Protein AF-0000000087726695 (afdb_homodimer)

Structure (mmCIF, N/CA/C/O backbone):
data_AF-0000000087726695-model_v1
#
loop_
_entity.id
_entity.type
_entity.pdbx_description
1 polymer 'Serine hydroxymethyltransferase'
#
loop_
_atom_site.group_PDB
_atom_site.id
_atom_site.type_symbol
_atom_site.label_atom_id
_atom_site.label_alt_id
_atom_site.label_comp_id
_atom_site.label_asym_id
_atom_site.label_entity_id
_atom_site.label_seq_id
_atom_site.pdbx_PDB_ins_code
_atom_site.Cartn_x
_atom_site.Cartn_y
_atom_site.Cartn_z
_atom_site.occupancy
_atom_site.B_iso_or_equiv
_atom_site.auth_seq_id
_atom_site.auth_comp_id
_atom_site.auth_asym_id
_atom_site.auth_atom_id
_atom_site.pdbx_PDB_model_num
ATOM 1 N N . MET A 1 1 ? -20.578 12.328 32.875 1 30.92 1 MET A N 1
ATOM 2 C CA . MET A 1 1 ? -19.828 13.203 31.969 1 30.92 1 MET A CA 1
ATOM 3 C C . MET A 1 1 ? -19.484 12.484 30.672 1 30.92 1 MET A C 1
ATOM 5 O O . MET A 1 1 ? -19.328 13.125 29.625 1 30.92 1 MET A O 1
ATOM 9 N N . VAL A 1 2 ? -19.281 11.023 30.812 1 44.78 2 VAL A N 1
ATOM 10 C CA . VAL A 1 2 ? -19.094 10.203 29.625 1 44.78 2 VAL A CA 1
ATOM 11 C C . VAL A 1 2 ? -20.391 10.156 28.812 1 44.78 2 VAL A C 1
ATOM 13 O O . VAL A 1 2 ? -20.359 10.016 27.578 1 44.78 2 VAL A O 1
ATOM 16 N N . THR A 1 3 ? -21.484 10.398 29.438 1 47.12 3 THR A N 1
ATOM 17 C CA . THR A 1 3 ? -22.781 10.203 28.797 1 47.12 3 THR A CA 1
ATOM 18 C C . THR A 1 3 ? -23.109 11.367 27.859 1 47.12 3 THR A C 1
ATOM 20 O O . THR A 1 3 ? -23.594 11.156 26.75 1 47.12 3 THR A O 1
ATOM 23 N N . GLU A 1 4 ? -22.766 12.656 28.25 1 49.44 4 GLU A N 1
ATOM 24 C CA . GLU A 1 4 ? -23.109 13.805 27.406 1 49.44 4 GLU A CA 1
ATOM 25 C C . GLU A 1 4 ? -22.188 13.898 26.203 1 49.44 4 GLU A C 1
ATOM 27 O O . GLU A 1 4 ? -22.641 14.227 25.094 1 49.44 4 GLU A O 1
ATOM 32 N N . VAL A 1 5 ? -21 13.484 26.344 1 50 5 VAL A N 1
ATOM 33 C CA . VAL A 1 5 ? -19.984 13.547 25.297 1 50 5 VAL A CA 1
ATOM 34 C C . VAL A 1 5 ? -20.188 12.398 24.312 1 50 5 VAL A C 1
ATOM 36 O O . VAL A 1 5 ? -19.969 12.555 23.109 1 50 5 VAL A O 1
ATOM 39 N N . GLY A 1 6 ? -20.484 11.25 24.906 1 57.59 6 GLY A N 1
ATOM 40 C CA . GLY A 1 6 ? -20.875 10.141 24.047 1 57.59 6 GLY A CA 1
ATOM 41 C C . GLY A 1 6 ? -21.984 10.5 23.078 1 57.59 6 GLY A C 1
ATOM 42 O O . GLY A 1 6 ? -21.938 10.094 21.922 1 57.59 6 GLY A O 1
ATOM 43 N N . ASN A 1 7 ? -22.547 11.539 23.547 1 73.75 7 ASN A N 1
ATOM 44 C CA . ASN A 1 7 ? -23.703 11.992 22.781 1 73.75 7 ASN A CA 1
ATOM 45 C C . ASN A 1 7 ? -23.297 12.914 21.641 1 73.75 7 ASN A C 1
ATOM 47 O O . ASN A 1 7 ? -23.844 12.82 20.531 1 73.75 7 ASN A O 1
ATOM 51 N N . LYS A 1 8 ? -22.094 13.539 21.766 1 84.75 8 LYS A N 1
ATOM 52 C CA . LYS A 1 8 ? -21.688 14.469 20.719 1 84.75 8 LYS A CA 1
ATOM 53 C C . LYS A 1 8 ? -21.047 13.734 19.531 1 84.75 8 LYS A C 1
ATOM 55 O O . LYS A 1 8 ? -21.328 14.047 18.375 1 84.75 8 LYS A O 1
ATOM 60 N N . MET A 1 9 ? -20.234 12.703 19.875 1 92.31 9 MET A N 1
ATOM 61 C CA . MET A 1 9 ? -19.594 11.938 18.812 1 92.31 9 MET A CA 1
ATOM 62 C C . MET A 1 9 ? -20.641 11.211 17.969 1 92.31 9 MET A C 1
ATOM 64 O O . MET A 1 9 ? -20.578 11.242 16.75 1 92.31 9 MET A O 1
ATOM 68 N N . ASP A 1 10 ? -21.609 10.664 18.641 1 91.12 10 ASP A N 1
ATOM 69 C CA . ASP A 1 10 ? -22.625 9.867 17.953 1 91.12 10 ASP A CA 1
ATOM 70 C C . ASP A 1 10 ? -23.453 10.727 17 1 91.12 10 ASP A C 1
ATOM 72 O O . ASP A 1 10 ? -23.891 10.25 15.961 1 91.12 10 ASP A O 1
ATOM 76 N N . ARG A 1 11 ? -23.594 11.992 17.281 1 86.81 11 ARG A N 1
ATOM 77 C CA . ARG A 1 11 ? -24.391 12.906 16.469 1 86.81 11 ARG A CA 1
ATOM 78 C C . ARG A 1 11 ? -23.688 13.242 15.172 1 86.81 11 ARG A C 1
ATOM 80 O O . ARG A 1 11 ? -24.328 13.398 14.133 1 86.81 11 ARG A O 1
ATOM 87 N N . VAL A 1 12 ? -22.375 13.258 15.25 1 87.69 12 VAL A N 1
ATOM 88 C CA . VAL A 1 12 ? -21.656 13.695 14.062 1 87.69 12 VAL A CA 1
ATOM 89 C C . VAL A 1 12 ? -21 12.5 13.383 1 87.69 12 VAL A C 1
ATOM 91 O O . VAL A 1 12 ? -20.641 12.555 12.203 1 87.69 12 VAL A O 1
ATOM 94 N N . PHE A 1 13 ? -20.844 11.406 14.133 1 93.44 13 PHE A N 1
ATOM 95 C CA . PHE A 1 13 ? -20.219 10.172 13.672 1 93.44 13 PHE A CA 1
ATOM 96 C C . PHE A 1 13 ? -21 8.953 14.172 1 93.44 13 PHE A C 1
ATOM 98 O O . PHE A 1 13 ? -20.484 8.18 14.984 1 93.44 13 PHE A O 1
ATOM 105 N N . PRO A 1 14 ? -22.141 8.703 13.625 1 93.06 14 PRO A N 1
ATOM 106 C CA . PRO A 1 14 ? -23.062 7.715 14.195 1 93.06 14 PRO A CA 1
ATOM 107 C C . PRO A 1 14 ? -22.547 6.285 14.055 1 93.06 14 PRO A C 1
ATOM 109 O O . PRO A 1 14 ? -22.891 5.418 14.859 1 93.06 14 PRO A O 1
ATOM 112 N N . GLU A 1 15 ? -21.734 6.035 13.07 1 94.31 15 GLU A N 1
ATOM 113 C CA . GLU A 1 15 ? -21.297 4.652 12.875 1 94.31 15 GLU A CA 1
ATOM 114 C C . GLU A 1 15 ? -19.953 4.395 13.523 1 94.31 15 GLU A C 1
ATOM 116 O O . GLU A 1 15 ? -19.328 3.354 13.297 1 94.31 15 GLU A O 1
ATOM 121 N N . ALA A 1 16 ? -19.547 5.328 14.344 1 96.19 16 ALA A N 1
ATOM 122 C CA . ALA A 1 16 ? -18.203 5.289 14.906 1 96.19 16 ALA A CA 1
ATOM 123 C C . ALA A 1 16 ? -17.922 3.953 15.602 1 96.19 16 ALA A C 1
ATOM 125 O O . ALA A 1 16 ? -16.797 3.455 15.586 1 96.19 16 ALA A O 1
ATOM 126 N N . LYS A 1 17 ? -18.984 3.334 16.188 1 96.31 17 LYS A N 1
ATOM 127 C CA . LYS A 1 17 ? -18.812 2.098 16.938 1 96.31 17 LYS A CA 1
ATOM 128 C C . LYS A 1 17 ? -19.781 1.019 16.469 1 96.31 17 LYS A C 1
ATOM 130 O O . LYS A 1 17 ? -19.938 -0.011 17.125 1 96.31 17 LYS A O 1
ATOM 135 N N . ALA A 1 18 ? -20.438 1.275 15.359 1 97.19 18 ALA A N 1
ATOM 136 C CA . ALA A 1 18 ? -21.406 0.316 14.828 1 97.19 18 ALA A CA 1
ATOM 137 C C . ALA A 1 18 ? -20.703 -0.885 14.211 1 97.19 18 ALA A C 1
ATOM 139 O O . ALA A 1 18 ? -19.531 -0.793 13.812 1 97.19 18 ALA A O 1
ATOM 140 N N . SER A 1 19 ? -21.391 -2.033 14.195 1 97.5 19 SER A N 1
ATOM 141 C CA . SER A 1 19 ? -20.906 -3.16 13.414 1 97.5 19 SER A CA 1
ATOM 142 C C . SER A 1 19 ? -21.047 -2.898 11.922 1 97.5 19 SER A C 1
ATOM 144 O O . SER A 1 19 ? -21.844 -2.045 11.508 1 97.5 19 SER A O 1
ATOM 146 N N . LEU A 1 20 ? -20.328 -3.633 11.125 1 98.31 20 LEU A N 1
ATOM 147 C CA . LEU A 1 20 ? -20.484 -3.531 9.68 1 98.31 20 LEU A CA 1
ATOM 148 C C . LEU A 1 20 ? -21.906 -3.861 9.258 1 98.31 20 LEU A C 1
ATOM 150 O O . LEU A 1 20 ? -22.469 -3.195 8.391 1 98.31 20 LEU A O 1
ATOM 154 N N . LYS A 1 21 ? -22.453 -4.918 9.875 1 97.75 21 LYS A N 1
ATOM 155 C CA . LYS A 1 21 ? -23.828 -5.348 9.57 1 97.75 21 LYS A CA 1
ATOM 156 C C . LYS A 1 21 ? -24.812 -4.195 9.734 1 97.75 21 LYS A C 1
ATOM 158 O O . LYS A 1 21 ? -25.734 -4.039 8.93 1 97.75 21 LYS A O 1
ATOM 163 N N . GLN A 1 22 ? -24.625 -3.363 10.734 1 97.94 22 GLN A N 1
ATOM 164 C CA . GLN A 1 22 ? -25.516 -2.24 11.016 1 97.94 22 GLN A CA 1
ATOM 165 C C . GLN A 1 22 ? -25.203 -1.048 10.117 1 97.94 22 GLN A C 1
ATOM 167 O O . GLN A 1 22 ? -26.094 -0.435 9.547 1 97.94 22 GLN A O 1
ATOM 172 N N . ALA A 1 23 ? -23.938 -0.725 9.969 1 97.88 23 ALA A N 1
ATOM 173 C CA . ALA A 1 23 ? -23.5 0.505 9.305 1 97.88 23 ALA A CA 1
ATOM 174 C C . ALA A 1 23 ? -23.609 0.386 7.793 1 97.88 23 ALA A C 1
ATOM 176 O O . ALA A 1 23 ? -23.828 1.383 7.098 1 97.88 23 ALA A O 1
ATOM 177 N N . ASP A 1 24 ? -23.469 -0.849 7.246 1 98.56 24 ASP A N 1
ATOM 178 C CA . ASP A 1 24 ? -23.438 -1.083 5.805 1 98.56 24 ASP A CA 1
ATOM 179 C C . ASP A 1 24 ? -23.891 -2.504 5.473 1 98.56 24 ASP A C 1
ATOM 181 O O . ASP A 1 24 ? -23.094 -3.338 5.059 1 98.56 24 ASP A O 1
ATOM 185 N N . PRO A 1 25 ? -25.141 -2.738 5.504 1 98.38 25 PRO A N 1
ATOM 186 C CA . PRO A 1 25 ? -25.656 -4.082 5.25 1 98.38 25 PRO A CA 1
ATOM 187 C C . PRO A 1 25 ? -25.344 -4.582 3.842 1 98.38 25 PRO A C 1
ATOM 189 O O . PRO A 1 25 ? -25.172 -5.785 3.637 1 98.38 25 PRO A O 1
ATOM 192 N N . GLU A 1 26 ? -25.25 -3.693 2.867 1 98.56 26 GLU A N 1
ATOM 193 C CA . GLU A 1 26 ? -24.938 -4.094 1.496 1 98.56 26 GLU A CA 1
ATOM 194 C C . GLU A 1 26 ? -23.547 -4.703 1.399 1 98.56 26 GLU A C 1
ATOM 196 O O . GLU A 1 26 ? -23.375 -5.801 0.869 1 98.56 26 GLU A O 1
ATOM 201 N N . LEU A 1 27 ? -22.562 -3.998 1.917 1 98.62 27 LEU A N 1
ATOM 202 C CA . LEU A 1 27 ? -21.203 -4.527 1.896 1 98.62 27 LEU A CA 1
ATOM 203 C C . LEU A 1 27 ? -21.094 -5.773 2.77 1 98.62 27 LEU A C 1
ATOM 205 O O . LEU A 1 27 ? -20.375 -6.711 2.43 1 98.62 27 LEU A O 1
ATOM 209 N N . TYR A 1 28 ? -21.781 -5.781 3.895 1 98.12 28 TYR A N 1
ATOM 210 C CA . TYR A 1 28 ? -21.797 -6.953 4.762 1 98.12 28 TYR A CA 1
ATOM 211 C C . TYR A 1 28 ? -22.297 -8.188 4.008 1 98.12 28 TYR A C 1
ATOM 213 O O . TYR A 1 28 ? -21.75 -9.281 4.172 1 98.12 28 TYR A O 1
ATOM 221 N N . GLY A 1 29 ? -23.344 -7.992 3.18 1 97.81 29 GLY A N 1
ATOM 222 C CA . GLY A 1 29 ? -23.844 -9.086 2.365 1 97.81 29 GLY A CA 1
ATOM 223 C C . GLY A 1 29 ? -22.812 -9.625 1.388 1 97.81 29 GLY A C 1
ATOM 224 O O . GLY A 1 29 ? -22.688 -10.844 1.216 1 97.81 29 GLY A O 1
ATOM 225 N N . ILE A 1 30 ? -22.047 -8.797 0.754 1 98.38 30 ILE A N 1
ATOM 226 C CA . ILE A 1 30 ? -21.016 -9.219 -0.185 1 98.38 30 ILE A CA 1
ATOM 227 C C . ILE A 1 30 ? -19.938 -9.984 0.557 1 98.38 30 ILE A C 1
ATOM 229 O O . ILE A 1 30 ? -19.422 -10.984 0.052 1 98.38 30 ILE A O 1
ATOM 233 N N . LEU A 1 31 ? -19.578 -9.477 1.769 1 97.38 31 LEU A N 1
ATOM 234 C CA . LEU A 1 31 ? -18.578 -10.141 2.588 1 97.38 31 LEU A CA 1
ATOM 235 C C . LEU A 1 31 ? -19 -11.555 2.945 1 97.38 31 LEU A C 1
ATOM 237 O O . LEU A 1 31 ? -18.188 -12.484 2.91 1 97.38 31 LEU A O 1
ATOM 241 N N . LYS A 1 32 ? -20.234 -11.695 3.289 1 96.56 32 LYS A N 1
ATOM 242 C CA . LYS A 1 32 ? -20.781 -13.023 3.594 1 96.56 32 LYS A CA 1
ATOM 243 C C . LYS A 1 32 ? -20.688 -13.945 2.383 1 96.56 32 LYS A C 1
ATOM 245 O O . LYS A 1 32 ? -20.312 -15.109 2.512 1 96.56 32 LYS A O 1
ATOM 250 N N . ASP A 1 33 ? -21.016 -13.414 1.252 1 97.19 33 ASP A N 1
ATOM 251 C CA . ASP A 1 33 ? -20.938 -14.188 0.019 1 97.19 33 ASP A CA 1
ATOM 252 C C . ASP A 1 33 ? -19.5 -14.633 -0.261 1 97.19 33 ASP A C 1
ATOM 254 O O . ASP A 1 33 ? -19.266 -15.75 -0.711 1 97.19 33 ASP A O 1
ATOM 258 N N . GLU A 1 34 ? -18.578 -13.758 -0.02 1 97.38 34 GLU A N 1
ATOM 259 C CA . GLU A 1 34 ? -17.172 -14.07 -0.284 1 97.38 34 GLU A CA 1
ATOM 260 C C . GLU A 1 34 ? -16.656 -15.133 0.683 1 97.38 34 GLU A C 1
ATOM 262 O O . GLU A 1 34 ? -15.898 -16.031 0.29 1 97.38 34 GLU A O 1
ATOM 267 N N . ARG A 1 35 ? -17.047 -15.07 1.985 1 97.12 35 ARG A N 1
ATOM 268 C CA . ARG A 1 35 ? -16.688 -16.109 2.943 1 97.12 35 ARG A CA 1
ATOM 269 C C . ARG A 1 35 ? -17.203 -17.469 2.504 1 97.12 35 ARG A C 1
ATOM 271 O O . ARG A 1 35 ? -16.484 -18.469 2.574 1 97.12 35 ARG A O 1
ATOM 278 N N . ARG A 1 36 ? -18.406 -17.422 2.041 1 96.75 36 ARG A N 1
ATOM 279 C CA . ARG A 1 36 ? -19.016 -18.672 1.579 1 96.75 36 ARG A CA 1
ATOM 280 C C . ARG A 1 36 ? -18.297 -19.203 0.348 1 96.75 36 ARG A C 1
ATOM 282 O O . ARG A 1 36 ? -18.031 -20.406 0.251 1 96.75 36 ARG A O 1
ATOM 289 N N . ARG A 1 37 ? -18.031 -18.328 -0.567 1 96.88 37 ARG A N 1
ATOM 290 C CA . ARG A 1 37 ? -17.312 -18.75 -1.774 1 96.88 37 ARG A CA 1
ATOM 291 C C . ARG A 1 37 ? -15.969 -19.359 -1.433 1 96.88 37 ARG A C 1
ATOM 293 O O . ARG A 1 37 ? -15.594 -20.391 -1.984 1 96.88 37 ARG A O 1
ATOM 300 N N . GLN A 1 38 ? -15.219 -18.719 -0.523 1 97.25 38 GLN A N 1
ATOM 301 C CA . GLN A 1 38 ? -13.906 -19.219 -0.125 1 97.25 38 GLN A CA 1
ATOM 302 C C . GLN A 1 38 ? -14.023 -20.578 0.567 1 97.25 38 GLN A C 1
ATOM 304 O O . GLN A 1 38 ? -13.172 -21.453 0.38 1 97.25 38 GLN A O 1
ATOM 309 N N . TRP A 1 39 ? -15.055 -20.781 1.313 1 97.06 39 TRP A N 1
ATOM 310 C CA . TRP A 1 39 ? -15.258 -22.016 2.076 1 97.06 39 TRP A CA 1
ATOM 311 C C . TRP A 1 39 ? -15.656 -23.156 1.157 1 97.06 39 TRP A C 1
ATOM 313 O O . TRP A 1 39 ? -15.102 -24.266 1.248 1 97.06 39 TRP A O 1
ATOM 323 N N . LEU A 1 40 ? -16.484 -22.859 0.191 1 97.5 40 LEU A N 1
ATOM 324 C CA . LEU A 1 40 ? -17.109 -23.938 -0.592 1 97.5 40 LEU A CA 1
ATOM 325 C C . LEU A 1 40 ? -16.266 -24.25 -1.83 1 97.5 40 LEU A C 1
ATOM 327 O O . LEU A 1 40 ? -16.453 -25.281 -2.465 1 97.5 40 LEU A O 1
ATOM 331 N N . GLY A 1 41 ? -15.32 -23.406 -2.145 1 97.75 41 GLY A N 1
ATOM 332 C CA . GLY A 1 41 ? -14.523 -23.609 -3.344 1 97.75 41 GLY A CA 1
ATOM 333 C C . GLY A 1 41 ? -13.172 -24.234 -3.062 1 97.75 41 GLY A C 1
ATOM 334 O O . GLY A 1 41 ? -12.742 -24.297 -1.91 1 97.75 41 GLY A O 1
ATOM 335 N N . ILE A 1 42 ? -12.531 -24.766 -4.121 1 98.56 42 ILE A N 1
ATOM 336 C CA . ILE A 1 42 ? -11.141 -25.188 -4.094 1 98.56 42 ILE A CA 1
ATOM 337 C C . ILE A 1 42 ? -10.258 -24.078 -4.664 1 98.56 42 ILE A C 1
ATOM 339 O O . ILE A 1 42 ? -10.383 -23.719 -5.832 1 98.56 42 ILE A O 1
ATOM 343 N N . GLU A 1 43 ? -9.445 -23.516 -3.789 1 98 43 GLU A N 1
ATOM 344 C CA . GLU A 1 43 ? -8.562 -22.438 -4.203 1 98 43 GLU A CA 1
ATOM 345 C C . GLU A 1 43 ? -7.18 -22.953 -4.582 1 98 43 GLU A C 1
ATOM 347 O O . GLU A 1 43 ? -6.438 -23.438 -3.729 1 98 43 GLU A O 1
ATOM 352 N N . LEU A 1 44 ? -6.836 -22.766 -5.879 1 98.19 44 LEU A N 1
ATOM 353 C CA . LEU A 1 44 ? -5.586 -23.328 -6.379 1 98.19 44 LEU A CA 1
ATOM 354 C C . LEU A 1 44 ? -4.707 -22.25 -7 1 98.19 44 LEU A C 1
ATOM 356 O O . LEU A 1 44 ? -3.779 -22.562 -7.754 1 98.19 44 LEU A O 1
ATOM 360 N N . ILE A 1 45 ? -5.008 -21 -6.746 1 96.75 45 ILE A N 1
ATOM 361 C CA . ILE A 1 45 ? -4.16 -19.922 -7.227 1 96.75 45 ILE A CA 1
ATOM 362 C C . ILE A 1 45 ? -2.826 -19.938 -6.484 1 96.75 45 ILE A C 1
ATOM 364 O O . ILE A 1 45 ? -2.789 -19.812 -5.258 1 96.75 45 ILE A O 1
ATOM 368 N N . ALA A 1 46 ? -1.731 -19.938 -7.254 1 96.75 46 ALA A N 1
ATOM 369 C CA . ALA A 1 46 ? -0.402 -20.109 -6.676 1 96.75 46 ALA A CA 1
ATOM 370 C C . ALA A 1 46 ? -0.016 -18.938 -5.797 1 96.75 46 ALA A C 1
ATOM 372 O O . ALA A 1 46 ? 0.812 -19.062 -4.891 1 96.75 46 ALA A O 1
ATOM 373 N N . SER A 1 47 ? -0.633 -17.766 -6.035 1 96 47 SER A N 1
ATOM 374 C CA . SER A 1 47 ? -0.267 -16.547 -5.324 1 96 47 SER A CA 1
ATOM 375 C C . SER A 1 47 ? -1.282 -16.219 -4.234 1 96 47 SER A C 1
ATOM 377 O O . SER A 1 47 ? -1.311 -15.094 -3.727 1 96 47 SER A O 1
ATOM 379 N N . GLU A 1 48 ? -2.156 -17.141 -3.861 1 96.44 48 GLU A N 1
ATOM 380 C CA . GLU A 1 48 ? -3.143 -16.906 -2.812 1 96.44 48 GLU A CA 1
ATOM 381 C C . GLU A 1 48 ? -2.939 -17.859 -1.641 1 96.44 48 GLU A C 1
ATOM 383 O O . GLU A 1 48 ? -2.377 -18.953 -1.808 1 96.44 48 GLU A O 1
ATOM 388 N N . ASN A 1 49 ? -3.311 -17.375 -0.584 1 98 49 ASN A N 1
ATOM 389 C CA . ASN A 1 49 ? -3.344 -18.141 0.656 1 98 49 ASN A CA 1
ATOM 390 C C . ASN A 1 49 ? -4.398 -17.609 1.62 1 98 49 ASN A C 1
ATOM 392 O O . ASN A 1 49 ? -5.023 -16.578 1.354 1 98 49 ASN A O 1
ATOM 396 N N . PHE A 1 50 ? -4.723 -18.422 2.67 1 97.88 50 PHE A N 1
ATOM 397 C CA . PHE A 1 50 ? -5.59 -17.984 3.758 1 97.88 50 PHE A CA 1
ATOM 398 C C . PHE A 1 50 ? -4.77 -17.641 4.996 1 97.88 50 PHE A C 1
ATOM 400 O O . PHE A 1 50 ? -4.02 -18.469 5.504 1 97.88 50 PHE A O 1
ATOM 407 N N . THR A 1 51 ? -4.906 -16.406 5.461 1 97.75 51 THR A N 1
ATOM 408 C CA . THR A 1 51 ? -4.172 -15.992 6.652 1 97.75 51 THR A CA 1
ATOM 409 C C . THR A 1 51 ? -4.945 -16.344 7.918 1 97.75 51 THR A C 1
ATOM 411 O O . THR A 1 51 ? -6.016 -16.969 7.848 1 97.75 51 THR A O 1
ATOM 414 N N . SER A 1 52 ? -4.371 -16.031 9.117 1 98.12 52 SER A N 1
ATOM 415 C CA . SER A 1 52 ? -4.918 -16.453 10.406 1 98.12 52 SER A CA 1
ATOM 416 C C . SER A 1 52 ? -5.801 -15.359 11.008 1 98.12 52 SER A C 1
ATOM 418 O O . SER A 1 52 ? -5.73 -14.195 10.594 1 98.12 52 SER A O 1
ATOM 420 N N . ALA A 1 53 ? -6.605 -15.719 11.977 1 98.06 53 ALA A N 1
ATOM 421 C CA . ALA A 1 53 ? -7.5 -14.797 12.664 1 98.06 53 ALA A CA 1
ATOM 422 C C . ALA A 1 53 ? -6.715 -13.695 13.375 1 98.06 53 ALA A C 1
ATOM 424 O O . ALA A 1 53 ? -7.109 -12.523 13.344 1 98.06 53 ALA A O 1
ATOM 425 N N . PRO A 1 54 ? -5.59 -14.008 14.07 1 98.62 54 PRO A N 1
ATOM 426 C CA . PRO A 1 54 ? -4.855 -12.938 14.742 1 98.62 54 PRO A CA 1
ATOM 427 C C . PRO A 1 54 ? -4.266 -11.922 13.766 1 98.62 54 PRO A C 1
ATOM 429 O O . PRO A 1 54 ? -4.168 -10.734 14.086 1 98.62 54 PRO A O 1
ATOM 432 N N . VAL A 1 55 ? -3.816 -12.383 12.578 1 98.75 55 VAL A N 1
ATOM 433 C CA . VAL A 1 55 ? -3.352 -11.461 11.547 1 98.75 55 VAL A CA 1
ATOM 434 C C . VAL A 1 55 ? -4.484 -10.523 11.141 1 98.75 55 VAL A C 1
ATOM 436 O O . VAL A 1 55 ? -4.297 -9.305 11.078 1 98.75 55 VAL A O 1
ATOM 439 N N . MET A 1 56 ? -5.691 -11.062 10.93 1 98.69 56 MET A N 1
ATOM 440 C CA . MET A 1 56 ? -6.852 -10.266 10.539 1 98.69 56 MET A CA 1
ATOM 441 C C . MET A 1 56 ? -7.25 -9.297 11.648 1 98.69 56 MET A C 1
ATOM 443 O O . MET A 1 56 ? -7.668 -8.172 11.367 1 98.69 56 MET A O 1
ATOM 447 N N . GLU A 1 57 ? -7.121 -9.742 12.891 1 98.5 57 GLU A N 1
ATOM 448 C CA . GLU A 1 57 ? -7.426 -8.898 14.039 1 98.5 57 GLU A CA 1
ATOM 449 C C . GLU A 1 57 ? -6.539 -7.652 14.055 1 98.5 57 GLU A C 1
ATOM 451 O O . GLU A 1 57 ? -7.023 -6.543 14.289 1 98.5 57 GLU A O 1
ATOM 456 N N . VAL A 1 58 ? -5.27 -7.797 13.797 1 98.75 58 VAL A N 1
ATOM 457 C CA . VAL A 1 58 ? -4.34 -6.672 13.805 1 98.75 58 VAL A CA 1
ATOM 458 C C . VAL A 1 58 ? -4.613 -5.766 12.609 1 98.75 58 VAL A C 1
ATOM 460 O O . VAL A 1 58 ? -4.508 -4.543 12.711 1 98.75 58 VAL A O 1
ATOM 463 N N . LEU A 1 59 ? -4.984 -6.379 11.445 1 98.69 59 LEU A N 1
ATOM 464 C CA . LEU A 1 59 ? -5.316 -5.59 10.266 1 98.69 59 LEU A CA 1
ATOM 465 C C . LEU A 1 59 ? -6.43 -4.594 10.578 1 98.69 59 LEU A C 1
ATOM 467 O O . LEU A 1 59 ? -6.406 -3.459 10.094 1 98.69 59 LEU A O 1
ATOM 471 N N . GLY A 1 60 ? -7.418 -5.016 11.344 1 98.38 60 GLY A N 1
ATOM 472 C CA . GLY A 1 60 ? -8.539 -4.156 11.688 1 98.38 60 GLY A CA 1
ATOM 473 C C . GLY A 1 60 ? -8.367 -3.455 13.023 1 98.38 60 GLY A C 1
ATOM 474 O O . GLY A 1 60 ? -9.352 -3.207 13.734 1 98.38 60 GLY A O 1
ATOM 475 N N . SER A 1 61 ? -7.113 -3.09 13.422 1 97.94 61 SER A N 1
ATOM 476 C CA . SER A 1 61 ? -6.859 -2.506 14.734 1 97.94 61 SER A CA 1
ATOM 477 C C . SER A 1 61 ? -6.602 -1.005 14.633 1 97.94 61 SER A C 1
ATOM 479 O O . SER A 1 61 ? -6.543 -0.454 13.531 1 97.94 61 SER A O 1
ATOM 481 N N . CYS A 1 62 ? -6.344 -0.382 15.789 1 97.5 62 CYS A N 1
ATOM 482 C CA . CYS A 1 62 ? -6.141 1.058 15.906 1 97.5 62 CYS A CA 1
ATOM 483 C C . CYS A 1 62 ? -4.832 1.478 15.242 1 97.5 62 CYS A C 1
ATOM 485 O O . CYS A 1 62 ? -4.598 2.666 15.023 1 97.5 62 CYS A O 1
ATOM 487 N N . LEU A 1 63 ? -4.016 0.52 14.828 1 98 63 LEU A N 1
ATOM 488 C CA . LEU A 1 63 ? -2.758 0.845 14.156 1 98 63 LEU A CA 1
ATOM 489 C C . LEU A 1 63 ? -3.014 1.538 12.828 1 98 63 LEU A C 1
ATOM 491 O O . LEU A 1 63 ? -2.131 2.217 12.297 1 98 63 LEU A O 1
ATOM 495 N N . THR A 1 64 ? -4.246 1.347 12.266 1 97.44 64 THR A N 1
ATOM 496 C CA . THR A 1 64 ? -4.578 1.962 10.984 1 97.44 64 THR A CA 1
ATOM 497 C C . THR A 1 64 ? -4.684 3.477 11.125 1 97.44 64 THR A C 1
ATOM 499 O O . THR A 1 64 ? -4.613 4.203 10.133 1 97.44 64 THR A O 1
ATOM 502 N N . ASN A 1 65 ? -4.781 4.031 12.359 1 96.75 65 ASN A N 1
ATOM 503 C CA . ASN A 1 65 ? -5.051 5.445 12.594 1 96.75 65 ASN A CA 1
ATOM 504 C C . ASN A 1 65 ? -3.768 6.266 12.617 1 96.75 65 ASN A C 1
ATOM 506 O O . ASN A 1 65 ? -3.805 7.488 12.469 1 96.75 65 ASN A O 1
ATOM 510 N N . LYS A 1 66 ? -2.633 5.582 12.875 1 95.06 66 LYS A N 1
ATOM 511 C CA . LYS A 1 66 ? -1.425 6.344 13.18 1 95.06 66 LYS A CA 1
ATOM 512 C C . LYS A 1 66 ? -0.535 6.48 11.945 1 95.06 66 LYS A C 1
ATOM 514 O O . LYS A 1 66 ? -0.278 5.496 11.25 1 95.06 66 LYS A O 1
ATOM 519 N N . TYR A 1 67 ? -0.133 7.637 11.68 1 91.19 67 TYR A N 1
ATOM 520 C CA . TYR A 1 67 ? 0.847 7.938 10.641 1 91.19 67 TYR A CA 1
ATOM 521 C C . TYR A 1 67 ? 2.268 7.84 11.188 1 91.19 67 TYR A C 1
ATOM 523 O O . TYR A 1 67 ? 2.518 8.188 12.344 1 91.19 67 TYR A O 1
ATOM 531 N N . SER A 1 68 ? 3.199 7.305 10.406 1 93.12 68 SER A N 1
ATOM 532 C CA . SER A 1 68 ? 4.57 7.148 10.883 1 93.12 68 SER A CA 1
ATOM 533 C C . SER A 1 68 ? 5.57 7.289 9.742 1 93.12 68 SER A C 1
ATOM 535 O O . SER A 1 68 ? 6.184 6.305 9.32 1 93.12 68 SER A O 1
ATOM 537 N N . GLU A 1 69 ? 5.922 8.414 9.312 1 92.69 69 GLU A N 1
ATOM 538 C CA . GLU A 1 69 ? 6.953 8.594 8.297 1 92.69 69 GLU A CA 1
ATOM 539 C C . GLU A 1 69 ? 8.352 8.516 8.906 1 92.69 69 GLU A C 1
ATOM 541 O O . GLU A 1 69 ? 8.57 8.977 10.023 1 92.69 69 GLU A O 1
ATOM 546 N N . GLY A 1 70 ? 9.25 7.918 8.141 1 94.38 70 GLY A N 1
ATOM 547 C CA . GLY A 1 70 ? 10.602 7.699 8.633 1 94.38 70 GLY A CA 1
ATOM 548 C C . GLY A 1 70 ? 10.805 6.312 9.211 1 94.38 70 GLY A C 1
ATOM 549 O O . GLY A 1 70 ? 9.914 5.469 9.148 1 94.38 70 GLY A O 1
ATOM 550 N N . GLN A 1 71 ? 12 6.066 9.742 1 96.19 71 GLN A N 1
ATOM 551 C CA . GLN A 1 71 ? 12.344 4.789 10.352 1 96.19 71 GLN A CA 1
ATOM 552 C C . GLN A 1 71 ? 12.133 4.832 11.867 1 96.19 71 GLN A C 1
ATOM 554 O O . GLN A 1 71 ? 12.07 5.91 12.461 1 96.19 71 GLN A O 1
ATOM 559 N N . PRO A 1 72 ? 11.914 3.658 12.469 1 96.5 72 PRO A N 1
ATOM 560 C CA . PRO A 1 72 ? 11.797 3.654 13.93 1 96.5 72 PRO A CA 1
ATOM 561 C C . PRO A 1 72 ? 12.961 4.355 14.617 1 96.5 72 PRO A C 1
ATOM 563 O O . PRO A 1 72 ? 14.117 4.152 14.242 1 96.5 72 PRO A O 1
ATOM 566 N N . GLY A 1 73 ? 12.688 5.215 15.555 1 92.69 73 GLY A N 1
ATOM 567 C CA . GLY A 1 73 ? 13.695 5.996 16.25 1 92.69 73 GLY A CA 1
ATOM 568 C C . GLY A 1 73 ? 14.008 7.312 15.555 1 92.69 73 GLY A C 1
ATOM 569 O O . GLY A 1 73 ? 14.656 8.188 16.141 1 92.69 73 GLY A O 1
ATOM 570 N N . ALA A 1 74 ? 13.523 7.465 14.359 1 91.25 74 ALA A N 1
ATOM 571 C CA . ALA A 1 74 ? 13.766 8.672 13.57 1 91.25 74 ALA A CA 1
ATOM 572 C C . ALA A 1 74 ? 12.516 9.055 12.773 1 91.25 74 ALA A C 1
ATOM 574 O O . ALA A 1 74 ? 12.586 9.25 11.555 1 91.25 74 ALA A O 1
ATOM 575 N N . ARG A 1 75 ? 11.445 9.242 13.531 1 91.69 75 ARG A N 1
ATOM 576 C CA . ARG A 1 75 ? 10.172 9.57 12.906 1 91.69 75 ARG A CA 1
ATOM 577 C C . ARG A 1 75 ? 10.031 11.07 12.688 1 91.69 75 ARG A C 1
ATOM 579 O O . ARG A 1 75 ? 10.578 11.867 13.453 1 91.69 75 ARG A O 1
ATOM 586 N N . TYR A 1 76 ? 9.258 11.406 11.648 1 85.5 76 TYR A N 1
ATOM 587 C CA . TYR A 1 76 ? 8.984 12.812 11.352 1 85.5 76 TYR A CA 1
ATOM 588 C C . TYR A 1 76 ? 7.793 13.312 12.164 1 85.5 76 TYR A C 1
ATOM 590 O O . TYR A 1 76 ? 7.582 14.523 12.289 1 85.5 76 TYR A O 1
ATOM 598 N N . TYR A 1 77 ? 7.074 12.398 12.695 1 85.88 77 TYR A N 1
ATOM 599 C CA . TYR A 1 77 ? 5.891 12.734 13.477 1 85.88 77 TYR A CA 1
ATOM 600 C C . TYR A 1 77 ? 6.039 12.25 14.914 1 85.88 77 TYR A C 1
ATOM 602 O O . TYR A 1 77 ? 6.746 11.281 15.18 1 85.88 77 TYR A O 1
ATOM 610 N N . GLY A 1 78 ? 5.438 12.961 15.82 1 86.38 78 GLY A N 1
ATOM 611 C CA . GLY A 1 78 ? 5.418 12.539 17.203 1 86.38 78 GLY A CA 1
ATOM 612 C C . GLY A 1 78 ? 4.395 11.453 17.484 1 86.38 78 GLY A C 1
ATOM 613 O O . GLY A 1 78 ? 3.588 11.117 16.625 1 86.38 78 GLY A O 1
ATOM 614 N N . GLY A 1 79 ? 4.461 10.852 18.641 1 91.12 79 GLY A N 1
ATOM 615 C CA . GLY A 1 79 ? 3.477 9.883 19.094 1 91.12 79 GLY A CA 1
ATOM 616 C C . GLY A 1 79 ? 3.691 8.492 18.531 1 91.12 79 GLY A C 1
ATOM 617 O O . GLY A 1 79 ? 2.744 7.715 18.406 1 91.12 79 GLY A O 1
ATOM 618 N N . ASN A 1 80 ? 4.895 8.164 18.156 1 95.06 80 ASN A N 1
ATOM 619 C CA . ASN A 1 80 ? 5.145 6.918 17.438 1 95.06 80 ASN A CA 1
ATOM 620 C C . ASN A 1 80 ? 5.844 5.891 18.328 1 95.06 80 ASN A C 1
ATOM 622 O O . ASN A 1 80 ? 6.402 4.91 17.828 1 95.06 80 ASN A O 1
ATOM 626 N N . GLU A 1 81 ? 5.836 6.09 19.656 1 95.69 81 GLU A N 1
ATOM 627 C CA . GLU A 1 81 ? 6.582 5.195 20.547 1 95.69 81 GLU A CA 1
ATOM 628 C C . GLU A 1 81 ? 6.125 3.75 20.375 1 95.69 81 GLU A C 1
ATOM 630 O O . GLU A 1 81 ? 6.949 2.838 20.297 1 95.69 81 GLU A O 1
ATOM 635 N N . ASN A 1 82 ? 4.809 3.508 20.344 1 97.88 82 ASN A N 1
ATOM 636 C CA . ASN A 1 82 ? 4.297 2.15 20.203 1 97.88 82 ASN A CA 1
ATOM 637 C C . ASN A 1 82 ? 4.438 1.652 18.766 1 97.88 82 ASN A C 1
ATOM 639 O O . ASN A 1 82 ? 4.68 0.466 18.531 1 97.88 82 ASN A O 1
ATOM 643 N N . ILE A 1 83 ? 4.293 2.529 17.828 1 98.06 83 ILE A N 1
ATOM 644 C CA . ILE A 1 83 ? 4.48 2.193 16.406 1 98.06 83 ILE A CA 1
ATOM 645 C C . ILE A 1 83 ? 5.918 1.73 16.172 1 98.06 83 ILE A C 1
ATOM 647 O O . ILE A 1 83 ? 6.156 0.771 15.438 1 98.06 83 ILE A O 1
ATOM 651 N N . ASP A 1 84 ? 6.855 2.445 16.844 1 98.25 84 ASP A N 1
ATOM 652 C CA . ASP A 1 84 ? 8.258 2.051 16.75 1 98.25 84 ASP A CA 1
ATOM 653 C C . ASP A 1 84 ? 8.469 0.649 17.312 1 98.25 84 ASP A C 1
ATOM 655 O O . ASP A 1 84 ? 9.203 -0.157 16.734 1 98.25 84 ASP A O 1
ATOM 659 N N . ARG A 1 85 ? 7.844 0.358 18.453 1 98.69 85 ARG A N 1
ATOM 660 C CA . ARG A 1 85 ? 7.957 -0.97 19.047 1 98.69 85 ARG A CA 1
ATOM 661 C C . ARG A 1 85 ? 7.445 -2.043 18.078 1 98.69 85 ARG A C 1
ATOM 663 O O . ARG A 1 85 ? 8.062 -3.102 17.953 1 98.69 85 ARG A O 1
ATOM 670 N N . VAL A 1 86 ? 6.348 -1.773 17.422 1 98.81 86 VAL A N 1
ATOM 671 C CA . VAL A 1 86 ? 5.754 -2.715 16.484 1 98.81 86 VAL A CA 1
ATOM 672 C C . VAL A 1 86 ? 6.723 -2.965 15.328 1 98.81 86 VAL A C 1
ATOM 674 O O . VAL A 1 86 ? 6.945 -4.113 14.93 1 98.81 86 VAL A O 1
ATOM 677 N N . GLU A 1 87 ? 7.281 -1.898 14.758 1 98.75 87 GLU A N 1
ATOM 678 C CA . GLU A 1 87 ? 8.141 -2.035 13.586 1 98.75 87 GLU A CA 1
ATOM 679 C C . GLU A 1 87 ? 9.461 -2.715 13.945 1 98.75 87 GLU A C 1
ATOM 681 O O . GLU A 1 87 ? 9.969 -3.539 13.188 1 98.75 87 GLU A O 1
ATOM 686 N N . PHE A 1 88 ? 10.031 -2.371 15.125 1 98.75 88 PHE A N 1
ATOM 687 C CA . PHE A 1 88 ? 11.234 -3.068 15.578 1 98.75 88 PHE A CA 1
ATOM 688 C C . PHE A 1 88 ? 10.953 -4.555 15.766 1 98.75 88 PHE A C 1
ATOM 690 O O . PHE A 1 88 ? 11.773 -5.395 15.391 1 98.75 88 PHE A O 1
ATOM 697 N N . LEU A 1 89 ? 9.812 -4.848 16.359 1 98.88 89 LEU A N 1
ATOM 698 C CA . LEU A 1 89 ? 9.422 -6.238 16.562 1 98.88 89 LEU A CA 1
ATOM 699 C C . LEU A 1 89 ? 9.305 -6.969 15.227 1 98.88 89 LEU A C 1
ATOM 701 O 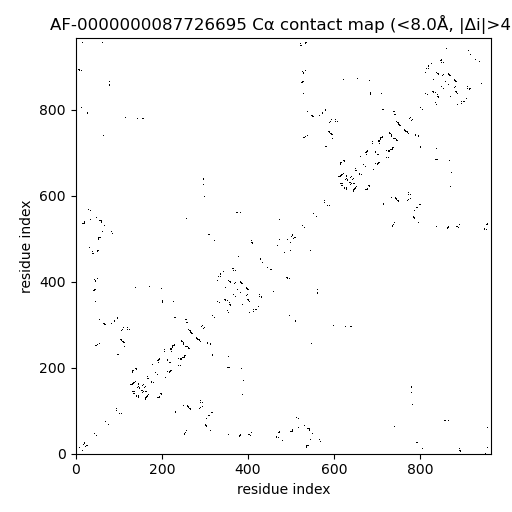O . LEU A 1 89 ? 9.773 -8.102 15.094 1 98.88 89 LEU A O 1
ATOM 705 N N . CYS A 1 90 ? 8.711 -6.344 14.281 1 98.88 90 CYS A N 1
ATOM 706 C CA . CYS A 1 90 ? 8.531 -6.934 12.953 1 98.88 90 CYS A CA 1
ATOM 707 C C . CYS A 1 90 ? 9.875 -7.195 12.289 1 98.88 90 CYS A C 1
ATOM 709 O O . CYS A 1 90 ? 10.102 -8.266 11.727 1 98.88 90 CYS A O 1
ATOM 711 N N . LYS A 1 91 ? 10.781 -6.211 12.312 1 98.88 91 LYS A N 1
ATOM 712 C CA . LYS A 1 91 ? 12.109 -6.367 11.727 1 98.88 91 LYS A CA 1
ATOM 713 C C . LYS A 1 91 ? 12.859 -7.531 12.367 1 98.88 91 LYS A C 1
ATOM 715 O O . LYS A 1 91 ? 13.461 -8.352 11.672 1 98.88 91 LYS A O 1
ATOM 720 N N . ALA A 1 92 ? 12.805 -7.598 13.664 1 98.88 92 ALA A N 1
ATOM 721 C CA . ALA A 1 92 ? 13.484 -8.672 14.383 1 98.88 92 ALA A CA 1
ATOM 722 C C . ALA A 1 92 ? 12.922 -10.031 14 1 98.88 92 ALA A C 1
ATOM 724 O O . ALA A 1 92 ? 13.68 -10.992 13.789 1 98.88 92 ALA A O 1
ATOM 725 N N . ARG A 1 93 ? 11.648 -10.117 13.906 1 98.94 93 ARG A N 1
ATOM 726 C CA . ARG A 1 93 ? 10.992 -11.383 13.609 1 98.94 93 ARG A CA 1
ATOM 727 C C . ARG A 1 93 ? 11.227 -11.789 12.156 1 98.94 93 ARG A C 1
ATOM 729 O O . ARG A 1 93 ? 11.312 -12.977 11.844 1 98.94 93 ARG A O 1
ATOM 736 N N . ALA A 1 94 ? 11.359 -10.805 11.281 1 98.94 94 ALA A N 1
ATOM 737 C CA . ALA A 1 94 ? 11.703 -11.102 9.898 1 98.94 94 ALA A CA 1
ATOM 738 C C . ALA A 1 94 ? 13.086 -11.742 9.797 1 98.94 94 ALA A C 1
ATOM 740 O O . ALA A 1 94 ? 13.258 -12.75 9.117 1 98.94 94 ALA A O 1
ATOM 741 N N . LEU A 1 95 ? 14.039 -11.109 10.422 1 98.88 95 LEU A N 1
ATOM 742 C CA . LEU A 1 95 ? 15.391 -11.648 10.406 1 98.88 95 LEU A CA 1
ATOM 743 C C . LEU A 1 95 ? 15.43 -13.031 11.047 1 98.88 95 LEU A C 1
ATOM 745 O O . LEU A 1 95 ? 16.109 -13.93 10.547 1 98.88 95 LEU A O 1
ATOM 749 N N . ALA A 1 96 ? 14.68 -13.227 12.078 1 98.75 96 ALA A N 1
ATOM 750 C CA . ALA A 1 96 ? 14.641 -14.508 12.773 1 98.75 96 ALA A CA 1
ATOM 751 C C . ALA A 1 96 ? 14.016 -15.586 11.891 1 98.75 96 ALA A C 1
ATOM 753 O O . ALA A 1 96 ? 14.492 -16.719 11.859 1 98.75 96 ALA A O 1
ATOM 754 N N . ALA A 1 97 ? 12.938 -15.266 11.227 1 98.69 97 ALA A N 1
ATOM 755 C CA . ALA A 1 97 ? 12.211 -16.219 10.406 1 98.69 97 ALA A CA 1
ATOM 756 C C . ALA A 1 97 ? 13.102 -16.797 9.297 1 98.69 97 ALA A C 1
ATOM 758 O O . ALA A 1 97 ? 12.961 -17.953 8.914 1 98.69 97 ALA A O 1
ATOM 759 N N . PHE A 1 98 ? 14.055 -16.016 8.805 1 98.75 98 PHE A N 1
ATOM 760 C CA . PHE A 1 98 ? 14.93 -16.453 7.727 1 98.75 98 PHE A CA 1
ATOM 761 C C . PHE A 1 98 ? 16.328 -16.766 8.258 1 98.75 98 PHE A C 1
ATOM 763 O O . PHE A 1 98 ? 17.266 -16.969 7.477 1 98.75 98 PHE A O 1
ATOM 770 N N . ARG A 1 99 ? 16.516 -16.703 9.586 1 98.12 99 ARG A N 1
ATOM 771 C CA . ARG A 1 99 ? 17.75 -17.062 10.273 1 98.12 99 ARG A CA 1
ATOM 772 C C . ARG A 1 99 ? 18.906 -16.203 9.805 1 98.12 99 ARG A C 1
ATOM 774 O O . ARG A 1 99 ? 19.984 -16.719 9.492 1 98.12 99 ARG A O 1
ATOM 781 N N . LEU A 1 100 ? 18.672 -14.938 9.781 1 98.62 100 LEU A N 1
ATOM 782 C CA . LEU A 1 100 ? 19.688 -14 9.32 1 98.62 100 LEU A CA 1
ATOM 783 C C . LEU A 1 100 ? 20.328 -13.273 10.5 1 98.62 100 LEU A C 1
ATOM 785 O O . LEU A 1 100 ? 19.625 -12.836 11.422 1 98.62 100 LEU A O 1
ATOM 789 N N . ASP A 1 101 ? 21.625 -13.227 10.477 1 97.88 101 ASP A N 1
ATOM 790 C CA . ASP A 1 101 ? 22.375 -12.453 11.461 1 97.88 101 ASP A CA 1
ATOM 791 C C . ASP A 1 101 ? 22.203 -10.953 11.227 1 97.88 101 ASP A C 1
ATOM 793 O O . ASP A 1 101 ? 22.531 -10.445 10.148 1 97.88 101 ASP A O 1
ATOM 797 N N . PRO A 1 102 ? 21.734 -10.227 12.234 1 97.56 102 PRO A N 1
ATOM 798 C CA . PRO A 1 102 ? 21.5 -8.789 12.086 1 97.56 102 PRO A CA 1
ATOM 799 C C . PRO A 1 102 ? 22.781 -8.016 11.773 1 97.56 102 PRO A C 1
ATOM 801 O O . PRO A 1 102 ? 22.719 -6.863 11.344 1 97.56 102 PRO A O 1
ATOM 804 N N . ALA A 1 103 ? 23.938 -8.555 11.984 1 96.56 103 ALA A N 1
ATOM 805 C CA . ALA A 1 103 ? 25.203 -7.914 11.641 1 96.56 103 ALA A CA 1
ATOM 806 C C . ALA A 1 103 ? 25.453 -7.945 10.133 1 96.56 103 ALA A C 1
ATOM 808 O O . ALA A 1 103 ? 26.141 -7.082 9.586 1 96.56 103 ALA A O 1
ATOM 809 N N . GLY A 1 104 ? 24.875 -8.93 9.461 1 97.19 104 GLY A N 1
ATOM 810 C CA . GLY A 1 104 ? 25.141 -9.109 8.047 1 97.19 104 GLY A CA 1
ATOM 811 C C . GLY A 1 104 ? 23.953 -8.758 7.164 1 97.19 104 GLY A C 1
ATOM 812 O O . GLY A 1 104 ? 24.109 -8.531 5.965 1 97.19 104 GLY A O 1
ATOM 813 N N . TRP A 1 105 ? 22.766 -8.773 7.809 1 98.56 105 TRP A N 1
ATOM 814 C CA . TRP A 1 105 ? 21.562 -8.5 7.039 1 98.56 105 TRP A CA 1
ATOM 815 C C . TRP A 1 105 ? 20.641 -7.543 7.785 1 98.56 105 TRP A C 1
ATOM 817 O O . TRP A 1 105 ? 20.516 -7.617 9.008 1 98.56 105 TRP A O 1
ATOM 827 N N . GLY A 1 106 ? 20.062 -6.555 7.051 1 98.69 106 GLY A N 1
ATOM 828 C CA . GLY A 1 106 ? 18.938 -5.754 7.504 1 98.69 106 GLY A CA 1
ATOM 829 C C . GLY A 1 106 ? 17.672 -5.992 6.699 1 98.69 106 GLY A C 1
ATOM 830 O O . GLY A 1 106 ? 17.688 -6.746 5.727 1 98.69 106 GLY A O 1
ATOM 831 N N . VAL A 1 107 ? 16.625 -5.398 7.199 1 98.94 107 VAL A N 1
ATOM 832 C CA . VAL A 1 107 ? 15.359 -5.57 6.488 1 98.94 107 VAL A CA 1
ATOM 833 C C . VAL A 1 107 ? 14.516 -4.305 6.617 1 98.94 107 VAL A C 1
ATOM 835 O O . VAL A 1 107 ? 14.492 -3.672 7.676 1 98.94 107 VAL A O 1
ATOM 838 N N . ASN A 1 108 ? 13.992 -3.816 5.559 1 98.88 108 ASN A N 1
ATOM 839 C CA . ASN A 1 108 ? 12.922 -2.824 5.52 1 98.88 108 ASN A CA 1
ATOM 840 C C . ASN A 1 108 ? 11.555 -3.484 5.406 1 98.88 108 ASN A C 1
ATOM 842 O O . ASN A 1 108 ? 11.312 -4.27 4.488 1 98.88 108 ASN A O 1
ATOM 846 N N . VAL A 1 109 ? 10.609 -3.195 6.328 1 98.88 109 VAL A N 1
ATOM 847 C CA . VAL A 1 109 ? 9.32 -3.879 6.371 1 98.88 109 VAL A CA 1
ATOM 848 C C . VAL A 1 109 ? 8.203 -2.898 6.031 1 98.88 109 VAL A C 1
ATOM 850 O O . VAL A 1 109 ? 7.035 -3.141 6.352 1 98.88 109 VAL A O 1
ATOM 853 N N . GLN A 1 110 ? 8.531 -1.784 5.367 1 98.75 110 GLN A N 1
ATOM 854 C CA . GLN A 1 110 ? 7.574 -0.696 5.195 1 98.75 110 GLN A CA 1
ATOM 855 C C . GLN A 1 110 ? 6.875 -0.788 3.84 1 98.75 110 GLN A C 1
ATOM 857 O O . GLN A 1 110 ? 5.848 -0.145 3.621 1 98.75 110 GLN A O 1
ATOM 862 N N . PRO A 1 111 ? 7.418 -1.575 2.809 1 98.69 111 PRO A N 1
ATOM 863 C CA . PRO A 1 111 ? 6.75 -1.589 1.505 1 98.69 111 PRO A CA 1
ATOM 864 C C . PRO A 1 111 ? 5.316 -2.104 1.585 1 98.69 111 PRO A C 1
ATOM 866 O O . PRO A 1 111 ? 5.031 -3.033 2.344 1 98.69 111 PRO A O 1
ATOM 869 N N . TYR A 1 112 ? 4.457 -1.591 0.694 1 98.31 112 TYR A N 1
ATOM 870 C CA . TYR A 1 112 ? 3.033 -1.9 0.72 1 98.31 112 TYR A CA 1
ATOM 871 C C . TYR A 1 112 ? 2.764 -3.281 0.133 1 98.31 112 TYR A C 1
ATOM 873 O O . TYR A 1 112 ? 1.716 -3.879 0.391 1 98.31 112 TYR A O 1
ATOM 881 N N . SER A 1 113 ? 3.623 -3.732 -0.765 1 97.88 113 SER A N 1
ATOM 882 C CA . SER A 1 113 ? 3.521 -5.039 -1.408 1 97.88 113 SER A CA 1
ATOM 883 C C . SER A 1 113 ? 4.816 -5.402 -2.127 1 97.88 113 SER A C 1
ATOM 885 O O . SER A 1 113 ? 5.801 -4.664 -2.055 1 97.88 113 SER A O 1
ATOM 887 N N . GLY A 1 114 ? 4.809 -6.539 -2.793 1 97.38 114 GLY A N 1
ATOM 888 C CA . GLY A 1 114 ? 6.008 -7.012 -3.463 1 97.38 114 GLY A CA 1
ATOM 889 C C . GLY A 1 114 ? 6.41 -6.156 -4.648 1 97.38 114 GLY A C 1
ATOM 890 O O . GLY A 1 114 ? 7.594 -5.891 -4.855 1 97.38 114 GLY A O 1
ATOM 891 N N . SER A 1 115 ? 5.461 -5.688 -5.477 1 97.19 115 SER A N 1
ATOM 892 C CA . SER A 1 115 ? 5.77 -4.883 -6.656 1 97.19 115 SER A CA 1
ATOM 893 C C . SER A 1 115 ? 6.406 -3.553 -6.266 1 97.19 115 SER A C 1
ATOM 895 O O . SER A 1 115 ? 7.461 -3.189 -6.789 1 97.19 115 SER A O 1
ATOM 897 N N . PRO A 1 116 ? 5.801 -2.863 -5.316 1 97.44 116 PRO A N 1
ATOM 898 C CA . PRO A 1 116 ? 6.465 -1.642 -4.855 1 97.44 116 PRO A CA 1
ATOM 899 C C . PRO A 1 116 ? 7.812 -1.918 -4.191 1 97.44 116 PRO A C 1
ATOM 901 O O . PRO A 1 116 ? 8.727 -1.093 -4.273 1 97.44 116 PRO A O 1
ATOM 904 N N . ALA A 1 117 ? 7.961 -3.033 -3.504 1 98.62 117 ALA A N 1
ATOM 905 C CA . ALA A 1 117 ? 9.25 -3.385 -2.904 1 98.62 117 ALA A CA 1
ATOM 906 C C . ALA A 1 117 ? 10.328 -3.537 -3.971 1 98.62 117 ALA A C 1
ATOM 908 O O . ALA A 1 117 ? 11.445 -3.051 -3.803 1 98.62 117 ALA A O 1
ATOM 909 N N . ASN A 1 118 ? 10.008 -4.246 -5.066 1 98.69 118 ASN A N 1
ATOM 910 C CA . ASN A 1 118 ? 10.945 -4.379 -6.172 1 98.69 118 ASN A CA 1
ATOM 911 C C . ASN A 1 118 ? 11.344 -3.021 -6.742 1 98.69 118 ASN A C 1
ATOM 913 O O . ASN A 1 118 ? 12.531 -2.732 -6.902 1 98.69 118 ASN A O 1
ATOM 917 N N . PHE A 1 119 ? 10.359 -2.211 -6.98 1 98.56 119 PHE A N 1
ATOM 918 C CA . PHE A 1 119 ? 10.633 -0.917 -7.5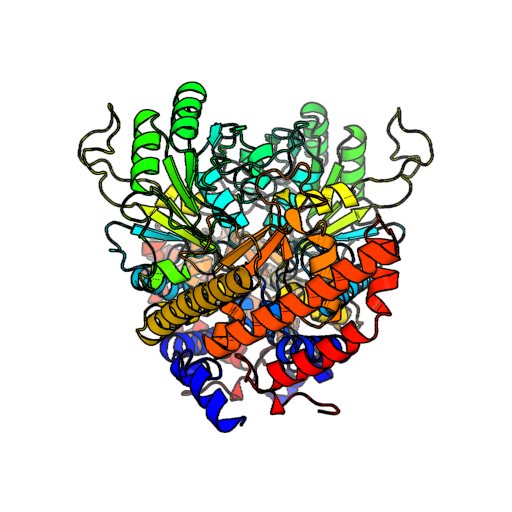9 1 98.56 119 PHE A CA 1
ATOM 919 C C . PHE A 1 119 ? 11.477 -0.049 -6.66 1 98.56 119 PHE A C 1
ATOM 921 O O . PHE A 1 119 ? 12.32 0.719 -7.117 1 98.56 119 PHE A O 1
ATOM 928 N N . ALA A 1 120 ? 11.227 -0.175 -5.352 1 98.75 120 ALA A N 1
ATOM 929 C CA . ALA A 1 120 ? 12.047 0.54 -4.379 1 98.75 120 ALA A CA 1
ATOM 930 C C . ALA A 1 120 ? 13.492 0.045 -4.406 1 98.75 120 ALA A C 1
ATOM 932 O O . ALA A 1 120 ? 14.43 0.843 -4.348 1 98.75 120 ALA A O 1
ATOM 933 N N . ALA A 1 121 ? 13.672 -1.262 -4.477 1 98.88 121 ALA A N 1
ATOM 934 C CA . ALA A 1 121 ? 15.023 -1.815 -4.559 1 98.88 121 ALA A CA 1
ATOM 935 C C . ALA A 1 121 ? 15.734 -1.326 -5.816 1 98.88 121 ALA A C 1
ATOM 937 O O . ALA A 1 121 ? 16.922 -0.975 -5.766 1 98.88 121 ALA A O 1
ATOM 938 N N . TYR A 1 122 ? 15.008 -1.293 -6.969 1 98.75 122 TYR A N 1
ATOM 939 C CA . TYR A 1 122 ? 15.594 -0.805 -8.211 1 98.75 122 TYR A CA 1
ATOM 940 C C . TYR A 1 122 ? 15.953 0.673 -8.102 1 98.75 122 TYR A C 1
ATOM 942 O O . TYR A 1 122 ? 17.031 1.089 -8.516 1 98.75 122 TYR A O 1
ATOM 950 N N . THR A 1 123 ? 15.047 1.447 -7.512 1 98.56 123 THR A N 1
ATOM 951 C CA . THR A 1 123 ? 15.273 2.877 -7.344 1 98.56 123 THR A CA 1
ATOM 952 C C . THR A 1 123 ? 16.469 3.127 -6.426 1 98.56 123 THR A C 1
ATOM 954 O O . THR A 1 123 ? 17.219 4.086 -6.621 1 98.56 123 THR A O 1
ATOM 957 N N . ALA A 1 124 ? 16.672 2.275 -5.504 1 98.69 124 ALA A N 1
ATOM 958 C CA . ALA A 1 124 ? 17.75 2.416 -4.527 1 98.69 124 ALA A CA 1
ATOM 959 C C . ALA A 1 124 ? 19.094 2.129 -5.16 1 98.69 124 ALA A C 1
ATOM 961 O O . ALA A 1 124 ? 20.094 2.801 -4.859 1 98.69 124 ALA A O 1
ATOM 962 N N . LEU A 1 125 ? 19.125 1.128 -6.078 1 98.25 125 LEU A N 1
ATOM 963 C CA . LEU A 1 125 ? 20.422 0.588 -6.508 1 98.25 125 LEU A CA 1
ATOM 964 C C . LEU A 1 125 ? 20.781 1.102 -7.895 1 98.25 125 LEU A C 1
ATOM 966 O O . LEU A 1 125 ? 21.938 1.01 -8.305 1 98.25 125 LEU A O 1
ATOM 970 N N . LEU A 1 126 ? 19.797 1.689 -8.625 1 98.31 126 LEU A N 1
ATOM 971 C CA . LEU A 1 126 ? 20.016 2.037 -10.023 1 98.31 126 LEU A CA 1
ATOM 972 C C . LEU A 1 126 ? 19.703 3.51 -10.273 1 98.31 126 LEU A C 1
ATOM 974 O O . LEU A 1 126 ? 19.047 4.16 -9.453 1 98.31 126 LEU A O 1
ATOM 978 N N . GLN A 1 127 ? 20.188 3.998 -11.359 1 97.62 127 GLN A N 1
ATOM 979 C CA . GLN A 1 127 ? 19.766 5.273 -11.938 1 97.62 127 GLN A CA 1
ATOM 980 C C . GLN A 1 127 ? 18.719 5.07 -13.031 1 97.62 127 GLN A C 1
ATOM 982 O O . GLN A 1 127 ? 18.625 3.986 -13.609 1 97.62 127 GLN A O 1
ATOM 987 N N . PRO A 1 128 ? 17.969 6.09 -13.281 1 97.38 128 PRO A N 1
ATOM 988 C CA . PRO A 1 128 ? 17.016 5.953 -14.391 1 97.38 128 PRO A CA 1
ATOM 989 C C . PRO A 1 128 ? 17.672 5.48 -15.68 1 97.38 128 PRO A C 1
ATOM 991 O O . PRO A 1 128 ? 18.75 5.969 -16.047 1 97.38 128 PRO A O 1
ATOM 994 N N . PHE A 1 129 ? 17.156 4.422 -16.312 1 97.38 129 PHE A N 1
ATOM 995 C CA . PHE A 1 129 ? 17.516 3.865 -17.609 1 97.38 129 PHE A CA 1
ATOM 996 C C . PHE A 1 129 ? 18.734 2.957 -17.5 1 97.38 129 PHE A C 1
ATOM 998 O O . PHE A 1 129 ? 19.25 2.471 -18.516 1 97.38 129 PHE A O 1
ATOM 1005 N N . ASP A 1 130 ? 19.172 2.699 -16.297 1 98.44 130 ASP A N 1
ATOM 1006 C CA . ASP A 1 130 ? 20.156 1.634 -16.125 1 98.44 130 ASP A CA 1
ATOM 1007 C C . ASP A 1 130 ? 19.625 0.307 -16.672 1 98.44 130 ASP A C 1
ATOM 1009 O O . ASP A 1 130 ? 18.406 0.134 -16.812 1 98.44 130 ASP A O 1
ATOM 1013 N N . ARG A 1 131 ? 20.5 -0.565 -16.938 1 98.56 131 ARG A N 1
ATOM 1014 C CA . ARG A 1 131 ? 20.172 -1.823 -17.609 1 98.56 131 ARG A CA 1
ATOM 1015 C C . ARG A 1 131 ? 19.891 -2.922 -16.594 1 98.56 131 ARG A C 1
ATOM 1017 O O . ARG A 1 131 ? 20.641 -3.088 -15.625 1 98.56 131 ARG A O 1
ATOM 1024 N N . ILE A 1 132 ? 18.812 -3.678 -16.797 1 98.44 132 ILE A N 1
ATOM 1025 C CA . ILE A 1 132 ? 18.438 -4.754 -15.891 1 98.44 132 ILE A CA 1
ATOM 1026 C C . ILE A 1 132 ? 18.062 -5.996 -16.688 1 98.44 132 ILE A C 1
ATOM 1028 O O . ILE A 1 132 ? 17.594 -5.895 -17.828 1 98.44 132 ILE A O 1
ATOM 1032 N N . MET A 1 133 ? 18.25 -7.156 -16.141 1 98.75 133 MET A N 1
ATOM 1033 C CA . MET A 1 133 ? 17.828 -8.422 -16.719 1 98.75 133 MET A CA 1
ATOM 1034 C C . MET A 1 133 ? 16.953 -9.203 -15.742 1 98.75 133 MET A C 1
ATOM 1036 O O . MET A 1 133 ? 17.312 -9.375 -14.578 1 98.75 133 MET A O 1
ATOM 1040 N N . GLY A 1 134 ? 15.797 -9.562 -16.125 1 98.25 134 GLY A N 1
ATOM 1041 C CA . GLY A 1 134 ? 14.891 -10.414 -15.391 1 98.25 134 GLY A CA 1
ATOM 1042 C C . GLY A 1 134 ? 14.25 -11.492 -16.25 1 98.25 134 GLY A C 1
ATOM 1043 O O . GLY A 1 134 ? 14.352 -11.453 -17.469 1 98.25 134 GLY A O 1
ATOM 1044 N N . LEU A 1 135 ? 13.664 -12.445 -15.641 1 97 135 LEU A N 1
ATOM 1045 C CA . LEU A 1 135 ? 13.016 -13.539 -16.359 1 97 135 LEU A CA 1
ATOM 1046 C C . LEU A 1 135 ? 11.836 -13.023 -17.172 1 97 135 LEU A C 1
ATOM 1048 O O . LEU A 1 135 ? 10.992 -12.289 -16.656 1 97 135 LEU A O 1
ATOM 1052 N N . ASP A 1 136 ? 11.797 -13.469 -18.406 1 92.56 136 ASP A N 1
ATOM 1053 C CA . ASP A 1 136 ? 10.727 -13.07 -19.328 1 92.56 136 ASP A CA 1
ATOM 1054 C C . ASP A 1 136 ? 9.367 -13.547 -18.812 1 92.56 136 ASP A C 1
ATOM 1056 O O . ASP A 1 136 ? 9.25 -14.656 -18.281 1 92.56 136 ASP A O 1
ATOM 1060 N N . LEU A 1 137 ? 8.344 -12.711 -19.031 1 90.19 137 LEU A N 1
ATOM 1061 C CA . LEU A 1 137 ? 7.012 -13.016 -18.516 1 90.19 137 LEU A CA 1
ATOM 1062 C C . LEU A 1 137 ? 6.488 -14.328 -19.078 1 90.19 137 LEU A C 1
ATOM 1064 O O . LEU A 1 137 ? 6.012 -15.188 -18.344 1 90.19 137 LEU A O 1
ATOM 1068 N N . PRO A 1 138 ? 6.582 -14.617 -20.375 1 88.56 138 PRO A N 1
ATOM 1069 C CA . PRO A 1 138 ? 6.094 -15.883 -20.922 1 88.56 138 PRO A CA 1
ATOM 1070 C C . PRO A 1 138 ? 6.871 -17.094 -20.391 1 88.56 138 PRO A C 1
ATOM 1072 O O . PRO A 1 138 ? 6.391 -18.219 -20.484 1 88.56 138 PRO A O 1
ATOM 1075 N N . SER A 1 139 ? 8.07 -16.781 -19.891 1 91 139 SER A N 1
ATOM 1076 C CA . SER A 1 139 ? 8.906 -17.844 -19.328 1 91 139 SER A CA 1
ATOM 1077 C C . SER A 1 139 ? 8.617 -18.047 -17.859 1 91 139 SER A C 1
ATOM 1079 O O . SER A 1 139 ? 9.297 -18.828 -17.188 1 91 139 SER A O 1
ATOM 1081 N N . GLY A 1 140 ? 7.668 -17.297 -17.375 1 92.88 140 GLY A N 1
ATOM 1082 C CA . GLY A 1 140 ? 7.297 -17.484 -15.977 1 92.88 140 GLY A CA 1
ATOM 1083 C C . GLY A 1 140 ? 7.766 -16.359 -15.078 1 92.88 140 GLY A C 1
ATOM 1084 O O . GLY A 1 140 ? 7.652 -16.438 -13.852 1 92.88 140 GLY A O 1
ATOM 1085 N N . GLY A 1 141 ? 8.32 -15.258 -15.664 1 93.44 141 GLY A N 1
ATOM 1086 C CA . GLY A 1 141 ? 8.758 -14.102 -14.898 1 93.44 141 GLY A CA 1
ATOM 1087 C C . GLY A 1 141 ? 7.605 -13.273 -14.359 1 93.44 141 GLY A C 1
ATOM 1088 O O . GLY A 1 141 ? 6.465 -13.734 -14.336 1 93.44 141 GLY A O 1
ATOM 1089 N N . HIS A 1 142 ? 7.914 -12.172 -13.781 1 93.81 142 HIS A N 1
ATOM 1090 C CA . HIS A 1 142 ? 6.93 -11.242 -13.25 1 93.81 142 HIS A CA 1
ATOM 1091 C C . HIS A 1 142 ? 6.992 -9.898 -13.984 1 93.81 142 HIS A C 1
ATOM 1093 O O . HIS A 1 142 ? 8.031 -9.547 -14.547 1 93.81 142 HIS A O 1
ATOM 1099 N N . LEU A 1 143 ? 5.926 -9.18 -13.93 1 93.19 143 LEU A N 1
ATOM 1100 C CA . LEU A 1 143 ? 5.832 -7.887 -14.594 1 93.19 143 LEU A CA 1
ATOM 1101 C C . LEU A 1 143 ? 6.949 -6.957 -14.133 1 93.19 143 LEU A C 1
ATOM 1103 O O . LEU A 1 143 ? 7.555 -6.254 -14.945 1 93.19 143 LEU A O 1
ATOM 1107 N N . THR A 1 144 ? 7.285 -7.004 -12.852 1 96.62 144 THR A N 1
ATOM 1108 C CA . THR A 1 144 ? 8.25 -6.078 -12.273 1 96.62 144 THR A CA 1
ATOM 1109 C C . THR A 1 144 ? 9.664 -6.422 -12.719 1 96.62 144 THR A C 1
ATOM 1111 O O . THR A 1 144 ? 10.617 -5.703 -12.398 1 96.62 144 THR A O 1
ATOM 1114 N N . HIS A 1 145 ? 9.875 -7.504 -13.461 1 97 145 HIS A N 1
ATOM 1115 C CA . HIS A 1 145 ? 11.211 -7.934 -13.859 1 97 145 HIS A CA 1
ATOM 1116 C C . HIS A 1 145 ? 11.609 -7.328 -15.203 1 97 145 HIS A C 1
ATOM 1118 O O . HIS A 1 145 ? 12.5 -7.844 -15.883 1 97 145 HIS A O 1
ATOM 1124 N N . GLY A 1 146 ? 10.852 -6.309 -15.648 1 95.06 146 GLY A N 1
ATOM 1125 C CA . GLY A 1 146 ? 11.227 -5.539 -16.828 1 95.06 146 GLY A CA 1
ATOM 1126 C C . GLY A 1 146 ? 10.453 -5.934 -18.062 1 95.06 146 GLY A C 1
ATOM 1127 O O . GLY A 1 146 ? 10.961 -5.824 -19.188 1 95.06 146 GLY A O 1
ATOM 1128 N N . TYR A 1 147 ? 9.25 -6.297 -17.938 1 90.69 147 TYR A N 1
ATOM 1129 C CA . TYR A 1 147 ? 8.477 -6.852 -19.047 1 90.69 147 TYR A CA 1
ATOM 1130 C C . TYR A 1 147 ? 8.094 -5.758 -20.031 1 90.69 147 TYR A C 1
ATOM 1132 O O . TYR A 1 147 ? 7.664 -4.672 -19.625 1 90.69 147 TYR A O 1
ATOM 1140 N N . TYR A 1 148 ? 8.289 -5.992 -21.234 1 90 148 TYR A N 1
ATOM 1141 C CA . TYR A 1 148 ? 7.762 -5.285 -22.406 1 90 148 TYR A CA 1
ATOM 1142 C C . TYR A 1 148 ? 7.379 -6.266 -23.516 1 90 148 TYR A C 1
ATOM 1144 O O . TYR A 1 148 ? 7.895 -7.383 -23.562 1 90 148 TYR A O 1
ATOM 1152 N N . THR A 1 149 ? 6.473 -5.902 -24.297 1 85.69 149 THR A N 1
ATOM 1153 C CA . THR A 1 149 ? 5.977 -6.82 -25.328 1 85.69 149 THR A CA 1
ATOM 1154 C C . THR A 1 149 ? 6.969 -6.938 -26.484 1 85.69 149 THR A C 1
ATOM 1156 O O . THR A 1 149 ? 7.883 -6.121 -26.594 1 85.69 149 THR A O 1
ATOM 1159 N N . ALA A 1 150 ? 6.734 -7.879 -27.297 1 80.62 150 ALA A N 1
ATOM 1160 C CA . ALA A 1 150 ? 7.582 -8.109 -28.469 1 80.62 150 ALA A CA 1
ATOM 1161 C C . ALA A 1 150 ? 7.602 -6.883 -29.375 1 80.62 150 ALA A C 1
ATOM 1163 O O . ALA A 1 150 ? 8.617 -6.586 -30 1 80.62 150 ALA A O 1
ATOM 1164 N N . GLY A 1 151 ? 6.539 -6.125 -29.312 1 83.38 151 GLY A N 1
ATOM 1165 C CA . GLY A 1 151 ? 6.445 -4.922 -30.125 1 83.38 151 GLY A CA 1
ATOM 1166 C C . GLY A 1 151 ? 7.074 -3.707 -29.469 1 83.38 151 GLY A C 1
ATOM 1167 O O . GLY A 1 151 ? 7.059 -2.609 -30.031 1 83.38 151 GLY A O 1
ATOM 1168 N N . GLY A 1 152 ? 7.555 -3.926 -28.281 1 87.25 152 GLY A N 1
ATOM 1169 C CA . GLY A 1 152 ? 8.297 -2.863 -27.625 1 87.25 152 GLY A CA 1
ATOM 1170 C C . GLY A 1 152 ? 7.445 -2.057 -26.656 1 87.25 152 GLY A C 1
ATOM 1171 O O . GLY A 1 152 ? 7.93 -1.106 -26.047 1 87.25 152 GLY A O 1
ATOM 1172 N N . LYS A 1 153 ? 6.246 -2.453 -26.578 1 90.81 153 LYS A N 1
ATOM 1173 C CA . LYS A 1 153 ? 5.402 -1.708 -25.641 1 90.81 153 LYS A CA 1
ATOM 1174 C C . LYS A 1 153 ? 5.816 -1.965 -24.203 1 90.81 153 LYS A C 1
ATOM 1176 O O . LYS A 1 153 ? 5.879 -3.115 -23.766 1 90.81 153 LYS A O 1
ATOM 1181 N N . LYS A 1 154 ? 6.074 -0.878 -23.484 1 94.06 154 LYS A N 1
ATOM 1182 C CA . LYS A 1 154 ? 6.465 -0.955 -22.078 1 94.06 154 LYS A CA 1
ATOM 1183 C C . LYS A 1 154 ? 5.25 -1.165 -21.188 1 94.06 154 LYS A C 1
ATOM 1185 O O . LYS A 1 154 ? 4.371 -0.303 -21.109 1 94.06 154 LYS A O 1
ATOM 1190 N N . ILE A 1 155 ? 5.234 -2.266 -20.484 1 91.75 155 ILE A N 1
ATOM 1191 C CA . ILE A 1 155 ? 4.066 -2.639 -19.703 1 91.75 155 ILE A CA 1
ATOM 1192 C C . ILE A 1 155 ? 4.316 -2.332 -18.234 1 91.75 155 ILE A C 1
ATOM 1194 O O . ILE A 1 155 ? 3.465 -1.746 -17.562 1 91.75 155 ILE A O 1
ATOM 1198 N N . SER A 1 156 ? 5.477 -2.689 -17.703 1 94.5 156 SER A N 1
ATOM 1199 C CA . SER A 1 156 ? 5.809 -2.502 -16.297 1 94.5 156 SER A CA 1
ATOM 1200 C C . SER A 1 156 ? 6.562 -1.194 -16.078 1 94.5 156 SER A C 1
ATOM 1202 O O . SER A 1 156 ? 7.242 -0.705 -16.984 1 94.5 156 SER A O 1
ATOM 1204 N N . ALA A 1 157 ? 6.457 -0.657 -14.812 1 96 157 ALA A N 1
ATOM 1205 C CA . ALA A 1 157 ? 7.227 0.525 -14.445 1 96 157 ALA A CA 1
ATOM 1206 C C . ALA A 1 157 ? 8.719 0.287 -14.641 1 96 157 ALA A C 1
ATOM 1208 O O . ALA A 1 157 ? 9.461 1.208 -14.992 1 96 157 ALA A O 1
ATOM 1209 N N . THR A 1 158 ? 9.133 -0.949 -14.453 1 96.44 158 THR A N 1
ATOM 1210 C CA . THR A 1 158 ? 10.539 -1.293 -14.617 1 96.44 158 THR A CA 1
ATOM 1211 C C . THR A 1 158 ? 10.992 -1.075 -16.062 1 96.44 158 THR A C 1
ATOM 1213 O O . THR A 1 158 ? 12.086 -0.568 -16.297 1 96.44 158 THR A O 1
ATOM 1216 N N . SER A 1 159 ? 10.156 -1.412 -17.016 1 96.69 159 SER A N 1
ATOM 1217 C CA . SER A 1 159 ? 10.523 -1.23 -18.422 1 96.69 159 SER A CA 1
ATOM 1218 C C . SER A 1 159 ? 10.336 0.218 -18.859 1 96.69 159 SER A C 1
ATOM 1220 O O . SER A 1 159 ? 10.93 0.658 -19.844 1 96.69 159 SER A O 1
ATOM 1222 N N . ILE A 1 160 ? 9.531 0.954 -18.109 1 97.44 160 ILE A N 1
ATOM 1223 C CA . ILE A 1 160 ? 9.297 2.357 -18.438 1 97.44 160 ILE A CA 1
ATOM 1224 C C . ILE A 1 160 ? 10.484 3.199 -17.969 1 97.44 160 ILE A C 1
ATOM 1226 O O . ILE A 1 160 ? 10.961 4.066 -18.703 1 97.44 160 ILE A O 1
ATOM 1230 N N . TYR A 1 161 ? 11.016 2.875 -16.781 1 98.06 161 TYR A N 1
ATOM 1231 C CA . TYR A 1 161 ? 11.961 3.781 -16.141 1 98.06 161 TYR A CA 1
ATOM 1232 C C . TYR A 1 161 ? 13.375 3.217 -16.188 1 98.06 161 TYR A C 1
ATOM 1234 O O . TYR A 1 161 ? 14.344 3.922 -15.891 1 98.06 161 TYR A O 1
ATOM 1242 N N . PHE A 1 162 ? 13.531 1.893 -16.562 1 98.12 162 PHE A N 1
ATOM 1243 C CA . PHE A 1 162 ? 14.828 1.258 -16.766 1 98.12 162 PHE A CA 1
ATOM 1244 C C . PHE A 1 162 ? 14.898 0.584 -18.141 1 98.12 162 PHE A C 1
ATOM 1246 O O . PHE A 1 162 ? 13.922 0.601 -18.891 1 98.12 162 PHE A O 1
ATOM 1253 N N . THR A 1 163 ? 16.125 0.105 -18.5 1 97.81 163 THR A N 1
ATOM 1254 C CA . THR A 1 163 ? 16.328 -0.606 -19.766 1 97.81 163 THR A CA 1
ATOM 1255 C C . THR A 1 163 ? 16.406 -2.113 -19.531 1 97.81 163 THR A C 1
ATOM 1257 O O . THR A 1 163 ? 17.328 -2.602 -18.875 1 97.81 163 THR A O 1
ATOM 1260 N N . SER A 1 164 ? 15.43 -2.818 -20.094 1 97.25 164 SER A N 1
ATOM 1261 C CA . SER A 1 164 ? 15.297 -4.23 -19.75 1 97.25 164 SER A CA 1
ATOM 1262 C C . SER A 1 164 ? 15.703 -5.125 -20.922 1 97.25 164 SER A C 1
ATOM 1264 O O . SER A 1 164 ? 15.43 -4.797 -22.078 1 97.25 164 SER A O 1
ATOM 1266 N N . LEU A 1 165 ? 16.375 -6.172 -20.656 1 97.69 165 LEU A N 1
ATOM 1267 C CA . LEU A 1 165 ? 16.594 -7.312 -21.547 1 97.69 165 LEU A CA 1
ATOM 1268 C C . LEU A 1 165 ? 16.297 -8.625 -20.812 1 97.69 165 LEU A C 1
ATOM 1270 O O . LEU A 1 165 ? 17.031 -9.023 -19.906 1 97.69 165 LEU A O 1
ATOM 1274 N N . PRO A 1 166 ? 15.281 -9.32 -21.234 1 95.94 166 PRO A N 1
ATOM 1275 C CA . PRO A 1 166 ? 14.883 -10.516 -20.484 1 95.94 166 PRO A CA 1
ATOM 1276 C C . PRO A 1 166 ? 15.758 -11.727 -20.812 1 95.94 166 PRO A C 1
ATOM 1278 O O . PRO A 1 166 ? 16.281 -11.844 -21.922 1 95.94 166 PRO A O 1
ATOM 1281 N N . TYR A 1 167 ? 15.945 -12.586 -19.797 1 97.44 167 TYR A N 1
ATOM 1282 C CA . TYR A 1 167 ? 16.438 -13.938 -20.062 1 97.44 167 TYR A CA 1
ATOM 1283 C C . TYR A 1 167 ? 15.289 -14.938 -20.062 1 97.44 167 TYR A C 1
ATOM 1285 O O . TYR A 1 167 ? 14.164 -14.602 -19.672 1 97.44 167 TYR A O 1
ATOM 1293 N N . LYS A 1 168 ? 15.562 -16.172 -20.547 1 95.94 168 LYS A N 1
ATOM 1294 C CA . LYS A 1 168 ? 14.469 -17.094 -20.812 1 95.94 168 LYS A CA 1
ATOM 1295 C C . LYS A 1 168 ? 14.805 -18.5 -20.312 1 95.94 168 LYS A C 1
ATOM 1297 O O . LYS A 1 168 ? 15.898 -18.734 -19.797 1 95.94 168 LYS A O 1
ATOM 1302 N N . LEU A 1 169 ? 13.844 -19.328 -20.422 1 96.12 169 LEU A N 1
ATOM 1303 C CA . LEU A 1 169 ? 14.023 -20.75 -20.141 1 96.12 169 LEU A CA 1
ATOM 1304 C C . LEU A 1 169 ? 14.547 -21.484 -21.359 1 96.12 169 LEU A C 1
ATOM 1306 O O . LEU A 1 169 ? 14.367 -21.031 -22.484 1 96.12 169 LEU A O 1
ATOM 1310 N N . ASP A 1 170 ? 15.25 -22.594 -21.062 1 95.19 170 ASP A N 1
ATOM 1311 C CA . ASP A 1 170 ? 15.555 -23.547 -22.125 1 95.19 170 ASP A CA 1
ATOM 1312 C C . ASP A 1 170 ? 14.297 -24.281 -22.594 1 95.19 170 ASP A C 1
ATOM 1314 O O . ASP A 1 170 ? 13.609 -24.906 -21.781 1 95.19 170 ASP A O 1
ATOM 1318 N N . PRO A 1 171 ? 13.969 -24.219 -23.859 1 89.88 171 PRO A N 1
ATOM 1319 C CA . PRO A 1 171 ? 12.703 -24.781 -24.328 1 89.88 171 PRO A CA 1
ATOM 1320 C C . PRO A 1 171 ? 12.617 -26.297 -24.156 1 89.88 171 PRO A C 1
ATOM 1322 O O . PRO A 1 171 ? 11.523 -26.859 -24.125 1 89.88 171 PRO A O 1
ATOM 1325 N N . THR A 1 172 ? 13.742 -26.922 -24.031 1 91.25 172 THR A N 1
ATOM 1326 C CA . THR A 1 172 ? 13.766 -28.375 -23.906 1 91.25 172 THR A CA 1
ATOM 1327 C C . THR A 1 172 ? 13.609 -28.797 -22.438 1 91.25 172 THR A C 1
ATOM 1329 O O . THR A 1 172 ? 12.805 -29.672 -22.125 1 91.25 172 THR A O 1
ATOM 1332 N N . THR A 1 173 ? 14.297 -28.125 -21.562 1 92.81 173 THR A N 1
ATOM 1333 C CA . THR A 1 173 ? 14.344 -28.594 -20.188 1 92.81 173 THR A CA 1
ATOM 1334 C C . THR A 1 173 ? 13.297 -27.859 -19.344 1 92.81 173 THR A C 1
ATOM 1336 O O . THR A 1 173 ? 12.906 -28.344 -18.281 1 92.81 173 THR A O 1
ATOM 1339 N N . GLY A 1 174 ? 12.906 -26.688 -19.797 1 93.31 174 GLY A N 1
ATOM 1340 C CA . GLY A 1 174 ? 11.992 -25.875 -19 1 93.31 174 GLY A CA 1
ATOM 1341 C C . GLY A 1 174 ? 12.68 -25.156 -17.859 1 93.31 174 GLY A C 1
ATOM 1342 O O . GLY A 1 174 ? 12.016 -24.5 -17.047 1 93.31 174 GLY A O 1
ATOM 1343 N N . LEU A 1 175 ? 14.016 -25.297 -17.75 1 96.38 175 LEU A N 1
ATOM 1344 C CA . LEU A 1 175 ? 14.812 -24.625 -16.734 1 96.38 175 LEU A CA 1
ATOM 1345 C C . LEU A 1 175 ? 15.406 -23.328 -17.281 1 96.38 175 LEU A C 1
ATOM 1347 O O . LEU A 1 175 ? 15.453 -23.125 -18.5 1 96.38 175 LEU A O 1
ATOM 1351 N N . VAL A 1 176 ? 15.836 -22.469 -16.422 1 97.75 176 VAL A N 1
ATOM 1352 C CA . VAL A 1 176 ? 16.484 -21.25 -16.875 1 97.75 176 VAL A CA 1
ATOM 1353 C C . VAL A 1 176 ? 17.688 -21.594 -17.75 1 97.75 176 VAL A C 1
ATOM 1355 O O . VAL A 1 176 ? 18.531 -22.406 -17.391 1 97.75 176 VAL A O 1
ATOM 1358 N N . ASP A 1 177 ? 17.781 -20.969 -18.922 1 97.88 177 ASP A N 1
ATOM 1359 C CA . ASP A 1 177 ? 18.938 -21.141 -19.797 1 97.88 177 ASP A CA 1
ATOM 1360 C C . ASP A 1 177 ? 20.125 -20.328 -19.297 1 97.88 177 ASP A C 1
ATOM 1362 O O . ASP A 1 177 ? 20.422 -19.25 -19.828 1 97.88 177 ASP A O 1
ATOM 1366 N N . MET A 1 178 ? 20.875 -20.938 -18.422 1 98.44 178 MET A N 1
ATOM 1367 C CA . MET A 1 178 ? 21.938 -20.234 -17.719 1 98.44 178 MET A CA 1
ATOM 1368 C C . MET A 1 178 ? 23.047 -19.812 -18.703 1 98.44 178 MET A C 1
ATOM 1370 O O . MET A 1 178 ? 23.656 -18.766 -18.547 1 98.44 178 MET A O 1
ATOM 1374 N N . ASP A 1 179 ? 23.281 -20.625 -19.672 1 98.19 179 ASP A N 1
ATOM 1375 C CA . ASP A 1 179 ? 24.328 -20.312 -20.656 1 98.19 179 ASP A CA 1
ATOM 1376 C C . ASP A 1 179 ? 23.938 -19.125 -21.516 1 98.19 179 ASP A C 1
ATOM 1378 O O . ASP A 1 179 ? 24.75 -18.219 -21.75 1 98.19 179 ASP A O 1
ATOM 1382 N N . LYS A 1 180 ? 22.719 -19.156 -21.938 1 98.38 180 LYS A N 1
ATOM 1383 C CA . LYS A 1 180 ? 22.25 -18.031 -22.719 1 98.38 180 LYS A CA 1
ATOM 1384 C C . LYS A 1 180 ? 22.172 -16.766 -21.875 1 98.38 180 LYS A C 1
ATOM 1386 O O . LYS A 1 180 ? 22.406 -15.656 -22.375 1 98.38 180 LYS A O 1
ATOM 1391 N N . LEU A 1 181 ? 21.781 -16.906 -20.656 1 98.75 181 LEU A N 1
ATOM 1392 C CA . LEU A 1 181 ? 21.766 -15.773 -19.734 1 98.75 181 LEU A CA 1
ATOM 1393 C C . LEU A 1 181 ? 23.156 -15.164 -19.609 1 98.75 181 LEU A C 1
ATOM 1395 O O . LEU A 1 181 ? 23.328 -13.945 -19.688 1 98.75 181 LEU A O 1
ATOM 1399 N N . GLU A 1 182 ? 24.125 -16 -19.422 1 98.75 182 GLU A N 1
ATOM 1400 C CA . GLU A 1 182 ? 25.484 -15.523 -19.281 1 98.75 182 GLU A CA 1
ATOM 1401 C C . GLU A 1 182 ? 25.953 -14.812 -20.562 1 98.75 182 GLU A C 1
ATOM 1403 O O . GLU A 1 182 ? 26.547 -13.734 -20.484 1 98.75 182 GLU A O 1
ATOM 1408 N N . GLU A 1 183 ? 25.672 -15.398 -21.688 1 98.69 183 GLU A N 1
ATOM 1409 C CA . GLU A 1 183 ? 26.047 -14.812 -22.969 1 98.69 183 GLU A CA 1
ATOM 1410 C C . GLU A 1 183 ? 25.438 -13.422 -23.141 1 98.69 183 GLU A C 1
ATOM 1412 O O . GLU A 1 183 ? 26.141 -12.469 -23.469 1 98.69 183 GLU A O 1
ATOM 1417 N N . LYS A 1 184 ? 24.172 -13.352 -22.859 1 98.56 184 LYS A N 1
ATOM 1418 C CA . LYS A 1 184 ? 23.469 -12.078 -23.016 1 98.56 184 LYS A CA 1
ATOM 1419 C C . LYS A 1 184 ? 23.969 -11.047 -22 1 98.56 184 LYS A C 1
ATOM 1421 O O . LYS A 1 184 ? 24.062 -9.859 -22.312 1 98.56 184 LYS A O 1
ATOM 1426 N N . ALA A 1 185 ? 24.234 -11.484 -20.781 1 98.75 185 ALA A N 1
ATOM 1427 C CA . ALA A 1 185 ? 24.719 -10.578 -19.75 1 98.75 185 ALA A CA 1
ATOM 1428 C C . ALA A 1 185 ? 26.062 -9.977 -20.109 1 98.75 185 ALA A C 1
ATOM 1430 O O . ALA A 1 185 ? 26.312 -8.797 -19.859 1 98.75 185 ALA A O 1
ATOM 1431 N N . LEU A 1 186 ? 26.922 -10.773 -20.703 1 98.62 186 LEU A N 1
ATOM 1432 C CA . LEU A 1 186 ? 28.25 -10.32 -21.094 1 98.62 186 LEU A CA 1
ATOM 1433 C C . LEU A 1 186 ? 28.172 -9.266 -22.188 1 98.62 186 LEU A C 1
ATOM 1435 O O . LEU A 1 186 ? 29.016 -8.367 -22.25 1 98.62 186 LEU A O 1
ATOM 1439 N N . GLU A 1 187 ? 27.141 -9.32 -23 1 98.38 187 GLU A N 1
ATOM 1440 C CA . GLU A 1 187 ? 26.953 -8.359 -24.078 1 98.38 187 GLU A CA 1
ATOM 1441 C C . GLU A 1 187 ? 26.188 -7.133 -23.594 1 98.38 187 GLU A C 1
ATOM 1443 O O . GLU A 1 187 ? 26.547 -6 -23.922 1 98.38 187 GLU A O 1
ATOM 1448 N N . PHE A 1 188 ? 25.188 -7.383 -22.828 1 98.31 188 PHE A N 1
ATOM 1449 C CA . PHE A 1 188 ? 24.25 -6.34 -22.422 1 98.31 188 PHE A CA 1
ATOM 1450 C C . PHE A 1 188 ? 24.812 -5.547 -21.25 1 98.31 188 PHE A C 1
ATOM 1452 O O . PHE A 1 188 ? 24.516 -4.363 -21.094 1 98.31 188 PHE A O 1
ATOM 1459 N N . ARG A 1 189 ? 25.578 -6.168 -20.422 1 98.31 189 ARG A N 1
ATOM 1460 C CA . ARG A 1 189 ? 26.234 -5.578 -19.25 1 98.31 189 ARG A CA 1
ATOM 1461 C C . ARG A 1 189 ? 25.203 -4.926 -18.328 1 98.31 189 ARG A C 1
ATOM 1463 O O . ARG A 1 189 ? 25.281 -3.725 -18.062 1 98.31 189 ARG A O 1
ATOM 1470 N N . PRO A 1 190 ? 24.297 -5.699 -17.781 1 98.75 190 PRO A N 1
ATOM 1471 C CA . PRO A 1 190 ? 23.312 -5.137 -16.859 1 98.75 190 PRO A CA 1
ATOM 1472 C C . PRO A 1 190 ? 23.938 -4.66 -15.547 1 98.75 190 PRO A C 1
ATOM 1474 O O . PRO A 1 190 ? 24.969 -5.176 -15.133 1 98.75 190 PRO A O 1
ATOM 1477 N N . ARG A 1 191 ? 23.266 -3.654 -14.961 1 98.56 191 ARG A N 1
ATOM 1478 C CA . ARG A 1 191 ? 23.656 -3.213 -13.625 1 98.56 191 ARG A CA 1
ATOM 1479 C C . ARG A 1 191 ? 23.031 -4.09 -12.547 1 98.56 191 ARG A C 1
ATOM 1481 O O . ARG A 1 191 ? 23.531 -4.148 -11.422 1 98.56 191 ARG A O 1
ATOM 1488 N N . LEU A 1 192 ? 21.969 -4.797 -12.875 1 98.81 192 LEU A N 1
ATOM 1489 C CA . LEU A 1 192 ? 21.219 -5.629 -11.945 1 98.81 192 LEU A CA 1
ATOM 1490 C C . LEU A 1 192 ? 20.641 -6.848 -12.656 1 98.81 192 LEU A C 1
ATOM 1492 O O . LEU A 1 192 ? 20.062 -6.723 -13.742 1 98.81 192 LEU A O 1
ATOM 1496 N N . ILE A 1 193 ? 20.828 -7.996 -12.109 1 98.88 193 ILE A N 1
ATOM 1497 C CA . ILE A 1 193 ? 20.188 -9.234 -12.539 1 98.88 193 ILE A CA 1
ATOM 1498 C C . ILE A 1 193 ? 19.188 -9.703 -11.484 1 98.88 193 ILE A C 1
ATOM 1500 O O . ILE A 1 193 ? 19.531 -9.789 -10.305 1 98.88 193 ILE A O 1
ATOM 1504 N N . ILE A 1 194 ? 17.984 -9.984 -11.906 1 98.88 194 ILE A N 1
ATOM 1505 C CA . ILE A 1 194 ? 16.906 -10.414 -11.016 1 98.88 194 ILE A CA 1
ATOM 1506 C C . ILE A 1 194 ? 16.719 -11.93 -11.133 1 98.88 194 ILE A C 1
ATOM 1508 O O . ILE A 1 194 ? 16.5 -12.453 -12.227 1 98.88 194 ILE A O 1
ATOM 1512 N N . CYS A 1 195 ? 16.844 -12.617 -10.047 1 98.75 195 CYS A N 1
ATOM 1513 C CA . CYS A 1 195 ? 16.531 -14.039 -9.953 1 98.75 195 CYS A CA 1
ATOM 1514 C C . CYS A 1 195 ? 15.172 -14.242 -9.281 1 98.75 195 CYS A C 1
ATOM 1516 O O . CYS A 1 195 ? 15.023 -13.969 -8.086 1 98.75 195 CYS A O 1
ATOM 1518 N N . GLY A 1 196 ? 14.203 -14.633 -10 1 97.75 196 GLY A N 1
ATOM 1519 C CA . GLY A 1 196 ? 12.859 -14.859 -9.477 1 97.75 196 GLY A CA 1
ATOM 1520 C C . GLY A 1 196 ? 11.812 -15.016 -10.562 1 97.75 196 GLY A C 1
ATOM 1521 O O . GLY A 1 196 ? 12.047 -14.625 -11.711 1 97.75 196 GLY A O 1
ATOM 1522 N N . GLY A 1 197 ? 10.711 -15.508 -10.195 1 96.19 197 GLY A N 1
ATOM 1523 C CA . GLY A 1 197 ? 9.609 -15.703 -11.125 1 96.19 197 GLY A CA 1
ATOM 1524 C C . GLY A 1 197 ? 8.312 -16.094 -10.438 1 96.19 197 GLY A C 1
ATOM 1525 O O . GLY A 1 197 ? 8.32 -16.484 -9.266 1 96.19 197 GLY A O 1
ATOM 1526 N N . SER A 1 198 ? 7.23 -15.992 -11.219 1 95.06 198 SER A N 1
ATOM 1527 C CA . SER A 1 198 ? 5.895 -16.297 -10.711 1 95.06 198 SER A CA 1
ATOM 1528 C C . SER A 1 198 ? 5.496 -17.734 -11.047 1 95.06 198 SER A C 1
ATOM 1530 O O . SER A 1 198 ? 4.621 -18.312 -10.398 1 95.06 198 SER A O 1
ATOM 1532 N N . ALA A 1 199 ? 6.047 -18.234 -12.125 1 95.81 199 ALA A N 1
ATOM 1533 C CA . ALA A 1 199 ? 5.691 -19.562 -12.609 1 95.81 199 ALA A CA 1
ATOM 1534 C C . ALA A 1 199 ? 6.941 -20.391 -12.914 1 95.81 199 ALA A C 1
ATOM 1536 O O . ALA A 1 199 ? 7.273 -20.609 -14.086 1 95.81 199 ALA A O 1
ATOM 1537 N N . TYR A 1 200 ? 7.625 -20.797 -11.945 1 96.62 200 TYR A N 1
ATOM 1538 C CA . TYR A 1 200 ? 8.82 -21.625 -12 1 96.62 200 TYR A CA 1
ATOM 1539 C C . TYR A 1 200 ? 8.773 -22.719 -10.93 1 96.62 200 TYR A C 1
ATOM 1541 O O . TYR A 1 200 ? 8.852 -22.422 -9.734 1 96.62 200 TYR A O 1
ATOM 1549 N N . SER A 1 201 ? 8.664 -23.953 -11.297 1 97 201 SER A N 1
ATOM 1550 C CA . SER A 1 201 ? 8.312 -25.031 -10.383 1 97 201 SER A CA 1
ATOM 1551 C C . SER A 1 201 ? 9.555 -25.688 -9.789 1 97 201 SER A C 1
ATOM 1553 O O . SER A 1 201 ? 9.461 -26.672 -9.055 1 97 201 SER A O 1
ATOM 1555 N N . ARG A 1 202 ? 10.758 -25.203 -10.148 1 97.81 202 ARG A N 1
ATOM 1556 C CA . ARG A 1 202 ? 12.008 -25.797 -9.695 1 97.81 202 ARG A CA 1
ATOM 1557 C C . ARG A 1 202 ? 12.789 -24.844 -8.812 1 97.81 202 ARG A C 1
ATOM 1559 O O . ARG A 1 202 ? 12.438 -23.672 -8.695 1 97.81 202 ARG A O 1
ATOM 1566 N N . ASP A 1 203 ? 13.75 -25.375 -8.125 1 97.88 203 ASP A N 1
ATOM 1567 C CA . ASP A 1 203 ? 14.594 -24.562 -7.266 1 97.88 203 ASP A CA 1
ATOM 1568 C C . ASP A 1 203 ? 15.57 -23.734 -8.094 1 97.88 203 ASP A C 1
ATOM 1570 O O . ASP A 1 203 ? 15.914 -24.109 -9.219 1 97.88 203 ASP A O 1
ATOM 1574 N N . TRP A 1 204 ? 15.992 -22.594 -7.652 1 98.31 204 TRP A N 1
ATOM 1575 C CA . TRP A 1 204 ? 16.828 -21.656 -8.391 1 98.31 204 TRP A CA 1
ATOM 1576 C C . TRP A 1 204 ? 18.312 -21.969 -8.172 1 98.31 204 TRP A C 1
ATOM 1578 O O . TRP A 1 204 ? 18.703 -22.391 -7.082 1 98.31 204 TRP A O 1
ATOM 1588 N N . ASP A 1 205 ? 19.078 -21.781 -9.195 1 98.06 205 ASP A N 1
ATOM 1589 C CA . ASP A 1 205 ? 20.531 -21.938 -9.109 1 98.06 205 ASP A CA 1
ATOM 1590 C C . ASP A 1 205 ? 21.203 -20.625 -8.719 1 98.06 205 ASP A C 1
ATOM 1592 O O . ASP A 1 205 ? 21.953 -20.047 -9.508 1 98.06 205 ASP A O 1
ATOM 1596 N N . TYR A 1 206 ? 21.094 -20.266 -7.441 1 98.62 206 TYR A N 1
ATOM 1597 C CA . TYR A 1 206 ? 21.578 -18.969 -6.965 1 98.62 206 TYR A CA 1
ATOM 1598 C C . TYR A 1 206 ? 23.094 -18.859 -7.188 1 98.62 206 TYR A C 1
ATOM 1600 O O . TYR A 1 206 ? 23.594 -17.766 -7.469 1 98.62 206 TYR A O 1
ATOM 1608 N N . LYS A 1 207 ? 23.781 -19.953 -7.016 1 98.31 207 LYS A N 1
ATOM 1609 C CA . LYS A 1 207 ? 25.234 -19.953 -7.184 1 98.31 207 LYS A CA 1
ATOM 1610 C C . LYS A 1 207 ? 25.625 -19.547 -8.602 1 98.31 207 LYS A C 1
ATOM 1612 O O . LYS A 1 207 ? 26.516 -18.719 -8.789 1 98.31 207 LYS A O 1
ATOM 1617 N N . ARG A 1 208 ? 24.984 -20.141 -9.57 1 98.62 208 ARG A N 1
ATOM 1618 C CA . ARG A 1 208 ? 25.266 -19.797 -10.961 1 98.62 208 ARG A CA 1
ATOM 1619 C C . ARG A 1 208 ? 24.875 -18.359 -11.266 1 98.62 208 ARG A C 1
ATOM 1621 O O . ARG A 1 208 ? 25.578 -17.672 -12.008 1 98.62 208 ARG A O 1
ATOM 1628 N N . PHE A 1 209 ? 23.781 -17.875 -10.75 1 98.81 209 PHE A N 1
ATOM 1629 C CA . PHE A 1 209 ? 23.375 -16.484 -10.906 1 98.81 209 PHE A CA 1
ATOM 1630 C C . PHE A 1 209 ? 24.438 -15.539 -10.344 1 98.81 209 PHE A C 1
ATOM 1632 O O . PHE A 1 209 ? 24.781 -14.531 -10.969 1 98.81 209 PHE A O 1
ATOM 1639 N N . ARG A 1 210 ? 24.938 -15.844 -9.18 1 98.25 210 ARG A N 1
ATOM 1640 C CA . ARG A 1 210 ? 25.969 -15.031 -8.547 1 98.25 210 ARG A CA 1
ATOM 1641 C C . ARG A 1 210 ? 27.219 -14.969 -9.406 1 98.25 210 ARG A C 1
ATOM 1643 O O . ARG A 1 210 ? 27.812 -13.898 -9.586 1 98.25 210 ARG A O 1
ATOM 1650 N N . ALA A 1 211 ? 27.594 -16.109 -9.938 1 98.38 211 ALA A N 1
ATOM 1651 C CA . ALA A 1 211 ? 28.766 -16.172 -10.789 1 98.38 211 ALA A CA 1
ATOM 1652 C C . ALA A 1 211 ? 28.625 -15.258 -12.008 1 98.38 211 ALA A C 1
ATOM 1654 O O . ALA A 1 211 ? 29.562 -14.562 -12.383 1 98.38 211 ALA A O 1
ATOM 1655 N N . ILE A 1 212 ? 27.484 -15.273 -12.625 1 98.69 212 ILE A N 1
ATOM 1656 C CA . ILE A 1 212 ? 27.219 -14.453 -13.805 1 98.69 212 ILE A CA 1
ATOM 1657 C C . ILE A 1 212 ? 27.219 -12.977 -13.406 1 98.69 212 ILE A C 1
ATOM 1659 O O . ILE A 1 212 ? 27.828 -12.148 -14.094 1 98.69 212 ILE A O 1
ATOM 1663 N N . ALA A 1 213 ? 26.547 -12.641 -12.297 1 98.38 213 ALA A N 1
ATOM 1664 C CA . ALA A 1 213 ? 26.516 -11.258 -11.812 1 98.38 213 ALA A CA 1
ATOM 1665 C C . ALA A 1 213 ? 27.922 -10.734 -11.555 1 98.38 213 ALA A C 1
ATOM 1667 O O . ALA A 1 213 ? 28.234 -9.594 -11.898 1 98.38 213 ALA A O 1
ATOM 1668 N N . ASP A 1 214 ? 28.766 -11.531 -10.961 1 96.69 214 ASP A N 1
ATOM 1669 C CA . ASP A 1 214 ? 30.141 -11.133 -10.656 1 96.69 214 ASP A CA 1
ATOM 1670 C C . ASP A 1 214 ? 30.938 -10.883 -11.938 1 96.69 214 ASP A C 1
ATOM 1672 O O . ASP A 1 214 ? 31.75 -9.961 -11.992 1 96.69 214 ASP A O 1
ATOM 1676 N N . LYS A 1 215 ? 30.703 -11.703 -12.922 1 96.88 215 LYS A N 1
ATOM 1677 C CA . LYS A 1 215 ? 31.422 -11.57 -14.18 1 96.88 215 LYS A CA 1
ATOM 1678 C C . LYS A 1 215 ? 31.172 -10.211 -14.828 1 96.88 215 LYS A C 1
ATOM 1680 O O . LYS A 1 215 ? 32.062 -9.664 -15.492 1 96.88 215 LYS A O 1
ATOM 1685 N N . VAL A 1 216 ? 30.016 -9.719 -14.672 1 97.31 216 VAL A N 1
ATOM 1686 C CA . VAL A 1 216 ? 29.672 -8.5 -15.391 1 97.31 216 VAL A CA 1
ATOM 1687 C C . VAL A 1 216 ? 29.578 -7.332 -14.406 1 97.31 216 VAL A C 1
ATOM 1689 O O . VAL A 1 216 ? 29.281 -6.203 -14.797 1 97.31 216 VAL A O 1
ATOM 1692 N N . GLY A 1 217 ? 29.797 -7.531 -13.117 1 95.19 217 GLY A N 1
ATOM 1693 C CA . GLY A 1 217 ? 29.766 -6.484 -12.109 1 95.19 217 GLY A CA 1
ATOM 1694 C C . GLY A 1 217 ? 28.359 -6.039 -11.758 1 95.19 217 GLY A C 1
ATOM 1695 O O . GLY A 1 217 ? 28.141 -4.875 -11.414 1 95.19 217 GLY A O 1
ATOM 1696 N N . ALA A 1 218 ? 27.359 -6.945 -11.836 1 98.12 218 ALA A N 1
ATOM 1697 C CA . ALA A 1 218 ? 25.953 -6.613 -11.57 1 98.12 218 ALA A CA 1
ATOM 1698 C C . ALA A 1 218 ? 25.578 -6.918 -10.125 1 98.12 218 ALA A C 1
ATOM 1700 O O . ALA A 1 218 ? 26.156 -7.812 -9.5 1 98.12 218 ALA A O 1
ATOM 1701 N N . TYR A 1 219 ? 24.609 -6.141 -9.578 1 98.31 219 TYR A N 1
ATOM 1702 C CA . TYR A 1 219 ? 23.906 -6.59 -8.383 1 98.31 219 TYR A CA 1
ATOM 1703 C C . TYR A 1 219 ? 23.094 -7.852 -8.68 1 98.31 219 TYR A C 1
ATOM 1705 O O . TYR A 1 219 ? 22.609 -8.039 -9.789 1 98.31 219 TYR A O 1
ATOM 1713 N N . LEU A 1 220 ? 23.016 -8.719 -7.707 1 98.75 220 LEU A N 1
ATOM 1714 C CA . LEU A 1 220 ? 22.062 -9.828 -7.766 1 98.75 220 LEU A CA 1
ATOM 1715 C C . LEU A 1 220 ? 20.906 -9.609 -6.801 1 98.75 220 LEU A C 1
ATOM 1717 O O . LEU A 1 220 ? 21.094 -9.578 -5.586 1 98.75 220 LEU A O 1
ATOM 1721 N N . LEU A 1 221 ? 19.734 -9.406 -7.309 1 98.94 221 LEU A N 1
ATOM 1722 C CA . LEU A 1 221 ? 18.516 -9.328 -6.523 1 98.94 221 LEU A CA 1
ATOM 1723 C C . LEU A 1 221 ? 17.688 -10.602 -6.68 1 98.94 221 LEU A C 1
ATOM 1725 O O . LEU A 1 221 ? 17.453 -11.055 -7.801 1 98.94 221 LEU A O 1
ATOM 1729 N N . VAL A 1 222 ? 17.312 -11.172 -5.586 1 98.94 222 VAL A N 1
ATOM 1730 C CA . VAL A 1 222 ? 16.422 -12.328 -5.625 1 98.94 222 VAL A CA 1
ATOM 1731 C C . VAL A 1 222 ? 15.016 -11.922 -5.195 1 98.94 222 VAL A C 1
ATOM 1733 O O . VAL A 1 222 ? 14.82 -11.398 -4.098 1 98.94 222 VAL A O 1
ATOM 1736 N N . ASP A 1 223 ? 14.055 -12.07 -6.078 1 98.75 223 ASP A N 1
ATOM 1737 C CA . ASP A 1 223 ? 12.633 -11.945 -5.77 1 98.75 223 ASP A CA 1
ATOM 1738 C C . ASP A 1 223 ? 12.039 -13.289 -5.348 1 98.75 223 ASP A C 1
ATOM 1740 O O . ASP A 1 223 ? 11.734 -14.133 -6.195 1 98.75 223 ASP A O 1
ATOM 1744 N N . MET A 1 224 ? 11.836 -13.438 -4.055 1 98.69 224 MET A N 1
ATOM 1745 C CA . MET A 1 224 ? 11.375 -14.734 -3.578 1 98.69 224 MET A CA 1
ATOM 1746 C C . MET A 1 224 ? 9.891 -14.68 -3.203 1 98.69 224 MET A C 1
ATOM 1748 O O . MET A 1 224 ? 9.438 -15.445 -2.354 1 98.69 224 MET A O 1
ATOM 1752 N N . ALA A 1 225 ? 9.125 -13.797 -3.811 1 98.19 225 ALA A N 1
ATOM 1753 C CA . ALA A 1 225 ? 7.73 -13.516 -3.467 1 98.19 225 ALA A CA 1
ATOM 1754 C C . ALA A 1 225 ? 6.918 -14.805 -3.367 1 98.19 225 ALA A C 1
ATOM 1756 O O . ALA A 1 225 ? 6.148 -14.992 -2.42 1 98.19 225 ALA A O 1
ATOM 1757 N N . HIS A 1 226 ? 7.117 -15.695 -4.316 1 98 226 HIS A N 1
ATOM 1758 C CA . HIS A 1 226 ? 6.289 -16.891 -4.387 1 98 226 HIS A CA 1
ATOM 1759 C C . HIS A 1 226 ? 6.781 -17.969 -3.416 1 98 226 HIS A C 1
ATOM 1761 O O . HIS A 1 226 ? 5.996 -18.781 -2.934 1 98 226 HIS A O 1
ATOM 1767 N N . ILE A 1 227 ? 8.094 -17.938 -3.08 1 98.5 227 ILE A N 1
ATOM 1768 C CA . ILE A 1 227 ? 8.641 -19.109 -2.41 1 98.5 227 ILE A CA 1
ATOM 1769 C C . ILE A 1 227 ? 9.18 -18.719 -1.038 1 98.5 227 ILE A C 1
ATOM 1771 O O . ILE A 1 227 ? 9.852 -19.516 -0.379 1 98.5 227 ILE A O 1
ATOM 1775 N N . SER A 1 228 ? 8.914 -17.547 -0.563 1 98.56 228 SER A N 1
ATOM 1776 C CA . SER A 1 228 ? 9.5 -17.031 0.675 1 98.56 228 SER A CA 1
ATOM 1777 C C . SER A 1 228 ? 9.164 -17.938 1.855 1 98.56 228 SER A C 1
ATOM 1779 O O . SER A 1 228 ? 10.008 -18.188 2.717 1 98.56 228 SER A O 1
ATOM 1781 N N . GLY A 1 229 ? 7.918 -18.422 1.906 1 98.62 229 GLY A N 1
ATOM 1782 C CA . GLY A 1 229 ? 7.57 -19.344 2.977 1 98.62 229 GLY A CA 1
ATOM 1783 C C . GLY A 1 229 ? 8.383 -20.625 2.951 1 98.62 229 GLY A C 1
ATOM 1784 O O . GLY A 1 229 ? 8.781 -21.125 4 1 98.62 229 GLY A O 1
ATOM 1785 N N . LEU A 1 230 ? 8.617 -21.141 1.788 1 98.75 230 LEU A N 1
ATOM 1786 C CA . LEU A 1 230 ? 9.391 -22.375 1.627 1 98.75 230 LEU A CA 1
ATOM 1787 C C . LEU A 1 230 ? 10.844 -22.156 2.033 1 98.75 230 LEU A C 1
ATOM 1789 O O . LEU A 1 230 ? 11.469 -23.047 2.607 1 98.75 230 LEU A O 1
ATOM 1793 N N . ILE A 1 231 ? 11.359 -21 1.719 1 98.75 231 ILE A N 1
ATOM 1794 C CA . ILE A 1 231 ? 12.727 -20.656 2.094 1 98.75 231 ILE A CA 1
ATOM 1795 C C . ILE A 1 231 ? 12.82 -20.5 3.609 1 98.75 231 ILE A C 1
ATOM 1797 O O . ILE A 1 231 ? 13.75 -21.016 4.238 1 98.75 231 ILE A O 1
ATOM 1801 N N . ALA A 1 232 ? 11.828 -19.797 4.215 1 98.62 232 ALA A N 1
ATOM 1802 C CA . ALA A 1 232 ? 11.805 -19.609 5.664 1 98.62 232 ALA A CA 1
ATOM 1803 C C . ALA A 1 232 ? 11.766 -20.969 6.379 1 98.62 232 ALA A C 1
ATOM 1805 O O . ALA A 1 232 ? 12.336 -21.125 7.461 1 98.62 232 ALA A O 1
ATOM 1806 N N . ALA A 1 233 ? 11.18 -21.953 5.758 1 98.25 233 ALA A N 1
ATOM 1807 C CA . ALA A 1 233 ? 10.992 -23.281 6.352 1 98.25 233 ALA A CA 1
ATOM 1808 C C . ALA A 1 233 ? 12.109 -24.234 5.926 1 98.25 233 ALA A C 1
ATOM 1810 O O . ALA A 1 233 ? 12.078 -25.422 6.262 1 98.25 233 ALA A O 1
ATOM 1811 N N . LYS A 1 234 ? 13.055 -23.812 5.137 1 97.62 234 LYS A N 1
ATOM 1812 C CA . LYS A 1 234 ? 14.219 -24.562 4.676 1 97.62 234 LYS A CA 1
ATOM 1813 C C . LYS A 1 234 ? 13.805 -25.719 3.773 1 97.62 234 LYS A C 1
ATOM 1815 O O . LYS A 1 234 ? 14.422 -26.781 3.791 1 97.62 234 LYS A O 1
ATOM 1820 N N . GLN A 1 235 ? 12.695 -25.469 3.062 1 97.94 235 GLN A N 1
ATOM 1821 C CA . GLN A 1 235 ? 12.273 -26.453 2.078 1 97.94 235 GLN A CA 1
ATOM 1822 C C . GLN A 1 235 ? 12.977 -26.25 0.741 1 97.94 235 GLN A C 1
ATOM 1824 O O . GLN A 1 235 ? 13.031 -27.156 -0.089 1 97.94 235 GLN A O 1
ATOM 1829 N N . LEU A 1 236 ? 13.516 -25.047 0.496 1 98.38 236 LEU A N 1
ATOM 1830 C CA . LEU A 1 236 ? 14.258 -24.688 -0.706 1 98.38 236 LEU A CA 1
ATOM 1831 C C . LEU A 1 236 ? 15.602 -24.062 -0.347 1 98.38 236 LEU A C 1
ATOM 1833 O O . LEU A 1 236 ? 15.836 -23.703 0.81 1 98.38 236 LEU A O 1
ATOM 1837 N N . ALA A 1 237 ? 16.453 -23.953 -1.391 1 98 237 ALA A N 1
ATOM 1838 C CA . ALA A 1 237 ? 17.75 -23.328 -1.188 1 98 237 ALA A CA 1
ATOM 1839 C C . ALA A 1 237 ? 17.594 -21.875 -0.771 1 98 237 ALA A C 1
ATOM 1841 O O . ALA A 1 237 ? 16.656 -21.203 -1.188 1 98 237 ALA A O 1
ATOM 1842 N N . SER A 1 238 ? 18.5 -21.453 0.05 1 98.06 238 SER A N 1
ATOM 1843 C CA . SER A 1 238 ? 18.469 -20.062 0.535 1 98.06 238 SER A CA 1
ATOM 1844 C C . SER A 1 238 ? 19.203 -19.125 -0.41 1 98.06 238 SER A C 1
ATOM 1846 O O . SER A 1 238 ? 20.344 -19.391 -0.792 1 98.06 238 SER A O 1
ATOM 1848 N N . PRO A 1 239 ? 18.609 -18.047 -0.766 1 98.62 239 PRO A N 1
ATOM 1849 C CA . PRO A 1 239 ? 19.281 -17.062 -1.624 1 98.62 239 PRO A CA 1
ATOM 1850 C C . PRO A 1 239 ? 20.266 -16.188 -0.854 1 98.62 239 PRO A C 1
ATOM 1852 O O . PRO A 1 239 ? 21.062 -15.477 -1.462 1 98.62 239 PRO A O 1
ATOM 1855 N N . PHE A 1 240 ? 20.281 -16.188 0.449 1 98.44 240 PHE A N 1
ATOM 1856 C CA . PHE A 1 240 ? 20.906 -15.156 1.271 1 98.44 240 PHE A CA 1
ATOM 1857 C C . PHE A 1 240 ? 22.422 -15.297 1.246 1 98.44 240 PHE A C 1
ATOM 1859 O O . PHE A 1 240 ? 23.141 -14.344 1.558 1 98.44 240 PHE A O 1
ATOM 1866 N N . ASP A 1 241 ? 22.953 -16.422 0.821 1 96.06 241 ASP A N 1
ATOM 1867 C CA . ASP A 1 241 ? 24.391 -16.578 0.685 1 96.06 241 ASP A CA 1
ATOM 1868 C C . ASP A 1 241 ? 24.906 -15.945 -0.605 1 96.06 241 ASP A C 1
ATOM 1870 O O . ASP A 1 241 ? 26.094 -15.703 -0.758 1 96.06 241 ASP A O 1
ATOM 1874 N N . PHE A 1 242 ? 24 -15.609 -1.504 1 97.62 242 PHE A N 1
ATOM 1875 C CA . PHE A 1 242 ? 24.422 -15.234 -2.846 1 97.62 242 PHE A CA 1
ATOM 1876 C C . PHE A 1 242 ? 23.938 -13.828 -3.195 1 97.62 242 PHE A C 1
ATOM 1878 O O . PHE A 1 242 ? 24.656 -13.07 -3.855 1 97.62 242 PHE A O 1
ATOM 1885 N N . ALA A 1 243 ? 22.781 -13.438 -2.75 1 98.56 243 ALA A N 1
ATOM 1886 C CA . ALA A 1 243 ? 22.094 -12.242 -3.207 1 98.56 243 ALA A CA 1
ATOM 1887 C C . ALA A 1 243 ? 22.656 -10.992 -2.541 1 98.56 243 ALA A C 1
ATOM 1889 O O . ALA A 1 243 ? 23.172 -11.055 -1.421 1 98.56 243 ALA A O 1
ATOM 1890 N N . ASP A 1 244 ? 22.594 -9.844 -3.195 1 98.38 244 ASP A N 1
ATOM 1891 C CA . ASP A 1 244 ? 22.828 -8.539 -2.586 1 98.38 244 ASP A CA 1
ATOM 1892 C C . ASP A 1 244 ? 21.578 -8.039 -1.853 1 98.38 244 ASP A C 1
ATOM 1894 O O . ASP A 1 244 ? 21.672 -7.473 -0.765 1 98.38 244 ASP A O 1
ATOM 1898 N N . VAL A 1 245 ? 20.469 -8.227 -2.473 1 98.88 245 VAL A N 1
ATOM 1899 C CA . VAL A 1 245 ? 19.172 -7.82 -1.979 1 98.88 245 VAL A CA 1
ATOM 1900 C C . VAL A 1 245 ? 18.156 -8.93 -2.229 1 98.88 245 VAL A C 1
ATOM 1902 O O . VAL A 1 245 ? 18.203 -9.609 -3.258 1 98.88 245 VAL A O 1
ATOM 1905 N N . VAL A 1 246 ? 17.281 -9.18 -1.296 1 98.94 246 VAL A N 1
ATOM 1906 C CA . VAL A 1 246 ? 16.188 -10.133 -1.432 1 98.94 246 VAL A CA 1
ATOM 1907 C C . VAL A 1 246 ? 14.859 -9.445 -1.141 1 98.94 246 VAL A C 1
ATOM 1909 O O . VAL A 1 246 ? 14.703 -8.797 -0.1 1 98.94 246 VAL A O 1
ATOM 1912 N N . THR A 1 247 ? 13.938 -9.5 -2.045 1 98.88 247 THR A N 1
ATOM 1913 C CA . THR A 1 247 ? 12.609 -8.922 -1.848 1 98.88 247 THR A CA 1
ATOM 1914 C C . THR A 1 247 ? 11.555 -10.016 -1.767 1 98.88 247 THR A C 1
ATOM 1916 O O . THR A 1 247 ? 11.758 -11.125 -2.27 1 98.88 247 THR A O 1
ATOM 1919 N N . THR A 1 248 ? 10.445 -9.688 -1.117 1 98.75 248 THR A N 1
ATOM 1920 C CA . THR A 1 248 ? 9.344 -10.641 -1.075 1 98.75 248 THR A CA 1
ATOM 1921 C C . THR A 1 248 ? 8.023 -9.93 -0.778 1 98.75 248 THR A C 1
ATOM 1923 O O . THR A 1 248 ? 8.016 -8.867 -0.156 1 98.75 248 THR A O 1
ATOM 1926 N N . THR A 1 249 ? 6.938 -10.438 -1.307 1 97.94 249 THR A N 1
ATOM 1927 C CA . THR A 1 249 ? 5.625 -10.18 -0.728 1 97.94 249 THR A CA 1
ATOM 1928 C C . THR A 1 249 ? 5.387 -11.062 0.493 1 97.94 249 THR A C 1
ATOM 1930 O O . THR A 1 249 ? 6.184 -11.961 0.78 1 97.94 249 THR A O 1
ATOM 1933 N N . THR A 1 250 ? 4.266 -10.844 1.208 1 98.12 250 THR A N 1
ATOM 1934 C CA . THR A 1 250 ? 4.176 -11.539 2.486 1 98.12 250 THR A CA 1
ATOM 1935 C C . THR A 1 250 ? 2.869 -12.32 2.592 1 98.12 250 THR A C 1
ATOM 1937 O O . THR A 1 250 ? 2.602 -12.961 3.611 1 98.12 250 THR A O 1
ATOM 1940 N N . HIS A 1 251 ? 2.047 -12.359 1.507 1 97.25 251 HIS A N 1
ATOM 1941 C CA . HIS A 1 251 ? 0.723 -12.953 1.635 1 97.25 251 HIS A CA 1
ATOM 1942 C C . HIS A 1 251 ? 0.638 -14.273 0.873 1 97.25 251 HIS A C 1
ATOM 1944 O O . HIS A 1 251 ? -0.386 -14.961 0.922 1 97.25 251 HIS A O 1
ATOM 1950 N N . LYS A 1 252 ? 1.651 -14.648 0.087 1 97.62 252 LYS A N 1
ATOM 1951 C CA . LYS A 1 252 ? 1.608 -15.875 -0.708 1 97.62 252 LYS A CA 1
ATOM 1952 C C . LYS A 1 252 ? 1.993 -17.094 0.131 1 97.62 252 LYS A C 1
ATOM 1954 O O . LYS A 1 252 ? 1.314 -17.422 1.106 1 97.62 252 LYS A O 1
ATOM 1959 N N . SER A 1 253 ? 3.193 -17.609 -0.074 1 98 253 SER A N 1
ATOM 1960 C CA . SER A 1 253 ? 3.617 -18.797 0.659 1 98 253 SER A CA 1
ATOM 1961 C C . SER A 1 253 ? 3.939 -18.469 2.111 1 98 253 SER A C 1
ATOM 1963 O O . SER A 1 253 ? 3.914 -19.344 2.977 1 98 253 SER A O 1
ATOM 1965 N N . LEU A 1 254 ? 4.156 -17.172 2.447 1 97.81 254 LEU A N 1
ATOM 1966 C CA . LEU A 1 254 ? 4.441 -16.766 3.816 1 97.81 254 LEU A CA 1
ATOM 1967 C C . LEU A 1 254 ? 3.154 -16.641 4.625 1 97.81 254 LEU A C 1
ATOM 1969 O O . LEU A 1 254 ? 3.191 -16.594 5.855 1 97.81 254 LEU A O 1
ATOM 1973 N N . ARG A 1 255 ? 2.051 -16.516 3.982 1 97.31 255 ARG A N 1
ATOM 1974 C CA . ARG A 1 255 ? 0.717 -16.609 4.57 1 97.31 255 ARG A CA 1
ATOM 1975 C C . ARG A 1 255 ? 0.447 -15.453 5.52 1 97.31 255 ARG A C 1
ATOM 1977 O O . ARG A 1 255 ? -0.176 -15.633 6.566 1 97.31 255 ARG A O 1
ATOM 1984 N N . GLY A 1 256 ? 1.13 -14.367 5.352 1 97.88 256 GLY A N 1
ATOM 1985 C CA . GLY A 1 256 ? 0.889 -13.156 6.129 1 97.88 256 GLY A CA 1
ATOM 1986 C C . GLY A 1 256 ? -0.09 -12.211 5.465 1 97.88 256 GLY A C 1
ATOM 1987 O O . GLY A 1 256 ? -0.892 -12.625 4.625 1 97.88 256 GLY A O 1
ATOM 1988 N N . PRO A 1 257 ? -0.123 -10.953 5.953 1 98.06 257 PRO A N 1
ATOM 1989 C CA . PRO A 1 257 ? -0.952 -9.938 5.309 1 98.06 257 PRO A CA 1
ATOM 1990 C C . PRO A 1 257 ? -0.368 -9.453 3.98 1 98.06 257 PRO A C 1
ATOM 1992 O O . PRO A 1 257 ? 0.75 -9.836 3.621 1 98.06 257 PRO A O 1
ATOM 1995 N N . ARG A 1 258 ? -1.123 -8.727 3.203 1 97.25 258 ARG A N 1
ATOM 1996 C CA . ARG A 1 258 ? -0.606 -8.086 2 1 97.25 258 ARG A CA 1
ATOM 1997 C C . ARG A 1 258 ? 0.408 -7 2.352 1 97.25 258 ARG A C 1
ATOM 1999 O O . ARG A 1 258 ? 0.051 -5.977 2.934 1 97.25 258 ARG A O 1
ATOM 2006 N N . ALA A 1 259 ? 1.613 -7.199 2.131 1 97.88 259 ALA A N 1
ATOM 2007 C CA . ALA A 1 259 ? 2.742 -6.312 2.398 1 97.88 259 ALA A CA 1
ATOM 2008 C C . ALA A 1 259 ? 3.984 -6.762 1.636 1 97.88 259 ALA A C 1
ATOM 2010 O O . ALA A 1 259 ? 3.896 -7.586 0.723 1 97.88 259 ALA A O 1
ATOM 2011 N N . GLY A 1 260 ? 5.113 -6.109 1.864 1 98.44 260 GLY A N 1
ATOM 2012 C CA . GLY A 1 260 ? 6.391 -6.457 1.26 1 98.44 260 GLY A CA 1
ATOM 2013 C C . GLY A 1 260 ? 7.57 -6.227 2.186 1 98.44 260 GLY A C 1
ATOM 2014 O O . GLY A 1 260 ? 7.453 -5.508 3.18 1 98.44 260 GLY A O 1
ATOM 2015 N N . MET A 1 261 ? 8.641 -6.891 1.938 1 98.94 261 MET A N 1
ATOM 2016 C CA . MET A 1 261 ? 9.898 -6.719 2.662 1 98.94 261 MET A CA 1
ATOM 2017 C C . MET A 1 261 ? 11.078 -6.633 1.697 1 98.94 261 MET A C 1
ATOM 2019 O O . MET A 1 261 ? 11.031 -7.203 0.605 1 98.94 261 MET A O 1
ATOM 2023 N N . ILE A 1 262 ? 12.062 -5.914 2.066 1 98.94 262 ILE A N 1
ATOM 2024 C CA . ILE A 1 262 ? 13.336 -5.848 1.356 1 98.94 262 ILE A CA 1
ATOM 2025 C C . ILE A 1 262 ? 14.484 -6.176 2.314 1 98.94 262 ILE A C 1
ATOM 2027 O O . ILE A 1 262 ? 14.781 -5.402 3.225 1 98.94 262 ILE A O 1
ATOM 2031 N N . PHE A 1 263 ? 15.086 -7.328 2.107 1 98.94 263 PHE A N 1
ATOM 2032 C CA . PHE A 1 263 ? 16.297 -7.68 2.832 1 98.94 263 PHE A CA 1
ATOM 2033 C C . PHE A 1 263 ? 17.531 -7.168 2.102 1 98.94 263 PHE A C 1
ATOM 2035 O O . PHE A 1 263 ? 17.594 -7.223 0.872 1 98.94 263 PHE A O 1
ATOM 2042 N N . PHE A 1 264 ? 18.5 -6.672 2.828 1 98.94 264 PHE A N 1
ATOM 2043 C CA . PHE A 1 264 ? 19.719 -6.145 2.213 1 98.94 264 PHE A CA 1
ATOM 2044 C C . PHE A 1 264 ? 20.938 -6.473 3.059 1 98.94 264 PHE A C 1
ATOM 2046 O O . PHE A 1 264 ? 20.844 -6.578 4.285 1 98.94 264 PHE A O 1
ATOM 2053 N N . ARG A 1 265 ? 22.062 -6.578 2.422 1 98.19 265 ARG A N 1
ATOM 2054 C CA . ARG A 1 265 ? 23.328 -6.789 3.121 1 98.19 265 ARG A CA 1
ATOM 2055 C C . ARG A 1 265 ? 23.75 -5.539 3.889 1 98.19 265 ARG A C 1
ATOM 2057 O O . ARG A 1 265 ? 23.531 -4.418 3.428 1 98.19 265 ARG A O 1
ATOM 2064 N N . ARG A 1 266 ? 24.312 -5.758 5 1 96.75 266 ARG A N 1
ATOM 2065 C CA . ARG A 1 266 ? 24.922 -4.676 5.766 1 96.75 266 ARG A CA 1
ATOM 2066 C C . ARG A 1 266 ? 26.219 -5.129 6.414 1 96.75 266 ARG A C 1
ATOM 2068 O O . ARG A 1 266 ? 26.625 -6.289 6.281 1 96.75 266 ARG A O 1
ATOM 2075 N N . GLY A 1 267 ? 27 -4.227 6.922 1 95.88 267 GLY A N 1
ATOM 2076 C CA . GLY A 1 267 ? 28.312 -4.539 7.469 1 95.88 267 GLY A CA 1
ATOM 2077 C C . GLY A 1 267 ? 29.422 -4.418 6.449 1 95.88 267 GLY A C 1
ATOM 2078 O O . GLY A 1 267 ? 29.234 -3.842 5.375 1 95.88 267 GLY A O 1
ATOM 2079 N N . PRO A 1 268 ? 30.656 -4.871 6.82 1 95.44 268 PRO A N 1
ATOM 2080 C CA . PRO A 1 268 ? 31.797 -4.797 5.891 1 95.44 268 PRO A CA 1
ATOM 2081 C C . PRO A 1 268 ? 31.625 -5.719 4.684 1 95.44 268 PRO A C 1
ATOM 2083 O O . PRO A 1 268 ? 31.156 -6.855 4.828 1 95.44 268 PRO A O 1
ATOM 2086 N N . LYS A 1 269 ? 31.969 -5.188 3.564 1 94.06 269 LYS A N 1
ATOM 2087 C CA . LYS A 1 269 ? 31.984 -6.02 2.365 1 94.06 269 LYS A CA 1
ATOM 2088 C C . LYS A 1 269 ? 33.062 -7.09 2.443 1 94.06 269 LYS A C 1
ATOM 2090 O O . LYS A 1 269 ? 34.188 -6.805 2.842 1 94.06 269 LYS A O 1
ATOM 2095 N N . PRO A 1 270 ? 32.719 -8.297 2.027 1 90.56 270 PRO A N 1
ATOM 2096 C CA . PRO A 1 270 ? 33.781 -9.281 1.934 1 90.56 270 PRO A CA 1
ATOM 2097 C C . PRO A 1 270 ? 34.781 -8.961 0.82 1 90.56 270 PRO A C 1
ATOM 2099 O O . PRO A 1 270 ? 34.469 -8.211 -0.106 1 90.56 270 PRO A O 1
ATOM 2102 N N . ALA A 1 271 ? 35.906 -9.586 0.932 1 88.56 271 ALA A N 1
ATOM 2103 C CA . ALA A 1 271 ? 37.031 -9.297 0.043 1 88.56 271 ALA A CA 1
ATOM 2104 C C . ALA A 1 271 ? 36.656 -9.523 -1.417 1 88.56 271 ALA A C 1
ATOM 2106 O O . ALA A 1 271 ? 37.062 -8.773 -2.301 1 88.56 271 ALA A O 1
ATOM 2107 N N . ASP A 1 272 ? 35.844 -10.438 -1.621 1 85.12 272 ASP A N 1
ATOM 2108 C CA . ASP A 1 272 ? 35.531 -10.82 -2.994 1 85.12 272 ASP A CA 1
ATOM 2109 C C . ASP A 1 272 ? 34.406 -9.938 -3.564 1 85.12 272 ASP A C 1
ATOM 2111 O O . ASP A 1 272 ? 34.062 -10.039 -4.746 1 85.12 272 ASP A O 1
ATOM 2115 N N . ARG A 1 273 ? 33.938 -9.016 -2.768 1 86.75 273 ARG A N 1
ATOM 2116 C CA . ARG A 1 273 ? 32.844 -8.133 -3.213 1 86.75 273 ARG A CA 1
ATOM 2117 C C . ARG A 1 273 ? 33.312 -6.684 -3.285 1 86.75 273 ARG A C 1
ATOM 2119 O O . ARG A 1 273 ? 32.531 -5.785 -3.596 1 86.75 273 ARG A O 1
ATOM 2126 N N . LEU A 1 274 ? 34.531 -6.531 -2.955 1 88.56 274 LEU A N 1
ATOM 2127 C CA . LEU A 1 274 ? 35.094 -5.188 -3.057 1 88.56 274 LEU A CA 1
ATOM 2128 C C . LEU A 1 274 ? 35.344 -4.805 -4.516 1 88.56 274 LEU A C 1
ATOM 2130 O O . LEU A 1 274 ? 35.781 -5.629 -5.312 1 88.56 274 LEU A O 1
ATOM 2134 N N . ALA A 1 275 ? 34.969 -3.705 -4.754 1 80.81 275 ALA A N 1
ATOM 2135 C CA . ALA A 1 275 ? 35.344 -3.18 -6.062 1 80.81 275 ALA A CA 1
ATOM 2136 C C . ALA A 1 275 ? 36.844 -2.895 -6.121 1 80.81 275 ALA A C 1
ATOM 2138 O O . ALA A 1 275 ? 37.5 -2.805 -5.086 1 80.81 275 ALA A O 1
ATOM 2139 N N . LYS A 1 276 ? 37.375 -2.678 -7.285 1 78.75 276 LYS A N 1
ATOM 2140 C CA . LYS A 1 276 ? 38.812 -2.479 -7.512 1 78.75 276 LYS A CA 1
ATOM 2141 C C . LYS A 1 276 ? 39.344 -1.286 -6.715 1 78.75 276 LYS A C 1
ATOM 2143 O O . LYS A 1 276 ? 40.438 -1.333 -6.168 1 78.75 276 LYS A O 1
ATOM 2148 N N . ASP A 1 277 ? 38.469 -0.354 -6.609 1 87.19 277 ASP A N 1
ATOM 2149 C CA . ASP A 1 277 ? 38.906 0.882 -5.984 1 87.19 277 ASP A CA 1
ATOM 2150 C C . ASP A 1 277 ? 38.406 0.999 -4.551 1 87.19 277 ASP A C 1
ATOM 2152 O O . ASP A 1 277 ? 38.656 1.997 -3.873 1 87.19 277 ASP A O 1
ATOM 2156 N N . GLU A 1 278 ? 37.781 -0.036 -4.008 1 89.62 278 GLU A N 1
ATOM 2157 C CA . GLU A 1 278 ? 37.25 -0.01 -2.65 1 89.62 278 GLU A CA 1
ATOM 2158 C C . GLU A 1 278 ? 38.281 -0.541 -1.646 1 89.62 278 GLU A C 1
ATOM 2160 O O . GLU A 1 278 ? 38.812 -1.632 -1.824 1 89.62 278 GLU A O 1
ATOM 2165 N N . PRO A 1 279 ? 38.625 0.219 -0.622 1 92.69 279 PRO A N 1
ATOM 2166 C CA . PRO A 1 279 ? 39.562 -0.273 0.392 1 92.69 279 PRO A CA 1
ATOM 2167 C C . PRO A 1 279 ? 38.969 -1.361 1.274 1 92.69 279 PRO A C 1
ATOM 2169 O O . PRO A 1 279 ? 37.75 -1.449 1.4 1 92.69 279 PRO A O 1
ATOM 2172 N N . PRO A 1 280 ? 39.844 -2.139 1.861 1 90.88 280 PRO A N 1
ATOM 2173 C CA . PRO A 1 280 ? 39.312 -3.107 2.836 1 90.88 280 PRO A CA 1
ATOM 2174 C C . PRO A 1 280 ? 38.562 -2.447 3.973 1 90.88 280 PRO A C 1
ATOM 2176 O O . PRO A 1 280 ? 38.938 -1.372 4.445 1 90.88 280 PRO A O 1
ATOM 2179 N N . GLY A 1 281 ? 37.5 -3.049 4.234 1 91.38 281 GLY A N 1
ATOM 2180 C CA . GLY A 1 281 ? 36.688 -2.516 5.324 1 91.38 281 GLY A CA 1
ATOM 2181 C C . GLY A 1 281 ? 35.531 -1.68 4.844 1 91.38 281 GLY A C 1
ATOM 2182 O O . GLY A 1 281 ? 34.656 -1.291 5.641 1 91.38 281 GLY A O 1
ATOM 2183 N N . THR A 1 282 ? 35.469 -1.556 3.6 1 94.75 282 THR A N 1
ATOM 2184 C CA . THR A 1 282 ? 34.312 -0.835 3.049 1 94.75 282 THR A CA 1
ATOM 2185 C C . THR A 1 282 ? 33 -1.545 3.396 1 94.75 282 THR A C 1
ATOM 2187 O O . THR A 1 282 ? 32.906 -2.771 3.303 1 94.75 282 THR A O 1
ATOM 2190 N N . ARG A 1 283 ? 32 -0.724 3.785 1 95.88 283 ARG A N 1
ATOM 2191 C CA . ARG A 1 283 ? 30.734 -1.28 4.238 1 95.88 283 ARG A CA 1
ATOM 2192 C C . ARG A 1 283 ? 29.672 -1.176 3.15 1 95.88 283 ARG A C 1
ATOM 2194 O O . ARG A 1 283 ? 29.719 -0.281 2.305 1 95.88 283 ARG A O 1
ATOM 2201 N N . TYR A 1 284 ? 28.734 -2.148 3.191 1 96.94 284 TYR A N 1
ATOM 2202 C CA . TYR A 1 284 ? 27.547 -1.999 2.342 1 96.94 284 TYR A CA 1
ATOM 2203 C C . TYR A 1 284 ? 26.766 -0.74 2.703 1 96.94 284 TYR A C 1
ATOM 2205 O O . TYR A 1 284 ? 26.641 -0.398 3.883 1 96.94 284 TYR A O 1
ATOM 2213 N N . ASP A 1 285 ? 26.219 -0.049 1.726 1 96.88 285 ASP A N 1
ATOM 2214 C CA . ASP A 1 285 ? 25.422 1.152 1.971 1 96.88 285 ASP A CA 1
ATOM 2215 C C . ASP A 1 285 ? 23.984 0.964 1.497 1 96.88 285 ASP A C 1
ATOM 2217 O O . ASP A 1 285 ? 23.297 1.938 1.18 1 96.88 285 ASP A O 1
ATOM 2221 N N . TYR A 1 286 ? 23.594 -0.338 1.366 1 98.25 286 TYR A N 1
ATOM 2222 C CA . TYR A 1 286 ? 22.281 -0.668 0.808 1 98.25 286 TYR A CA 1
ATOM 2223 C C . TYR A 1 286 ? 21.172 -0.188 1.721 1 98.25 286 TYR A C 1
ATOM 2225 O O . TYR A 1 286 ? 20.109 0.229 1.247 1 98.25 286 TYR A O 1
ATOM 2233 N N . GLU A 1 287 ? 21.375 -0.24 3.018 1 98.12 287 GLU A N 1
ATOM 2234 C CA . GLU A 1 287 ? 20.328 0.078 3.988 1 98.12 287 GLU A CA 1
ATOM 2235 C C . GLU A 1 287 ? 19.828 1.506 3.809 1 98.12 287 GLU A C 1
ATOM 2237 O O . GLU A 1 287 ? 18.625 1.729 3.648 1 98.12 287 GLU A O 1
ATOM 2242 N N . ASP A 1 288 ? 20.734 2.438 3.764 1 97.56 288 ASP A N 1
ATOM 2243 C CA . ASP A 1 288 ? 20.359 3.84 3.617 1 97.56 288 ASP A CA 1
ATOM 2244 C C . ASP A 1 288 ? 19.672 4.086 2.277 1 97.56 288 ASP A C 1
ATOM 2246 O O . ASP A 1 288 ? 18.672 4.816 2.207 1 97.56 288 ASP A O 1
ATOM 2250 N N . LYS A 1 289 ? 20.219 3.461 1.253 1 98.31 289 LYS A N 1
ATOM 2251 C CA . LYS A 1 289 ? 19.656 3.643 -0.088 1 98.31 289 LYS A CA 1
ATOM 2252 C C . LYS A 1 289 ? 18.25 3.08 -0.183 1 98.31 289 LYS A C 1
ATOM 2254 O O . LYS A 1 289 ? 17.359 3.719 -0.748 1 98.31 289 LYS A O 1
ATOM 2259 N N . ILE A 1 290 ? 18.062 1.906 0.36 1 98.75 290 ILE A N 1
ATOM 2260 C CA . ILE A 1 290 ? 16.766 1.234 0.285 1 98.75 290 ILE A CA 1
ATOM 2261 C C . ILE A 1 290 ? 15.75 1.964 1.163 1 98.75 290 ILE A C 1
ATOM 2263 O O . ILE A 1 290 ? 14.617 2.201 0.745 1 98.75 290 ILE A O 1
ATOM 2267 N N . ASP A 1 291 ? 16.125 2.32 2.383 1 98.25 291 ASP A N 1
ATOM 2268 C CA . ASP A 1 291 ? 15.242 3.074 3.262 1 98.25 291 ASP A CA 1
ATOM 2269 C C . ASP A 1 291 ? 14.812 4.391 2.615 1 98.25 291 ASP A C 1
ATOM 2271 O O . ASP A 1 291 ? 13.656 4.789 2.711 1 98.25 291 ASP A O 1
ATOM 2275 N N . PHE A 1 292 ? 15.758 5.023 1.948 1 97.69 292 PHE A N 1
ATOM 2276 C CA . PHE A 1 292 ? 15.484 6.293 1.285 1 97.69 292 PHE A CA 1
ATOM 2277 C C . PHE A 1 292 ? 14.555 6.09 0.093 1 97.69 292 PHE A C 1
ATOM 2279 O O . PHE A 1 292 ? 13.664 6.902 -0.152 1 97.69 292 PHE A O 1
ATOM 2286 N N . ALA A 1 293 ? 14.75 4.992 -0.652 1 98.56 293 ALA A N 1
ATOM 2287 C CA . ALA A 1 293 ? 13.93 4.703 -1.822 1 98.56 293 ALA A CA 1
ATOM 2288 C C . ALA A 1 293 ? 12.484 4.422 -1.419 1 98.56 293 ALA A C 1
ATOM 2290 O O . ALA A 1 293 ? 11.547 4.84 -2.105 1 98.56 293 ALA A O 1
ATOM 2291 N N . VAL A 1 294 ? 12.344 3.66 -0.322 1 98.5 294 VAL A N 1
ATOM 2292 C CA . VAL A 1 294 ? 11 3.381 0.17 1 98.5 294 VAL A CA 1
ATOM 2293 C C . VAL A 1 294 ? 10.352 4.672 0.655 1 98.5 294 VAL A C 1
ATOM 2295 O O . VAL A 1 294 ? 9.297 5.074 0.15 1 98.5 294 VAL A O 1
ATOM 2298 N N . PHE A 1 295 ? 10.938 5.332 1.536 1 97.25 295 PHE A N 1
ATOM 2299 C CA . PHE A 1 295 ? 10.562 6.664 1.997 1 97.25 295 PHE A CA 1
ATOM 2300 C C . PHE A 1 295 ? 11.805 7.52 2.23 1 97.25 295 PHE A C 1
ATOM 2302 O O . PHE A 1 295 ? 12.742 7.094 2.906 1 97.25 295 PHE A O 1
ATOM 2309 N N . PRO A 1 296 ? 11.805 8.602 1.656 1 95.12 296 PRO A N 1
ATOM 2310 C CA . PRO A 1 296 ? 10.711 9.469 1.203 1 95.12 296 PRO A CA 1
ATOM 2311 C C . PRO A 1 296 ? 10.477 9.383 -0.303 1 95.12 296 PRO A C 1
ATOM 2313 O O . PRO A 1 296 ? 9.594 10.055 -0.834 1 95.12 296 PRO A O 1
ATOM 2316 N N . SER A 1 297 ? 11.078 8.523 -1.033 1 96.88 297 SER A N 1
ATOM 2317 C CA . SER A 1 297 ? 11.062 8.617 -2.49 1 96.88 297 SER A CA 1
ATOM 2318 C C . SER A 1 297 ? 9.734 8.125 -3.062 1 96.88 297 SER A C 1
ATOM 2320 O O . SER A 1 297 ? 9.023 8.883 -3.729 1 96.88 297 SER A O 1
ATOM 2322 N N . LEU A 1 298 ? 9.367 6.91 -2.672 1 97.81 298 LEU A N 1
ATOM 2323 C CA . LEU A 1 298 ? 8.32 6.277 -3.459 1 97.81 298 LEU A CA 1
ATOM 2324 C C . LEU A 1 298 ? 7.02 6.184 -2.662 1 97.81 298 LEU A C 1
ATOM 2326 O O . LEU A 1 298 ? 5.945 5.988 -3.234 1 97.81 298 LEU A O 1
ATOM 2330 N N . GLN A 1 299 ? 7.133 6.266 -1.346 1 96.25 299 GLN A N 1
ATOM 2331 C CA . GLN A 1 299 ? 5.965 6.129 -0.482 1 96.25 299 GLN A CA 1
ATOM 2332 C C . GLN A 1 299 ? 5.938 7.219 0.584 1 96.25 299 GLN A C 1
ATOM 2334 O O . GLN A 1 299 ? 6.922 7.938 0.77 1 96.25 299 GLN A O 1
ATOM 2339 N N . GLY A 1 300 ? 4.746 7.438 1.153 1 93.56 300 GLY A N 1
ATOM 2340 C CA . GLY A 1 300 ? 4.621 8.227 2.369 1 93.56 300 GLY A CA 1
ATOM 2341 C C . GLY A 1 300 ? 4.66 7.383 3.631 1 93.56 300 GLY A C 1
ATOM 2342 O O . GLY A 1 300 ? 5.598 6.605 3.838 1 93.56 300 GLY A O 1
ATOM 2343 N N . GLY A 1 301 ? 3.666 7.465 4.426 1 93.31 301 GLY A N 1
ATOM 2344 C CA . GLY A 1 301 ? 3.621 6.672 5.645 1 93.31 301 GLY A CA 1
ATOM 2345 C C . GLY A 1 301 ? 3.322 5.207 5.391 1 93.31 301 GLY A C 1
ATOM 2346 O O . GLY A 1 301 ? 2.473 4.875 4.559 1 93.31 301 GLY A O 1
ATOM 2347 N N . PRO A 1 302 ? 4.082 4.324 6.047 1 96.81 302 PRO A N 1
ATOM 2348 C CA . PRO A 1 302 ? 3.76 2.9 5.93 1 96.81 302 PRO A CA 1
ATOM 2349 C C . PRO A 1 302 ? 2.4 2.549 6.531 1 96.81 302 PRO A C 1
ATOM 2351 O O . PRO A 1 302 ? 1.772 3.391 7.18 1 96.81 302 PRO A O 1
ATOM 2354 N N . HIS A 1 303 ? 1.894 1.418 6.148 1 98 303 HIS A N 1
ATOM 2355 C CA . HIS A 1 303 ? 0.688 0.875 6.762 1 98 303 HIS A CA 1
ATOM 2356 C C . HIS A 1 303 ? 1.015 0.129 8.055 1 98 303 HIS A C 1
ATOM 2358 O O . HIS A 1 303 ? 1.323 -1.064 8.023 1 98 303 HIS A O 1
ATOM 2364 N N . ASN A 1 304 ? 0.859 0.856 9.188 1 98.5 304 ASN A N 1
ATOM 2365 C CA . ASN A 1 304 ? 1.284 0.324 10.484 1 98.5 304 ASN A CA 1
ATOM 2366 C C . ASN A 1 304 ? 0.504 -0.934 10.852 1 98.5 304 ASN A C 1
ATOM 2368 O O . ASN A 1 304 ? 1.049 -1.845 11.477 1 98.5 304 ASN A O 1
ATOM 2372 N N . HIS A 1 305 ? -0.785 -0.987 10.531 1 98.69 305 HIS A N 1
ATOM 2373 C CA . HIS A 1 305 ? -1.579 -2.174 10.828 1 98.69 305 HIS A CA 1
ATOM 2374 C C . HIS A 1 305 ? -1.1 -3.377 10.023 1 98.69 305 HIS A C 1
ATOM 2376 O O . HIS A 1 305 ? -1.139 -4.508 10.508 1 98.69 305 HIS A O 1
ATOM 2382 N N . GLN A 1 306 ? -0.613 -3.154 8.805 1 98.69 306 GLN A N 1
ATOM 2383 C CA . GLN A 1 306 ? -0.036 -4.234 8.008 1 98.69 306 GLN A CA 1
ATOM 2384 C C . GLN A 1 306 ? 1.289 -4.703 8.602 1 98.69 306 GLN A C 1
ATOM 2386 O O . GLN A 1 306 ? 1.571 -5.906 8.633 1 98.69 306 GLN A O 1
ATOM 2391 N N . ILE A 1 307 ? 2.109 -3.727 9.039 1 98.81 307 ILE A N 1
ATOM 2392 C CA . ILE A 1 307 ? 3.389 -4.074 9.648 1 98.81 307 ILE A CA 1
ATOM 2393 C C . ILE A 1 307 ? 3.15 -4.875 10.93 1 98.81 307 ILE A C 1
ATOM 2395 O O . ILE A 1 307 ? 3.838 -5.867 11.18 1 98.81 307 ILE A O 1
ATOM 2399 N N . GLY A 1 308 ? 2.174 -4.422 11.758 1 98.94 308 GLY A N 1
ATOM 2400 C CA . GLY A 1 308 ? 1.819 -5.191 12.945 1 98.94 308 GLY A CA 1
ATOM 2401 C C . GLY A 1 308 ? 1.341 -6.594 12.617 1 98.94 308 GLY A C 1
ATOM 2402 O O . GLY A 1 308 ? 1.76 -7.562 13.258 1 98.94 308 GLY A O 1
ATOM 2403 N N . ALA A 1 309 ? 0.47 -6.746 11.617 1 98.88 309 ALA A N 1
ATOM 2404 C CA . ALA A 1 309 ? -0.038 -8.047 11.188 1 98.88 309 ALA A CA 1
ATOM 2405 C C . ALA A 1 309 ? 1.092 -8.938 10.672 1 98.88 309 ALA A C 1
ATOM 2407 O O . ALA A 1 309 ? 1.094 -10.148 10.914 1 98.88 309 ALA A O 1
ATOM 2408 N N . LEU A 1 310 ? 2.002 -8.344 9.953 1 98.88 310 LEU A N 1
ATOM 2409 C CA . LEU A 1 310 ? 3.156 -9.078 9.445 1 98.88 310 LEU A CA 1
ATOM 2410 C C . LEU A 1 310 ? 4 -9.633 10.586 1 98.88 310 LEU A C 1
ATOM 2412 O O . LEU A 1 310 ? 4.516 -10.75 10.5 1 98.88 310 LEU A O 1
ATOM 2416 N N . ALA A 1 311 ? 4.137 -8.828 11.641 1 98.94 311 ALA A N 1
ATOM 2417 C CA . ALA A 1 311 ? 4.879 -9.289 12.812 1 98.94 311 ALA A CA 1
ATOM 2418 C C . ALA A 1 311 ? 4.27 -10.562 13.383 1 98.94 311 ALA A C 1
ATOM 2420 O O . ALA A 1 311 ? 4.988 -11.477 13.797 1 98.94 311 ALA A O 1
ATOM 2421 N N . VAL A 1 312 ? 2.965 -10.648 13.406 1 98.81 312 VAL A N 1
ATOM 2422 C CA . VAL A 1 312 ? 2.268 -11.828 13.906 1 98.81 312 VAL A CA 1
ATOM 2423 C C . VAL A 1 312 ? 2.555 -13.023 13 1 98.81 312 VAL A C 1
ATOM 2425 O O . VAL A 1 312 ? 2.871 -14.117 13.477 1 98.81 312 VAL A O 1
ATOM 2428 N N . ALA A 1 313 ? 2.465 -12.844 11.703 1 98.69 313 ALA A N 1
ATOM 2429 C CA . ALA A 1 313 ? 2.697 -13.914 10.734 1 98.69 313 ALA A CA 1
ATOM 2430 C C . ALA A 1 313 ? 4.133 -14.422 10.812 1 98.69 313 ALA A C 1
ATOM 2432 O O . ALA A 1 313 ? 4.383 -15.625 10.703 1 98.69 313 ALA A O 1
ATOM 2433 N N . LEU A 1 314 ? 5.074 -13.477 10.984 1 98.88 314 LEU A N 1
ATOM 2434 C CA . LEU A 1 314 ? 6.484 -13.836 11.008 1 98.88 314 LEU A CA 1
ATOM 2435 C C . LEU A 1 314 ? 6.828 -14.617 12.273 1 98.88 314 LEU A C 1
ATOM 2437 O O . LEU A 1 314 ? 7.723 -15.461 12.266 1 98.88 314 LEU A O 1
ATOM 2441 N N . LYS A 1 315 ? 6.109 -14.328 13.375 1 98.5 315 LYS A N 1
ATOM 2442 C CA . LYS A 1 315 ? 6.273 -15.141 14.578 1 98.5 315 LYS A CA 1
ATOM 2443 C C . LYS A 1 315 ? 5.961 -16.609 14.297 1 98.5 315 LYS A C 1
ATOM 2445 O O . LYS A 1 315 ? 6.719 -17.5 14.68 1 98.5 315 LYS A O 1
ATOM 2450 N N . TYR A 1 316 ? 4.945 -16.844 13.609 1 97.25 316 TYR A N 1
ATOM 2451 C CA . TYR A 1 316 ? 4.551 -18.203 13.242 1 97.25 316 TYR A CA 1
ATOM 2452 C C . TYR A 1 316 ? 5.539 -18.797 12.25 1 97.25 316 TYR A C 1
ATOM 2454 O O . TYR A 1 316 ? 5.871 -19.984 12.344 1 97.25 316 TYR A O 1
ATOM 2462 N N . ALA A 1 317 ? 6.062 -18.031 11.32 1 98.06 317 ALA A N 1
ATOM 2463 C CA . ALA A 1 317 ? 6.945 -18.484 10.258 1 98.06 317 ALA A CA 1
ATOM 2464 C C . ALA A 1 317 ? 8.25 -19.047 10.828 1 98.06 317 ALA A C 1
ATOM 2466 O O . ALA A 1 317 ? 8.953 -19.797 10.164 1 98.06 317 ALA A O 1
ATOM 2467 N N . ALA A 1 318 ? 8.508 -18.703 12.078 1 97.62 318 ALA A N 1
ATOM 2468 C CA . ALA A 1 318 ? 9.758 -19.141 12.703 1 97.62 318 ALA A CA 1
ATOM 2469 C C . ALA A 1 318 ? 9.555 -20.406 13.516 1 97.62 318 ALA A C 1
ATOM 2471 O O . ALA A 1 318 ? 10.5 -20.922 14.117 1 97.62 318 ALA A O 1
ATOM 2472 N N . THR A 1 319 ? 8.383 -21.047 13.469 1 97.25 319 THR A N 1
ATOM 2473 C CA . THR A 1 319 ? 8.055 -22.172 14.328 1 97.25 319 THR A CA 1
ATOM 2474 C C . THR A 1 319 ? 8.227 -23.5 13.586 1 97.25 319 THR A C 1
ATOM 2476 O O . THR A 1 319 ? 8.219 -23.531 12.359 1 97.25 319 THR A O 1
ATOM 2479 N N . PRO A 1 320 ? 8.359 -24.609 14.344 1 96.81 320 PRO A N 1
ATOM 2480 C CA . PRO A 1 320 ? 8.383 -25.922 13.719 1 96.81 320 PRO A CA 1
ATOM 2481 C C . PRO A 1 320 ? 7.062 -26.281 13.031 1 96.81 320 PRO A C 1
ATOM 2483 O O . PRO A 1 320 ? 7.059 -27 12.031 1 96.81 320 PRO A O 1
ATOM 2486 N N . GLU A 1 321 ? 5.961 -25.75 13.586 1 96.69 321 GLU A N 1
ATOM 2487 C CA . GLU A 1 321 ? 4.66 -26 12.969 1 96.69 321 GLU A CA 1
ATOM 2488 C C . GLU A 1 321 ? 4.598 -25.422 11.562 1 96.69 321 GLU A C 1
ATOM 2490 O O . GLU A 1 321 ? 4.031 -26.031 10.656 1 96.69 321 GLU A O 1
ATOM 2495 N N . PHE A 1 322 ? 5.262 -24.297 11.445 1 97.88 322 PHE A N 1
ATOM 2496 C CA . PHE A 1 322 ? 5.285 -23.672 10.125 1 97.88 322 PHE A CA 1
ATOM 2497 C C . PHE A 1 322 ? 6.141 -24.484 9.164 1 97.88 322 PHE A C 1
ATOM 2499 O O . PHE A 1 322 ? 5.797 -24.641 7.984 1 97.88 322 PHE A O 1
ATOM 2506 N N . ALA A 1 323 ? 7.215 -24.969 9.586 1 97.81 323 ALA A N 1
ATOM 2507 C CA . ALA A 1 323 ? 8.055 -25.828 8.766 1 97.81 323 ALA A CA 1
ATOM 2508 C C . ALA A 1 323 ? 7.293 -27.078 8.32 1 97.81 323 ALA A C 1
ATOM 2510 O O . ALA A 1 323 ? 7.414 -27.5 7.168 1 97.81 323 ALA A O 1
ATOM 2511 N N . ALA A 1 324 ? 6.508 -27.656 9.219 1 97.12 324 ALA A N 1
ATOM 2512 C CA . ALA A 1 324 ? 5.688 -28.812 8.891 1 97.12 324 ALA A CA 1
ATOM 2513 C C . ALA A 1 324 ? 4.641 -28.469 7.836 1 97.12 324 ALA A C 1
ATOM 2515 O O . ALA A 1 324 ? 4.383 -29.25 6.926 1 97.12 324 ALA A O 1
ATOM 2516 N N . TYR A 1 325 ? 4.031 -27.344 8.047 1 97.75 325 TYR A N 1
ATOM 2517 C CA . TYR A 1 325 ? 3.068 -26.844 7.074 1 97.75 325 TYR A CA 1
ATOM 2518 C C . TYR A 1 325 ? 3.695 -26.75 5.688 1 97.75 325 TYR A C 1
ATOM 2520 O O . TYR A 1 325 ? 3.119 -27.219 4.703 1 97.75 325 TYR A O 1
ATOM 2528 N N . GLN A 1 326 ? 4.902 -26.141 5.57 1 98.56 326 GLN A N 1
ATOM 2529 C CA . GLN A 1 326 ? 5.555 -25.938 4.281 1 98.56 326 GLN A CA 1
ATOM 2530 C C . GLN A 1 326 ? 5.977 -27.266 3.666 1 98.56 326 GLN A C 1
ATOM 2532 O O . GLN A 1 326 ? 5.918 -27.453 2.447 1 98.56 326 GLN A O 1
ATOM 2537 N N . LYS A 1 327 ? 6.418 -28.156 4.477 1 98.19 327 LYS A N 1
ATOM 2538 C CA . LYS A 1 327 ? 6.711 -29.5 3.998 1 98.19 327 LYS A CA 1
ATOM 2539 C C . LYS A 1 327 ? 5.477 -30.141 3.363 1 98.19 327 LYS A C 1
ATOM 2541 O O . LYS A 1 327 ? 5.574 -30.781 2.312 1 98.19 327 LYS A O 1
ATOM 2546 N N . GLN A 1 328 ? 4.332 -29.984 4.027 1 98.19 328 GLN A N 1
ATOM 2547 C CA . GLN A 1 328 ? 3.076 -30.5 3.508 1 98.19 328 GLN A CA 1
ATOM 2548 C C . GLN A 1 328 ? 2.689 -29.812 2.203 1 98.19 328 GLN A C 1
ATOM 2550 O O . GLN A 1 328 ? 2.117 -30.438 1.309 1 98.19 328 GLN A O 1
ATOM 2555 N N . VAL A 1 329 ? 2.943 -28.5 2.088 1 98.62 329 VAL A N 1
ATOM 2556 C CA . VAL A 1 329 ? 2.684 -27.75 0.866 1 98.62 329 VAL A CA 1
ATOM 2557 C C . VAL A 1 329 ? 3.414 -28.391 -0.307 1 98.62 329 VAL A C 1
ATOM 2559 O O . VAL A 1 329 ? 2.822 -28.625 -1.364 1 98.62 329 VAL A O 1
ATOM 2562 N N . VAL A 1 330 ? 4.668 -28.703 -0.141 1 98.75 330 VAL A N 1
ATOM 2563 C CA . VAL A 1 330 ? 5.484 -29.312 -1.192 1 98.75 330 VAL A CA 1
ATOM 2564 C C . VAL A 1 330 ? 4.992 -30.719 -1.487 1 98.75 330 VAL A C 1
ATOM 2566 O O . VAL A 1 330 ? 4.863 -31.109 -2.65 1 98.75 330 VAL A O 1
ATOM 2569 N N . ALA A 1 331 ? 4.691 -31.469 -0.434 1 98.69 331 ALA A N 1
ATOM 2570 C CA . ALA A 1 331 ? 4.199 -32.844 -0.605 1 98.69 331 ALA A CA 1
ATOM 2571 C C . ALA A 1 331 ? 2.885 -32.844 -1.38 1 98.69 331 ALA A C 1
ATOM 2573 O O . ALA A 1 331 ? 2.672 -33.719 -2.238 1 98.69 331 ALA A O 1
ATOM 2574 N N . ASN A 1 332 ? 2.02 -31.922 -1.013 1 98.75 332 ASN A N 1
ATOM 2575 C CA . ASN A 1 332 ? 0.736 -31.812 -1.698 1 98.75 332 ASN A CA 1
ATOM 2576 C C . ASN A 1 332 ? 0.917 -31.469 -3.174 1 98.75 332 ASN A C 1
ATOM 2578 O O . ASN A 1 332 ? 0.235 -32.031 -4.035 1 98.75 332 ASN A O 1
ATOM 2582 N N . ALA A 1 333 ? 1.81 -30.547 -3.469 1 98.81 333 ALA A N 1
ATOM 2583 C CA . ALA A 1 333 ? 2.08 -30.172 -4.855 1 98.81 333 ALA A CA 1
ATOM 2584 C C . ALA A 1 333 ? 2.627 -31.359 -5.645 1 98.81 333 ALA A C 1
ATOM 2586 O O . ALA A 1 333 ? 2.25 -31.562 -6.801 1 98.81 333 ALA A O 1
ATOM 2587 N N . ARG A 1 334 ? 3.463 -32.156 -5.078 1 98.75 334 ARG A N 1
ATOM 2588 C CA . ARG A 1 334 ? 4.043 -33.312 -5.723 1 98.75 334 ARG A CA 1
ATOM 2589 C C . ARG A 1 334 ? 2.984 -34.375 -5.965 1 98.75 334 ARG A C 1
ATOM 2591 O O . ARG A 1 334 ? 2.99 -35.062 -7.004 1 98.75 334 ARG A O 1
ATOM 2598 N N . ALA A 1 335 ? 2.104 -34.562 -4.992 1 98.88 335 ALA A N 1
ATOM 2599 C CA . ALA A 1 335 ? 1.021 -35.531 -5.156 1 98.88 335 ALA A CA 1
ATOM 2600 C C . ALA A 1 335 ? 0.101 -35.125 -6.309 1 98.88 335 ALA A C 1
ATOM 2602 O O . ALA A 1 335 ? -0.32 -35.969 -7.094 1 98.88 335 ALA A O 1
ATOM 2603 N N . LEU A 1 336 ? -0.232 -33.875 -6.348 1 98.81 336 LEU A N 1
ATOM 2604 C CA . LEU A 1 336 ? -1.037 -33.344 -7.445 1 98.81 336 LEU A CA 1
ATOM 2605 C C . LEU A 1 336 ? -0.352 -33.562 -8.789 1 98.81 336 LEU A C 1
ATOM 2607 O O . LEU A 1 336 ? -0.979 -34.062 -9.734 1 98.81 336 LEU A O 1
ATOM 2611 N N . ALA A 1 337 ? 0.938 -33.25 -8.867 1 98.69 337 ALA A N 1
ATOM 2612 C CA . ALA A 1 337 ? 1.72 -33.438 -10.086 1 98.69 337 ALA A CA 1
ATOM 2613 C C . ALA A 1 337 ? 1.741 -34.875 -10.523 1 98.69 337 ALA A C 1
ATOM 2615 O O . ALA A 1 337 ? 1.511 -35.188 -11.695 1 98.69 337 ALA A O 1
ATOM 2616 N N . ALA A 1 338 ? 2.014 -35.719 -9.602 1 98.69 338 ALA A N 1
ATOM 2617 C CA . ALA A 1 338 ? 2.1 -37.156 -9.891 1 98.69 338 ALA A CA 1
ATOM 2618 C C . ALA A 1 338 ? 0.771 -37.688 -10.422 1 98.69 338 ALA A C 1
ATOM 2620 O O . ALA A 1 338 ? 0.744 -38.469 -11.391 1 98.69 338 ALA A O 1
ATOM 2621 N N . ARG A 1 339 ? -0.286 -37.312 -9.797 1 98.75 339 ARG A N 1
ATOM 2622 C CA . ARG A 1 339 ? -1.599 -37.781 -10.195 1 98.75 339 ARG A CA 1
ATOM 2623 C C . ARG A 1 339 ? -1.979 -37.281 -11.578 1 98.75 339 ARG A C 1
ATOM 2625 O O . ARG A 1 339 ? -2.561 -38 -12.383 1 98.75 339 ARG A O 1
ATOM 2632 N N . LEU A 1 340 ? -1.691 -36 -11.852 1 98.62 340 LEU A N 1
ATOM 2633 C CA . LEU A 1 340 ? -1.944 -35.469 -13.18 1 98.62 340 LEU A CA 1
ATOM 2634 C C . LEU A 1 340 ? -1.148 -36.219 -14.234 1 98.62 340 LEU A C 1
ATOM 2636 O O . LEU A 1 340 ? -1.665 -36.5 -15.32 1 98.62 340 LEU A O 1
ATOM 2640 N N . MET A 1 341 ? 0.063 -36.531 -13.945 1 98.38 341 MET A N 1
ATOM 2641 C CA . MET A 1 341 ? 0.901 -37.281 -14.875 1 98.38 341 MET A CA 1
ATOM 2642 C C . MET A 1 341 ? 0.388 -38.719 -15.047 1 98.38 341 MET A C 1
ATOM 2644 O O . MET A 1 341 ? 0.467 -39.281 -16.141 1 98.38 341 MET A O 1
ATOM 2648 N N . GLU A 1 342 ? -0.077 -39.281 -14 1 98.5 342 GLU A N 1
ATOM 2649 C CA . GLU A 1 342 ? -0.696 -40.594 -14.094 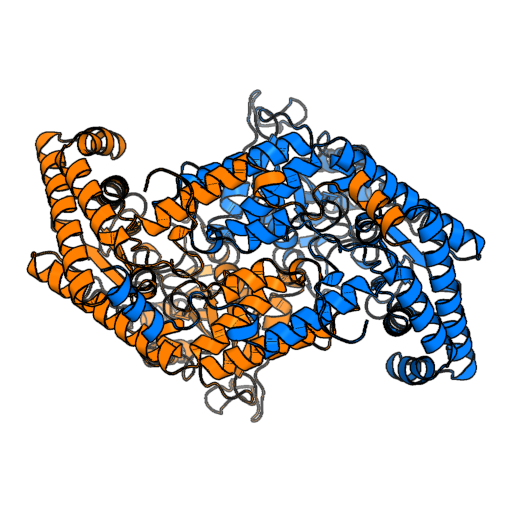1 98.5 342 GLU A CA 1
ATOM 2650 C C . GLU A 1 342 ? -1.878 -40.594 -15.055 1 98.5 342 GLU A C 1
ATOM 2652 O O . GLU A 1 342 ? -2.154 -41.594 -15.719 1 98.5 342 GLU A O 1
ATOM 2657 N N . HIS A 1 343 ? -2.557 -39.469 -15.062 1 98.25 343 HIS A N 1
ATOM 2658 C CA . HIS A 1 343 ? -3.674 -39.312 -15.992 1 98.25 343 HIS A CA 1
ATOM 2659 C C . HIS A 1 343 ? -3.182 -39.062 -17.406 1 98.25 343 HIS A C 1
ATOM 2661 O O . HIS A 1 343 ? -3.986 -38.906 -18.328 1 98.25 343 HIS A O 1
ATOM 2667 N N . GLY A 1 344 ? -1.899 -38.938 -17.625 1 97.56 344 GLY A N 1
ATOM 2668 C CA . GLY A 1 344 ? -1.313 -38.812 -18.953 1 97.56 344 GLY A CA 1
ATOM 2669 C C . GLY A 1 344 ? -1.064 -37.375 -19.344 1 97.56 344 GLY A C 1
ATOM 2670 O O . GLY A 1 344 ? -0.812 -37.062 -20.516 1 97.56 344 GLY A O 1
ATOM 2671 N N . PHE A 1 345 ? -1.105 -36.469 -18.375 1 97.75 345 PHE A N 1
ATOM 2672 C CA . PHE A 1 345 ? -0.958 -35.062 -18.703 1 97.75 345 PHE A CA 1
ATOM 2673 C C . PHE A 1 345 ? 0.507 -34.625 -18.656 1 97.75 345 PHE A C 1
ATOM 2675 O O . PHE A 1 345 ? 1.319 -35.281 -17.984 1 97.75 345 PHE A O 1
ATOM 2682 N N . HIS A 1 346 ? 0.803 -33.594 -19.375 1 95.88 346 HIS A N 1
ATOM 2683 C CA . HIS A 1 346 ? 2.162 -33.062 -19.453 1 95.88 346 HIS A CA 1
ATOM 2684 C C . HIS A 1 346 ? 2.348 -31.875 -18.531 1 95.88 346 HIS A C 1
ATOM 2686 O O . HIS A 1 346 ? 1.604 -30.891 -18.625 1 95.88 346 HIS A O 1
ATOM 2692 N N . LEU A 1 347 ? 3.297 -31.969 -17.656 1 96.31 347 LEU A N 1
ATOM 2693 C CA . LEU A 1 347 ? 3.686 -30.859 -16.781 1 96.31 347 LEU A CA 1
ATOM 2694 C C . LEU A 1 347 ? 5.039 -30.297 -17.188 1 96.31 347 LEU A C 1
ATOM 2696 O O . LEU A 1 347 ? 5.957 -31.047 -17.531 1 96.31 347 LEU A O 1
ATOM 2700 N N . VAL A 1 348 ? 5.125 -28.938 -17.219 1 94.25 348 VAL A N 1
ATOM 2701 C CA . VAL A 1 348 ? 6.414 -28.312 -17.484 1 94.25 348 VAL A CA 1
ATOM 2702 C C . VAL A 1 348 ? 7.445 -28.781 -16.469 1 94.25 348 VAL A C 1
ATOM 2704 O O . VAL A 1 348 ? 7.188 -28.781 -15.258 1 94.25 348 VAL A O 1
ATOM 2707 N N . THR A 1 349 ? 8.594 -29.297 -16.844 1 95 349 THR A N 1
ATOM 2708 C CA . THR A 1 349 ? 9.734 -29.828 -16.094 1 95 349 THR A CA 1
ATOM 2709 C C . THR A 1 349 ? 9.391 -31.172 -15.453 1 95 349 THR A C 1
ATOM 2711 O O . THR A 1 349 ? 10.164 -31.688 -14.648 1 95 349 THR A O 1
ATOM 2714 N N . GLY A 1 350 ? 8.219 -31.703 -15.625 1 94.69 350 GLY A N 1
ATOM 2715 C CA . GLY A 1 350 ? 7.836 -33.031 -15.211 1 94.69 350 GLY A CA 1
ATOM 2716 C C . GLY A 1 350 ? 7.578 -33.156 -13.719 1 94.69 350 GLY A C 1
ATOM 2717 O O . GLY A 1 350 ? 7.703 -34.25 -13.141 1 94.69 350 GLY A O 1
ATOM 2718 N N . GLY A 1 351 ? 7.301 -32.094 -13.141 1 95.94 351 GLY A N 1
ATOM 2719 C CA . GLY A 1 351 ? 7.039 -32.094 -11.703 1 95.94 351 GLY A CA 1
ATOM 2720 C C . GLY A 1 351 ? 7.297 -30.766 -11.047 1 95.94 351 GLY A C 1
ATOM 2721 O O . GLY A 1 351 ? 7.105 -29.719 -11.664 1 95.94 351 GLY A O 1
ATOM 2722 N N . THR A 1 352 ? 7.547 -30.844 -9.75 1 98.06 352 THR A N 1
ATOM 2723 C CA . THR A 1 352 ? 7.773 -29.594 -9.023 1 98.06 352 THR A CA 1
ATOM 2724 C C . THR A 1 352 ? 8.672 -29.828 -7.812 1 98.06 352 THR A C 1
ATOM 2726 O O . THR A 1 352 ? 8.688 -30.922 -7.242 1 98.06 352 THR A O 1
ATOM 2729 N N . ASP A 1 353 ? 9.508 -28.812 -7.469 1 97.88 353 ASP A N 1
ATOM 2730 C CA . ASP A 1 353 ? 10.297 -28.766 -6.242 1 97.88 353 ASP A CA 1
ATOM 2731 C C . ASP A 1 353 ? 9.641 -27.875 -5.195 1 97.88 353 ASP A C 1
ATOM 2733 O O . ASP A 1 353 ? 10.086 -27.812 -4.051 1 97.88 353 ASP A O 1
ATOM 2737 N N . ASN A 1 354 ? 8.609 -27.172 -5.59 1 97.94 354 ASN A N 1
ATOM 2738 C CA . ASN A 1 354 ? 8.102 -26.125 -4.703 1 97.94 354 ASN A CA 1
ATOM 2739 C C . ASN A 1 354 ? 6.59 -26.203 -4.555 1 97.94 354 ASN A C 1
ATOM 2741 O O . ASN A 1 354 ? 6.035 -27.281 -4.324 1 97.94 354 ASN A O 1
ATOM 2745 N N . HIS A 1 355 ? 5.844 -25.062 -4.598 1 98.69 355 HIS A N 1
ATOM 2746 C CA . HIS A 1 355 ? 4.453 -25.016 -4.164 1 98.69 355 HIS A CA 1
ATOM 2747 C C . HIS A 1 355 ? 3.504 -25 -5.359 1 98.69 355 HIS A C 1
ATOM 2749 O O . HIS A 1 355 ? 2.287 -24.875 -5.191 1 98.69 355 HIS A O 1
ATOM 2755 N N . LEU A 1 356 ? 4.031 -25.094 -6.613 1 98.44 356 LEU A N 1
ATOM 2756 C CA . LEU A 1 356 ? 3.15 -24.922 -7.766 1 98.44 356 LEU A CA 1
ATOM 2757 C C . LEU A 1 356 ? 3.514 -25.906 -8.875 1 98.44 356 LEU A C 1
ATOM 2759 O O . LEU A 1 356 ? 4.605 -26.469 -8.875 1 98.44 356 LEU A O 1
ATOM 2763 N N . VAL A 1 357 ? 2.498 -26.156 -9.727 1 97.56 357 VAL A N 1
ATOM 2764 C CA . VAL A 1 357 ? 2.664 -26.984 -10.914 1 97.56 357 VAL A CA 1
ATOM 2765 C C . VAL A 1 357 ? 2.213 -26.219 -12.156 1 97.56 357 VAL A C 1
ATOM 2767 O O . VAL A 1 357 ? 1.228 -25.469 -12.102 1 97.56 357 VAL A O 1
ATOM 2770 N N . LEU A 1 358 ? 3.029 -26.344 -13.195 1 96.94 358 LEU A N 1
ATOM 2771 C CA . LEU A 1 358 ? 2.646 -25.797 -14.484 1 96.94 358 LEU A CA 1
ATOM 2772 C C . LEU A 1 358 ? 2.145 -26.891 -15.422 1 96.94 358 LEU A C 1
ATOM 2774 O O . LEU A 1 358 ? 2.902 -27.781 -15.797 1 96.94 358 LEU A O 1
ATOM 2778 N N . TRP A 1 359 ? 0.88 -26.797 -15.75 1 97.62 359 TRP A N 1
ATOM 2779 C CA . TRP A 1 359 ? 0.225 -27.797 -16.578 1 97.62 359 TRP A CA 1
ATOM 2780 C C . TRP A 1 359 ? 0.087 -27.312 -18.016 1 97.62 359 TRP A C 1
ATOM 2782 O O . TRP A 1 359 ? -0.632 -26.359 -18.281 1 97.62 359 TRP A O 1
ATOM 2792 N N . ASP A 1 360 ? 0.806 -27.938 -18.922 1 95.81 360 ASP A N 1
ATOM 2793 C CA . ASP A 1 360 ? 0.725 -27.656 -20.344 1 95.81 360 ASP A CA 1
ATOM 2794 C C . ASP A 1 360 ? -0.489 -28.344 -20.969 1 95.81 360 ASP A C 1
ATOM 2796 O O . ASP A 1 360 ? -0.52 -29.562 -21.109 1 95.81 360 ASP A O 1
ATOM 2800 N N . LEU A 1 361 ? -1.422 -27.531 -21.391 1 96.12 361 LEU A N 1
ATOM 2801 C CA . LEU A 1 361 ? -2.684 -28.062 -21.891 1 96.12 361 LEU A CA 1
ATOM 2802 C C . LEU A 1 361 ? -2.672 -28.141 -23.422 1 96.12 361 LEU A C 1
ATOM 2804 O O . LEU A 1 361 ? -3.621 -28.641 -24.031 1 96.12 361 LEU A O 1
ATOM 2808 N N . ARG A 1 362 ? -1.677 -27.75 -24.109 1 92.06 362 ARG A N 1
ATOM 2809 C CA . ARG A 1 362 ? -1.596 -27.641 -25.562 1 92.06 362 ARG A CA 1
ATOM 2810 C C . ARG A 1 362 ? -1.771 -29.016 -26.203 1 92.06 362 ARG A C 1
ATOM 2812 O O . ARG A 1 362 ? -2.426 -29.141 -27.25 1 92.06 362 ARG A O 1
ATOM 2819 N N . PRO A 1 363 ? -1.186 -29.969 -25.547 1 92.94 363 PRO A N 1
ATOM 2820 C CA . PRO A 1 363 ? -1.363 -31.297 -26.156 1 92.94 363 PRO A CA 1
ATOM 2821 C C . PRO A 1 363 ? -2.826 -31.719 -26.203 1 92.94 363 PRO A C 1
ATOM 2823 O O . PRO A 1 363 ? -3.182 -32.625 -26.969 1 92.94 363 PRO A O 1
ATOM 2826 N N . LEU A 1 364 ? -3.637 -31.188 -25.422 1 93.69 364 LEU A N 1
ATOM 2827 C CA . LEU A 1 364 ? -5.047 -31.547 -25.359 1 93.69 364 LEU A CA 1
ATOM 2828 C C . LEU A 1 364 ? -5.887 -30.625 -26.25 1 93.69 364 LEU A C 1
ATOM 2830 O O . LEU A 1 364 ? -7.09 -30.844 -26.406 1 93.69 364 LEU A O 1
ATOM 2834 N N . GLY A 1 365 ? -5.25 -29.609 -26.812 1 90.69 365 GLY A N 1
ATOM 2835 C CA . GLY A 1 365 ? -5.953 -28.641 -27.625 1 90.69 365 GLY A CA 1
ATOM 2836 C C . GLY A 1 365 ? -6.84 -27.719 -26.828 1 90.69 365 GLY A C 1
ATOM 2837 O O . GLY A 1 365 ? -7.812 -27.172 -27.359 1 90.69 365 GLY A O 1
ATOM 2838 N N . ILE A 1 366 ? -6.605 -27.594 -25.594 1 93.19 366 ILE A N 1
ATOM 2839 C CA . ILE A 1 366 ? -7.371 -26.734 -24.688 1 93.19 366 ILE A CA 1
ATOM 2840 C C . ILE A 1 366 ? -6.512 -25.562 -24.25 1 93.19 366 ILE A C 1
ATOM 2842 O O . ILE A 1 366 ? -5.34 -25.734 -23.891 1 93.19 366 ILE A O 1
ATOM 2846 N N . THR A 1 367 ? -7.051 -24.328 -24.297 1 93.5 367 THR A N 1
ATOM 2847 C CA . THR A 1 367 ? -6.305 -23.156 -23.828 1 93.5 367 THR A CA 1
ATOM 2848 C C . THR A 1 367 ? -6.441 -23 -22.312 1 93.5 367 THR A C 1
ATOM 2850 O O . THR A 1 367 ? -7.371 -23.531 -21.703 1 93.5 367 THR A O 1
ATOM 2853 N N . GLY A 1 368 ? -5.453 -22.281 -21.766 1 95.12 368 GLY A N 1
ATOM 2854 C CA . GLY A 1 368 ? -5.531 -21.984 -20.344 1 95.12 368 GLY A CA 1
ATOM 2855 C C . GLY A 1 368 ? -6.801 -21.234 -19.953 1 95.12 368 GLY A C 1
ATOM 2856 O O . GLY A 1 368 ? -7.359 -21.484 -18.875 1 95.12 368 GLY A O 1
ATOM 2857 N N . GLY A 1 369 ? -7.23 -20.312 -20.812 1 94.25 369 GLY A N 1
ATOM 2858 C CA . GLY A 1 369 ? -8.438 -19.562 -20.547 1 94.25 369 GLY A CA 1
ATOM 2859 C C . GLY A 1 369 ? -9.68 -20.422 -20.453 1 94.25 369 GLY A C 1
ATOM 2860 O O . GLY A 1 369 ? -10.539 -20.203 -19.594 1 94.25 369 GLY A O 1
ATOM 2861 N N . LYS A 1 370 ? -9.828 -21.391 -21.344 1 95 370 LYS A N 1
ATOM 2862 C CA . LYS A 1 370 ? -10.961 -22.312 -21.328 1 95 370 LYS A CA 1
ATOM 2863 C C . LYS A 1 370 ? -10.977 -23.141 -20.047 1 95 370 LYS A C 1
ATOM 2865 O O . LYS A 1 370 ? -12.023 -23.297 -19.406 1 95 370 LYS A O 1
ATOM 2870 N N . MET A 1 371 ? -9.812 -23.625 -19.75 1 96.81 371 MET A N 1
ATOM 2871 C CA . MET A 1 371 ? -9.695 -24.438 -18.531 1 96.81 371 MET A CA 1
ATOM 2872 C C . MET A 1 371 ? -10.055 -23.609 -17.297 1 96.81 371 MET A C 1
ATOM 2874 O O . MET A 1 371 ? -10.773 -24.078 -16.422 1 96.81 371 MET A O 1
ATOM 2878 N N . GLU A 1 372 ? -9.492 -22.406 -17.203 1 96.25 372 GLU A N 1
ATOM 2879 C CA . GLU A 1 372 ? -9.758 -21.5 -16.078 1 96.25 372 GLU A CA 1
ATOM 2880 C C . GLU A 1 372 ? -11.258 -21.25 -15.914 1 96.25 372 GLU A C 1
ATOM 2882 O O . GLU A 1 372 ? -11.797 -21.375 -14.812 1 96.25 372 GLU A O 1
ATOM 2887 N N . LYS A 1 373 ? -11.961 -20.953 -16.969 1 95.56 373 LYS A N 1
ATOM 2888 C CA . LYS A 1 373 ? -13.383 -20.625 -16.922 1 95.56 373 LYS A CA 1
ATOM 2889 C C . LYS A 1 373 ? -14.211 -21.859 -16.547 1 95.56 373 LYS A C 1
ATOM 2891 O O . LYS A 1 373 ? -15.156 -21.766 -15.773 1 95.56 373 LYS A O 1
ATOM 2896 N N . ALA A 1 374 ? -13.859 -23 -17.156 1 97.5 374 ALA A N 1
ATOM 2897 C CA . ALA A 1 374 ? -14.562 -24.234 -16.812 1 97.5 374 ALA A CA 1
ATOM 2898 C C . ALA A 1 374 ? -14.391 -24.578 -15.336 1 97.5 374 ALA A C 1
ATOM 2900 O O . ALA A 1 374 ? -15.336 -25 -14.68 1 97.5 374 ALA A O 1
ATOM 2901 N N . CYS A 1 375 ? -13.18 -24.422 -14.867 1 98.12 375 CYS A N 1
ATOM 2902 C CA . CYS A 1 375 ? -12.906 -24.672 -13.461 1 98.12 375 CYS A CA 1
ATOM 2903 C C . CYS A 1 375 ? -13.695 -23.719 -12.57 1 98.12 375 CYS A C 1
ATOM 2905 O O . CYS A 1 375 ? -14.242 -24.125 -11.547 1 98.12 375 CYS A O 1
ATOM 2907 N N . ASP A 1 376 ? -13.758 -22.484 -12.945 1 96.81 376 ASP A N 1
ATOM 2908 C CA . ASP A 1 376 ? -14.523 -21.5 -12.18 1 96.81 376 ASP A CA 1
ATOM 2909 C C . ASP A 1 376 ? -15.984 -21.922 -12.047 1 96.81 376 ASP A C 1
ATOM 2911 O O . ASP A 1 376 ? -16.578 -21.797 -10.977 1 96.81 376 ASP A O 1
ATOM 2915 N N . LEU A 1 377 ? -16.516 -22.391 -13.133 1 97.31 377 LEU A N 1
ATOM 2916 C CA . LEU A 1 377 ? -17.906 -22.859 -13.141 1 97.31 377 LEU A CA 1
ATOM 2917 C C . LEU A 1 377 ? -18.078 -24.047 -12.195 1 97.31 377 LEU A C 1
ATOM 2919 O O . LEU A 1 377 ? -19.188 -24.297 -11.703 1 97.31 377 LEU A O 1
ATOM 2923 N N . CYS A 1 378 ? -17.031 -24.766 -11.938 1 98.5 378 CYS A N 1
ATOM 2924 C CA . CYS A 1 378 ? -17.062 -25.922 -11.055 1 98.5 378 CYS A CA 1
ATOM 2925 C C . CYS A 1 378 ? -16.641 -25.547 -9.641 1 98.5 378 CYS A C 1
ATOM 2927 O O . CYS A 1 378 ? -16.438 -26.406 -8.789 1 98.5 378 CYS A O 1
ATOM 2929 N N . HIS A 1 379 ? -16.406 -24.297 -9.344 1 98.19 379 HIS A N 1
ATOM 2930 C CA . HIS A 1 379 ? -16 -23.734 -8.062 1 98.19 379 HIS A CA 1
ATOM 2931 C C . HIS A 1 379 ? -14.57 -24.141 -7.711 1 98.19 379 HIS A C 1
ATOM 2933 O O . HIS A 1 379 ? -14.25 -24.344 -6.539 1 98.19 379 HIS A O 1
ATOM 2939 N N . VAL A 1 380 ? -13.758 -24.375 -8.727 1 98.5 380 VAL A N 1
ATOM 2940 C CA . VAL A 1 380 ? -12.312 -24.516 -8.617 1 98.5 380 VAL A CA 1
ATOM 2941 C C . VAL A 1 380 ? -11.625 -23.297 -9.203 1 98.5 380 VAL A C 1
ATOM 2943 O O . VAL A 1 380 ? -11.852 -22.938 -10.359 1 98.5 380 VAL A O 1
ATOM 2946 N N . THR A 1 381 ? -10.859 -22.672 -8.352 1 97.38 381 THR A N 1
ATOM 2947 C CA . THR A 1 381 ? -10.219 -21.453 -8.812 1 97.38 381 THR A CA 1
ATOM 2948 C C . THR A 1 381 ? -8.734 -21.688 -9.109 1 97.38 381 THR A C 1
ATOM 2950 O O . THR A 1 381 ? -7.98 -22.094 -8.227 1 97.38 381 THR A O 1
ATOM 2953 N N . LEU A 1 382 ? -8.312 -21.531 -10.312 1 95.88 382 LEU A N 1
ATOM 2954 C CA . LEU A 1 382 ? -6.926 -21.531 -10.758 1 95.88 382 LEU A CA 1
ATOM 2955 C C . LEU A 1 382 ? -6.699 -20.5 -11.852 1 95.88 382 LEU A C 1
ATOM 2957 O O . LEU A 1 382 ? -7.617 -19.766 -12.219 1 95.88 382 LEU A O 1
ATOM 2961 N N . ASN A 1 383 ? -5.461 -20.297 -12.297 1 93.12 383 ASN A N 1
ATOM 2962 C CA . ASN A 1 383 ? -5.258 -19.234 -13.281 1 93.12 383 ASN A CA 1
ATOM 2963 C C . ASN A 1 383 ? -4.574 -19.766 -14.539 1 93.12 383 ASN A C 1
ATOM 2965 O O . ASN A 1 383 ? -3.703 -20.625 -14.453 1 93.12 383 ASN A O 1
ATOM 2969 N N . LYS A 1 384 ? -5.035 -19.219 -15.688 1 94 384 LYS A N 1
ATOM 2970 C CA . LYS A 1 384 ? -4.316 -19.438 -16.938 1 94 384 LYS A CA 1
ATOM 2971 C C . LYS A 1 384 ? -2.891 -18.906 -16.859 1 94 384 LYS A C 1
ATOM 2973 O O . LYS A 1 384 ? -2.633 -17.922 -16.156 1 94 384 LYS A O 1
ATOM 2978 N N . ASN A 1 385 ? -2.008 -19.547 -17.469 1 94.44 385 ASN A N 1
ATOM 2979 C CA . ASN A 1 385 ? -0.6 -19.172 -17.453 1 94.44 385 ASN A CA 1
ATOM 2980 C C . ASN A 1 385 ? 0.11 -19.594 -18.734 1 94.44 385 ASN A C 1
ATOM 2982 O O . ASN A 1 385 ? -0.184 -20.641 -19.297 1 94.44 385 ASN A O 1
ATOM 2986 N N . SER A 1 386 ? 0.995 -18.766 -19.125 1 91.5 386 SER A N 1
ATOM 2987 C CA . SER A 1 386 ? 1.821 -19.109 -20.266 1 91.5 386 SER A CA 1
ATOM 2988 C C . SER A 1 386 ? 2.74 -20.281 -19.953 1 91.5 386 SER A C 1
ATOM 2990 O O . SER A 1 386 ? 3.182 -20.453 -18.812 1 91.5 386 SER A O 1
ATOM 2992 N N . VAL A 1 387 ? 2.918 -21.094 -20.938 1 90.56 387 VAL A N 1
ATOM 2993 C CA . VAL A 1 387 ? 3.922 -22.156 -20.906 1 90.56 387 VAL A CA 1
ATOM 2994 C C . VAL A 1 387 ? 4.879 -22 -22.078 1 90.56 387 VAL A C 1
ATOM 2996 O O . VAL A 1 387 ? 4.602 -21.25 -23.016 1 90.56 387 VAL A O 1
ATOM 2999 N N . LEU A 1 388 ? 6.004 -22.609 -21.938 1 84.81 388 LEU A N 1
ATOM 3000 C CA . LEU A 1 388 ? 7.004 -22.5 -23 1 84.81 388 LEU A CA 1
ATOM 3001 C C . LEU A 1 388 ? 6.41 -22.859 -24.359 1 84.81 388 LEU A C 1
ATOM 3003 O O . LEU A 1 388 ? 5.754 -23.891 -24.5 1 84.81 388 LEU A O 1
ATOM 3007 N N . GLY A 1 389 ? 6.578 -22 -25.266 1 81.06 389 GLY A N 1
ATOM 3008 C CA . GLY A 1 389 ? 6.078 -22.266 -26.609 1 81.06 389 GLY A CA 1
ATOM 3009 C C . GLY A 1 389 ? 4.84 -21.453 -26.953 1 81.06 389 GLY A C 1
ATOM 3010 O O . GLY A 1 389 ? 4.457 -21.359 -28.125 1 81.06 389 GLY A O 1
ATOM 3011 N N . ASP A 1 390 ? 4.324 -20.844 -25.891 1 86.19 390 ASP A N 1
ATOM 3012 C CA . ASP A 1 390 ? 3.154 -20 -26.156 1 86.19 390 ASP A CA 1
ATOM 3013 C C . ASP A 1 390 ? 3.525 -18.781 -27 1 86.19 390 ASP A C 1
ATOM 3015 O O . ASP A 1 390 ? 4.602 -18.203 -26.828 1 86.19 390 ASP A O 1
ATOM 3019 N N . VAL A 1 391 ? 2.639 -18.484 -27.875 1 71.25 391 VAL A N 1
ATOM 3020 C CA . VAL A 1 391 ? 2.857 -17.328 -28.734 1 71.25 391 VAL A CA 1
ATOM 3021 C C . VAL A 1 391 ? 2.289 -16.078 -28.078 1 71.25 391 VAL A C 1
ATOM 3023 O O . VAL A 1 391 ? 2.756 -14.969 -28.344 1 71.25 391 VAL A O 1
ATOM 3026 N N . SER A 1 392 ? 1.207 -16.266 -27.391 1 70.38 392 SER A N 1
ATOM 3027 C CA . SER A 1 392 ? 0.528 -15.117 -26.797 1 70.38 392 SER A CA 1
ATOM 3028 C C . SER A 1 392 ? 0.262 -15.336 -25.312 1 70.38 392 SER A C 1
ATOM 3030 O O . SER A 1 392 ? -0.108 -16.438 -24.906 1 70.38 392 SER A O 1
ATOM 3032 N N . ALA A 1 393 ? 0.485 -14.219 -24.516 1 71.19 393 ALA A N 1
ATOM 3033 C CA . ALA A 1 393 ? 0.14 -14.258 -23.094 1 71.19 393 ALA A CA 1
ATOM 3034 C C . ALA A 1 393 ? -1.363 -14.094 -22.891 1 71.19 393 ALA A C 1
ATOM 3036 O O . ALA A 1 393 ? -1.896 -14.445 -21.844 1 71.19 393 ALA A O 1
ATOM 3037 N N . MET A 1 394 ? -2.105 -13.664 -23.859 1 75.69 394 MET A N 1
ATOM 3038 C CA . MET A 1 394 ? -3.547 -13.445 -23.781 1 75.69 394 MET A CA 1
ATOM 3039 C C . MET A 1 394 ? -4.312 -14.758 -23.891 1 75.69 394 MET A C 1
ATOM 3041 O O . MET A 1 394 ? -5.41 -14.891 -23.359 1 75.69 394 MET A O 1
ATOM 3045 N N . THR A 1 395 ? -3.734 -15.648 -24.672 1 84.88 395 THR A N 1
ATOM 3046 C CA . THR A 1 395 ? -4.32 -16.969 -24.828 1 84.88 395 THR A CA 1
ATOM 3047 C C . THR A 1 395 ? -3.295 -18.062 -24.531 1 84.88 395 THR A C 1
ATOM 3049 O O . THR A 1 395 ? -2.883 -18.797 -25.422 1 84.88 395 THR A O 1
ATOM 3052 N N . PRO A 1 396 ? -3.027 -18.172 -23.297 1 91.81 396 PRO A N 1
ATOM 3053 C CA . PRO A 1 396 ? -1.953 -19.094 -22.938 1 91.81 396 PRO A CA 1
ATOM 3054 C C . PRO A 1 396 ? -2.389 -20.562 -23 1 91.81 396 PRO A C 1
ATOM 3056 O O . PRO A 1 396 ? -3.578 -20.859 -22.859 1 91.81 396 PRO A O 1
ATOM 3059 N N . GLY A 1 397 ? -1.41 -21.422 -23.172 1 93 397 GLY A N 1
ATOM 3060 C CA . GLY A 1 397 ? -1.668 -22.828 -23.375 1 93 397 GLY A CA 1
ATOM 3061 C C . GLY A 1 397 ? -1.616 -23.641 -22.094 1 93 397 GLY A C 1
ATOM 3062 O O . GLY A 1 397 ? -1.629 -24.875 -22.125 1 93 397 GLY A O 1
ATOM 3063 N N . GLY A 1 398 ? -1.547 -22.938 -20.984 1 95.56 398 GLY A N 1
ATOM 3064 C CA . GLY A 1 398 ? -1.418 -23.703 -19.75 1 95.56 398 GLY A CA 1
ATOM 3065 C C . GLY A 1 398 ? -2.141 -23.078 -18.578 1 95.56 398 GLY A C 1
ATOM 3066 O O . GLY A 1 398 ? -2.854 -22.078 -18.75 1 95.56 398 GLY A O 1
ATOM 3067 N N . VAL A 1 399 ? -2.082 -23.766 -17.422 1 96.75 399 VAL A N 1
ATOM 3068 C CA . VAL A 1 399 ? -2.582 -23.25 -16.156 1 96.75 399 VAL A CA 1
ATOM 3069 C C . VAL A 1 399 ? -1.535 -23.453 -15.062 1 96.75 399 VAL A C 1
ATOM 3071 O O . VAL A 1 399 ? -0.701 -24.359 -15.156 1 96.75 399 VAL A O 1
ATOM 3074 N N . ARG A 1 400 ? -1.485 -22.516 -14.156 1 97.12 400 ARG A N 1
ATOM 3075 C CA . ARG A 1 400 ? -0.649 -22.578 -12.961 1 97.12 400 ARG A CA 1
ATOM 3076 C C . ARG A 1 400 ? -1.476 -22.938 -11.734 1 97.12 400 ARG A C 1
ATOM 3078 O O . ARG A 1 400 ? -2.5 -22.312 -11.461 1 97.12 400 ARG A O 1
ATOM 3085 N N . ILE A 1 401 ? -1.078 -24.031 -11.016 1 98.25 401 ILE A N 1
ATOM 3086 C CA . ILE A 1 401 ? -1.846 -24.578 -9.906 1 98.25 401 ILE A CA 1
ATOM 3087 C C . ILE A 1 401 ? -1.003 -24.547 -8.633 1 98.25 401 ILE A C 1
ATOM 3089 O O . ILE A 1 401 ? 0.119 -25.047 -8.609 1 98.25 401 ILE A O 1
ATOM 3093 N N . GLY A 1 402 ? -1.54 -23.891 -7.598 1 98.19 402 GLY A N 1
ATOM 3094 C CA . GLY A 1 402 ? -0.822 -23.797 -6.34 1 98.19 402 GLY A CA 1
ATOM 3095 C C . GLY A 1 402 ? -1.439 -24.625 -5.23 1 98.19 402 GLY A C 1
ATOM 3096 O O . GLY A 1 402 ? -2.65 -24.844 -5.215 1 98.19 402 GLY A O 1
ATOM 3097 N N . SER A 1 403 ? -0.63 -25.016 -4.227 1 98.62 403 SER A N 1
ATOM 3098 C CA . SER A 1 403 ? -1.104 -25.922 -3.191 1 98.62 403 SER A CA 1
ATOM 3099 C C . SER A 1 403 ? -1.217 -25.219 -1.844 1 98.62 403 SER A C 1
ATOM 3101 O O . SER A 1 403 ? -1.766 -25.781 -0.89 1 98.62 403 SER A O 1
ATOM 3103 N N . PRO A 1 404 ? -0.732 -23.938 -1.718 1 98.31 404 PRO A N 1
ATOM 3104 C CA . PRO A 1 404 ? -0.639 -23.375 -0.374 1 98.31 404 PRO A CA 1
ATOM 3105 C C . PRO A 1 404 ? -2.006 -23.156 0.274 1 98.31 404 PRO A C 1
ATOM 3107 O O . PRO A 1 404 ? -2.207 -23.531 1.434 1 98.31 404 PRO A O 1
ATOM 3110 N N . ALA A 1 405 ? -2.953 -22.609 -0.399 1 97.88 405 ALA A N 1
ATOM 3111 C CA . ALA A 1 405 ? -4.223 -22.203 0.186 1 97.88 405 ALA A CA 1
ATOM 3112 C C . ALA A 1 405 ? -4.98 -23.391 0.759 1 97.88 405 ALA A C 1
ATOM 3114 O O . ALA A 1 405 ? -5.402 -23.375 1.919 1 97.88 405 ALA A O 1
ATOM 3115 N N . MET A 1 406 ? -5.102 -24.438 -0.047 1 98.12 406 MET A N 1
ATOM 3116 C CA . MET A 1 406 ? -5.867 -25.594 0.411 1 98.12 406 MET A CA 1
ATOM 3117 C C . MET A 1 406 ? -5.113 -26.359 1.5 1 98.12 406 MET A C 1
ATOM 3119 O O . MET A 1 406 ? -5.73 -26.938 2.391 1 98.12 406 MET A O 1
ATOM 3123 N N . THR A 1 407 ? -3.752 -26.312 1.457 1 98.31 407 THR A N 1
ATOM 3124 C CA . THR A 1 407 ? -2.971 -26.891 2.543 1 98.31 407 THR A CA 1
ATOM 3125 C C . THR A 1 407 ? -3.234 -26.156 3.854 1 98.31 407 THR A C 1
ATOM 3127 O O . THR A 1 407 ? -3.275 -26.781 4.922 1 98.31 407 THR A O 1
ATOM 3130 N N . SER A 1 408 ? -3.471 -24.859 3.818 1 97.62 408 SER A N 1
ATOM 3131 C CA . SER A 1 408 ? -3.762 -24.047 4.996 1 97.62 408 SER A CA 1
ATOM 3132 C C . SER A 1 408 ? -5.074 -24.469 5.645 1 97.62 408 SER A C 1
ATOM 3134 O O . SER A 1 408 ? -5.301 -24.203 6.828 1 97.62 408 SER A O 1
ATOM 3136 N N . ARG A 1 409 ? -5.918 -25.156 4.855 1 97.25 409 ARG A N 1
ATOM 3137 C CA . ARG A 1 409 ? -7.207 -25.609 5.379 1 97.25 409 ARG A CA 1
ATOM 3138 C C . ARG A 1 409 ? -7.105 -27.016 5.945 1 97.25 409 ARG A C 1
ATOM 3140 O O . ARG A 1 409 ? -8.07 -27.531 6.512 1 97.25 409 ARG A O 1
ATOM 3147 N N . GLY A 1 410 ? -5.926 -27.703 5.699 1 96.69 410 GLY A N 1
ATOM 3148 C CA . GLY A 1 410 ? -5.699 -29 6.316 1 96.69 410 GLY A CA 1
ATOM 3149 C C . GLY A 1 410 ? -5.668 -30.141 5.32 1 96.69 410 GLY A C 1
ATOM 3150 O O . GLY A 1 410 ? -5.574 -31.297 5.703 1 96.69 410 GLY A O 1
ATOM 3151 N N . LEU A 1 411 ? -5.711 -29.812 4.031 1 97.94 411 LEU A N 1
ATOM 3152 C CA . LEU A 1 411 ? -5.676 -30.875 3.023 1 97.94 411 LEU A CA 1
ATOM 3153 C C . LEU A 1 411 ? -4.305 -31.547 2.982 1 97.94 411 LEU A C 1
ATOM 3155 O O . LEU A 1 411 ? -3.279 -30.859 3.102 1 97.94 411 LEU A O 1
ATOM 3159 N N . GLY A 1 412 ? -4.281 -32.875 2.777 1 97.56 412 GLY A N 1
ATOM 3160 C CA . GLY A 1 412 ? -3.064 -33.656 2.6 1 97.56 412 GLY A CA 1
ATOM 3161 C C . GLY A 1 412 ? -2.932 -34.25 1.21 1 97.56 412 GLY A C 1
ATOM 3162 O O . GLY A 1 412 ? -3.67 -33.875 0.296 1 97.56 412 GLY A O 1
ATOM 3163 N N . GLU A 1 413 ? -2.025 -35.125 1.049 1 98.38 413 GLU A N 1
ATOM 3164 C CA . GLU A 1 413 ? -1.685 -35.688 -0.251 1 98.38 413 GLU A CA 1
ATOM 3165 C C . GLU A 1 413 ? -2.883 -36.406 -0.873 1 98.38 413 GLU A C 1
ATOM 3167 O O . GLU A 1 413 ? -3.154 -36.25 -2.064 1 98.38 413 GLU A O 1
ATOM 3172 N N . ALA A 1 414 ? -3.596 -37.125 -0.062 1 98.38 414 ALA A N 1
ATOM 3173 C CA . ALA A 1 414 ? -4.75 -37.875 -0.58 1 98.38 414 ALA A CA 1
ATOM 3174 C C . ALA A 1 414 ? -5.82 -36.906 -1.096 1 98.38 414 ALA A C 1
ATOM 3176 O O . ALA A 1 414 ? -6.504 -37.188 -2.078 1 98.38 414 ALA A O 1
ATOM 3177 N N . ASP A 1 415 ? -5.973 -35.844 -0.373 1 98.44 415 ASP A N 1
ATOM 3178 C CA . ASP A 1 415 ? -6.93 -34.812 -0.797 1 98.44 415 ASP A CA 1
ATOM 3179 C C . ASP A 1 415 ? -6.508 -34.188 -2.119 1 98.44 415 ASP A C 1
ATOM 3181 O O . ASP A 1 415 ? -7.348 -33.875 -2.969 1 98.44 415 ASP A O 1
ATOM 3185 N N . PHE A 1 416 ? -5.23 -33.969 -2.361 1 98.75 416 PHE A N 1
ATOM 3186 C CA . PHE A 1 416 ? -4.758 -33.344 -3.59 1 98.75 416 PHE A CA 1
ATOM 3187 C C . PHE A 1 416 ? -4.832 -34.312 -4.758 1 98.75 416 PHE A C 1
ATOM 3189 O O . PHE A 1 416 ? -4.953 -33.906 -5.914 1 98.75 416 PHE A O 1
ATOM 3196 N N . VAL A 1 417 ? -4.77 -35.594 -4.473 1 98.81 417 VAL A N 1
ATOM 3197 C CA . VAL A 1 417 ? -5.059 -36.594 -5.504 1 98.81 417 VAL A CA 1
ATOM 3198 C C . VAL A 1 417 ? -6.504 -36.438 -5.977 1 98.81 417 VAL A C 1
ATOM 3200 O O . VAL A 1 417 ? -6.773 -36.438 -7.18 1 98.81 417 VAL A O 1
ATOM 3203 N N . ALA A 1 418 ? -7.406 -36.281 -5.02 1 98.75 418 ALA A N 1
ATOM 3204 C CA . ALA A 1 418 ? -8.805 -36.031 -5.363 1 98.75 418 ALA A CA 1
ATOM 3205 C C . ALA A 1 418 ? -8.969 -34.75 -6.18 1 98.75 418 ALA A C 1
ATOM 3207 O O . ALA A 1 418 ? -9.773 -34.719 -7.117 1 98.75 418 ALA A O 1
ATOM 3208 N N . VAL A 1 419 ? -8.25 -33.719 -5.809 1 98.88 419 VAL A N 1
ATOM 3209 C CA . VAL A 1 419 ? -8.289 -32.469 -6.551 1 98.88 419 VAL A CA 1
ATOM 3210 C C . VAL A 1 419 ? -7.844 -32.688 -7.992 1 98.88 419 VAL A C 1
ATOM 3212 O O . VAL A 1 419 ? -8.469 -32.188 -8.93 1 98.88 419 VAL A O 1
ATOM 3215 N N . ALA A 1 420 ? -6.758 -33.469 -8.172 1 98.81 420 ALA A N 1
ATOM 3216 C CA . ALA A 1 420 ? -6.277 -33.781 -9.516 1 98.81 420 ALA A CA 1
ATOM 3217 C C . ALA A 1 420 ? -7.352 -34.531 -10.32 1 98.81 420 ALA A C 1
ATOM 3219 O O . ALA A 1 420 ? -7.484 -34.312 -11.523 1 98.81 420 ALA A O 1
ATOM 3220 N N . ASP A 1 421 ? -8.078 -35.375 -9.672 1 98.81 421 ASP A N 1
ATOM 3221 C CA . ASP A 1 421 ? -9.141 -36.125 -10.344 1 98.81 421 ASP A CA 1
ATOM 3222 C C . ASP A 1 421 ? -10.281 -35.188 -10.766 1 98.81 421 ASP A C 1
ATOM 3224 O O . ASP A 1 421 ? -10.875 -35.375 -11.828 1 98.81 421 ASP A O 1
ATOM 3228 N N . PHE A 1 422 ? -10.625 -34.188 -9.883 1 98.81 422 PHE A N 1
ATOM 3229 C CA . PHE A 1 422 ? -11.594 -33.188 -10.289 1 98.81 422 PHE A CA 1
ATOM 3230 C C . PHE A 1 422 ? -11.125 -32.469 -11.539 1 98.81 422 PHE A C 1
ATOM 3232 O O . PHE A 1 422 ? -11.906 -32.25 -12.469 1 98.81 422 PHE A O 1
ATOM 3239 N N . LEU A 1 423 ? -9.867 -32.125 -11.586 1 98.81 423 LEU A N 1
ATOM 3240 C CA . LEU A 1 423 ? -9.312 -31.375 -12.711 1 98.81 423 LEU A CA 1
ATOM 3241 C C . LEU A 1 423 ? -9.359 -32.219 -13.984 1 98.81 423 LEU A C 1
ATOM 3243 O O . LEU A 1 423 ? -9.625 -31.703 -15.07 1 98.81 423 LEU A O 1
ATOM 3247 N N . LYS A 1 424 ? -9.086 -33.5 -13.875 1 98.69 424 LYS A N 1
ATOM 3248 C CA . LYS A 1 424 ? -9.18 -34.438 -15 1 98.69 424 LYS A CA 1
ATOM 3249 C C . LYS A 1 424 ? -10.594 -34.469 -15.578 1 98.69 424 LYS A C 1
ATOM 3251 O O . LYS A 1 424 ? -10.773 -34.406 -16.797 1 98.69 424 LYS A O 1
ATOM 3256 N N . GLU A 1 425 ? -11.547 -34.5 -14.695 1 98.62 425 GLU A N 1
ATOM 3257 C CA . GLU A 1 425 ? -12.93 -34.5 -15.148 1 98.62 425 GLU A CA 1
ATOM 3258 C C . GLU A 1 425 ? -13.273 -33.219 -15.891 1 98.62 425 GLU A C 1
ATOM 3260 O O . GLU A 1 425 ? -13.945 -33.25 -16.922 1 98.62 425 GLU A O 1
ATOM 3265 N N . VAL A 1 426 ? -12.812 -32.094 -15.336 1 98.62 426 VAL A N 1
ATOM 3266 C CA . VAL A 1 426 ? -13.109 -30.797 -15.945 1 98.62 426 VAL A CA 1
ATOM 3267 C C . VAL A 1 426 ? -12.484 -30.734 -17.344 1 98.62 426 VAL A C 1
ATOM 3269 O O . VAL A 1 426 ? -13.125 -30.281 -18.297 1 98.62 426 VAL A O 1
ATOM 3272 N N . VAL A 1 427 ? -11.227 -31.156 -17.469 1 97.75 427 VAL A N 1
ATOM 3273 C CA . VAL A 1 427 ? -10.547 -31.047 -18.75 1 97.75 427 VAL A CA 1
ATOM 3274 C C . VAL A 1 427 ? -11.203 -32 -19.766 1 97.75 427 VAL A C 1
ATOM 3276 O O . VAL A 1 427 ? -11.273 -31.688 -20.953 1 97.75 427 VAL A O 1
ATOM 3279 N N . ASP A 1 428 ? -11.742 -33.125 -19.312 1 97.19 428 ASP A N 1
ATOM 3280 C CA . ASP A 1 428 ? -12.477 -34.031 -20.188 1 97.19 428 ASP A CA 1
ATOM 3281 C C . ASP A 1 428 ? -13.727 -33.344 -20.75 1 97.19 428 ASP A C 1
ATOM 3283 O O . ASP A 1 428 ? -14.047 -33.5 -21.938 1 97.19 428 ASP A O 1
ATOM 3287 N N . VAL A 1 429 ? -14.422 -32.656 -19.875 1 97.5 429 VAL A N 1
ATOM 3288 C CA . VAL A 1 429 ? -15.602 -31.922 -20.312 1 97.5 429 VAL A CA 1
ATOM 3289 C C . VAL A 1 429 ? -15.203 -30.875 -21.344 1 97.5 429 VAL A C 1
ATOM 3291 O O . VAL A 1 429 ? -15.875 -30.719 -22.375 1 97.5 429 VAL A O 1
ATOM 3294 N N . CYS A 1 430 ? -14.109 -30.125 -21.062 1 96.75 430 CYS A N 1
ATOM 3295 C CA . CYS A 1 430 ? -13.617 -29.109 -21.984 1 96.75 430 CYS A CA 1
ATOM 3296 C C . CYS A 1 430 ? -13.32 -29.719 -23.344 1 96.75 430 CYS A C 1
ATOM 3298 O O . CYS A 1 430 ? -13.703 -29.156 -24.375 1 96.75 430 CYS A O 1
ATOM 3300 N N . ALA A 1 431 ? -12.656 -30.859 -23.328 1 94.62 431 ALA A N 1
ATOM 3301 C CA . ALA A 1 431 ? -12.281 -31.531 -24.578 1 94.62 431 ALA A CA 1
ATOM 3302 C C . ALA A 1 431 ? -13.516 -31.953 -25.359 1 94.62 431 ALA A C 1
ATOM 3304 O O . ALA A 1 431 ? -13.57 -31.797 -26.578 1 94.62 431 ALA A O 1
ATOM 3305 N N . ASP A 1 432 ? -14.453 -32.438 -24.703 1 95.06 432 ASP A N 1
ATOM 3306 C CA . ASP A 1 432 ? -15.688 -32.906 -25.328 1 95.06 432 ASP A CA 1
ATOM 3307 C C . ASP A 1 432 ? -16.453 -31.734 -25.938 1 95.06 432 ASP A C 1
ATOM 3309 O O . ASP A 1 432 ? -16.938 -31.828 -27.078 1 95.06 432 ASP A O 1
ATOM 3313 N N . VAL A 1 433 ? -16.594 -30.75 -25.125 1 94.19 433 VAL A N 1
ATOM 3314 C CA . VAL A 1 433 ? -17.344 -29.578 -25.578 1 94.19 433 VAL A CA 1
ATOM 3315 C C . VAL A 1 433 ? -16.641 -28.953 -26.781 1 94.19 433 VAL A C 1
ATOM 3317 O O . VAL A 1 433 ? -17.297 -28.516 -27.734 1 94.19 433 VAL A O 1
ATOM 3320 N N . GLN A 1 434 ? -15.352 -28.844 -26.672 1 91.62 434 GLN A N 1
ATOM 3321 C CA . GLN A 1 434 ? -14.586 -28.297 -27.781 1 91.62 434 GLN A CA 1
ATOM 3322 C C . GLN A 1 434 ? -14.758 -29.141 -29.047 1 91.62 434 GLN A C 1
ATOM 3324 O O . GLN A 1 434 ? -14.906 -28.594 -30.141 1 91.62 434 GLN A O 1
ATOM 3329 N N . ALA A 1 435 ? -14.734 -30.406 -28.969 1 89.69 435 ALA A N 1
ATOM 3330 C CA . ALA A 1 435 ? -14.875 -31.312 -30.109 1 89.69 435 ALA A CA 1
ATOM 3331 C C . ALA A 1 435 ? -16.266 -31.219 -30.719 1 89.69 435 ALA A C 1
ATOM 3333 O O . ALA A 1 435 ? -16.422 -31.281 -31.938 1 89.69 435 ALA A O 1
ATOM 3334 N N . LYS A 1 436 ? -17.188 -31.016 -29.953 1 87.81 436 LYS A N 1
ATOM 3335 C CA . LYS A 1 436 ? -18.578 -31.016 -30.391 1 87.81 436 LYS A CA 1
ATOM 3336 C C . LYS A 1 436 ? -19 -29.656 -30.938 1 87.81 436 LYS A C 1
ATOM 3338 O O . LYS A 1 436 ? -19.719 -29.578 -31.938 1 87.81 436 LYS A O 1
ATOM 3343 N N . SER A 1 437 ? -18.641 -28.641 -30.234 1 82.69 437 SER A N 1
ATOM 3344 C CA . SER A 1 437 ? -19.109 -27.312 -30.594 1 82.69 437 SER A CA 1
ATOM 3345 C C . SER A 1 437 ? -18.219 -26.656 -31.641 1 82.69 437 SER A C 1
ATOM 3347 O O . SER A 1 437 ? -18.672 -25.828 -32.406 1 82.69 437 SER A O 1
ATOM 3349 N N . GLY A 1 438 ? -17.016 -26.984 -31.688 1 76.69 438 GLY A N 1
ATOM 3350 C CA . GLY A 1 438 ? -16.047 -26.328 -32.562 1 76.69 438 GLY A CA 1
ATOM 3351 C C . GLY A 1 438 ? -15.781 -24.891 -32.188 1 76.69 438 GLY A C 1
ATOM 3352 O O . GLY A 1 438 ? -15.188 -24.141 -32.969 1 76.69 438 GLY A O 1
ATOM 3353 N N . ALA A 1 439 ? -16.297 -24.469 -31.094 1 74.06 439 ALA A N 1
ATOM 3354 C CA . ALA A 1 439 ? -16.172 -23.078 -30.688 1 74.06 439 ALA A CA 1
ATOM 3355 C C . ALA A 1 439 ? -14.703 -22.703 -30.453 1 74.06 439 ALA A C 1
ATOM 3357 O O . ALA A 1 439 ? -14.039 -23.297 -29.609 1 74.06 439 ALA A O 1
ATOM 3358 N N . LYS A 1 440 ? -14.32 -21.688 -31.156 1 75.81 440 LYS A N 1
ATOM 3359 C CA . LYS A 1 440 ? -12.93 -21.25 -31.062 1 75.81 440 LYS A CA 1
ATOM 3360 C C . LYS A 1 440 ? -12.781 -20.094 -30.078 1 75.81 440 LYS A C 1
ATOM 3362 O O . LYS A 1 440 ? -11.82 -20.047 -29.312 1 75.81 440 LYS A O 1
ATOM 3367 N N . LEU A 1 441 ? -13.781 -19.344 -30.031 1 87.19 441 LEU A N 1
ATOM 3368 C CA . LEU A 1 441 ? -13.75 -18.188 -29.172 1 87.19 441 LEU A CA 1
ATOM 3369 C C . LEU A 1 441 ? -14.117 -18.562 -27.734 1 87.19 441 LEU A C 1
ATOM 3371 O O . LEU A 1 441 ? -15.023 -19.359 -27.516 1 87.19 441 LEU A O 1
ATOM 3375 N N . LEU A 1 442 ? -13.383 -17.969 -26.828 1 90.5 442 LEU A N 1
ATOM 3376 C CA . LEU A 1 442 ? -13.562 -18.281 -25.422 1 90.5 442 LEU A CA 1
ATOM 3377 C C . LEU A 1 442 ? -15.016 -18.062 -25 1 90.5 442 LEU A C 1
ATOM 3379 O O . LEU A 1 442 ? -15.594 -18.891 -24.297 1 90.5 442 LEU A O 1
ATOM 3383 N N . LYS A 1 443 ? -15.609 -16.922 -25.453 1 90.06 443 LYS A N 1
ATOM 3384 C CA . LYS A 1 443 ? -16.969 -16.578 -25.062 1 90.06 443 LYS A CA 1
ATOM 3385 C C . LYS A 1 443 ? -17.953 -17.656 -25.531 1 90.06 443 LYS A C 1
ATOM 3387 O O . LYS A 1 443 ? -18.875 -18.016 -24.797 1 90.06 443 LYS A O 1
ATOM 3392 N N . ASP A 1 444 ? -17.797 -18.141 -26.688 1 92.38 444 ASP A N 1
ATOM 3393 C CA . ASP A 1 444 ? -18.672 -19.188 -27.25 1 92.38 444 ASP A CA 1
ATOM 3394 C C . ASP A 1 444 ? -18.484 -20.516 -26.516 1 92.38 444 ASP A C 1
ATOM 3396 O O . ASP A 1 444 ? -19.438 -21.234 -26.266 1 92.38 444 ASP A O 1
ATOM 3400 N N . PHE A 1 445 ? -17.266 -20.797 -26.281 1 94.19 445 PHE A N 1
ATOM 3401 C CA . PHE A 1 445 ? -16.938 -22 -25.547 1 94.19 445 PHE A CA 1
ATOM 3402 C C . PHE A 1 445 ? -17.594 -22 -24.172 1 94.19 445 PHE A C 1
ATOM 3404 O O . PHE A 1 445 ? -18.203 -23 -23.766 1 94.19 445 PHE A O 1
ATOM 3411 N N . VAL A 1 446 ? -17.484 -20.875 -23.453 1 93.81 446 VAL A N 1
ATOM 3412 C CA . VAL A 1 446 ? -18.016 -20.734 -22.109 1 93.81 446 VAL A CA 1
ATOM 3413 C C . VAL A 1 446 ? -19.531 -20.906 -22.125 1 93.81 446 VAL A C 1
ATOM 3415 O O . VAL A 1 446 ? -20.109 -21.531 -21.234 1 93.81 446 VAL A O 1
ATOM 3418 N N . ALA A 1 447 ? -20.203 -20.422 -23.141 1 93.38 447 ALA A N 1
ATOM 3419 C CA . ALA A 1 447 ? -21.656 -20.5 -23.266 1 93.38 447 ALA A CA 1
ATOM 3420 C C . ALA A 1 447 ? -22.125 -21.938 -23.406 1 93.38 447 ALA A C 1
ATOM 3422 O O . ALA A 1 447 ? -23.203 -22.312 -22.922 1 93.38 447 ALA A O 1
ATOM 3423 N N . VAL A 1 448 ? -21.281 -22.734 -23.984 1 94.44 448 VAL A N 1
ATOM 3424 C CA . VAL A 1 448 ? -21.641 -24.141 -24.203 1 94.44 448 VAL A CA 1
ATOM 3425 C C . VAL A 1 448 ? -21.281 -24.969 -22.969 1 94.44 448 VAL A C 1
ATOM 3427 O O . VAL A 1 448 ? -22.094 -25.781 -22.516 1 94.44 448 VAL A O 1
ATOM 3430 N N . VAL A 1 449 ? -20.109 -24.703 -22.484 1 95.75 449 VAL A N 1
ATOM 3431 C CA . VAL A 1 449 ? -19.609 -25.531 -21.391 1 95.75 449 VAL A CA 1
ATOM 3432 C C . VAL A 1 449 ? -20.469 -25.297 -20.141 1 95.75 449 VAL A C 1
ATOM 3434 O O . VAL A 1 449 ? -20.672 -26.219 -19.344 1 95.75 449 VAL A O 1
ATOM 3437 N N . GLU A 1 450 ? -20.969 -24.109 -19.938 1 95.44 450 GLU A N 1
ATOM 3438 C CA . GLU A 1 450 ? -21.766 -23.766 -18.766 1 95.44 450 GLU A CA 1
ATOM 3439 C C . GLU A 1 450 ? -23.047 -24.594 -18.719 1 95.44 450 GLU A C 1
ATOM 3441 O O . GLU A 1 450 ? -23.578 -24.859 -17.625 1 95.44 450 GLU A O 1
ATOM 3446 N N . LYS A 1 451 ? -2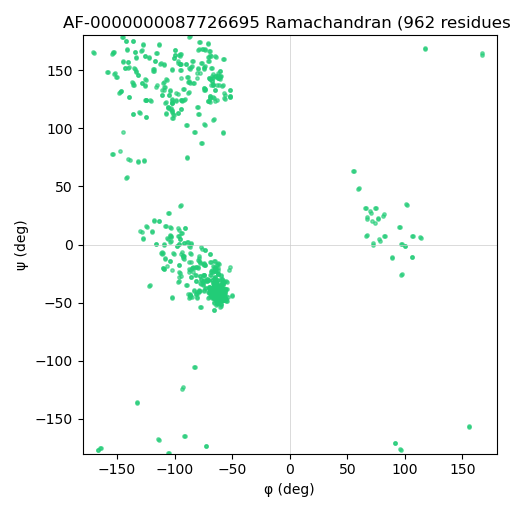3.516 -25.062 -19.875 1 95 451 LYS A N 1
ATOM 3447 C CA . LYS A 1 451 ? -24.781 -25.781 -19.969 1 95 451 LYS A CA 1
ATOM 3448 C C . LYS A 1 451 ? -24.562 -27.281 -19.859 1 95 451 LYS A C 1
ATOM 3450 O O . LYS A 1 451 ? -25.531 -28.047 -19.75 1 95 451 LYS A O 1
ATOM 3455 N N . ASP A 1 452 ? -23.375 -27.703 -19.906 1 96.56 452 ASP A N 1
ATOM 3456 C CA . ASP A 1 452 ? -23.078 -29.125 -19.781 1 96.56 452 ASP A CA 1
ATOM 3457 C C . ASP A 1 452 ? -23.438 -29.641 -18.391 1 96.56 452 ASP A C 1
ATOM 3459 O O . ASP A 1 452 ? -22.938 -29.125 -17.391 1 96.56 452 ASP A O 1
ATOM 3463 N N . PRO A 1 453 ? -24.234 -30.672 -18.281 1 97.31 453 PRO A N 1
ATOM 3464 C CA . PRO A 1 453 ? -24.688 -31.141 -16.969 1 97.31 453 PRO A CA 1
ATOM 3465 C C . PRO A 1 453 ? -23.547 -31.688 -16.109 1 97.31 453 PRO A C 1
ATOM 3467 O O . PRO A 1 453 ? -23.641 -31.688 -14.883 1 97.31 453 PRO A O 1
ATOM 3470 N N . ARG A 1 454 ? -22.469 -32.094 -16.719 1 97.62 454 ARG A N 1
ATOM 3471 C CA . ARG A 1 454 ? -21.328 -32.594 -15.953 1 97.62 454 ARG A CA 1
ATOM 3472 C C . ARG A 1 454 ? -20.719 -31.484 -15.102 1 97.62 454 ARG A C 1
ATOM 3474 O O . ARG A 1 454 ? -20.172 -31.75 -14.023 1 97.62 454 ARG A O 1
ATOM 3481 N N . ILE A 1 455 ? -20.766 -30.234 -15.594 1 98.25 455 ILE A N 1
ATOM 3482 C CA . ILE A 1 455 ? -20.203 -29.094 -14.875 1 98.25 455 ILE A CA 1
ATOM 3483 C C . ILE A 1 455 ? -20.953 -28.891 -13.555 1 98.25 455 ILE A C 1
ATOM 3485 O O . ILE A 1 455 ? -20.344 -28.703 -12.508 1 98.25 455 ILE A O 1
ATOM 3489 N N . ARG A 1 456 ? -22.281 -28.969 -13.562 1 97.88 456 ARG A N 1
ATOM 3490 C CA . ARG A 1 456 ? -23.078 -28.828 -12.352 1 97.88 456 ARG A CA 1
ATOM 3491 C C . ARG A 1 456 ? -22.797 -29.953 -11.375 1 97.88 456 ARG A C 1
ATOM 3493 O O . ARG A 1 456 ? -22.766 -29.75 -10.156 1 97.88 456 ARG A O 1
ATOM 3500 N N . ASP A 1 457 ? -22.672 -31.141 -11.922 1 98.56 457 ASP A N 1
ATOM 3501 C CA . ASP A 1 457 ? -22.375 -32.312 -11.086 1 98.56 457 ASP A CA 1
ATOM 3502 C C . ASP A 1 457 ? -21.016 -32.156 -10.398 1 98.56 457 ASP A C 1
ATOM 3504 O O . ASP A 1 457 ? -20.891 -32.344 -9.188 1 98.56 457 ASP A O 1
ATOM 3508 N N . ILE A 1 458 ? -19.969 -31.812 -11.195 1 98.75 458 ILE A N 1
ATOM 3509 C CA . ILE A 1 458 ? -18.641 -31.609 -10.641 1 98.75 458 ILE A CA 1
ATOM 3510 C C . ILE A 1 458 ? -18.672 -30.5 -9.594 1 98.75 458 ILE A C 1
ATOM 3512 O O . ILE A 1 458 ? -18.062 -30.625 -8.523 1 98.75 458 ILE A O 1
ATOM 3516 N N . ARG A 1 459 ? -19.391 -29.406 -9.867 1 98.62 459 ARG A N 1
ATOM 3517 C CA . ARG A 1 459 ? -19.5 -28.281 -8.93 1 98.62 459 ARG A CA 1
ATOM 3518 C C . ARG A 1 459 ? -20.062 -28.75 -7.59 1 98.62 459 ARG A C 1
ATOM 3520 O O . ARG A 1 459 ? -19.531 -28.406 -6.535 1 98.62 459 ARG A O 1
ATOM 3527 N N . ALA A 1 460 ? -21.125 -29.5 -7.637 1 98.62 460 ALA A N 1
ATOM 3528 C CA . ALA A 1 460 ? -21.766 -30 -6.418 1 98.62 460 ALA A CA 1
ATOM 3529 C C . ALA A 1 460 ? -20.797 -30.859 -5.613 1 98.62 460 ALA A C 1
ATOM 3531 O O . ALA A 1 460 ? -20.75 -30.766 -4.383 1 98.62 460 ALA A O 1
ATOM 3532 N N . ARG A 1 461 ? -20.094 -31.719 -6.27 1 98.75 461 ARG A N 1
ATOM 3533 C CA . ARG A 1 461 ? -19.156 -32.594 -5.594 1 98.75 461 ARG A CA 1
ATOM 3534 C C . ARG A 1 461 ? -17.953 -31.828 -5.047 1 98.75 461 ARG A C 1
ATOM 3536 O O . ARG A 1 461 ? -17.438 -32.156 -3.977 1 98.75 461 ARG A O 1
ATOM 3543 N N . VAL A 1 462 ? -17.5 -30.797 -5.801 1 98.75 462 VAL A N 1
ATOM 3544 C CA . VAL A 1 462 ? -16.422 -29.938 -5.336 1 98.75 462 VAL A CA 1
ATOM 3545 C C . VAL A 1 462 ? -16.859 -29.203 -4.062 1 98.75 462 VAL A C 1
ATOM 3547 O O . VAL A 1 462 ? -16.109 -29.156 -3.084 1 98.75 462 VAL A O 1
ATOM 3550 N N . GLU A 1 463 ? -18.047 -28.641 -4.07 1 98.5 463 GLU A N 1
ATOM 3551 C CA . GLU A 1 463 ? -18.547 -27.938 -2.902 1 98.5 463 GLU A CA 1
ATOM 3552 C C . GLU A 1 463 ? -18.688 -28.875 -1.704 1 98.5 463 GLU A C 1
ATOM 3554 O O . GLU A 1 463 ? -18.359 -28.5 -0.578 1 98.5 463 GLU A O 1
ATOM 3559 N N . ALA A 1 464 ? -19.156 -30.062 -1.976 1 98.44 464 ALA A N 1
ATOM 3560 C CA . ALA A 1 464 ? -19.281 -31.062 -0.909 1 98.44 464 ALA A CA 1
ATOM 3561 C C . ALA A 1 464 ? -17.906 -31.438 -0.359 1 98.44 464 ALA A C 1
ATOM 3563 O O . ALA A 1 464 ? -17.734 -31.609 0.851 1 98.44 464 ALA A O 1
ATOM 3564 N N . PHE A 1 465 ? -17.016 -31.656 -1.206 1 98.19 465 PHE A N 1
ATOM 3565 C CA . PHE A 1 465 ? -15.656 -32 -0.825 1 98.19 465 PHE A CA 1
ATOM 3566 C C . PHE A 1 465 ? -15.039 -30.891 0.015 1 98.19 465 PHE A C 1
ATOM 3568 O O . PHE A 1 465 ? -14.531 -31.141 1.112 1 98.19 465 PHE A O 1
ATOM 3575 N N . SER A 1 466 ? -15.078 -29.656 -0.514 1 97.75 466 SER A N 1
ATOM 3576 C CA . SER A 1 466 ? -14.445 -28.5 0.122 1 97.75 466 SER A CA 1
ATOM 3577 C C . SER A 1 466 ? -15.086 -28.188 1.472 1 97.75 466 SER A C 1
ATOM 3579 O O . SER A 1 466 ? -14.398 -27.766 2.406 1 97.75 466 SER A O 1
ATOM 3581 N N . ALA A 1 467 ? -16.359 -28.391 1.616 1 96.81 467 ALA A N 1
ATOM 3582 C CA . ALA A 1 467 ? -17.109 -28.047 2.816 1 96.81 467 ALA A CA 1
ATOM 3583 C C . ALA A 1 467 ? -16.656 -28.891 4.008 1 96.81 467 ALA A C 1
ATOM 3585 O O . ALA A 1 467 ? -16.953 -28.562 5.156 1 96.81 467 ALA A O 1
ATOM 3586 N N . ARG A 1 468 ? -15.891 -29.984 3.709 1 95.62 468 ARG A N 1
ATOM 3587 C CA . ARG A 1 468 ? -15.43 -30.875 4.773 1 95.62 468 ARG A CA 1
ATOM 3588 C C . ARG A 1 468 ? -14.297 -30.234 5.57 1 95.62 468 ARG A C 1
ATOM 3590 O O . ARG A 1 468 ? -14.008 -30.656 6.691 1 95.62 468 ARG A O 1
ATOM 3597 N N . PHE A 1 469 ? -13.695 -29.25 5.051 1 96.38 469 PHE A N 1
ATOM 3598 C CA . PHE A 1 469 ? -12.508 -28.672 5.664 1 96.38 469 PHE A CA 1
ATOM 3599 C C . PHE A 1 469 ? -12.836 -27.328 6.297 1 96.38 469 PHE A C 1
ATOM 3601 O O . PHE A 1 469 ? -13.641 -26.562 5.762 1 96.38 469 PHE A O 1
ATOM 3608 N N . PRO A 1 470 ? -12.25 -27.016 7.461 1 95.69 470 PRO A N 1
ATOM 3609 C CA . PRO A 1 470 ? -12.453 -25.703 8.094 1 95.69 470 PRO A CA 1
ATOM 3610 C C . PRO A 1 470 ? -11.75 -24.578 7.344 1 95.69 470 PRO A C 1
ATOM 3612 O O . PRO A 1 470 ? -11.062 -24.828 6.348 1 95.69 470 PRO A O 1
ATOM 3615 N N . MET A 1 471 ? -12.031 -23.391 7.793 1 96.25 471 MET A N 1
ATOM 3616 C CA . MET A 1 471 ? -11.375 -22.203 7.242 1 96.25 471 MET A CA 1
ATOM 3617 C C . MET A 1 471 ? -10.516 -21.531 8.297 1 96.25 471 MET A C 1
ATOM 3619 O O . MET A 1 471 ? -10.891 -21.453 9.469 1 96.25 471 MET A O 1
ATOM 3623 N N . PRO A 1 472 ? -9.289 -21.109 7.855 1 95.25 472 PRO A N 1
ATOM 3624 C CA . PRO A 1 472 ? -8.578 -20.188 8.742 1 95.25 472 PRO A CA 1
ATOM 3625 C C . PRO A 1 472 ? -9.266 -18.828 8.852 1 95.25 472 PRO A C 1
ATOM 3627 O O . PRO A 1 472 ? -9.891 -18.359 7.891 1 95.25 472 PRO A O 1
ATOM 3630 N N . GLY A 1 473 ? -9.25 -18.188 9.922 1 93.94 473 GLY A N 1
ATOM 3631 C CA . GLY A 1 473 ? -9.625 -16.797 10.039 1 93.94 473 GLY A CA 1
ATOM 3632 C C . GLY A 1 473 ? -11.055 -16.594 10.516 1 93.94 473 GLY A C 1
ATOM 3633 O O . GLY A 1 473 ? -11.414 -15.523 10.992 1 93.94 473 GLY A O 1
ATOM 3634 N N . PHE A 1 474 ? -11.945 -17.641 10.242 1 92.31 474 PHE A N 1
ATOM 3635 C CA . PHE A 1 474 ? -13.312 -17.5 10.727 1 92.31 474 PHE A CA 1
ATOM 3636 C C . PHE A 1 474 ? -13.953 -18.859 10.945 1 92.31 474 PHE A C 1
ATOM 3638 O O . PHE A 1 474 ? -13.461 -19.875 10.453 1 92.31 474 PHE A O 1
ATOM 3645 N N . ASP A 1 475 ? -15.055 -18.859 11.672 1 92.38 475 ASP A N 1
ATOM 3646 C CA . ASP A 1 475 ? -15.82 -20.078 11.93 1 92.38 475 ASP A CA 1
ATOM 3647 C C . ASP A 1 475 ? -16.938 -20.234 10.914 1 92.38 475 ASP A C 1
ATOM 3649 O O . ASP A 1 475 ? -17.797 -19.359 10.781 1 92.38 475 ASP A O 1
ATOM 3653 N N . VAL A 1 476 ? -16.953 -21.328 10.25 1 91.56 476 VAL A N 1
ATOM 3654 C CA . VAL A 1 476 ? -17.938 -21.578 9.203 1 91.56 476 VAL A CA 1
ATOM 3655 C C . VAL A 1 476 ? -19.328 -21.672 9.812 1 91.56 476 VAL A C 1
ATOM 3657 O O . VAL A 1 476 ? -20.328 -21.391 9.141 1 91.56 476 VAL A O 1
ATOM 3660 N N . GLY A 1 477 ? -19.391 -21.969 11.062 1 87.31 477 GLY A N 1
ATOM 3661 C CA . GLY A 1 477 ? -20.672 -22.016 11.766 1 87.31 477 GLY A CA 1
ATOM 3662 C C . GLY A 1 477 ? -21.344 -20.656 11.875 1 87.31 477 GLY A C 1
ATOM 3663 O O . GLY A 1 477 ? -22.547 -20.578 12.062 1 87.31 477 GLY A O 1
ATOM 3664 N N . ASP A 1 478 ? -20.578 -19.594 11.703 1 84 478 ASP A N 1
ATOM 3665 C CA . ASP A 1 478 ? -21.094 -18.234 11.836 1 84 478 ASP A CA 1
ATOM 3666 C C . ASP A 1 478 ? -21.703 -17.75 10.523 1 84 478 ASP A C 1
ATOM 3668 O O . ASP A 1 478 ? -22.312 -16.688 10.469 1 84 478 ASP A O 1
ATOM 3672 N N . LEU A 1 479 ? -21.516 -18.516 9.508 1 86.56 479 LEU A N 1
ATOM 3673 C CA . LEU A 1 479 ? -22.047 -18.109 8.211 1 86.56 479 LEU A CA 1
ATOM 3674 C C . LEU A 1 479 ? -23.562 -18.281 8.172 1 86.56 479 LEU A C 1
ATOM 3676 O O . LEU A 1 479 ? -24.078 -19.312 8.578 1 86.56 479 LEU A O 1
ATOM 3680 N N . GLU A 1 480 ? -24.375 -17.094 8.312 1 70.06 480 GLU A N 1
ATOM 3681 C CA . GLU A 1 480 ? -25.828 -17.109 8.234 1 70.06 480 GLU A CA 1
ATOM 3682 C C . GLU A 1 480 ? -26.312 -17.609 6.875 1 70.06 480 GLU A C 1
ATOM 3684 O O . GLU A 1 480 ? -25.625 -17.406 5.863 1 70.06 480 GLU A O 1
ATOM 3689 N N . GLY A 1 481 ? -27.484 -18.422 6.664 1 59.78 481 GLY A N 1
ATOM 3690 C CA . GLY A 1 481 ? -28.156 -18.844 5.453 1 59.78 481 GLY A CA 1
ATOM 3691 C C . GLY A 1 481 ? -28.156 -20.359 5.266 1 59.78 481 GLY A C 1
ATOM 3692 O O . GLY A 1 481 ? -27.547 -21.078 6.059 1 59.78 481 GLY A O 1
ATOM 3693 N N . PRO A 1 482 ? -28.938 -20.891 4.324 1 47.53 482 PRO A N 1
ATOM 3694 C CA . PRO A 1 482 ? -29.125 -22.344 4.191 1 47.53 482 PRO A CA 1
ATOM 3695 C C . PRO A 1 482 ? -27.797 -23.078 3.975 1 47.53 482 PRO A C 1
ATOM 3697 O O . PRO A 1 482 ? -26.984 -22.656 3.16 1 47.53 482 PRO A O 1
ATOM 3700 N N . GLN A 1 483 ? -27.234 -23.609 5.035 1 39.56 483 GLN A N 1
ATOM 3701 C CA . GLN A 1 483 ? -26.125 -24.547 4.84 1 39.56 483 GLN A CA 1
ATOM 3702 C C . GLN A 1 483 ? -26.469 -25.578 3.773 1 39.56 483 GLN A C 1
ATOM 3704 O O . GLN A 1 483 ? -27.609 -26.047 3.697 1 39.56 483 GLN A O 1
ATOM 3709 N N . MET B 1 1 ? -17.094 -35.812 11.055 1 31.03 1 MET B N 1
ATOM 3710 C CA . MET B 1 1 ? -16.188 -35.594 9.922 1 31.03 1 MET B CA 1
ATOM 3711 C C . MET B 1 1 ? -15.516 -34.25 10.016 1 31.03 1 MET B C 1
ATOM 3713 O O . MET B 1 1 ? -14.391 -34.062 9.555 1 31.03 1 MET B O 1
ATOM 3717 N N . VAL B 1 2 ? -16.359 -33.219 10.641 1 44.91 2 VAL B N 1
ATOM 3718 C CA . VAL B 1 2 ? -15.789 -31.906 10.914 1 44.91 2 VAL B CA 1
ATOM 3719 C C . VAL B 1 2 ? -14.734 -32 12.016 1 44.91 2 VAL B C 1
ATOM 3721 O O . VAL B 1 2 ? -13.75 -31.266 12.016 1 44.91 2 VAL B O 1
ATOM 3724 N N . THR B 1 3 ? -14.836 -33 12.828 1 48.09 3 THR B N 1
ATOM 3725 C CA . THR B 1 3 ? -13.992 -33.094 14.016 1 48.09 3 THR B CA 1
ATOM 3726 C C . THR B 1 3 ? -12.586 -33.562 13.641 1 48.09 3 THR B C 1
ATOM 3728 O O . THR B 1 3 ? -11.594 -33.031 14.133 1 48.09 3 THR B O 1
ATOM 3731 N N . GLU B 1 4 ? -12.445 -34.562 12.664 1 50.28 4 GLU B N 1
ATOM 3732 C CA . GLU B 1 4 ? -11.133 -35.094 12.32 1 50.28 4 GLU B CA 1
ATOM 3733 C C . GLU B 1 4 ? -10.336 -34.094 11.477 1 50.28 4 GLU B C 1
ATOM 3735 O O . GLU B 1 4 ? -9.125 -33.969 11.656 1 50.28 4 GLU B O 1
ATOM 3740 N N . VAL B 1 5 ? -10.984 -33.312 10.711 1 51.69 5 VAL B N 1
ATOM 3741 C CA . VAL B 1 5 ? -10.359 -32.375 9.805 1 51.69 5 VAL B CA 1
ATOM 3742 C C . VAL B 1 5 ? -9.945 -31.125 10.578 1 51.69 5 VAL B C 1
ATOM 3744 O O . VAL B 1 5 ? -8.898 -30.531 10.305 1 51.69 5 VAL B O 1
ATOM 3747 N N . GLY B 1 6 ? -10.859 -30.75 11.461 1 59.84 6 GLY B N 1
ATOM 3748 C CA . GLY B 1 6 ? -10.492 -29.672 12.367 1 59.84 6 GLY B CA 1
ATOM 3749 C C . GLY B 1 6 ? -9.188 -29.938 13.102 1 59.84 6 GLY B C 1
ATOM 3750 O O . GLY B 1 6 ? -8.359 -29.031 13.258 1 59.84 6 GLY B O 1
ATOM 3751 N N . ASN B 1 7 ? -9.016 -31.203 13.07 1 74.12 7 ASN B N 1
ATOM 3752 C CA . ASN B 1 7 ? -7.832 -31.656 13.797 1 74.12 7 ASN B CA 1
ATOM 3753 C C . ASN B 1 7 ? -6.574 -31.547 12.945 1 74.12 7 ASN B C 1
ATOM 3755 O O . ASN B 1 7 ? -5.512 -31.156 13.438 1 74.12 7 ASN B O 1
ATOM 3759 N N . LYS B 1 8 ? -6.738 -31.547 11.594 1 84.19 8 LYS B N 1
ATOM 3760 C CA . LYS B 1 8 ? -5.562 -31.516 10.727 1 84.19 8 LYS B CA 1
ATOM 3761 C C . LYS B 1 8 ? -5.059 -30.078 10.555 1 84.19 8 LYS B C 1
ATOM 3763 O O . LYS B 1 8 ? -3.854 -29.828 10.594 1 84.19 8 LYS B O 1
ATOM 3768 N N . MET B 1 9 ? -6.047 -29.172 10.414 1 91.81 9 MET B N 1
ATOM 3769 C CA . MET B 1 9 ? -5.645 -27.766 10.258 1 91.81 9 MET B CA 1
ATOM 3770 C C . MET B 1 9 ? -4.945 -27.266 11.516 1 91.81 9 MET B C 1
ATOM 3772 O O . MET B 1 9 ? -3.904 -26.609 11.438 1 91.81 9 MET B O 1
ATOM 3776 N N . ASP B 1 10 ? -5.496 -27.672 12.648 1 90.5 10 ASP B N 1
ATOM 3777 C CA . ASP B 1 10 ? -4.957 -27.188 13.914 1 90.5 10 ASP B CA 1
ATOM 3778 C C . ASP B 1 10 ? -3.531 -27.688 14.133 1 90.5 10 ASP B C 1
ATOM 3780 O O . ASP B 1 10 ? -2.711 -27 14.742 1 90.5 10 ASP B O 1
ATOM 3784 N N . ARG B 1 11 ? -3.184 -28.812 13.586 1 85.38 11 ARG B N 1
ATOM 3785 C CA . ARG B 1 11 ? -1.862 -29.406 13.742 1 85.38 11 ARG B CA 1
ATOM 3786 C C . ARG B 1 11 ? -0.826 -28.672 12.898 1 85.38 11 ARG B C 1
ATOM 3788 O O . ARG B 1 11 ? 0.329 -28.531 13.305 1 85.38 11 ARG B O 1
ATOM 3795 N N . VAL B 1 12 ? -1.329 -28.172 11.773 1 86.81 12 VAL B N 1
ATOM 3796 C CA . VAL B 1 12 ? -0.369 -27.578 10.859 1 86.81 12 VAL B CA 1
ATOM 3797 C C . VAL B 1 12 ? -0.429 -26.047 10.969 1 86.81 12 VAL B C 1
ATOM 3799 O O . VAL B 1 12 ? 0.529 -25.359 10.625 1 86.81 12 VAL B O 1
ATOM 3802 N N . PHE B 1 13 ? -1.536 -25.531 11.453 1 92.94 13 PHE B N 1
ATOM 3803 C CA . PHE B 1 13 ? -1.8 -24.109 11.594 1 92.94 13 PHE B CA 1
ATOM 3804 C C . PHE B 1 13 ? -2.531 -23.812 12.898 1 92.94 13 PHE B C 1
ATOM 3806 O O . PHE B 1 13 ? -3.695 -23.422 12.891 1 92.94 13 PHE B O 1
ATOM 3813 N N . PRO B 1 14 ? -1.856 -23.875 14.008 1 92.19 14 PRO B N 1
ATOM 3814 C CA . PRO B 1 14 ? -2.512 -23.844 15.32 1 92.19 14 PRO B CA 1
ATOM 3815 C C . PRO B 1 14 ? -3.145 -22.5 15.633 1 92.19 14 PRO B C 1
ATOM 3817 O O . PRO B 1 14 ? -4.105 -22.422 16.406 1 92.19 14 PRO B O 1
ATOM 3820 N N . GLU B 1 15 ? -2.643 -21.438 15.062 1 93.88 15 GLU B N 1
ATOM 3821 C CA . GLU B 1 15 ? -3.191 -20.141 15.422 1 93.88 15 GLU B CA 1
ATOM 3822 C C . GLU B 1 15 ? -4.234 -19.672 14.406 1 93.88 15 GLU B C 1
ATOM 3824 O O . GLU B 1 15 ? -4.648 -18.516 14.422 1 93.88 15 GLU B O 1
ATOM 3829 N N . ALA B 1 16 ? -4.645 -20.609 13.594 1 95.88 16 ALA B N 1
ATOM 3830 C CA . ALA B 1 16 ? -5.52 -20.266 12.469 1 95.88 16 ALA B CA 1
ATOM 3831 C C . ALA B 1 16 ? -6.762 -19.531 12.953 1 95.88 16 ALA B C 1
ATOM 3833 O O . ALA B 1 16 ? -7.277 -18.656 12.25 1 95.88 16 ALA B O 1
ATOM 3834 N N . LYS B 1 17 ? -7.246 -19.828 14.18 1 96.12 17 LYS B N 1
ATOM 3835 C CA . LYS B 1 17 ? -8.484 -19.234 14.672 1 96.12 17 LYS B CA 1
ATOM 3836 C C . LYS B 1 17 ? -8.289 -18.641 16.062 1 96.12 17 LYS B C 1
ATOM 3838 O O . LYS B 1 17 ? -9.258 -18.281 16.734 1 96.12 17 LYS B O 1
ATOM 3843 N N . ALA B 1 18 ? -7.055 -18.531 16.484 1 97.12 18 ALA B N 1
ATOM 3844 C CA . ALA B 1 18 ? -6.758 -17.984 17.812 1 97.12 18 ALA B CA 1
ATOM 3845 C C . ALA B 1 18 ? -6.949 -16.469 17.828 1 97.12 18 ALA B C 1
ATOM 3847 O O . ALA B 1 18 ? -6.895 -15.82 16.781 1 97.12 18 ALA B O 1
ATOM 3848 N N . SER B 1 19 ? -7.266 -15.945 19.016 1 97.44 19 SER B N 1
ATOM 3849 C CA . SER B 1 19 ? -7.227 -14.492 19.172 1 97.44 19 SER B CA 1
ATOM 3850 C C . SER B 1 19 ? -5.793 -13.977 19.156 1 97.44 19 SER B C 1
ATOM 3852 O O . SER B 1 19 ? -4.848 -14.734 19.375 1 97.44 19 SER B O 1
ATOM 3854 N N . LEU B 1 20 ? -5.648 -12.703 18.906 1 98.25 20 LEU B N 1
ATOM 3855 C CA . LEU B 1 20 ? -4.324 -12.086 18.969 1 98.25 20 LEU B CA 1
ATOM 3856 C C . LEU B 1 20 ? -3.713 -12.258 20.359 1 98.25 20 LEU B C 1
ATOM 3858 O O . LEU B 1 20 ? -2.52 -12.539 20.484 1 98.25 20 LEU B O 1
ATOM 3862 N N . LYS B 1 21 ? -4.555 -12.062 21.391 1 97.81 21 LYS B N 1
ATOM 3863 C CA . LYS B 1 21 ? -4.102 -12.188 22.781 1 97.81 21 LYS B CA 1
ATOM 3864 C C . LYS B 1 21 ? -3.463 -13.555 23.016 1 97.81 21 LYS B C 1
ATOM 3866 O O . LYS B 1 21 ? -2.449 -13.648 23.719 1 97.81 21 LYS B O 1
ATOM 3871 N N . GLN B 1 22 ? -3.99 -14.602 22.438 1 97.94 22 GLN B N 1
ATOM 3872 C CA . GLN B 1 22 ? -3.492 -15.961 22.609 1 97.94 22 GLN B CA 1
ATOM 3873 C C . GLN B 1 22 ? -2.287 -16.219 21.719 1 97.94 22 GLN B C 1
ATOM 3875 O O . GLN B 1 22 ? -1.279 -16.766 22.156 1 97.94 22 GLN B O 1
ATOM 3880 N N . ALA B 1 23 ? -2.367 -15.828 20.469 1 97.75 23 ALA B N 1
ATOM 3881 C CA . ALA B 1 23 ? -1.385 -16.188 19.453 1 97.75 23 ALA B CA 1
ATOM 3882 C C . ALA B 1 23 ? -0.111 -15.359 19.594 1 97.75 23 ALA B C 1
ATOM 3884 O O . ALA B 1 23 ? 0.981 -15.828 19.266 1 97.75 23 ALA B O 1
ATOM 3885 N N . ASP B 1 24 ? -0.234 -14.109 20.094 1 98.5 24 ASP B N 1
ATOM 3886 C CA . ASP B 1 24 ? 0.885 -13.172 20.188 1 98.5 24 ASP B CA 1
ATOM 3887 C C . ASP B 1 24 ? 0.668 -12.164 21.312 1 98.5 24 ASP B C 1
ATOM 3889 O O . ASP B 1 24 ? 0.429 -10.984 21.062 1 98.5 24 ASP B O 1
ATOM 3893 N N . PRO B 1 25 ? 0.879 -12.547 22.5 1 98.38 25 PRO B N 1
ATOM 3894 C CA . PRO B 1 25 ? 0.647 -11.664 23.641 1 98.38 25 PRO B CA 1
ATOM 3895 C C . PRO B 1 25 ? 1.54 -10.43 23.625 1 98.38 25 PRO B C 1
ATOM 3897 O O . PRO B 1 25 ? 1.135 -9.359 24.094 1 98.38 25 PRO B O 1
ATOM 3900 N N . GLU B 1 26 ? 2.748 -10.531 23.078 1 98.56 26 GLU B N 1
ATOM 3901 C CA . GLU B 1 26 ? 3.656 -9.383 23 1 98.56 26 GLU B CA 1
ATOM 3902 C C . GLU B 1 26 ? 3.084 -8.273 22.125 1 98.56 26 GLU B C 1
ATOM 3904 O O . GLU B 1 26 ? 3.006 -7.121 22.547 1 98.56 26 GLU B O 1
ATOM 3909 N N . LEU B 1 27 ? 2.68 -8.633 20.938 1 98.62 27 LEU B N 1
ATOM 3910 C CA . LEU B 1 27 ? 2.088 -7.637 20.047 1 98.62 27 LEU B CA 1
ATOM 3911 C C . LEU B 1 27 ? 0.763 -7.129 20.609 1 98.62 27 LEU B C 1
ATOM 3913 O O . LEU B 1 27 ? 0.439 -5.945 20.469 1 98.62 27 LEU B O 1
ATOM 3917 N N . TYR B 1 28 ? -0.011 -8.008 21.203 1 98.12 28 TYR B N 1
ATOM 3918 C CA . TYR B 1 28 ? -1.263 -7.613 21.844 1 98.12 28 TYR B CA 1
ATOM 3919 C C . TYR B 1 28 ? -1.024 -6.535 22.891 1 98.12 28 TYR B C 1
ATOM 3921 O O . TYR B 1 28 ? -1.8 -5.582 23 1 98.12 28 TYR B O 1
ATOM 3929 N N . GLY B 1 29 ? 0.05 -6.695 23.672 1 97.88 29 GLY B N 1
ATOM 3930 C CA . GLY B 1 29 ? 0.405 -5.695 24.672 1 97.88 29 GLY B CA 1
ATOM 3931 C C . GLY B 1 29 ? 0.716 -4.34 24.062 1 97.88 29 GLY B C 1
ATOM 3932 O O . GLY B 1 29 ? 0.297 -3.307 24.594 1 97.88 29 GLY B O 1
ATOM 3933 N N . ILE B 1 30 ? 1.417 -4.285 22.984 1 98.44 30 ILE B N 1
ATOM 3934 C CA . ILE B 1 30 ? 1.747 -3.033 22.297 1 98.44 30 ILE B CA 1
ATOM 3935 C C . ILE B 1 30 ? 0.472 -2.377 21.781 1 98.44 30 ILE B C 1
ATOM 3937 O O . ILE B 1 30 ? 0.318 -1.155 21.859 1 98.44 30 ILE B O 1
ATOM 3941 N N . LEU B 1 31 ? -0.434 -3.227 21.234 1 97.38 31 LEU B N 1
ATOM 3942 C CA . LEU B 1 31 ? -1.705 -2.727 20.719 1 97.38 31 LEU B CA 1
ATOM 3943 C C . LEU B 1 31 ? -2.518 -2.066 21.828 1 97.38 31 LEU B C 1
ATOM 3945 O O . LEU B 1 31 ? -3.123 -1.014 21.625 1 97.38 31 LEU B O 1
ATOM 3949 N N . LYS B 1 32 ? -2.535 -2.678 22.969 1 96.56 32 LYS B N 1
ATOM 3950 C CA . LYS B 1 32 ? -3.229 -2.107 24.109 1 96.56 32 LYS B CA 1
ATOM 3951 C C . LYS B 1 32 ? -2.627 -0.762 24.5 1 96.56 32 LYS B C 1
ATOM 3953 O O . LYS B 1 32 ? -3.355 0.188 24.797 1 96.56 32 LYS B O 1
ATOM 3958 N N . ASP B 1 33 ? -1.334 -0.706 24.5 1 97.19 33 ASP B N 1
ATOM 3959 C CA . ASP B 1 33 ? -0.646 0.54 24.828 1 97.19 33 ASP B CA 1
ATOM 3960 C C . ASP B 1 33 ? -0.997 1.638 23.828 1 97.19 33 ASP B C 1
ATOM 3962 O O . ASP B 1 33 ? -1.173 2.797 24.203 1 97.19 33 ASP B O 1
ATOM 3966 N N . GLU B 1 34 ? -1.077 1.281 22.578 1 97.38 34 GLU B N 1
ATOM 3967 C CA . GLU B 1 34 ? -1.382 2.266 21.531 1 97.38 34 GLU B CA 1
ATOM 3968 C C . GLU B 1 34 ? -2.818 2.766 21.656 1 97.38 34 GLU B C 1
ATOM 3970 O O . GLU B 1 34 ? -3.086 3.955 21.469 1 97.38 34 GLU B O 1
ATOM 3975 N N . ARG B 1 35 ? -3.795 1.866 21.984 1 97.19 35 ARG B N 1
ATOM 3976 C CA . ARG B 1 35 ? -5.172 2.289 22.203 1 97.19 35 ARG B CA 1
ATOM 3977 C C . ARG B 1 35 ? -5.254 3.285 23.359 1 97.19 35 ARG B C 1
ATOM 3979 O O . ARG B 1 35 ? -5.957 4.293 23.266 1 97.19 35 ARG B O 1
ATOM 3986 N N . ARG B 1 36 ? -4.504 2.973 24.359 1 96.81 36 ARG B N 1
ATOM 3987 C CA . ARG B 1 36 ? -4.488 3.854 25.516 1 96.81 36 ARG B CA 1
ATOM 3988 C C . ARG B 1 36 ? -3.873 5.207 25.172 1 96.81 36 ARG B C 1
ATOM 3990 O O . ARG B 1 36 ? -4.391 6.25 25.562 1 96.81 36 ARG B O 1
ATOM 3997 N N . ARG B 1 37 ? -2.771 5.152 24.469 1 96.88 37 ARG B N 1
ATOM 3998 C CA . ARG B 1 37 ? -2.119 6.395 24.078 1 96.88 37 ARG B CA 1
ATOM 3999 C C . ARG B 1 37 ? -3.057 7.262 23.234 1 96.88 37 ARG B C 1
ATOM 4001 O O . ARG B 1 37 ? -3.146 8.469 23.453 1 96.88 37 ARG B O 1
ATOM 4008 N N . GLN B 1 38 ? -3.764 6.645 22.281 1 97.31 38 GLN B N 1
ATOM 4009 C CA . GLN B 1 38 ? -4.688 7.383 21.422 1 97.31 38 GLN B CA 1
ATOM 4010 C C . GLN B 1 38 ? -5.844 7.965 22.234 1 97.31 38 GLN B C 1
ATOM 4012 O O . GLN B 1 38 ? -6.301 9.078 21.953 1 97.31 38 GLN B O 1
ATOM 4017 N N . TRP B 1 39 ? -6.293 7.281 23.234 1 97.12 39 TRP B N 1
ATOM 4018 C CA . TRP B 1 39 ? -7.426 7.691 24.047 1 97.12 39 TRP B CA 1
ATOM 4019 C C . TRP B 1 39 ? -7.039 8.836 24.984 1 97.12 39 TRP B C 1
ATOM 4021 O O . TRP B 1 39 ? -7.758 9.836 25.078 1 97.12 39 TRP B O 1
ATOM 4031 N N . LEU B 1 40 ? -5.852 8.758 25.531 1 97.56 40 LEU B N 1
ATOM 4032 C CA . LEU B 1 40 ? -5.484 9.672 26.609 1 97.56 40 LEU B CA 1
ATOM 4033 C C . LEU B 1 40 ? -4.785 10.906 26.047 1 97.56 40 LEU B C 1
ATOM 4035 O O . LEU B 1 40 ? -4.648 11.914 26.75 1 97.56 40 LEU B O 1
ATOM 4039 N N . GLY B 1 41 ? -4.418 10.875 24.797 1 97.81 41 GLY B N 1
ATOM 4040 C CA . GLY B 1 41 ? -3.701 12 24.203 1 97.81 41 GLY B CA 1
ATOM 4041 C C . GLY B 1 41 ? -4.59 12.914 23.391 1 97.81 41 GLY B C 1
ATOM 4042 O O . GLY B 1 41 ? -5.723 12.555 23.062 1 97.81 41 GLY B O 1
ATOM 4043 N N . ILE B 1 42 ? -4.086 14.133 23.109 1 98.56 42 ILE B N 1
ATOM 4044 C CA . ILE B 1 42 ? -4.676 15.047 22.141 1 98.56 42 ILE B CA 1
ATOM 4045 C C . ILE B 1 42 ? -3.943 14.922 20.797 1 98.56 42 ILE B C 1
ATOM 4047 O O . ILE B 1 42 ? -2.746 15.203 20.719 1 98.56 42 ILE B O 1
ATOM 4051 N N . GLU B 1 43 ? -4.664 14.414 19.812 1 98.06 43 GLU B N 1
ATOM 4052 C CA . GLU B 1 43 ? -4.07 14.219 18.5 1 98.06 43 GLU B CA 1
ATOM 4053 C C . GLU B 1 43 ? -4.352 15.414 17.594 1 98.06 43 GLU B C 1
ATOM 4055 O O . GLU B 1 43 ? -5.5 15.656 17.219 1 98.06 43 GLU B O 1
ATOM 4060 N N . LEU B 1 44 ? -3.26 16.094 17.188 1 98.25 44 LEU B N 1
ATOM 4061 C CA . LEU B 1 44 ? -3.426 17.328 16.406 1 98.25 44 LEU B CA 1
ATOM 4062 C C . LEU B 1 44 ? -2.66 17.25 15.094 1 98.25 44 LEU B C 1
ATOM 4064 O O . LEU B 1 44 ? -2.398 18.266 14.461 1 98.25 44 LEU B O 1
ATOM 4068 N N . ILE B 1 45 ? -2.252 16.062 14.695 1 96.81 45 ILE B N 1
ATOM 4069 C CA . ILE B 1 45 ? -1.593 15.891 13.406 1 96.81 45 ILE B CA 1
ATOM 4070 C C . ILE B 1 45 ? -2.602 16.109 12.281 1 96.81 45 ILE B C 1
ATOM 4072 O O . ILE B 1 45 ? -3.604 15.391 12.195 1 96.81 45 ILE B O 1
ATOM 4076 N N . ALA B 1 46 ? -2.246 16.984 11.344 1 96.81 46 ALA B N 1
ATOM 4077 C CA . ALA B 1 46 ? -3.186 17.406 10.305 1 96.81 46 ALA B CA 1
ATOM 4078 C C . ALA B 1 46 ? -3.514 16.25 9.359 1 96.81 46 ALA B C 1
ATOM 4080 O O . ALA B 1 46 ? -4.57 16.234 8.727 1 96.81 46 ALA B O 1
ATOM 4081 N N . SER B 1 47 ? -2.631 15.242 9.289 1 96.12 47 SER B N 1
ATOM 4082 C CA . SER B 1 47 ? -2.797 14.141 8.352 1 96.12 47 SER B CA 1
ATOM 4083 C C . SER B 1 47 ? -3.299 12.883 9.055 1 96.12 47 SER B C 1
ATOM 4085 O O . SER B 1 47 ? -3.227 11.789 8.5 1 96.12 47 SER B O 1
ATOM 4087 N N . GLU B 1 48 ? -3.795 12.992 10.281 1 96.5 48 GLU B N 1
ATOM 4088 C CA . GLU B 1 48 ? -4.316 11.836 11.016 1 96.5 48 GLU B CA 1
ATOM 4089 C C . GLU B 1 48 ? -5.793 12.016 11.344 1 96.5 48 GLU B C 1
ATOM 4091 O O . GLU B 1 48 ? -6.285 13.148 11.422 1 96.5 48 GLU B O 1
ATOM 4096 N N . ASN B 1 49 ? -6.375 10.945 11.422 1 98.06 49 ASN B N 1
ATOM 4097 C CA . ASN B 1 49 ? -7.766 10.844 11.852 1 98.06 49 ASN B CA 1
ATOM 4098 C C . ASN B 1 49 ? -8.062 9.492 12.484 1 98.06 49 ASN B C 1
ATOM 4100 O O . ASN B 1 49 ? -7.207 8.602 12.484 1 98.06 49 ASN B O 1
ATOM 4104 N N . PHE B 1 50 ? -9.234 9.398 13.195 1 97.94 50 PHE B N 1
ATOM 4105 C CA . PHE B 1 50 ? -9.734 8.133 13.711 1 97.94 50 PHE B CA 1
ATOM 4106 C C . PHE B 1 50 ? -10.859 7.598 12.836 1 97.94 50 PHE B C 1
ATOM 4108 O O . PHE B 1 50 ? -11.867 8.273 12.625 1 97.94 50 PHE B O 1
ATOM 4115 N N . THR B 1 51 ? -10.68 6.387 12.328 1 97.81 51 THR B N 1
ATOM 4116 C CA . THR B 1 51 ? -11.719 5.789 11.492 1 97.81 51 THR B CA 1
ATOM 4117 C C . THR B 1 51 ? -12.742 5.047 12.344 1 97.81 51 THR B C 1
ATOM 4119 O O . THR B 1 51 ? -12.648 5.059 13.578 1 97.81 51 THR B O 1
ATOM 4122 N N . SER B 1 52 ? -13.789 4.457 11.695 1 98.19 52 SER B N 1
ATOM 4123 C CA . SER B 1 52 ? -14.922 3.848 12.391 1 98.19 52 SER B CA 1
ATOM 4124 C C . SER B 1 52 ? -14.711 2.35 12.586 1 98.19 52 SER B C 1
ATOM 4126 O O . SER B 1 52 ? -13.867 1.746 11.922 1 98.19 52 SER B O 1
ATOM 4128 N N . ALA B 1 53 ? -15.477 1.748 13.461 1 98.12 53 ALA B N 1
ATOM 4129 C CA . ALA B 1 53 ? -15.414 0.318 13.75 1 98.12 53 ALA B CA 1
ATOM 4130 C C . ALA B 1 53 ? -15.742 -0.508 12.516 1 98.12 53 ALA B C 1
ATOM 4132 O O . ALA B 1 53 ? -15.094 -1.522 12.242 1 98.12 53 ALA B O 1
ATOM 4133 N N . PRO B 1 54 ? -16.797 -0.15 11.727 1 98.69 54 PRO B N 1
ATOM 4134 C CA . PRO B 1 54 ? -17.094 -0.96 10.539 1 98.69 54 PRO B CA 1
ATOM 4135 C C . PRO B 1 54 ? -15.969 -0.934 9.508 1 98.69 54 PRO B C 1
ATOM 4137 O O . PRO B 1 54 ? -15.742 -1.927 8.812 1 98.69 54 PRO B O 1
ATOM 4140 N N . VAL B 1 55 ? -15.289 0.222 9.344 1 98.81 55 VAL B N 1
ATOM 4141 C CA . VAL B 1 55 ? -14.125 0.292 8.469 1 98.81 55 VAL B CA 1
ATOM 4142 C C . VAL B 1 55 ? -13.055 -0.688 8.938 1 98.81 55 VAL B C 1
ATOM 4144 O O . VAL B 1 55 ? -12.516 -1.461 8.148 1 98.81 55 VAL B O 1
ATOM 4147 N N . MET B 1 56 ? -12.773 -0.709 10.25 1 98.69 56 MET B N 1
ATOM 4148 C CA . MET B 1 56 ? -11.773 -1.597 10.82 1 98.69 56 MET B CA 1
ATOM 4149 C C . MET B 1 56 ? -12.18 -3.057 10.672 1 98.69 56 MET B C 1
ATOM 4151 O O . MET B 1 56 ? -11.336 -3.924 10.438 1 98.69 56 MET B O 1
ATOM 4155 N N . GLU B 1 57 ? -13.477 -3.316 10.805 1 98.5 57 GLU B N 1
ATOM 4156 C CA . GLU B 1 57 ? -14 -4.672 10.641 1 98.5 57 GLU B CA 1
ATOM 4157 C C . GLU B 1 57 ? -13.711 -5.203 9.234 1 98.5 57 GLU B C 1
ATOM 4159 O O . GLU B 1 57 ? -13.289 -6.348 9.078 1 98.5 57 GLU B O 1
ATOM 4164 N N . VAL B 1 58 ? -13.914 -4.406 8.227 1 98.75 58 VAL B N 1
ATOM 4165 C CA . VAL B 1 58 ? -13.68 -4.824 6.844 1 98.75 58 VAL B CA 1
ATOM 4166 C C . VAL B 1 58 ? -12.18 -4.988 6.598 1 98.75 58 VAL B C 1
ATOM 4168 O O . VAL B 1 58 ? -11.758 -5.891 5.871 1 98.75 58 VAL B O 1
ATOM 4171 N N . LEU B 1 59 ? -11.352 -4.105 7.219 1 98.69 59 LEU B N 1
ATOM 4172 C CA . LEU B 1 59 ? -9.906 -4.223 7.086 1 98.69 59 LEU B CA 1
ATOM 4173 C C . LEU B 1 59 ? -9.43 -5.605 7.52 1 98.69 59 LEU B C 1
ATOM 4175 O O . LEU B 1 59 ? -8.523 -6.176 6.91 1 98.69 59 LEU B O 1
ATOM 4179 N N . GLY B 1 60 ? -10 -6.117 8.602 1 98.31 60 GLY B N 1
ATOM 4180 C CA . GLY B 1 60 ? -9.609 -7.422 9.117 1 98.31 60 GLY B CA 1
ATOM 4181 C C . GLY B 1 60 ? -10.492 -8.547 8.617 1 98.31 60 GLY B C 1
ATOM 4182 O O . GLY B 1 60 ? -10.719 -9.531 9.328 1 98.31 60 GLY B O 1
ATOM 4183 N N . SER B 1 61 ? -11 -8.477 7.355 1 97.94 61 SER B N 1
ATOM 4184 C CA . SER B 1 61 ? -11.938 -9.469 6.844 1 97.94 61 SER B CA 1
ATOM 4185 C C . SER B 1 61 ? -11.258 -10.398 5.844 1 97.94 61 SER B C 1
ATOM 4187 O O . SER B 1 61 ? -10.094 -10.211 5.496 1 97.94 61 SER B O 1
ATOM 4189 N N . CYS B 1 62 ? -12.055 -11.344 5.305 1 97.44 62 CYS B N 1
ATOM 4190 C CA . CYS B 1 62 ? -11.578 -12.367 4.379 1 97.44 62 CYS B CA 1
ATOM 4191 C C . CYS B 1 62 ? -11.188 -11.75 3.041 1 97.44 62 CYS B C 1
ATOM 4193 O O . CYS B 1 62 ? -10.539 -12.406 2.221 1 97.44 62 CYS B O 1
ATOM 4195 N N . LEU B 1 63 ? -11.477 -10.469 2.836 1 98 63 LEU B N 1
ATOM 4196 C CA . LEU B 1 63 ? -11.109 -9.805 1.59 1 98 63 LEU B CA 1
ATOM 4197 C C . LEU B 1 63 ? -9.594 -9.734 1.441 1 98 63 LEU B C 1
ATOM 4199 O O . LEU B 1 63 ? -9.078 -9.562 0.333 1 98 63 LEU B O 1
ATOM 4203 N N . THR B 1 64 ? -8.867 -9.852 2.596 1 97.5 64 THR B N 1
ATOM 4204 C CA . THR B 1 64 ? -7.41 -9.781 2.551 1 97.5 64 THR B CA 1
ATOM 4205 C C . THR B 1 64 ? -6.832 -11.016 1.857 1 97.5 64 THR B C 1
ATOM 4207 O O . THR B 1 64 ? -5.684 -11 1.411 1 97.5 64 THR B O 1
ATOM 4210 N N . ASN B 1 65 ? -7.613 -12.094 1.662 1 96.75 65 ASN B N 1
ATOM 4211 C CA . ASN B 1 65 ? -7.117 -13.375 1.161 1 96.75 65 ASN B CA 1
ATOM 4212 C C . ASN B 1 65 ? -7.121 -13.414 -0.364 1 96.75 65 ASN B C 1
ATOM 4214 O O . ASN B 1 65 ? -6.434 -14.242 -0.968 1 96.75 65 ASN B O 1
ATOM 4218 N N . LYS B 1 66 ? -7.977 -12.57 -0.967 1 95.06 66 LYS B N 1
ATOM 4219 C CA . LYS B 1 66 ? -8.227 -12.75 -2.393 1 95.06 66 LYS B CA 1
ATOM 4220 C C . LYS B 1 66 ? -7.359 -11.82 -3.229 1 95.06 66 LYS B C 1
ATOM 4222 O O . LYS B 1 66 ? -7.266 -10.617 -2.943 1 95.06 66 LYS B O 1
ATOM 4227 N N . TYR B 1 67 ? -6.719 -12.359 -4.16 1 91.19 67 TYR B N 1
ATOM 4228 C CA . TYR B 1 67 ? -5.969 -11.609 -5.156 1 91.19 67 TYR B CA 1
ATOM 4229 C C . TYR B 1 67 ? -6.863 -11.195 -6.32 1 91.19 67 TYR B C 1
ATOM 4231 O O . TYR B 1 67 ? -7.754 -11.945 -6.719 1 91.19 67 TYR B O 1
ATOM 4239 N N . SER B 1 68 ? -6.68 -9.977 -6.781 1 93.19 68 SER B N 1
ATOM 4240 C CA . SER B 1 68 ? -7.473 -9.5 -7.906 1 93.19 68 SER B CA 1
ATOM 4241 C C . SER B 1 68 ? -6.652 -8.578 -8.805 1 93.19 68 SER B C 1
ATOM 4243 O O . SER B 1 68 ? -6.332 -7.449 -8.422 1 93.19 68 SER B O 1
ATOM 4245 N N . GLU B 1 69 ? -6.078 -9.008 -9.859 1 92.56 69 GLU B N 1
ATOM 4246 C CA . GLU B 1 69 ? -5.406 -8.156 -10.836 1 92.56 69 GLU B CA 1
ATOM 4247 C C . GLU B 1 69 ? -6.344 -7.789 -11.984 1 92.56 69 GLU B C 1
ATOM 4249 O O . GLU B 1 69 ? -7.164 -8.602 -12.406 1 92.56 69 GLU B O 1
ATOM 4254 N N . GLY B 1 70 ? -6.18 -6.57 -12.43 1 94.25 70 GLY B N 1
ATOM 4255 C CA . GLY B 1 70 ? -7.074 -6.062 -13.461 1 94.25 70 GLY B CA 1
ATOM 4256 C C . GLY B 1 70 ? -8.227 -5.254 -12.906 1 94.25 70 GLY B C 1
ATOM 4257 O O . GLY B 1 70 ? -8.289 -4.992 -11.703 1 94.25 70 GLY B O 1
ATOM 4258 N N . GLN B 1 71 ? -9.117 -4.832 -13.781 1 96.12 71 GLN B N 1
ATOM 4259 C CA . GLN B 1 71 ? -10.305 -4.066 -13.398 1 96.12 71 GLN B CA 1
ATOM 4260 C C . GLN B 1 71 ? -11.516 -4.973 -13.227 1 96.12 71 GLN B C 1
ATOM 4262 O O . GLN B 1 71 ? -11.531 -6.098 -13.734 1 96.12 71 GLN B O 1
ATOM 4267 N N . PRO B 1 72 ? -12.484 -4.523 -12.414 1 96.44 72 PRO B N 1
ATOM 4268 C CA . PRO B 1 72 ? -13.695 -5.336 -12.297 1 96.44 72 PRO B CA 1
ATOM 4269 C C . PRO B 1 72 ? -14.305 -5.691 -13.656 1 96.44 72 PRO B C 1
ATOM 4271 O O . PRO B 1 72 ? -14.391 -4.836 -14.539 1 96.44 72 PRO B O 1
ATOM 4274 N N . GLY B 1 73 ? -14.648 -6.918 -13.867 1 92.62 73 GLY B N 1
ATOM 4275 C CA . GLY B 1 73 ? -15.172 -7.406 -15.125 1 92.62 73 GLY B CA 1
ATOM 4276 C C . GLY B 1 73 ? -14.094 -7.875 -16.078 1 92.62 73 GLY B C 1
ATOM 4277 O O . GLY B 1 73 ? -14.383 -8.547 -17.078 1 92.62 73 GLY B O 1
ATOM 4278 N N . ALA B 1 74 ? -12.859 -7.574 -15.758 1 91.12 74 ALA B N 1
ATOM 4279 C CA . ALA B 1 74 ? -11.727 -7.949 -16.594 1 91.12 74 ALA B CA 1
ATOM 4280 C C . ALA B 1 74 ? -10.531 -8.367 -15.734 1 91.12 74 ALA B C 1
ATOM 4282 O O . ALA B 1 74 ? -9.43 -7.832 -15.891 1 91.12 74 ALA B O 1
ATOM 4283 N N . ARG B 1 75 ? -10.789 -9.375 -14.93 1 91.56 75 ARG B N 1
ATOM 4284 C CA . ARG B 1 75 ? -9.766 -9.852 -14.008 1 91.56 75 ARG B CA 1
ATOM 4285 C C . ARG B 1 75 ? -8.875 -10.898 -14.68 1 91.56 75 ARG B C 1
ATOM 4287 O O . ARG B 1 75 ? -9.328 -11.641 -15.555 1 91.56 75 ARG B O 1
ATOM 4294 N N . TYR B 1 76 ? -7.629 -10.953 -14.18 1 85.25 76 TYR B N 1
ATOM 4295 C CA . TYR B 1 76 ? -6.684 -11.945 -14.68 1 85.25 76 TYR B CA 1
ATOM 4296 C C . TYR B 1 76 ? -6.816 -13.258 -13.914 1 85.25 76 TYR B C 1
ATOM 4298 O O . TYR B 1 76 ? -6.32 -14.297 -14.359 1 85.25 76 TYR B O 1
ATOM 4306 N N . TYR B 1 77 ? -7.469 -13.172 -12.82 1 85.62 77 TYR B N 1
ATOM 4307 C CA . TYR B 1 77 ? -7.664 -14.344 -11.977 1 85.62 77 TYR B CA 1
ATOM 4308 C C . TYR B 1 77 ? -9.148 -14.68 -11.844 1 85.62 77 TYR B C 1
ATOM 4310 O O . TYR B 1 77 ? -10 -13.789 -11.938 1 85.62 77 TYR B O 1
ATOM 4318 N N . GLY B 1 78 ? -9.445 -15.922 -11.68 1 86.19 78 GLY B N 1
ATOM 4319 C CA . GLY B 1 78 ? -10.82 -16.344 -11.43 1 86.19 78 GLY B CA 1
ATOM 4320 C C . GLY B 1 78 ? -11.258 -16.156 -9.992 1 86.19 78 GLY B C 1
ATOM 4321 O O . GLY B 1 78 ? -10.445 -15.805 -9.133 1 86.19 78 GLY B O 1
ATOM 4322 N N . GLY B 1 79 ? -12.516 -16.266 -9.727 1 91 79 GLY B N 1
ATOM 4323 C CA . GLY B 1 79 ? -13.062 -16.234 -8.383 1 91 79 GLY B CA 1
ATOM 4324 C C . GLY B 1 79 ? -13.25 -14.828 -7.852 1 91 79 GLY B C 1
ATOM 4325 O O . GLY B 1 79 ? -13.234 -14.609 -6.641 1 91 79 GLY B O 1
ATOM 4326 N N . ASN B 1 80 ? -13.422 -13.875 -8.711 1 95 80 ASN B N 1
ATOM 4327 C CA . ASN B 1 80 ? -13.422 -12.477 -8.289 1 95 80 ASN B CA 1
ATOM 4328 C C . ASN B 1 80 ? -14.82 -11.875 -8.344 1 95 80 ASN B C 1
ATOM 4330 O O . ASN B 1 80 ? -14.984 -10.656 -8.32 1 95 80 ASN B O 1
ATOM 4334 N N . GLU B 1 81 ? -15.875 -12.711 -8.438 1 95.62 81 GLU B N 1
ATOM 4335 C CA . GLU B 1 81 ? -17.219 -12.188 -8.609 1 95.62 81 GLU B CA 1
ATOM 4336 C C . GLU B 1 81 ? -17.594 -11.25 -7.469 1 95.62 81 GLU B C 1
ATOM 4338 O O . GLU B 1 81 ? -18.156 -10.172 -7.699 1 95.62 81 GLU B O 1
ATOM 4343 N N . ASN B 1 82 ? -17.312 -11.633 -6.223 1 97.88 82 ASN B N 1
ATOM 4344 C CA . ASN B 1 82 ? -17.641 -10.789 -5.078 1 97.88 82 ASN B CA 1
ATOM 4345 C C . ASN B 1 82 ? -16.672 -9.617 -4.945 1 97.88 82 ASN B C 1
ATOM 4347 O O . ASN B 1 82 ? -17.062 -8.523 -4.535 1 97.88 82 ASN B O 1
ATOM 4351 N N . ILE B 1 83 ? -15.445 -9.836 -5.289 1 98.06 83 ILE B N 1
ATOM 4352 C CA . ILE B 1 83 ? -14.445 -8.781 -5.285 1 98.06 83 ILE B CA 1
ATOM 4353 C C . ILE B 1 83 ? -14.844 -7.688 -6.273 1 98.06 83 ILE B C 1
ATOM 4355 O O . ILE B 1 83 ? -14.695 -6.496 -5.98 1 98.06 83 ILE B O 1
ATOM 4359 N N . ASP B 1 84 ? -15.352 -8.133 -7.434 1 98.25 84 ASP B N 1
ATOM 4360 C CA . ASP B 1 84 ? -15.836 -7.18 -8.43 1 98.25 84 ASP B CA 1
ATOM 4361 C C . ASP B 1 84 ? -17 -6.355 -7.875 1 98.25 84 ASP B C 1
ATOM 4363 O O . ASP B 1 84 ? -17.047 -5.141 -8.078 1 98.25 84 ASP B O 1
ATOM 4367 N N . ARG B 1 85 ? -17.922 -7 -7.184 1 98.69 85 ARG B N 1
ATOM 4368 C CA . ARG B 1 85 ? -19.031 -6.285 -6.586 1 98.69 85 ARG B CA 1
ATOM 4369 C C . ARG B 1 85 ? -18.547 -5.23 -5.598 1 98.69 85 ARG B C 1
ATOM 4371 O O . ARG B 1 85 ? -19.062 -4.113 -5.574 1 98.69 85 ARG B O 1
ATOM 4378 N N . VAL B 1 86 ? -17.578 -5.574 -4.809 1 98.81 86 VAL B N 1
ATOM 4379 C CA . VAL B 1 86 ? -17.016 -4.656 -3.82 1 98.81 86 VAL B CA 1
ATOM 4380 C C . VAL B 1 86 ? -16.406 -3.449 -4.523 1 98.81 86 VAL B C 1
ATOM 4382 O O . VAL B 1 86 ? -16.625 -2.307 -4.125 1 98.81 86 VAL B O 1
ATOM 4385 N N . GLU B 1 87 ? -15.602 -3.688 -5.555 1 98.75 87 GLU B N 1
ATOM 4386 C CA . GLU B 1 87 ? -14.898 -2.6 -6.227 1 98.75 87 GLU B CA 1
ATOM 4387 C C . GLU B 1 87 ? -15.867 -1.707 -6.996 1 98.75 87 GLU B C 1
ATOM 4389 O O . GLU B 1 87 ? -15.719 -0.483 -7.008 1 98.75 87 GLU B O 1
ATOM 4394 N N . PHE B 1 88 ? -16.875 -2.312 -7.656 1 98.75 88 PHE B N 1
ATOM 4395 C CA . PHE B 1 88 ? -17.906 -1.511 -8.312 1 98.75 88 PHE B CA 1
ATOM 4396 C C . PHE B 1 88 ? -18.641 -0.64 -7.301 1 98.75 88 PHE B C 1
ATOM 4398 O O . PHE B 1 88 ? -18.922 0.533 -7.562 1 98.75 88 PHE B O 1
ATOM 4405 N N . LEU B 1 89 ? -18.969 -1.235 -6.168 1 98.88 89 LEU B N 1
ATOM 4406 C CA . LEU B 1 89 ? -19.641 -0.494 -5.109 1 98.88 89 LEU B CA 1
ATOM 4407 C C . LEU B 1 89 ? -18.781 0.682 -4.641 1 98.88 89 LEU B C 1
ATOM 4409 O O . LEU B 1 89 ? -19.297 1.787 -4.449 1 98.88 89 LEU B O 1
ATOM 4413 N N . CYS B 1 90 ? -17.531 0.445 -4.469 1 98.88 90 CYS B N 1
ATOM 4414 C CA . CYS B 1 90 ? -16.609 1.484 -4.023 1 98.88 90 CYS B CA 1
ATOM 4415 C C . CYS B 1 90 ? -16.531 2.613 -5.043 1 98.88 90 CYS B C 1
ATOM 4417 O O . CYS B 1 90 ? -16.578 3.791 -4.676 1 98.88 90 CYS B O 1
ATOM 4419 N N . LYS B 1 91 ? -16.375 2.287 -6.324 1 98.88 91 LYS B N 1
ATOM 4420 C CA . LYS B 1 91 ? -16.312 3.291 -7.383 1 98.88 91 LYS B CA 1
ATOM 4421 C C . LYS B 1 91 ? -17.578 4.141 -7.41 1 98.88 91 LYS B C 1
ATOM 4423 O O . LYS B 1 91 ? -17.5 5.367 -7.504 1 98.88 91 LYS B O 1
ATOM 4428 N N . ALA B 1 92 ? -18.688 3.492 -7.316 1 98.88 92 ALA B N 1
ATOM 4429 C CA . ALA B 1 92 ? -19.969 4.207 -7.34 1 98.88 92 ALA B CA 1
ATOM 4430 C C . ALA B 1 92 ? -20.078 5.156 -6.152 1 98.88 92 ALA B C 1
ATOM 4432 O O . ALA B 1 92 ? -20.531 6.293 -6.301 1 98.88 92 ALA B O 1
ATOM 4433 N N . ARG B 1 93 ? -19.688 4.695 -5.02 1 98.94 93 ARG B N 1
ATOM 4434 C CA . ARG B 1 93 ? -19.812 5.496 -3.805 1 98.94 93 ARG B CA 1
ATOM 4435 C C . ARG B 1 93 ? -18.812 6.645 -3.807 1 98.94 93 ARG B C 1
ATOM 4437 O O . ARG B 1 93 ? -19.094 7.719 -3.264 1 98.94 93 ARG B O 1
ATOM 4444 N N . ALA B 1 94 ? -17.672 6.434 -4.43 1 98.94 94 ALA B N 1
ATOM 4445 C CA . ALA B 1 94 ? -16.703 7.52 -4.578 1 98.94 94 ALA B CA 1
ATOM 4446 C C . ALA B 1 94 ? -17.281 8.648 -5.43 1 98.94 94 ALA B C 1
ATOM 4448 O O . ALA B 1 94 ? -17.188 9.82 -5.062 1 98.94 94 ALA B O 1
ATOM 4449 N N . LEU B 1 95 ? -17.812 8.289 -6.562 1 98.88 95 LEU B N 1
ATOM 4450 C CA . LEU B 1 95 ? -18.406 9.289 -7.441 1 98.88 95 LEU B CA 1
ATOM 4451 C C . LEU B 1 95 ? -19.578 9.984 -6.75 1 98.88 95 LEU B C 1
ATOM 4453 O O . LEU B 1 95 ? -19.734 11.203 -6.863 1 98.88 95 LEU B O 1
ATOM 4457 N N . ALA B 1 96 ? -20.328 9.266 -6.004 1 98.75 96 ALA B N 1
ATOM 4458 C CA . ALA B 1 96 ? -21.469 9.828 -5.301 1 98.75 96 ALA B CA 1
ATOM 4459 C C . ALA B 1 96 ? -21.031 10.797 -4.207 1 98.75 96 ALA B C 1
ATOM 4461 O O . ALA B 1 96 ? -21.625 11.859 -4.027 1 98.75 96 ALA B O 1
ATOM 4462 N N . ALA B 1 97 ? -20.016 10.43 -3.467 1 98.69 97 ALA B N 1
ATOM 4463 C CA . ALA B 1 97 ? -19.547 11.242 -2.35 1 98.69 97 ALA B CA 1
ATOM 4464 C C . ALA B 1 97 ? -19.094 12.617 -2.824 1 98.69 97 ALA B C 1
ATOM 4466 O O . ALA B 1 97 ? -19.234 13.609 -2.1 1 98.69 97 ALA B O 1
ATOM 4467 N N . PHE B 1 98 ? -18.594 12.727 -4.051 1 98.75 98 PHE B N 1
ATOM 4468 C CA . PHE B 1 98 ? -18.109 13.992 -4.582 1 98.75 98 PHE B CA 1
ATOM 4469 C C . PHE B 1 98 ? -19.078 14.562 -5.605 1 98.75 98 PHE B C 1
ATOM 4471 O O . PHE B 1 98 ? -18.766 15.539 -6.293 1 98.75 98 PHE B O 1
ATOM 4478 N N . ARG B 1 99 ? -20.25 13.914 -5.773 1 98.12 99 ARG B N 1
ATOM 4479 C CA . ARG B 1 99 ? -21.328 14.367 -6.637 1 98.12 99 ARG B CA 1
ATOM 4480 C C . ARG B 1 99 ? -20.875 14.484 -8.086 1 98.12 99 ARG B C 1
ATOM 4482 O O . ARG B 1 99 ? -21.125 15.5 -8.742 1 98.12 99 ARG B O 1
ATOM 4489 N N . LEU B 1 100 ? -20.234 13.461 -8.531 1 98.62 100 LEU B N 1
ATOM 4490 C CA . LEU B 1 100 ? -19.703 13.453 -9.891 1 98.62 100 LEU B CA 1
ATOM 4491 C C . LEU B 1 100 ? -20.562 12.594 -10.805 1 98.62 100 LEU B C 1
ATOM 4493 O O . LEU B 1 100 ? -20.969 11.492 -10.43 1 98.62 100 LEU B O 1
ATOM 4497 N N . ASP B 1 101 ? -20.875 13.156 -11.945 1 97.88 101 ASP B N 1
ATOM 4498 C CA . ASP B 1 101 ? -21.578 12.414 -12.984 1 97.88 101 ASP B CA 1
ATOM 4499 C C . ASP B 1 101 ? -20.672 11.359 -13.617 1 97.88 101 ASP B C 1
ATOM 4501 O O . ASP B 1 101 ? -19.625 11.695 -14.164 1 97.88 101 ASP B O 1
ATOM 4505 N N . PRO B 1 102 ? -21.094 10.086 -13.586 1 97.56 102 PRO B N 1
ATOM 4506 C CA . PRO B 1 102 ? -20.266 9.008 -14.133 1 97.56 102 PRO B CA 1
ATOM 4507 C C . PRO B 1 102 ? -20.016 9.172 -15.633 1 97.56 102 PRO B C 1
ATOM 4509 O O . PRO B 1 102 ? -19.125 8.523 -16.188 1 97.56 102 PRO B O 1
ATOM 4512 N N . ALA B 1 103 ? -20.75 9.977 -16.344 1 96.56 103 ALA B N 1
ATOM 4513 C CA . ALA B 1 103 ? -20.516 10.234 -17.766 1 96.56 103 ALA B CA 1
ATOM 4514 C C . ALA B 1 103 ? -19.312 11.148 -17.969 1 96.56 103 ALA B C 1
ATOM 4516 O O . ALA B 1 103 ? -18.656 11.102 -19.016 1 96.56 103 ALA B O 1
ATOM 4517 N N . GLY B 1 104 ? -19.016 11.961 -16.969 1 97.19 104 GLY B N 1
ATOM 4518 C CA . GLY B 1 104 ? -17.953 12.953 -17.109 1 97.19 104 GLY B CA 1
ATOM 4519 C C . GLY B 1 104 ? -16.734 12.633 -16.281 1 97.19 104 GLY B C 1
ATOM 4520 O O . GLY B 1 104 ? -15.648 13.156 -16.547 1 97.19 104 GLY B O 1
ATOM 4521 N N . TRP B 1 105 ? -16.953 11.781 -15.266 1 98.56 105 TRP B N 1
ATOM 4522 C CA . TRP B 1 105 ? -15.844 11.453 -14.375 1 98.56 105 TRP B CA 1
ATOM 4523 C C . TRP B 1 105 ? -15.805 9.961 -14.086 1 98.56 105 TRP B C 1
ATOM 4525 O O . TRP B 1 105 ? -16.844 9.32 -13.938 1 98.56 105 TRP B O 1
ATOM 4535 N N . GLY B 1 106 ? -14.578 9.367 -14.109 1 98.69 106 GLY B N 1
ATOM 4536 C CA . GLY B 1 106 ? -14.297 8.047 -13.562 1 98.69 106 GLY B CA 1
ATOM 4537 C C . GLY B 1 106 ? -13.375 8.078 -12.367 1 98.69 106 GLY B C 1
ATOM 4538 O O . GLY B 1 106 ? -12.883 9.141 -11.984 1 98.69 106 GLY B O 1
ATOM 4539 N N . VAL B 1 107 ? -13.25 6.918 -11.773 1 98.94 107 VAL B N 1
ATOM 4540 C CA . VAL B 1 107 ? -12.375 6.855 -10.609 1 98.94 107 VAL B CA 1
ATOM 4541 C C . VAL B 1 107 ? -11.695 5.488 -10.547 1 98.94 107 VAL B C 1
ATOM 4543 O O . VAL B 1 107 ? -12.312 4.465 -10.844 1 98.94 107 VAL B O 1
ATOM 4546 N N . ASN B 1 108 ? -10.43 5.453 -10.352 1 98.88 108 ASN B N 1
ATOM 4547 C CA . ASN B 1 108 ? -9.664 4.277 -9.961 1 98.88 108 ASN B CA 1
ATOM 4548 C C . ASN B 1 108 ? -9.477 4.215 -8.445 1 98.88 108 ASN B C 1
ATOM 4550 O O . ASN B 1 108 ? -8.977 5.16 -7.836 1 98.88 108 ASN B O 1
ATOM 4554 N N . VAL B 1 109 ? -9.875 3.104 -7.781 1 98.88 109 VAL B N 1
ATOM 4555 C CA . VAL B 1 109 ? -9.859 3.014 -6.324 1 98.88 109 VAL B CA 1
ATOM 4556 C C . VAL B 1 109 ? -8.828 1.98 -5.883 1 98.88 109 VAL B C 1
ATOM 4558 O O . VAL B 1 109 ? -8.883 1.479 -4.758 1 98.88 109 VAL B O 1
ATOM 4561 N N . GLN B 1 110 ? -7.863 1.653 -6.754 1 98.75 110 GLN B N 1
ATOM 4562 C CA . GLN B 1 110 ? -6.973 0.524 -6.504 1 98.75 110 GLN B CA 1
ATOM 4563 C C . GLN B 1 110 ? -5.664 0.986 -5.871 1 98.75 110 GLN B C 1
ATOM 4565 O O . GLN B 1 110 ? -4.914 0.175 -5.328 1 98.75 110 GLN B O 1
ATOM 4570 N N . PRO B 1 111 ? -5.277 2.338 -5.938 1 98.69 111 PRO B N 1
ATOM 4571 C CA . PRO B 1 111 ? -3.984 2.729 -5.367 1 98.69 111 PRO B CA 1
ATOM 4572 C C . PRO B 1 111 ? -3.885 2.432 -3.873 1 98.69 111 PRO B C 1
ATOM 4574 O O . PRO B 1 111 ? -4.867 2.586 -3.143 1 98.69 111 PRO B O 1
ATOM 4577 N N . TYR B 1 112 ? -2.66 2.15 -3.412 1 98.31 112 TYR B N 1
ATOM 4578 C CA . TYR B 1 112 ? -2.428 1.736 -2.031 1 98.31 112 TYR B CA 1
ATOM 4579 C C . TYR B 1 112 ? -2.455 2.936 -1.091 1 98.31 112 TYR B C 1
ATOM 4581 O O . TYR B 1 112 ? -2.648 2.779 0.118 1 98.31 112 TYR B O 1
ATOM 4589 N N . SER B 1 113 ? -2.129 4.109 -1.595 1 97.88 113 SER B N 1
ATOM 4590 C CA . SER B 1 113 ? -2.129 5.359 -0.84 1 97.88 113 SER B CA 1
ATOM 4591 C C . SER B 1 113 ? -2.039 6.566 -1.768 1 97.88 113 SER B C 1
ATOM 4593 O O . SER B 1 113 ? -2.051 6.418 -2.992 1 97.88 113 SER B O 1
ATOM 4595 N N . GLY B 1 114 ? -1.968 7.738 -1.176 1 97.44 114 GLY B N 1
ATOM 4596 C CA . GLY B 1 114 ? -1.934 8.961 -1.965 1 97.44 114 GLY B CA 1
ATOM 4597 C C . GLY B 1 114 ? -0.65 9.125 -2.758 1 97.44 114 GLY B C 1
ATOM 4598 O O . GLY B 1 114 ? -0.677 9.57 -3.906 1 97.44 114 GLY B O 1
ATOM 4599 N N . SER B 1 115 ? 0.524 8.789 -2.197 1 97.25 115 SER B N 1
ATOM 4600 C CA . SER B 1 115 ? 1.804 8.945 -2.881 1 97.25 115 SER B CA 1
ATOM 4601 C C . SER B 1 115 ? 1.882 8.055 -4.117 1 97.25 115 SER B C 1
ATOM 4603 O O . SER B 1 115 ? 2.193 8.523 -5.211 1 97.25 115 SER B O 1
ATOM 4605 N N . PRO B 1 116 ? 1.535 6.785 -3.959 1 97.44 116 PRO B N 1
ATOM 4606 C CA . PRO B 1 116 ? 1.497 5.949 -5.16 1 97.44 116 PRO B CA 1
ATOM 4607 C C . PRO B 1 116 ? 0.435 6.402 -6.16 1 97.44 116 PRO B C 1
ATOM 4609 O O . PRO B 1 116 ? 0.616 6.25 -7.371 1 97.44 116 PRO B O 1
ATOM 4612 N N . ALA B 1 117 ? -0.684 6.926 -5.699 1 98.62 117 ALA B N 1
ATOM 4613 C CA . ALA B 1 117 ? -1.705 7.441 -6.605 1 98.62 117 ALA B CA 1
ATOM 4614 C C . ALA B 1 117 ? -1.157 8.578 -7.461 1 98.62 117 ALA B C 1
ATOM 4616 O O . ALA B 1 117 ? -1.395 8.625 -8.672 1 98.62 117 ALA B O 1
ATOM 4617 N N . ASN B 1 118 ? -0.444 9.531 -6.824 1 98.69 118 ASN B N 1
ATOM 4618 C CA . ASN B 1 118 ? 0.182 10.617 -7.566 1 98.69 118 ASN B CA 1
ATOM 4619 C C . ASN B 1 118 ? 1.158 10.094 -8.617 1 98.69 118 ASN B C 1
ATOM 4621 O O . ASN B 1 118 ? 1.096 10.484 -9.781 1 98.69 118 ASN B O 1
ATOM 4625 N N . PHE B 1 119 ? 1.989 9.18 -8.195 1 98.56 119 PHE B N 1
ATOM 4626 C CA . PHE B 1 119 ? 3.004 8.672 -9.117 1 98.56 119 PHE B CA 1
ATOM 4627 C C . PHE B 1 119 ? 2.357 7.926 -10.273 1 98.56 119 PHE B C 1
ATOM 4629 O O . PHE B 1 119 ? 2.852 7.977 -11.406 1 98.56 119 PHE B O 1
ATOM 4636 N N . ALA B 1 120 ? 1.251 7.23 -9.992 1 98.75 120 ALA B N 1
ATOM 4637 C CA . ALA B 1 120 ? 0.505 6.562 -11.055 1 98.75 120 ALA B CA 1
ATOM 4638 C C . ALA B 1 120 ? -0.085 7.578 -12.031 1 98.75 120 ALA B C 1
ATOM 4640 O O . ALA B 1 120 ? -0.044 7.379 -13.25 1 98.75 120 ALA B O 1
ATOM 4641 N N . ALA B 1 121 ? -0.65 8.648 -11.5 1 98.88 121 ALA B N 1
ATOM 4642 C CA . ALA B 1 121 ? -1.196 9.695 -12.367 1 98.88 121 ALA B CA 1
ATOM 4643 C C . ALA B 1 121 ? -0.109 10.305 -13.242 1 98.88 121 ALA B C 1
ATOM 4645 O O . ALA B 1 121 ? -0.325 10.539 -14.438 1 98.88 121 ALA B O 1
ATOM 4646 N N . TYR B 1 122 ? 1.096 10.555 -12.648 1 98.75 122 TYR B N 1
ATOM 4647 C CA . TYR B 1 122 ? 2.211 11.102 -13.414 1 98.75 122 TYR B CA 1
ATOM 4648 C C . TYR B 1 122 ? 2.674 10.117 -14.484 1 98.75 122 TYR B C 1
ATOM 4650 O O . TYR B 1 122 ? 2.91 10.508 -15.633 1 98.75 122 TYR B O 1
ATOM 4658 N N . THR B 1 123 ? 2.758 8.844 -14.102 1 98.56 123 THR B N 1
ATOM 4659 C CA . THR B 1 123 ? 3.18 7.812 -15.047 1 98.56 123 THR B CA 1
ATOM 4660 C C . THR B 1 123 ? 2.176 7.68 -16.188 1 98.56 123 THR B C 1
ATOM 4662 O O . THR B 1 123 ? 2.559 7.414 -17.328 1 98.56 123 THR B O 1
ATOM 4665 N N . ALA B 1 124 ? 0.96 7.914 -15.906 1 98.69 124 ALA B N 1
ATOM 4666 C CA . ALA B 1 124 ? -0.111 7.777 -16.891 1 98.69 124 ALA B CA 1
ATOM 4667 C C . ALA B 1 124 ? -0.07 8.914 -17.906 1 98.69 124 ALA B C 1
ATOM 4669 O O . ALA B 1 124 ? -0.307 8.695 -19.094 1 98.69 124 ALA B O 1
ATOM 4670 N N . LEU B 1 125 ? 0.262 10.133 -17.406 1 98.25 125 LEU B N 1
ATOM 4671 C CA . LEU B 1 125 ? 0.036 11.32 -18.234 1 98.25 125 LEU B CA 1
ATOM 4672 C C . LEU B 1 125 ? 1.347 11.828 -18.828 1 98.25 125 LEU B C 1
ATOM 4674 O O . LEU B 1 125 ? 1.339 12.625 -19.766 1 98.25 125 LEU B O 1
ATOM 4678 N N . LEU B 1 126 ? 2.504 11.344 -18.297 1 98.25 126 LEU B N 1
ATOM 4679 C CA . LEU B 1 126 ? 3.793 11.914 -18.672 1 98.25 126 LEU B CA 1
ATOM 4680 C C . LEU B 1 126 ? 4.738 10.828 -19.172 1 98.25 126 LEU B C 1
ATOM 4682 O O . LEU B 1 126 ? 4.508 9.641 -18.938 1 98.25 126 LEU B O 1
ATOM 4686 N N . GLN B 1 127 ? 5.742 11.242 -19.844 1 97.62 127 GLN B N 1
ATOM 4687 C CA . GLN B 1 127 ? 6.91 10.43 -20.156 1 97.62 127 GLN B CA 1
ATOM 4688 C C . GLN B 1 127 ? 8.047 10.68 -19.172 1 97.62 127 GLN B C 1
ATOM 4690 O O . GLN B 1 127 ? 8.094 11.734 -18.531 1 97.62 127 GLN B O 1
ATOM 4695 N N . PRO B 1 128 ? 8.922 9.727 -19.047 1 97.38 128 PRO B N 1
ATOM 4696 C CA . PRO B 1 128 ? 10.07 9.984 -18.172 1 97.38 128 PRO B CA 1
ATOM 4697 C C . PRO B 1 128 ? 10.781 11.289 -18.516 1 97.38 128 PRO B C 1
ATOM 4699 O O . PRO B 1 128 ? 11.008 11.594 -19.688 1 97.38 128 PRO B O 1
ATOM 4702 N N . PHE B 1 129 ? 11 12.172 -17.531 1 97.38 129 PHE B N 1
ATOM 4703 C CA . PHE B 1 129 ? 11.773 13.414 -17.562 1 97.38 129 PHE B CA 1
ATOM 4704 C C . PHE B 1 129 ? 10.938 14.555 -18.125 1 97.38 129 PHE B C 1
ATOM 4706 O O . PHE B 1 129 ? 11.445 15.664 -18.312 1 97.38 129 PHE B O 1
ATOM 4713 N N . ASP B 1 130 ? 9.672 14.305 -18.344 1 98.44 130 ASP B N 1
ATOM 4714 C CA . ASP B 1 130 ? 8.797 15.438 -18.625 1 98.44 130 ASP B CA 1
ATOM 4715 C C . ASP B 1 130 ? 8.82 16.453 -17.484 1 98.44 130 ASP B C 1
ATOM 4717 O O . ASP B 1 130 ? 9.211 16.125 -16.359 1 98.44 130 ASP B O 1
ATOM 4721 N N . ARG B 1 131 ? 8.422 17.625 -17.797 1 98.56 131 ARG B N 1
ATOM 4722 C CA . ARG B 1 131 ? 8.523 18.75 -16.875 1 98.56 131 ARG B CA 1
ATOM 4723 C C . ARG B 1 131 ? 7.25 18.906 -16.047 1 98.56 131 ARG B C 1
ATOM 4725 O O . ARG B 1 131 ? 6.145 18.844 -16.594 1 98.56 131 ARG B O 1
ATOM 4732 N N . ILE B 1 132 ? 7.395 19.094 -14.734 1 98.44 132 ILE B N 1
ATOM 4733 C CA . ILE B 1 132 ? 6.246 19.234 -13.852 1 98.44 132 ILE B CA 1
ATOM 4734 C C . ILE B 1 132 ? 6.488 20.406 -12.891 1 98.44 132 ILE B C 1
ATOM 4736 O O . ILE B 1 132 ? 7.637 20.719 -12.562 1 98.44 132 ILE B O 1
ATOM 4740 N N . MET B 1 133 ? 5.457 21.047 -12.438 1 98.75 133 MET B N 1
ATOM 4741 C CA . MET B 1 133 ? 5.516 22.094 -11.414 1 98.75 133 MET B CA 1
ATOM 4742 C C . MET B 1 133 ? 4.578 21.766 -10.258 1 98.75 133 MET B C 1
ATOM 4744 O O . MET B 1 133 ? 3.406 21.453 -10.469 1 98.75 133 MET B O 1
ATOM 4748 N N . GLY B 1 134 ? 5.066 21.719 -9.094 1 98.19 134 GLY B N 1
ATOM 4749 C CA . GLY B 1 134 ? 4.309 21.562 -7.859 1 98.19 134 GLY B CA 1
ATOM 4750 C C . GLY B 1 134 ? 4.75 22.516 -6.762 1 98.19 134 GLY B C 1
ATOM 4751 O O . GLY B 1 134 ? 5.789 23.156 -6.879 1 98.19 134 GLY B O 1
ATOM 4752 N N . LEU B 1 135 ? 3.975 22.641 -5.762 1 96.94 135 LEU B N 1
ATOM 4753 C CA . LEU B 1 135 ? 4.293 23.531 -4.648 1 96.94 135 LEU B CA 1
ATOM 4754 C C . LEU B 1 135 ? 5.535 23.062 -3.91 1 96.94 135 LEU B C 1
ATOM 4756 O O . LEU B 1 135 ? 5.648 21.875 -3.57 1 96.94 135 LEU B O 1
ATOM 4760 N N . ASP B 1 136 ? 6.414 24 -3.654 1 92.44 136 ASP B N 1
ATOM 4761 C CA . ASP B 1 136 ? 7.664 23.703 -2.959 1 92.44 136 ASP B CA 1
ATOM 4762 C C . ASP B 1 136 ? 7.395 23.188 -1.542 1 92.44 136 ASP B C 1
ATOM 4764 O O . ASP B 1 136 ? 6.484 23.672 -0.866 1 92.44 136 ASP B O 1
ATOM 4768 N N . LEU B 1 137 ? 8.234 22.25 -1.092 1 90.06 137 LEU B N 1
ATOM 4769 C CA . LEU B 1 137 ? 8.023 21.609 0.206 1 90.06 137 LEU B CA 1
ATOM 4770 C C . LEU B 1 137 ? 8.078 22.641 1.329 1 90.06 137 LEU B C 1
ATOM 4772 O O . LEU B 1 137 ? 7.199 22.672 2.191 1 90.06 137 LEU B O 1
ATOM 4776 N N . PRO B 1 138 ? 9.023 23.562 1.379 1 88.56 138 PRO B N 1
ATOM 4777 C CA . PRO B 1 138 ? 9.07 24.562 2.447 1 88.56 138 PRO B CA 1
ATOM 4778 C C . PRO B 1 138 ? 7.871 25.516 2.418 1 88.56 138 PRO B C 1
ATOM 4780 O O . PRO B 1 138 ? 7.578 26.172 3.416 1 88.56 138 PRO B O 1
ATOM 4783 N N . SER B 1 139 ? 7.25 25.562 1.234 1 91.06 139 SER B N 1
ATOM 4784 C CA . SER B 1 139 ? 6.074 26.406 1.079 1 91.06 139 SER B CA 1
ATOM 4785 C C . SER B 1 139 ? 4.801 25.656 1.448 1 91.06 139 SER B C 1
ATOM 4787 O O . SER B 1 139 ? 3.695 26.188 1.279 1 91.06 139 SER B O 1
ATOM 4789 N N . GLY B 1 140 ? 4.977 24.438 1.878 1 92.88 140 GLY B N 1
ATOM 4790 C CA . GLY B 1 140 ? 3.805 23.688 2.301 1 92.88 140 GLY B CA 1
ATOM 4791 C C . GLY B 1 140 ? 3.404 22.609 1.316 1 92.88 140 GLY B C 1
ATOM 4792 O O . GLY B 1 140 ? 2.35 21.984 1.465 1 92.88 140 GLY B O 1
ATOM 4793 N N . GLY B 1 141 ? 4.234 22.359 0.27 1 93.38 141 GLY B N 1
ATOM 4794 C CA . GLY B 1 141 ? 3.963 21.297 -0.696 1 93.38 141 GLY B CA 1
ATOM 4795 C C . GLY B 1 141 ? 4.184 19.906 -0.136 1 93.38 141 GLY B C 1
ATOM 4796 O O . GLY B 1 141 ? 4.273 19.734 1.08 1 93.38 141 GLY B O 1
ATOM 4797 N N . HIS B 1 142 ? 4.09 18.938 -0.965 1 93.81 142 HIS B N 1
ATOM 4798 C CA . HIS B 1 142 ? 4.32 17.547 -0.606 1 93.81 142 HIS B CA 1
ATOM 4799 C C . HIS B 1 142 ? 5.512 16.969 -1.363 1 93.81 142 HIS B C 1
ATOM 4801 O O . HIS B 1 142 ? 5.863 17.453 -2.439 1 93.81 142 HIS B O 1
ATOM 4807 N N . LEU B 1 143 ? 6.07 15.945 -0.826 1 93.19 143 LEU B N 1
ATOM 4808 C CA . LEU B 1 143 ? 7.234 15.297 -1.427 1 93.19 143 LEU B CA 1
ATOM 4809 C C . LEU B 1 143 ? 6.938 14.867 -2.859 1 93.19 143 LEU B C 1
ATOM 4811 O O . LEU B 1 143 ? 7.777 15.039 -3.748 1 93.19 143 LEU B O 1
ATOM 4815 N N . THR B 1 144 ? 5.742 14.391 -3.115 1 96.56 144 THR B N 1
ATOM 4816 C CA . THR B 1 144 ? 5.387 13.836 -4.418 1 96.56 144 THR B CA 1
ATOM 4817 C C . THR B 1 144 ? 5.227 14.938 -5.453 1 96.56 144 THR B C 1
ATOM 4819 O O . THR B 1 144 ? 5 14.664 -6.633 1 96.56 144 THR B O 1
ATOM 4822 N N . HIS B 1 145 ? 5.324 16.219 -5.07 1 97 145 HIS B N 1
ATOM 4823 C CA . HIS B 1 145 ? 5.105 17.328 -5.996 1 97 145 HIS B CA 1
ATOM 4824 C C . HIS B 1 145 ? 6.41 17.75 -6.664 1 97 145 HIS B C 1
ATOM 4826 O O . HIS B 1 145 ? 6.52 18.875 -7.16 1 97 145 HIS B O 1
ATOM 4832 N N . GLY B 1 146 ? 7.449 16.891 -6.547 1 95.06 146 GLY B N 1
ATOM 4833 C CA . GLY B 1 146 ? 8.688 17.109 -7.277 1 95.06 146 GLY B CA 1
ATOM 4834 C C . GLY B 1 146 ? 9.789 17.703 -6.422 1 95.06 146 GLY B C 1
ATOM 4835 O O . GLY B 1 146 ? 10.641 18.438 -6.926 1 95.06 146 GLY B O 1
ATOM 4836 N N . TYR B 1 147 ? 9.852 17.359 -5.211 1 90.5 147 TYR B N 1
ATOM 4837 C CA . TYR B 1 147 ? 10.766 18.016 -4.281 1 90.5 147 TYR B CA 1
ATOM 4838 C C . TYR B 1 147 ? 12.203 17.562 -4.523 1 90.5 147 TYR B C 1
ATOM 4840 O O . TYR B 1 147 ? 12.461 16.375 -4.715 1 90.5 147 TYR B O 1
ATOM 4848 N N . TYR B 1 148 ? 13.086 18.453 -4.586 1 89.81 148 TYR B N 1
ATOM 4849 C CA . TYR B 1 148 ? 14.531 18.312 -4.52 1 89.81 148 TYR B CA 1
ATOM 4850 C C . TYR B 1 148 ? 15.156 19.438 -3.695 1 89.81 148 TYR B C 1
ATOM 4852 O O . TYR B 1 148 ? 14.562 20.516 -3.562 1 89.81 148 TYR B O 1
ATOM 4860 N N . THR B 1 149 ? 16.234 19.188 -3.123 1 85.38 149 THR B N 1
ATOM 4861 C CA . THR B 1 149 ? 16.844 20.172 -2.232 1 85.38 149 THR B CA 1
ATOM 4862 C C . THR B 1 149 ? 17.516 21.297 -3.033 1 85.38 149 THR B C 1
ATOM 4864 O O . THR B 1 149 ? 17.719 21.156 -4.238 1 85.38 149 THR B O 1
ATOM 4867 N N . ALA B 1 150 ? 17.859 22.312 -2.352 1 80.19 150 ALA B N 1
ATOM 4868 C CA . ALA B 1 150 ? 18.531 23.453 -2.969 1 80.19 150 ALA B CA 1
ATOM 4869 C C . ALA B 1 150 ? 19.844 23.031 -3.619 1 80.19 150 ALA B C 1
ATOM 4871 O O . ALA B 1 150 ? 20.234 23.578 -4.648 1 80.19 150 ALA B O 1
ATOM 4872 N N . GLY B 1 151 ? 20.406 21.969 -3.098 1 83 151 GLY B N 1
ATOM 4873 C CA . GLY B 1 151 ? 21.656 21.469 -3.641 1 83 151 GLY B CA 1
ATOM 4874 C C . GLY B 1 151 ? 21.453 20.5 -4.801 1 83 151 GLY B C 1
ATOM 4875 O O . GLY B 1 151 ? 22.422 19.984 -5.352 1 83 151 GLY B O 1
ATOM 4876 N N . GLY B 1 152 ? 20.219 20.266 -5.094 1 86.88 152 GLY B N 1
ATOM 4877 C CA . GLY B 1 152 ? 19.922 19.469 -6.27 1 86.88 152 GLY B CA 1
ATOM 4878 C C . GLY B 1 152 ? 19.672 18 -5.953 1 86.88 152 GLY B C 1
ATOM 4879 O O . GLY B 1 152 ? 19.438 17.203 -6.855 1 86.88 152 GLY B O 1
ATOM 4880 N N . LYS B 1 153 ? 19.75 17.734 -4.719 1 90.5 153 LYS B N 1
ATOM 4881 C CA . LYS B 1 153 ? 19.516 16.328 -4.371 1 90.5 153 LYS B CA 1
ATOM 4882 C C . LYS B 1 153 ? 18.062 15.953 -4.582 1 90.5 153 LYS B C 1
ATOM 4884 O O . LYS B 1 153 ? 17.156 16.609 -4.039 1 90.5 153 LYS B O 1
ATOM 4889 N N . LYS B 1 154 ? 17.844 14.898 -5.355 1 93.81 154 LYS B N 1
ATOM 4890 C CA . LYS B 1 154 ? 16.5 14.398 -5.641 1 93.81 154 LYS B CA 1
ATOM 4891 C C . LYS B 1 154 ? 15.977 13.547 -4.492 1 93.81 154 LYS B C 1
ATOM 4893 O O . LYS B 1 154 ? 16.516 12.477 -4.203 1 93.81 154 LYS B O 1
ATOM 4898 N N . ILE B 1 155 ? 14.906 13.984 -3.902 1 91.62 155 ILE B N 1
ATOM 4899 C CA . ILE B 1 155 ? 14.398 13.336 -2.701 1 91.62 155 ILE B CA 1
ATOM 4900 C C . ILE B 1 155 ? 13.203 12.453 -3.061 1 91.62 155 ILE B C 1
ATOM 4902 O O . ILE B 1 155 ? 13.117 11.305 -2.621 1 91.62 155 ILE B O 1
ATOM 4906 N N . SER B 1 156 ? 12.281 12.945 -3.875 1 94.44 156 SER B N 1
ATOM 4907 C CA . SER B 1 156 ? 11.07 12.219 -4.242 1 94.44 156 SER B CA 1
ATOM 4908 C C . SER B 1 156 ? 11.25 11.484 -5.562 1 94.44 156 SER B C 1
ATOM 4910 O O . SER B 1 156 ? 12.055 11.891 -6.406 1 94.44 156 SER B O 1
ATOM 4912 N N . ALA B 1 157 ? 10.438 10.391 -5.734 1 95.94 157 ALA B N 1
ATOM 4913 C CA . ALA B 1 157 ? 10.422 9.672 -7.008 1 95.94 157 ALA B CA 1
ATOM 4914 C C . ALA B 1 157 ? 10.07 10.602 -8.156 1 95.94 157 ALA B C 1
ATOM 4916 O O . ALA B 1 157 ? 10.57 10.438 -9.273 1 95.94 157 ALA B O 1
ATOM 4917 N N . THR B 1 158 ? 9.258 11.586 -7.867 1 96.31 158 THR B N 1
ATOM 4918 C CA . THR B 1 158 ? 8.852 12.547 -8.891 1 96.31 158 THR B CA 1
ATOM 4919 C C . THR B 1 158 ? 10.062 13.328 -9.398 1 96.31 158 THR B C 1
ATOM 4921 O O . THR B 1 158 ? 10.188 13.57 -10.602 1 96.31 158 THR B O 1
ATOM 4924 N N . SER B 1 159 ? 10.961 13.719 -8.508 1 96.56 159 SER B N 1
ATOM 4925 C CA . SER B 1 159 ? 12.133 14.477 -8.93 1 96.56 159 SER B CA 1
ATOM 4926 C C . SER B 1 159 ? 13.195 13.562 -9.523 1 96.56 159 SER B C 1
ATOM 4928 O O . SER B 1 159 ? 14.062 14.016 -10.273 1 96.56 159 SER B O 1
ATOM 4930 N N . ILE B 1 160 ? 13.109 12.273 -9.227 1 97.38 160 ILE B N 1
ATOM 4931 C CA . ILE B 1 160 ? 14.07 11.312 -9.758 1 97.38 160 ILE B CA 1
ATOM 4932 C C . ILE B 1 160 ? 13.719 10.977 -11.203 1 97.38 160 ILE B C 1
ATOM 4934 O O . ILE B 1 160 ? 14.594 10.938 -12.07 1 97.38 160 ILE B O 1
ATOM 4938 N N . TYR B 1 161 ? 12.406 10.828 -11.484 1 98.06 161 TYR B N 1
ATOM 4939 C CA . TYR B 1 161 ? 12 10.242 -12.758 1 98.06 161 TYR B CA 1
ATOM 4940 C C . TYR B 1 161 ? 11.406 11.305 -13.672 1 98.06 161 TYR B C 1
ATOM 4942 O O . TYR B 1 161 ? 11.203 11.062 -14.867 1 98.06 161 TYR B O 1
ATOM 4950 N N . PHE B 1 162 ? 11.102 12.547 -13.117 1 98.06 162 PHE B N 1
ATOM 4951 C CA . PHE B 1 162 ? 10.641 13.688 -13.898 1 98.06 162 PHE B CA 1
ATOM 4952 C C . PHE B 1 162 ? 11.492 14.914 -13.609 1 98.06 162 PHE B C 1
ATOM 4954 O O . PHE B 1 162 ? 12.422 14.867 -12.797 1 98.06 162 PHE B O 1
ATOM 4961 N N . THR B 1 163 ? 11.242 16.016 -14.414 1 97.75 163 THR B N 1
ATOM 4962 C CA . THR B 1 163 ? 11.953 17.266 -14.219 1 97.75 163 THR B CA 1
ATOM 4963 C C . THR B 1 163 ? 11.07 18.281 -13.5 1 97.75 163 THR B C 1
ATOM 4965 O O . THR B 1 163 ? 10.047 18.719 -14.031 1 97.75 163 THR B O 1
ATOM 4968 N N . SER B 1 164 ? 11.523 18.672 -12.305 1 97.19 164 SER B N 1
ATOM 4969 C CA . SER B 1 164 ? 10.648 19.469 -11.461 1 97.19 164 SER B CA 1
ATOM 4970 C C . SER B 1 164 ? 11.141 20.906 -11.352 1 97.19 164 SER B C 1
ATOM 4972 O O . SER B 1 164 ? 12.352 21.156 -11.305 1 97.19 164 SER B O 1
ATOM 4974 N N . LEU B 1 165 ? 10.266 21.844 -11.391 1 97.62 165 LEU B N 1
ATOM 4975 C CA . LEU B 1 165 ? 10.453 23.234 -10.984 1 97.62 165 LEU B CA 1
ATOM 4976 C C . LEU B 1 165 ? 9.344 23.688 -10.047 1 97.62 165 LEU B C 1
ATOM 4978 O O . LEU B 1 165 ? 8.195 23.828 -10.461 1 97.62 165 LEU B O 1
ATOM 4982 N N . PRO B 1 166 ? 9.672 23.953 -8.82 1 95.88 166 PRO B N 1
ATOM 4983 C CA . PRO B 1 166 ? 8.617 24.281 -7.852 1 95.88 166 PRO B CA 1
ATOM 4984 C C . PRO B 1 166 ? 8.109 25.719 -7.977 1 95.88 166 PRO B C 1
ATOM 4986 O O . PRO B 1 166 ? 8.867 26.609 -8.383 1 95.88 166 PRO B O 1
ATOM 4989 N N . TYR B 1 167 ? 6.832 25.906 -7.68 1 97.44 167 TYR B N 1
ATOM 4990 C CA . TYR B 1 167 ? 6.32 27.234 -7.395 1 97.44 167 TYR B CA 1
ATOM 4991 C C . TYR B 1 167 ? 6.199 27.469 -5.891 1 97.44 167 TYR B C 1
ATOM 4993 O O . TYR B 1 167 ? 6.34 26.531 -5.102 1 97.44 167 TYR B O 1
ATOM 5001 N N . LYS B 1 168 ? 5.988 28.734 -5.492 1 95.88 168 LYS B N 1
ATOM 5002 C CA . LYS B 1 168 ? 6.113 29.078 -4.074 1 95.88 168 LYS B CA 1
ATOM 5003 C C . LYS B 1 168 ? 4.977 29.984 -3.625 1 95.88 168 LYS B C 1
ATOM 5005 O O . LYS B 1 168 ? 4.125 30.375 -4.43 1 95.88 168 LYS B O 1
ATOM 5010 N N . LEU B 1 169 ? 4.977 30.234 -2.375 1 96.06 169 LEU B N 1
ATOM 5011 C CA . LEU B 1 169 ? 4.059 31.203 -1.79 1 96.06 169 LEU B CA 1
ATOM 5012 C C . LEU B 1 169 ? 4.637 32.594 -1.867 1 96.06 169 LEU B C 1
ATOM 5014 O O . LEU B 1 169 ? 5.855 32.781 -1.959 1 96.06 169 LEU B O 1
ATOM 5018 N N . ASP B 1 170 ? 3.711 33.562 -1.899 1 95.12 170 ASP B N 1
ATOM 5019 C CA . ASP B 1 170 ? 4.109 34.969 -1.676 1 95.12 170 ASP B CA 1
ATOM 5020 C C . ASP B 1 170 ? 4.531 35.188 -0.225 1 95.12 170 ASP B C 1
ATOM 5022 O O . ASP B 1 170 ? 3.758 34.938 0.698 1 95.12 170 ASP B O 1
ATOM 5026 N N . PRO B 1 171 ? 5.738 35.656 0.018 1 89.81 171 PRO B N 1
ATOM 5027 C CA . PRO B 1 171 ? 6.25 35.75 1.388 1 89.81 171 PRO B CA 1
ATOM 5028 C C . PRO B 1 171 ? 5.453 36.719 2.244 1 89.81 171 PRO B C 1
ATOM 5030 O O . PRO B 1 171 ? 5.492 36.656 3.475 1 89.81 171 PRO B O 1
ATOM 5033 N N . THR B 1 172 ? 4.758 37.625 1.612 1 91.25 172 THR B N 1
ATOM 5034 C CA . THR B 1 172 ? 4.008 38.625 2.35 1 91.25 172 THR B CA 1
ATOM 5035 C C . THR B 1 172 ? 2.619 38.125 2.717 1 91.25 172 THR B C 1
ATOM 5037 O O . THR B 1 172 ? 2.189 38.25 3.865 1 91.25 172 THR B O 1
ATOM 5040 N N . THR B 1 173 ? 1.969 37.469 1.794 1 92.69 173 THR B N 1
ATOM 5041 C CA . THR B 1 173 ? 0.572 37.094 2.008 1 92.69 173 THR B CA 1
ATOM 5042 C C . THR B 1 173 ? 0.458 35.688 2.533 1 92.69 173 THR B C 1
ATOM 5044 O O . THR B 1 173 ? -0.554 35.312 3.133 1 92.69 173 THR B O 1
ATOM 5047 N N . GLY B 1 174 ? 1.476 34.875 2.248 1 93.31 174 GLY B N 1
ATOM 5048 C CA . GLY B 1 174 ? 1.415 33.469 2.605 1 93.31 174 GLY B CA 1
ATOM 5049 C C . GLY B 1 174 ? 0.546 32.656 1.668 1 93.31 174 GLY B C 1
ATOM 5050 O O . GLY B 1 174 ? 0.329 31.469 1.895 1 93.31 174 GLY B O 1
ATOM 5051 N N . LEU B 1 175 ? 0.042 33.312 0.595 1 96.38 175 LEU B N 1
ATOM 5052 C CA . LEU B 1 175 ? -0.75 32.625 -0.428 1 96.38 175 LEU B CA 1
ATOM 5053 C C . LEU B 1 175 ? 0.121 32.219 -1.613 1 96.38 175 LEU B C 1
ATOM 5055 O O . LEU B 1 175 ? 1.232 32.75 -1.772 1 96.38 175 LEU B O 1
ATOM 5059 N N . VAL B 1 176 ? -0.361 31.328 -2.41 1 97.69 176 VAL B N 1
ATOM 5060 C CA . VAL B 1 176 ? 0.375 30.953 -3.611 1 97.69 176 VAL B CA 1
ATOM 5061 C C . VAL B 1 176 ? 0.65 32.188 -4.461 1 97.69 176 VAL B C 1
ATOM 5063 O O . VAL B 1 176 ? -0.263 32.969 -4.75 1 97.69 176 VAL B O 1
ATOM 5066 N N . ASP B 1 177 ? 1.892 32.406 -4.863 1 97.88 177 ASP B N 1
ATOM 5067 C CA . ASP B 1 177 ? 2.234 33.5 -5.773 1 97.88 177 ASP B CA 1
ATOM 5068 C C . ASP B 1 177 ? 1.835 33.156 -7.207 1 97.88 177 ASP B C 1
ATOM 5070 O O . ASP B 1 177 ? 2.682 32.781 -8.023 1 97.88 177 ASP B O 1
ATOM 5074 N N . MET B 1 178 ? 0.608 33.469 -7.531 1 98.44 178 MET B N 1
ATOM 5075 C CA . MET B 1 178 ? 0.038 33.062 -8.812 1 98.44 178 MET B CA 1
ATOM 5076 C C . MET B 1 178 ? 0.75 33.75 -9.969 1 98.44 178 MET B C 1
ATOM 5078 O O . MET B 1 178 ? 0.915 33.156 -11.039 1 98.44 178 MET B O 1
ATOM 5082 N N . ASP B 1 179 ? 1.167 34.969 -9.758 1 98.19 179 ASP B N 1
ATOM 5083 C CA . ASP B 1 179 ? 1.849 35.719 -10.812 1 98.19 179 ASP B CA 1
ATOM 5084 C C . ASP B 1 179 ? 3.221 35.094 -11.109 1 98.19 179 ASP B C 1
ATOM 5086 O O . ASP B 1 179 ? 3.592 34.938 -12.273 1 98.19 179 ASP B O 1
ATOM 5090 N N . LYS B 1 180 ? 3.896 34.812 -10.062 1 98.38 180 LYS B N 1
ATOM 5091 C CA . LYS B 1 180 ? 5.199 34.188 -10.25 1 98.38 180 LYS B CA 1
ATOM 5092 C C . LYS B 1 180 ? 5.055 32.781 -10.836 1 98.38 180 LYS B C 1
ATOM 5094 O O . LYS B 1 180 ? 5.898 32.344 -11.617 1 98.38 180 LYS B O 1
ATOM 5099 N N . LEU B 1 181 ? 4.059 32.094 -10.422 1 98.75 181 LEU B N 1
ATOM 5100 C CA . LEU B 1 181 ? 3.77 30.766 -10.992 1 98.75 181 LEU B CA 1
ATOM 5101 C C . LEU B 1 181 ? 3.543 30.875 -12.492 1 98.75 181 LEU B C 1
ATOM 5103 O O . LEU B 1 181 ? 4.105 30.094 -13.266 1 98.75 181 LEU B O 1
ATOM 5107 N N . GLU B 1 182 ? 2.752 31.812 -12.875 1 98.75 182 GLU B N 1
ATOM 5108 C CA . GLU B 1 182 ? 2.469 32 -14.289 1 98.75 182 GLU B CA 1
ATOM 5109 C C . GLU B 1 182 ? 3.738 32.344 -15.07 1 98.75 182 GLU B C 1
ATOM 5111 O O . GLU B 1 182 ? 3.992 31.781 -16.141 1 98.75 182 GLU B O 1
ATOM 5116 N N . GLU B 1 183 ? 4.523 33.219 -14.531 1 98.69 183 GLU B N 1
ATOM 5117 C CA . GLU B 1 183 ? 5.777 33.625 -15.164 1 98.69 183 GLU B CA 1
ATOM 5118 C C . GLU B 1 183 ? 6.699 32.438 -15.367 1 98.69 183 GLU B C 1
ATOM 5120 O O . GLU B 1 183 ? 7.199 32.219 -16.469 1 98.69 183 GLU B O 1
ATOM 5125 N N . LYS B 1 184 ? 6.844 31.672 -14.328 1 98.56 184 LYS B N 1
ATOM 5126 C CA . LYS B 1 184 ? 7.727 30.516 -14.383 1 98.56 184 LYS B CA 1
ATOM 5127 C C . LYS B 1 184 ? 7.176 29.453 -15.336 1 98.56 184 LYS B C 1
ATOM 5129 O O . LYS B 1 184 ? 7.938 28.781 -16.047 1 98.56 184 LYS B O 1
ATOM 5134 N N . ALA B 1 185 ? 5.863 29.266 -15.336 1 98.75 185 ALA B N 1
ATOM 5135 C CA . ALA B 1 185 ? 5.238 28.266 -16.203 1 98.75 185 ALA B CA 1
ATOM 5136 C C . ALA B 1 185 ? 5.449 28.609 -17.672 1 98.75 185 ALA B C 1
ATOM 5138 O O . ALA B 1 185 ? 5.684 27.719 -18.5 1 98.75 185 ALA B O 1
ATOM 5139 N N . LEU B 1 186 ? 5.367 29.875 -17.984 1 98.56 186 LEU B N 1
ATOM 5140 C CA . LEU B 1 186 ? 5.535 30.344 -19.375 1 98.56 186 LEU B CA 1
ATOM 5141 C C . LEU B 1 186 ? 6.961 30.094 -19.859 1 98.56 186 LEU B C 1
ATOM 5143 O O . LEU B 1 186 ? 7.184 29.859 -21.047 1 98.56 186 LEU B O 1
ATOM 5147 N N . GLU B 1 187 ? 7.91 30.109 -18.938 1 98.38 187 GLU B N 1
ATOM 5148 C CA . GLU B 1 187 ? 9.312 29.891 -19.281 1 98.38 187 GLU B CA 1
ATOM 5149 C C . GLU B 1 187 ? 9.648 28.391 -19.281 1 98.38 187 GLU B C 1
ATOM 5151 O O . GLU B 1 187 ? 10.328 27.906 -20.188 1 98.38 187 GLU B O 1
ATOM 5156 N N . PHE B 1 188 ? 9.164 27.734 -18.297 1 98.31 188 PHE B N 1
ATOM 5157 C CA . PHE B 1 188 ? 9.531 26.344 -18.031 1 98.31 188 PHE B CA 1
ATOM 5158 C C . PHE B 1 188 ? 8.711 25.406 -18.922 1 98.31 188 PHE B C 1
ATOM 5160 O O . PHE B 1 188 ? 9.18 24.328 -19.281 1 98.31 188 PHE B O 1
ATOM 5167 N N . ARG B 1 189 ? 7.539 25.766 -19.25 1 98.25 189 ARG B N 1
ATOM 5168 C CA . ARG B 1 189 ? 6.621 25.016 -20.094 1 98.25 189 ARG B CA 1
ATOM 5169 C C . ARG B 1 189 ? 6.402 23.609 -19.562 1 98.25 189 ARG B C 1
ATOM 5171 O O . ARG B 1 189 ? 6.676 22.625 -20.25 1 98.25 189 ARG B O 1
ATOM 5178 N N . PRO B 1 190 ? 5.84 23.484 -18.375 1 98.69 190 PRO B N 1
ATOM 5179 C CA . PRO B 1 190 ? 5.574 22.156 -17.812 1 98.69 190 PRO B CA 1
ATOM 5180 C C . PRO B 1 190 ? 4.488 21.406 -18.578 1 98.69 190 PRO B C 1
ATOM 5182 O O . PRO B 1 190 ? 3.621 22.031 -19.203 1 98.69 190 PRO B O 1
ATOM 5185 N N . ARG B 1 191 ? 4.609 20.078 -18.531 1 98.5 191 ARG B N 1
ATOM 5186 C CA . ARG B 1 191 ? 3.553 19.234 -19.094 1 98.5 191 ARG B CA 1
ATOM 5187 C C . ARG B 1 191 ? 2.422 19.031 -18.078 1 98.5 191 ARG B C 1
ATOM 5189 O O . ARG B 1 191 ? 1.297 18.703 -18.469 1 98.5 191 ARG B O 1
ATOM 5196 N N . LEU B 1 192 ? 2.686 19.266 -16.812 1 98.75 192 LEU B N 1
ATOM 5197 C CA . LEU B 1 192 ? 1.731 19.047 -15.734 1 98.75 192 LEU B CA 1
ATOM 5198 C C . LEU B 1 192 ? 1.963 20.062 -14.609 1 98.75 192 LEU B C 1
ATOM 5200 O O . LEU B 1 192 ? 3.104 20.281 -14.195 1 98.75 192 LEU B O 1
ATOM 5204 N N . ILE B 1 193 ? 0.93 20.703 -14.172 1 98.88 193 ILE B N 1
ATOM 5205 C CA . ILE B 1 193 ? 0.931 21.562 -12.984 1 98.88 193 ILE B CA 1
ATOM 5206 C C . ILE B 1 193 ? 0.1 20.906 -11.883 1 98.88 193 ILE B C 1
ATOM 5208 O O . ILE B 1 193 ? -1.041 20.5 -12.109 1 98.88 193 ILE B O 1
ATOM 5212 N N . ILE B 1 194 ? 0.673 20.797 -10.703 1 98.88 194 ILE B N 1
ATOM 5213 C CA . ILE B 1 194 ? 0.019 20.172 -9.555 1 98.88 194 ILE B CA 1
ATOM 5214 C C . ILE B 1 194 ? -0.496 21.266 -8.609 1 98.88 194 ILE B C 1
ATOM 5216 O O . ILE B 1 194 ? 0.271 22.125 -8.156 1 98.88 194 ILE B O 1
ATOM 5220 N N . CYS B 1 195 ? -1.76 21.266 -8.352 1 98.75 195 CYS B N 1
ATOM 5221 C CA . CYS B 1 195 ? -2.377 22.109 -7.336 1 98.75 195 CYS B CA 1
ATOM 5222 C C . CYS B 1 195 ? -2.67 21.312 -6.07 1 98.75 195 CYS B C 1
ATOM 5224 O O . CYS B 1 195 ? -3.531 20.438 -6.07 1 98.75 195 CYS B O 1
ATOM 5226 N N . GLY B 1 196 ? -1.948 21.547 -5.043 1 97.69 196 GLY B N 1
ATOM 5227 C CA . GLY B 1 196 ? -2.127 20.844 -3.775 1 97.69 196 GLY B CA 1
ATOM 5228 C C . GLY B 1 196 ? -0.975 21.062 -2.812 1 97.69 196 GLY B C 1
ATOM 5229 O O . GLY B 1 196 ? 0.115 21.469 -3.219 1 97.69 196 GLY B O 1
ATOM 5230 N N . GLY B 1 197 ? -1.208 20.766 -1.609 1 96.25 197 GLY B N 1
ATOM 5231 C CA . GLY B 1 197 ? -0.198 20.906 -0.572 1 96.25 197 GLY B CA 1
ATOM 5232 C C . GLY B 1 197 ? -0.6 20.266 0.743 1 96.25 197 GLY B C 1
ATOM 5233 O O . GLY B 1 197 ? -1.773 19.938 0.952 1 96.25 197 GLY B O 1
ATOM 5234 N N . SER B 1 198 ? 0.412 20.094 1.608 1 95.19 198 SER B N 1
ATOM 5235 C CA . SER B 1 198 ? 0.211 19.469 2.912 1 95.19 198 SER B CA 1
ATOM 5236 C C . SER B 1 198 ? -0.019 20.516 3.998 1 95.19 198 SER B C 1
ATOM 5238 O O . SER B 1 198 ? -0.587 20.219 5.047 1 95.19 198 SER B O 1
ATOM 5240 N N . ALA B 1 199 ? 0.526 21.703 3.779 1 95.88 199 ALA B N 1
ATOM 5241 C CA . ALA B 1 199 ? 0.452 22.766 4.77 1 95.88 199 ALA B CA 1
ATOM 5242 C C . ALA B 1 199 ? 0.009 24.078 4.125 1 95.88 199 ALA B C 1
ATOM 5244 O O . ALA B 1 199 ? 0.818 25 3.941 1 95.88 199 ALA B O 1
ATOM 5245 N N . TYR B 1 200 ? -1.192 24.172 3.762 1 96.69 200 TYR B N 1
ATOM 5246 C CA . TYR B 1 200 ? -1.848 25.328 3.18 1 96.69 200 TYR B CA 1
ATOM 5247 C C . TYR B 1 200 ? -3.225 25.547 3.795 1 96.69 200 TYR B C 1
ATOM 5249 O O . TYR B 1 200 ? -4.137 24.75 3.588 1 96.69 200 TYR B O 1
ATOM 5257 N N . SER B 1 201 ? -3.422 26.594 4.531 1 97.06 201 SER B N 1
ATOM 5258 C CA . SER B 1 201 ? -4.582 26.75 5.398 1 97.06 201 SER B CA 1
ATOM 5259 C C . SER B 1 201 ? -5.719 27.469 4.68 1 97.06 201 SER B C 1
ATOM 5261 O O . SER B 1 201 ? -6.754 27.766 5.281 1 97.06 201 SER B O 1
ATOM 5263 N N . ARG B 1 202 ? -5.531 27.828 3.4 1 97.81 202 ARG B N 1
ATOM 5264 C CA . ARG B 1 202 ? -6.527 28.594 2.654 1 97.81 202 ARG B CA 1
ATOM 5265 C C . ARG B 1 202 ? -7.078 27.781 1.489 1 97.81 202 ARG B C 1
ATOM 5267 O O . ARG B 1 202 ? -6.574 26.688 1.192 1 97.81 202 ARG B O 1
ATOM 5274 N N . ASP B 1 203 ? -8.164 28.234 0.951 1 97.81 203 ASP B N 1
ATOM 5275 C CA . ASP B 1 203 ? -8.766 27.547 -0.196 1 97.81 203 ASP B CA 1
ATOM 5276 C C . ASP B 1 203 ? -7.961 27.812 -1.468 1 97.81 203 ASP B C 1
ATOM 5278 O O . ASP B 1 203 ? -7.262 28.828 -1.572 1 97.81 203 ASP B O 1
ATOM 5282 N N . TRP B 1 204 ? -7.961 26.938 -2.41 1 98.31 204 TRP B N 1
ATOM 5283 C CA . TRP B 1 204 ? -7.152 27.016 -3.621 1 98.31 204 TRP B CA 1
ATOM 5284 C C . TRP B 1 204 ? -7.887 27.766 -4.719 1 98.31 204 TRP B C 1
ATOM 5286 O O . TRP B 1 204 ? -9.109 27.688 -4.832 1 98.31 204 TRP B O 1
ATOM 5296 N N . ASP B 1 205 ? -7.141 28.516 -5.488 1 98.06 205 ASP B N 1
ATOM 5297 C CA . ASP B 1 205 ? -7.68 29.234 -6.645 1 98.06 205 ASP B CA 1
ATOM 5298 C C . ASP B 1 205 ? -7.617 28.359 -7.898 1 98.06 205 ASP B C 1
ATOM 5300 O O . ASP B 1 205 ? -6.895 28.672 -8.844 1 98.06 205 ASP B O 1
ATOM 5304 N N . TYR B 1 206 ? -8.516 27.359 -7.977 1 98.62 206 TYR B N 1
ATOM 5305 C CA . TYR B 1 206 ? -8.5 26.391 -9.062 1 98.62 206 TYR B CA 1
ATOM 5306 C C . TYR B 1 206 ? -8.672 27.078 -10.414 1 98.62 206 TYR B C 1
ATOM 5308 O O . TYR B 1 206 ? -8.086 26.656 -11.414 1 98.62 206 TYR B O 1
ATOM 5316 N N . LYS B 1 207 ? -9.484 28.109 -10.422 1 98.31 207 LYS B N 1
ATOM 5317 C CA . LYS B 1 207 ? -9.742 28.844 -11.664 1 98.31 207 LYS B CA 1
ATOM 5318 C C . LYS B 1 207 ? -8.461 29.438 -12.227 1 98.31 207 LYS B C 1
ATOM 5320 O O . LYS B 1 207 ? -8.188 29.328 -13.422 1 98.31 207 LYS B O 1
ATOM 5325 N N . ARG B 1 208 ? -7.719 30.109 -11.383 1 98.62 208 ARG B N 1
ATOM 5326 C CA . ARG B 1 208 ? -6.461 30.719 -11.812 1 98.62 208 ARG B CA 1
ATOM 5327 C C . ARG B 1 208 ? -5.457 29.641 -12.227 1 98.62 208 ARG B C 1
ATOM 5329 O O . ARG B 1 208 ? -4.711 29.828 -13.188 1 98.62 208 ARG B O 1
ATOM 5336 N N . PHE B 1 209 ? -5.383 28.531 -11.539 1 98.81 209 PHE B N 1
ATOM 5337 C CA . PHE B 1 209 ? -4.52 27.422 -11.922 1 98.81 209 PHE B CA 1
ATOM 5338 C C . PHE B 1 209 ? -4.883 26.906 -13.312 1 98.81 209 PHE B C 1
ATOM 5340 O O . PHE B 1 209 ? -4.004 26.641 -14.133 1 98.81 209 PHE B O 1
ATOM 5347 N N . ARG B 1 210 ? -6.16 26.734 -13.562 1 98.25 210 ARG B N 1
ATOM 5348 C CA . ARG B 1 210 ? -6.625 26.266 -14.859 1 98.25 210 ARG B CA 1
ATOM 5349 C C . ARG B 1 210 ? -6.207 27.219 -15.977 1 98.25 210 ARG B C 1
ATOM 5351 O O . ARG B 1 210 ? -5.75 26.797 -17.031 1 98.25 210 ARG B O 1
ATOM 5358 N N . ALA B 1 211 ? -6.359 28.5 -15.695 1 98.25 211 ALA B N 1
ATOM 5359 C CA . ALA B 1 211 ? -5.988 29.5 -16.688 1 98.25 211 ALA B CA 1
ATOM 5360 C C . ALA B 1 211 ? -4.508 29.406 -17.031 1 98.25 211 ALA B C 1
ATOM 5362 O O . ALA B 1 211 ? -4.133 29.5 -18.203 1 98.25 211 ALA B O 1
ATOM 5363 N N . ILE B 1 212 ? -3.658 29.234 -16.062 1 98.69 212 ILE B N 1
ATOM 5364 C CA . ILE B 1 212 ? -2.219 29.125 -16.281 1 98.69 212 ILE B CA 1
ATOM 5365 C C . ILE B 1 212 ? -1.908 27.844 -17.047 1 98.69 212 ILE B C 1
ATOM 5367 O O . ILE B 1 212 ? -1.121 27.859 -18 1 98.69 212 ILE B O 1
ATOM 5371 N N . ALA B 1 213 ? -2.525 26.719 -16.641 1 98.31 213 ALA B N 1
ATOM 5372 C CA . ALA B 1 213 ? -2.318 25.453 -17.312 1 98.31 213 ALA B CA 1
ATOM 5373 C C . ALA B 1 213 ? -2.699 25.547 -18.797 1 98.31 213 ALA B C 1
ATOM 5375 O O . ALA B 1 213 ? -1.992 25.016 -19.656 1 98.31 213 ALA B O 1
ATOM 5376 N N . ASP B 1 214 ? -3.787 26.203 -19.094 1 96.5 214 ASP B N 1
ATOM 5377 C CA . ASP B 1 214 ? -4.25 26.359 -20.469 1 96.5 214 ASP B CA 1
ATOM 5378 C C . ASP B 1 214 ? -3.268 27.188 -21.297 1 96.5 214 ASP B C 1
ATOM 5380 O O . ASP B 1 214 ? -3.037 26.906 -22.469 1 96.5 214 ASP B O 1
ATOM 5384 N N . LYS B 1 215 ? -2.721 28.188 -20.672 1 96.75 215 LYS B N 1
ATOM 5385 C CA . LYS B 1 215 ? -1.787 29.078 -21.375 1 96.75 215 LYS B CA 1
ATOM 5386 C C . LYS B 1 215 ? -0.569 28.297 -21.875 1 96.75 215 LYS B C 1
ATOM 5388 O O . LYS B 1 215 ? -0.004 28.625 -22.906 1 96.75 215 LYS B O 1
ATOM 5393 N N . VAL B 1 216 ? -0.161 27.344 -21.141 1 97.19 216 VAL B N 1
ATOM 5394 C CA . VAL B 1 216 ? 1.084 26.672 -21.484 1 97.19 216 VAL B CA 1
ATOM 5395 C C . VAL B 1 216 ? 0.782 25.266 -22 1 97.19 216 VAL B C 1
ATOM 5397 O O . VAL B 1 216 ? 1.697 24.5 -22.328 1 97.19 216 VAL B O 1
ATOM 5400 N N . GLY B 1 217 ? -0.468 24.844 -22.078 1 95.06 217 GLY B N 1
ATOM 5401 C CA . GLY B 1 217 ? -0.863 23.531 -22.578 1 95.06 217 GLY B CA 1
ATOM 5402 C C . GLY B 1 217 ? -0.577 22.406 -21.609 1 95.06 217 GLY B C 1
ATOM 5403 O O . GLY B 1 217 ? -0.296 21.281 -22.031 1 95.06 217 GLY B O 1
ATOM 5404 N N . ALA B 1 218 ? -0.638 22.656 -20.281 1 98 218 ALA B N 1
ATOM 5405 C CA . ALA B 1 218 ? -0.33 21.672 -19.266 1 98 218 ALA B CA 1
ATOM 5406 C C . ALA B 1 218 ? -1.599 20.969 -18.766 1 98 218 ALA B C 1
ATOM 5408 O O . ALA B 1 218 ? -2.684 21.562 -18.797 1 98 218 ALA B O 1
ATOM 5409 N N . TYR B 1 219 ? -1.458 19.703 -18.344 1 98.25 219 TYR B N 1
ATOM 5410 C CA . TYR B 1 219 ? -2.479 19.094 -17.5 1 98.25 219 TYR B CA 1
ATOM 5411 C C . TYR B 1 219 ? -2.562 19.812 -16.156 1 98.25 219 TYR B C 1
ATOM 5413 O O . TYR B 1 219 ? -1.555 20.312 -15.641 1 98.25 219 TYR B O 1
ATOM 5421 N N . LEU B 1 220 ? -3.75 19.906 -15.617 1 98.75 220 LEU B N 1
ATOM 5422 C CA . LEU B 1 220 ? -3.93 20.328 -14.234 1 98.75 220 LEU B CA 1
ATOM 5423 C C . LEU B 1 220 ? -4.336 19.156 -13.352 1 98.75 220 LEU B C 1
ATOM 5425 O O . LEU B 1 220 ? -5.414 18.594 -13.523 1 98.75 220 LEU B O 1
ATOM 5429 N N . LEU B 1 221 ? -3.486 18.766 -12.469 1 98.94 221 LEU B N 1
ATOM 5430 C CA . LEU B 1 221 ? -3.787 17.766 -11.453 1 98.94 221 LEU B CA 1
ATOM 5431 C C . LEU B 1 221 ? -3.982 18.406 -10.086 1 98.94 221 LEU B C 1
ATOM 5433 O O . LEU B 1 221 ? -3.162 19.219 -9.656 1 98.94 221 LEU B O 1
ATOM 5437 N N . VAL B 1 222 ? -5.059 18.094 -9.453 1 98.94 222 VAL B N 1
ATOM 5438 C CA . VAL B 1 222 ? -5.289 18.562 -8.094 1 98.94 222 VAL B CA 1
ATOM 5439 C C . VAL B 1 222 ? -5.09 17.422 -7.105 1 98.94 222 VAL B C 1
ATOM 5441 O O . VAL B 1 222 ? -5.746 16.391 -7.203 1 98.94 222 VAL B O 1
ATOM 5444 N N . ASP B 1 223 ? -4.145 17.562 -6.211 1 98.75 223 ASP B N 1
ATOM 5445 C CA . ASP B 1 223 ? -3.963 16.688 -5.062 1 98.75 223 ASP B CA 1
ATOM 5446 C C . ASP B 1 223 ? -4.746 17.188 -3.852 1 98.75 223 ASP B C 1
ATOM 5448 O O . ASP B 1 223 ? -4.305 18.109 -3.154 1 98.75 223 ASP B O 1
ATOM 5452 N N . MET B 1 224 ? -5.867 16.547 -3.596 1 98.69 224 MET B N 1
ATOM 5453 C CA . MET B 1 224 ? -6.719 17.047 -2.518 1 98.69 224 MET B CA 1
ATOM 5454 C C . MET B 1 224 ? -6.602 16.156 -1.281 1 98.69 224 MET B C 1
ATOM 5456 O O . MET B 1 224 ? -7.539 16.078 -0.483 1 98.69 224 MET B O 1
ATOM 5460 N N . ALA B 1 225 ? -5.48 15.484 -1.083 1 98.19 225 ALA B N 1
ATOM 5461 C CA . ALA B 1 225 ? -5.262 14.484 -0.039 1 98.19 225 ALA B CA 1
ATOM 5462 C C . ALA B 1 225 ? -5.691 15.016 1.325 1 98.19 225 ALA B C 1
ATOM 5464 O O . ALA B 1 225 ? -6.367 14.32 2.086 1 98.19 225 ALA B O 1
ATOM 5465 N N . HIS B 1 226 ? -5.336 16.25 1.607 1 98 226 HIS B N 1
ATOM 5466 C CA . HIS B 1 226 ? -5.578 16.797 2.938 1 98 226 HIS B CA 1
ATOM 5467 C C . HIS B 1 226 ? -7.016 17.297 3.076 1 98 226 HIS B C 1
ATOM 5469 O O . HIS B 1 226 ? -7.574 17.297 4.176 1 98 226 HIS B O 1
ATOM 5475 N N . ILE B 1 227 ? -7.652 17.688 1.938 1 98.5 227 ILE B N 1
ATOM 5476 C CA . ILE B 1 227 ? -8.891 18.438 2.092 1 98.5 227 ILE B CA 1
ATOM 5477 C C . ILE B 1 227 ? -10.039 17.672 1.437 1 98.5 227 ILE B C 1
ATOM 5479 O O . ILE B 1 227 ? -11.141 18.219 1.284 1 98.5 227 ILE B O 1
ATOM 5483 N N . SER B 1 228 ? -9.852 16.438 1.062 1 98.56 228 SER B N 1
ATOM 5484 C CA . SER B 1 228 ? -10.844 15.688 0.312 1 98.56 228 SER B CA 1
ATOM 5485 C C . SER B 1 228 ? -12.156 15.586 1.081 1 98.56 228 SER B C 1
ATOM 5487 O O . SER B 1 228 ? -13.242 15.688 0.495 1 98.56 228 SER B O 1
ATOM 5489 N N . GLY B 1 229 ? -12.07 15.367 2.391 1 98.62 229 GLY B N 1
ATOM 5490 C CA . GLY B 1 229 ? -13.289 15.32 3.176 1 98.62 229 GLY B CA 1
ATOM 5491 C C . GLY B 1 229 ? -14.062 16.625 3.152 1 98.62 229 GLY B C 1
ATOM 5492 O O . GLY B 1 229 ? -15.289 16.641 3.082 1 98.62 229 GLY B O 1
ATOM 5493 N N . LEU B 1 230 ? -13.359 17.719 3.217 1 98.75 230 LEU B N 1
ATOM 5494 C CA . LEU B 1 230 ? -13.977 19.047 3.193 1 98.75 230 LEU B CA 1
ATOM 5495 C C . LEU B 1 230 ? -14.641 19.312 1.844 1 98.75 230 LEU B C 1
ATOM 5497 O O . LEU B 1 230 ? -15.695 19.938 1.778 1 98.75 230 LEU B O 1
ATOM 5501 N N . ILE B 1 231 ? -14 18.875 0.794 1 98.75 231 ILE B N 1
ATOM 5502 C CA . ILE B 1 231 ? -14.547 19.031 -0.549 1 98.75 231 ILE B CA 1
ATOM 5503 C C . ILE B 1 231 ? -15.797 18.156 -0.703 1 98.75 231 ILE B C 1
ATOM 5505 O O . ILE B 1 231 ? -16.812 18.625 -1.223 1 98.75 231 ILE B O 1
ATOM 5509 N N . ALA B 1 232 ? -15.734 16.891 -0.217 1 98.69 232 ALA B N 1
ATOM 5510 C CA . ALA B 1 232 ? -16.891 16 -0.274 1 98.69 232 ALA B CA 1
ATOM 5511 C C . ALA B 1 232 ? -18.078 16.594 0.469 1 98.69 232 ALA B C 1
ATOM 5513 O O . ALA B 1 232 ? -19.234 16.391 0.071 1 98.69 232 ALA B O 1
ATOM 5514 N N . ALA B 1 233 ? -17.828 17.391 1.476 1 98.25 233 ALA B N 1
ATOM 5515 C CA . ALA B 1 233 ? -18.859 17.969 2.328 1 98.25 233 ALA B CA 1
ATOM 5516 C C . ALA B 1 233 ? -19.219 19.375 1.873 1 98.25 233 ALA B C 1
ATOM 5518 O O . ALA B 1 233 ? -20.016 20.062 2.518 1 98.25 233 ALA B O 1
ATOM 5519 N N . LYS B 1 234 ? -18.625 19.891 0.84 1 97.62 234 LYS B N 1
ATOM 5520 C CA . LYS B 1 234 ? -18.875 21.203 0.233 1 97.62 234 LYS B CA 1
ATOM 5521 C C . LYS B 1 234 ? -18.5 22.328 1.181 1 97.62 234 LYS B C 1
ATOM 5523 O O . LYS B 1 234 ? -19.156 23.375 1.204 1 97.62 234 LYS B O 1
ATOM 5528 N N . GLN B 1 235 ? -17.484 22.031 1.987 1 98 235 GLN B N 1
ATOM 5529 C CA . GLN B 1 235 ? -16.953 23.078 2.855 1 98 235 GLN B CA 1
ATOM 5530 C C . GLN B 1 235 ? -15.914 23.938 2.129 1 98 235 GLN B C 1
ATOM 5532 O O . GLN B 1 235 ? -15.633 25.062 2.541 1 98 235 GLN B O 1
ATOM 5537 N N . LEU B 1 236 ? -15.336 23.422 1.043 1 98.31 236 LEU B N 1
ATOM 5538 C CA . LEU B 1 236 ? -14.352 24.109 0.211 1 98.31 236 LEU B CA 1
ATOM 5539 C C . LEU B 1 236 ? -14.758 24.047 -1.259 1 98.31 236 LEU B C 1
ATOM 5541 O O . LEU B 1 236 ? -15.656 23.297 -1.636 1 98.31 236 LEU B O 1
ATOM 5545 N N . ALA B 1 237 ? -14.047 24.906 -2.041 1 98 237 ALA B N 1
ATOM 5546 C CA . ALA B 1 237 ? -14.305 24.906 -3.48 1 98 237 ALA B CA 1
ATOM 5547 C C . ALA B 1 237 ? -13.977 23.547 -4.105 1 98 237 ALA B C 1
ATOM 5549 O O . ALA B 1 237 ? -13.062 22.859 -3.646 1 98 237 ALA B O 1
ATOM 5550 N N . SER B 1 238 ? -14.727 23.219 -5.105 1 98.06 238 SER B N 1
ATOM 5551 C CA . SER B 1 238 ? -14.523 21.938 -5.777 1 98.06 238 SER B CA 1
ATOM 5552 C C . SER B 1 238 ? -13.508 22.047 -6.902 1 98.06 238 SER B C 1
ATOM 5554 O O . SER B 1 238 ? -13.609 22.953 -7.75 1 98.06 238 SER B O 1
ATOM 5556 N N . PRO B 1 239 ? -12.562 21.188 -6.945 1 98.62 239 PRO B N 1
ATOM 5557 C CA . PRO B 1 239 ? -11.586 21.219 -8.039 1 98.62 239 PRO B CA 1
ATOM 5558 C C . PRO B 1 239 ? -12.125 20.594 -9.328 1 98.62 239 PRO B C 1
ATOM 5560 O O . PRO B 1 239 ? -11.523 20.75 -10.391 1 98.62 239 PRO B O 1
ATOM 5563 N N . PHE B 1 240 ? -13.242 19.938 -9.32 1 98.44 240 PHE B N 1
ATOM 5564 C CA . PHE B 1 240 ? -13.664 19.031 -10.391 1 98.44 240 PHE B CA 1
ATOM 5565 C C . PHE B 1 240 ? -14.125 19.812 -11.609 1 98.44 240 PHE B C 1
ATOM 5567 O O . PHE B 1 240 ? -14.18 19.281 -12.719 1 98.44 240 PHE B O 1
ATOM 5574 N N . ASP B 1 241 ? -14.414 21.094 -11.477 1 96.06 241 ASP B N 1
ATOM 5575 C CA . ASP B 1 241 ? -14.766 21.922 -12.625 1 96.06 241 ASP B CA 1
ATOM 5576 C C . ASP B 1 241 ? -13.523 22.344 -13.406 1 96.06 241 ASP B C 1
ATOM 5578 O O . ASP B 1 241 ? -13.625 22.781 -14.555 1 96.06 241 ASP B O 1
ATOM 5582 N N . PHE B 1 242 ? -12.359 22.172 -12.812 1 97.62 242 PHE B N 1
ATOM 5583 C CA . PHE B 1 242 ? -11.164 22.781 -13.391 1 97.62 242 PHE B CA 1
ATOM 5584 C C . PHE B 1 242 ? -10.117 21.719 -13.711 1 97.62 242 PHE B C 1
ATOM 5586 O O . PHE B 1 242 ? -9.414 21.812 -14.719 1 97.62 242 PHE B O 1
ATOM 5593 N N . ALA B 1 243 ? -10 20.688 -12.93 1 98.56 243 ALA B N 1
ATOM 5594 C CA . ALA B 1 243 ? -8.891 19.734 -12.969 1 98.56 243 ALA B CA 1
ATOM 5595 C C . ALA B 1 243 ? -9.07 18.734 -14.094 1 98.56 243 ALA B C 1
ATOM 5597 O O . ALA B 1 243 ? -10.195 18.422 -14.492 1 98.56 243 ALA B O 1
ATOM 5598 N N . ASP B 1 244 ? -7.988 18.203 -14.633 1 98.38 244 ASP B N 1
ATOM 5599 C CA . ASP B 1 244 ? -8 17.031 -15.508 1 98.38 244 ASP B CA 1
ATOM 5600 C C . ASP B 1 244 ? -8.062 15.742 -14.695 1 98.38 244 ASP B C 1
ATOM 5602 O O . ASP B 1 244 ? -8.773 14.805 -15.062 1 98.38 244 ASP B O 1
ATOM 5606 N N . VAL B 1 245 ? -7.305 15.711 -13.672 1 98.88 245 VAL B N 1
ATOM 5607 C CA . VAL B 1 245 ? -7.184 14.578 -12.758 1 98.88 245 VAL B CA 1
ATOM 5608 C C . VAL B 1 245 ? -7.18 15.078 -11.312 1 98.88 245 VAL B C 1
ATOM 5610 O O . VAL B 1 245 ? -6.613 16.141 -11.016 1 98.88 245 VAL B O 1
ATOM 5613 N N . VAL B 1 246 ? -7.848 14.398 -10.438 1 98.94 246 VAL B N 1
ATOM 5614 C CA . VAL B 1 246 ? -7.852 14.688 -9.008 1 98.94 246 VAL B CA 1
ATOM 5615 C C . VAL B 1 246 ? -7.43 13.445 -8.227 1 98.94 246 VAL B C 1
ATOM 5617 O O . VAL B 1 246 ? -7.992 12.367 -8.422 1 98.94 246 VAL B O 1
ATOM 5620 N N . THR B 1 247 ? -6.426 13.539 -7.414 1 98.88 247 THR B N 1
ATOM 5621 C CA . THR B 1 247 ? -5.977 12.43 -6.582 1 98.88 247 THR B CA 1
ATOM 5622 C C . THR B 1 247 ? -6.23 12.719 -5.105 1 98.88 247 THR B C 1
ATOM 5624 O O . THR B 1 247 ? -6.348 13.883 -4.707 1 98.88 247 THR B O 1
ATOM 5627 N N . THR B 1 248 ? -6.34 11.656 -4.328 1 98.75 248 THR B N 1
ATOM 5628 C CA . THR B 1 248 ? -6.484 11.844 -2.889 1 98.75 248 THR B CA 1
ATOM 5629 C C . THR B 1 248 ? -6.066 10.586 -2.135 1 98.75 248 THR B C 1
ATOM 5631 O O . THR B 1 248 ? -6.137 9.484 -2.672 1 98.75 248 THR B O 1
ATOM 5634 N N . THR B 1 249 ? -5.531 10.758 -0.947 1 97.94 249 THR B N 1
ATOM 5635 C CA . THR B 1 249 ? -5.551 9.688 0.046 1 97.94 249 THR B CA 1
ATOM 5636 C C . THR B 1 249 ? -6.922 9.594 0.711 1 97.94 249 THR B C 1
ATOM 5638 O O . THR B 1 249 ? -7.785 10.445 0.487 1 97.94 249 THR B O 1
ATOM 5641 N N . THR B 1 250 ? -7.125 8.57 1.568 1 98.12 250 THR B N 1
ATOM 5642 C CA . THR B 1 250 ? -8.5 8.375 2.018 1 98.12 250 THR B CA 1
ATOM 5643 C C . THR B 1 250 ? -8.57 8.312 3.541 1 98.12 250 THR B C 1
ATOM 5645 O O . THR B 1 250 ? -9.648 8.133 4.113 1 98.12 250 THR B O 1
ATOM 5648 N N . HIS B 1 251 ? -7.434 8.555 4.246 1 97.25 251 HIS B N 1
ATOM 5649 C CA . HIS B 1 251 ? -7.438 8.344 5.691 1 97.25 251 HIS B CA 1
ATOM 5650 C C . HIS B 1 251 ? -7.332 9.664 6.441 1 97.25 251 HIS B C 1
ATOM 5652 O O . HIS B 1 251 ? -7.371 9.688 7.676 1 97.25 251 HIS B O 1
ATOM 5658 N N . LYS B 1 252 ? -7.121 10.797 5.766 1 97.62 252 LYS B N 1
ATOM 5659 C CA . LYS B 1 252 ? -6.965 12.086 6.43 1 97.62 252 LYS B CA 1
ATOM 5660 C C . LYS B 1 252 ? -8.32 12.711 6.742 1 97.62 252 LYS B C 1
ATOM 5662 O O . LYS B 1 252 ? -9.109 12.148 7.504 1 97.62 252 LYS B O 1
ATOM 5667 N N . SER B 1 253 ? -8.703 13.719 5.988 1 98.06 253 SER B N 1
ATOM 5668 C CA . SER B 1 253 ? -9.977 14.391 6.254 1 98.06 253 SER B CA 1
ATOM 5669 C C . SER B 1 253 ? -11.156 13.531 5.82 1 98.06 253 SER B C 1
ATOM 5671 O O . SER B 1 253 ? -12.273 13.719 6.305 1 98.06 253 SER B O 1
ATOM 5673 N N . LEU B 1 254 ? -10.93 12.508 4.965 1 97.75 254 LEU B N 1
ATOM 5674 C CA . LEU B 1 254 ? -12 11.617 4.523 1 97.75 254 LEU B CA 1
ATOM 5675 C C . LEU B 1 254 ? -12.273 10.539 5.57 1 97.75 254 LEU B C 1
ATOM 5677 O O . LEU B 1 254 ? -13.32 9.883 5.531 1 97.75 254 LEU B O 1
ATOM 5681 N N . ARG B 1 255 ? -11.359 10.305 6.441 1 97.31 255 ARG B N 1
ATOM 5682 C CA . ARG B 1 255 ? -11.539 9.484 7.637 1 97.31 255 ARG B CA 1
ATOM 5683 C C . ARG B 1 255 ? -11.758 8.023 7.27 1 97.31 255 ARG B C 1
ATOM 5685 O O . ARG B 1 255 ? -12.555 7.332 7.91 1 97.31 255 ARG B O 1
ATOM 5692 N N . GLY B 1 256 ? -11.344 7.613 6.113 1 97.94 256 GLY B N 1
ATOM 5693 C CA . GLY B 1 256 ? -11.414 6.219 5.699 1 97.94 256 GLY B CA 1
ATOM 5694 C C . GLY B 1 256 ? -10.156 5.438 6.035 1 97.94 256 GLY B C 1
ATOM 5695 O O . GLY B 1 256 ? -9.398 5.82 6.926 1 97.94 256 GLY B O 1
ATOM 5696 N N . PRO B 1 257 ? -10.016 4.254 5.414 1 98.06 257 PRO B N 1
ATOM 5697 C CA . PRO B 1 257 ? -8.781 3.473 5.586 1 98.06 257 PRO B CA 1
ATOM 5698 C C . PRO B 1 257 ? -7.598 4.062 4.824 1 98.06 257 PRO B C 1
ATOM 5700 O O . PRO B 1 257 ? -7.766 5.016 4.059 1 98.06 257 PRO B O 1
ATOM 5703 N N . ARG B 1 258 ? -6.402 3.605 5.09 1 97.25 258 ARG B N 1
ATOM 5704 C CA . ARG B 1 258 ? -5.234 3.984 4.301 1 97.25 258 ARG B CA 1
ATOM 5705 C C . ARG B 1 258 ? -5.344 3.455 2.875 1 97.25 258 ARG B C 1
ATOM 5707 O O . ARG B 1 258 ? -5.316 2.242 2.654 1 97.25 258 ARG B O 1
ATOM 5714 N N . ALA B 1 259 ? -5.566 4.258 1.944 1 97.81 259 ALA B N 1
ATOM 5715 C CA . ALA B 1 259 ? -5.719 3.967 0.521 1 97.81 259 ALA B CA 1
ATOM 5716 C C . ALA B 1 259 ? -5.609 5.238 -0.313 1 97.81 259 ALA B C 1
ATOM 5718 O O . ALA B 1 259 ? -5.172 6.277 0.184 1 97.81 259 ALA B O 1
ATOM 5719 N N . GLY B 1 260 ? -5.832 5.141 -1.61 1 98.44 260 GLY B N 1
ATOM 5720 C CA . GLY B 1 260 ? -5.824 6.27 -2.525 1 98.44 260 GLY B CA 1
ATOM 5721 C C . GLY B 1 260 ? -6.84 6.141 -3.645 1 98.44 260 GLY B C 1
ATOM 5722 O O . GLY B 1 260 ? -7.336 5.047 -3.914 1 98.44 260 GLY B O 1
ATOM 5723 N N . MET B 1 261 ? -7.223 7.227 -4.215 1 98.94 261 MET B N 1
ATOM 5724 C CA . MET B 1 261 ? -8.109 7.277 -5.371 1 98.94 261 MET B CA 1
ATOM 5725 C C . MET B 1 261 ? -7.57 8.234 -6.43 1 98.94 261 MET B C 1
ATOM 5727 O O . MET B 1 261 ? -6.875 9.195 -6.105 1 98.94 261 MET B O 1
ATOM 5731 N N . ILE B 1 262 ? -7.84 7.957 -7.645 1 98.94 262 ILE B N 1
ATOM 5732 C CA . ILE B 1 262 ? -7.559 8.836 -8.773 1 98.94 262 ILE B CA 1
ATOM 5733 C C . ILE B 1 262 ? -8.836 9.086 -9.57 1 98.94 262 ILE B C 1
ATOM 5735 O O . ILE B 1 262 ? -9.359 8.172 -10.219 1 98.94 262 ILE B O 1
ATOM 5739 N N . PHE B 1 263 ? -9.336 10.305 -9.492 1 98.94 263 PHE B N 1
ATOM 5740 C CA . PHE B 1 263 ? -10.445 10.719 -10.344 1 98.94 263 PHE B CA 1
ATOM 5741 C C . PHE B 1 263 ? -9.93 11.273 -11.664 1 98.94 263 PHE B C 1
ATOM 5743 O O . PHE B 1 263 ? -8.922 11.984 -11.703 1 98.94 263 PHE B O 1
ATOM 5750 N N . PHE B 1 264 ? -10.602 10.953 -12.742 1 98.94 264 PHE B N 1
ATOM 5751 C CA . PHE B 1 264 ? -10.18 11.43 -14.055 1 98.94 264 PHE B CA 1
ATOM 5752 C C . PHE B 1 264 ? -11.383 11.766 -14.922 1 98.94 264 PHE B C 1
ATOM 5754 O O . PHE B 1 264 ? -12.445 11.164 -14.789 1 98.94 264 PHE B O 1
ATOM 5761 N N . ARG B 1 265 ? -11.195 12.688 -15.836 1 98.25 265 ARG B N 1
ATOM 5762 C CA . ARG B 1 265 ? -12.234 13.031 -16.797 1 98.25 265 ARG B CA 1
ATOM 5763 C C . ARG B 1 265 ? -12.445 11.898 -17.797 1 98.25 265 ARG B C 1
ATOM 5765 O O . ARG B 1 265 ? -11.492 11.219 -18.188 1 98.25 265 ARG B O 1
ATOM 5772 N N . ARG B 1 266 ? -13.648 11.727 -18.156 1 96.81 266 ARG B N 1
ATOM 5773 C CA . ARG B 1 266 ? -13.984 10.797 -19.234 1 96.81 266 ARG B CA 1
ATOM 5774 C C . ARG B 1 266 ? -15.102 11.367 -20.109 1 96.81 266 ARG B C 1
ATOM 5776 O O . ARG B 1 266 ? -15.617 12.453 -19.844 1 96.81 266 ARG B O 1
ATOM 5783 N N . GLY B 1 267 ? -15.352 10.789 -21.234 1 95.94 267 GLY B N 1
ATOM 5784 C CA . GLY B 1 267 ? -16.312 11.305 -22.188 1 95.94 267 GLY B CA 1
ATOM 5785 C C . GLY B 1 267 ? -15.703 12.242 -23.203 1 95.94 267 GLY B C 1
ATOM 5786 O O . GLY B 1 267 ? -14.484 12.297 -23.359 1 95.94 267 GLY B O 1
ATOM 5787 N N . PRO B 1 268 ? -16.578 12.93 -24.031 1 95.5 268 PRO B N 1
ATOM 5788 C CA . PRO B 1 268 ? -16.062 13.859 -25.031 1 95.5 268 PRO B CA 1
ATOM 5789 C C . PRO B 1 268 ? -15.391 15.086 -24.422 1 95.5 268 PRO B C 1
ATOM 5791 O O . PRO B 1 268 ? -15.891 15.641 -23.438 1 95.5 268 PRO B O 1
ATOM 5794 N N . LYS B 1 269 ? -14.305 15.43 -25.016 1 94.12 269 LYS B N 1
ATOM 5795 C CA . LYS B 1 269 ? -13.641 16.656 -24.594 1 94.12 269 LYS B CA 1
ATOM 5796 C C . LYS B 1 269 ? -14.484 17.891 -24.969 1 94.12 269 LYS B C 1
ATOM 5798 O O . LYS B 1 269 ? -15.008 17.969 -26.078 1 94.12 269 LYS B O 1
ATOM 5803 N N . PRO B 1 270 ? -14.555 18.828 -24.031 1 90.81 270 PRO B N 1
ATOM 5804 C CA . PRO B 1 270 ? -15.211 20.062 -24.453 1 90.81 270 PRO B CA 1
ATOM 5805 C C . PRO B 1 270 ? -14.391 20.859 -25.469 1 90.81 270 PRO B C 1
ATOM 5807 O O . PRO B 1 270 ? -13.18 20.641 -25.594 1 90.81 270 PRO B O 1
ATOM 5810 N N . ALA B 1 271 ? -15.055 21.734 -26.109 1 88.62 271 ALA B N 1
ATOM 5811 C CA . ALA B 1 271 ? -14.477 22.484 -27.219 1 88.62 271 ALA B CA 1
ATOM 5812 C C . ALA B 1 271 ? -13.227 23.25 -26.781 1 88.62 271 ALA B C 1
ATOM 5814 O O . ALA B 1 271 ? -12.25 23.344 -27.531 1 88.62 271 ALA B O 1
ATOM 5815 N N . ASP B 1 272 ? -13.242 23.672 -25.609 1 85.12 272 ASP B N 1
ATOM 5816 C CA . ASP B 1 272 ? -12.148 24.531 -25.156 1 85.12 272 ASP B CA 1
ATOM 5817 C C . ASP B 1 272 ? -10.969 23.688 -24.656 1 85.12 272 ASP B C 1
ATOM 5819 O O . ASP B 1 272 ? -9.914 24.234 -24.328 1 85.12 272 ASP B O 1
ATOM 5823 N N . ARG B 1 273 ? -11.117 22.375 -24.734 1 86.88 273 ARG B N 1
ATOM 5824 C CA . ARG B 1 273 ? -10.055 21.5 -24.266 1 86.88 273 ARG B CA 1
ATOM 5825 C C . ARG B 1 273 ? -9.477 20.688 -25.422 1 86.88 273 ARG B C 1
ATOM 5827 O O . ARG B 1 273 ? -8.594 19.844 -25.219 1 86.88 273 ARG B O 1
ATOM 5834 N N . LEU B 1 274 ? -10.016 20.938 -26.547 1 88.69 274 LEU B N 1
ATOM 5835 C CA . LEU B 1 274 ? -9.492 20.266 -27.719 1 88.69 274 LEU B CA 1
ATOM 5836 C C . LEU B 1 274 ? -8.141 20.844 -28.125 1 88.69 274 LEU B C 1
ATOM 5838 O O . LEU B 1 274 ? -7.945 22.062 -28.094 1 88.69 274 LEU B O 1
ATO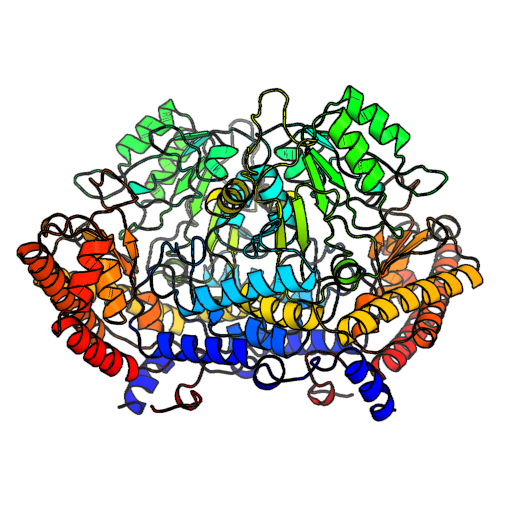M 5842 N N . ALA B 1 275 ? -7.316 19.969 -28.375 1 81.94 275 ALA B N 1
ATOM 5843 C CA . ALA B 1 275 ? -6.074 20.438 -28.984 1 81.94 275 ALA B CA 1
ATOM 5844 C C . ALA B 1 275 ? -6.305 20.938 -30.406 1 81.94 275 ALA B C 1
ATOM 5846 O O . ALA B 1 275 ? -7.34 20.641 -31.016 1 81.94 275 ALA B O 1
ATOM 5847 N N . LYS B 1 276 ? -5.41 21.625 -31.016 1 79.25 276 LYS B N 1
ATOM 5848 C CA . LYS B 1 276 ? -5.527 22.234 -32.344 1 79.25 276 LYS B CA 1
ATOM 5849 C C . LYS B 1 276 ? -5.832 21.188 -33.406 1 79.25 276 LYS B C 1
ATOM 5851 O O . LYS B 1 276 ? -6.602 21.438 -34.312 1 79.25 276 LYS B O 1
ATOM 5856 N N . ASP B 1 277 ? -5.262 20.062 -33.125 1 87.44 277 ASP B N 1
ATOM 5857 C CA . ASP B 1 277 ? -5.379 19.047 -34.156 1 87.44 277 ASP B CA 1
ATOM 5858 C C . ASP B 1 277 ? -6.418 17.984 -33.781 1 87.44 277 ASP B C 1
ATOM 5860 O O . ASP B 1 277 ? -6.625 17.016 -34.5 1 87.44 277 ASP B O 1
ATOM 5864 N N . GLU B 1 278 ? -7.145 18.203 -32.688 1 89.88 278 GLU B N 1
ATOM 5865 C CA . GLU B 1 278 ? -8.156 17.25 -32.25 1 89.88 278 GLU B CA 1
ATOM 5866 C C . GLU B 1 278 ? -9.523 17.562 -32.844 1 89.88 278 GLU B C 1
ATOM 5868 O O . GLU B 1 278 ? -9.992 18.703 -32.75 1 89.88 278 GLU B O 1
ATOM 5873 N N . PRO B 1 279 ? -10.188 16.641 -33.531 1 92.81 279 PRO B N 1
ATOM 5874 C CA . PRO B 1 279 ? -11.531 16.891 -34.062 1 92.81 279 PRO B CA 1
ATOM 5875 C C . PRO B 1 279 ? -12.594 16.953 -32.969 1 92.81 279 PRO B C 1
ATOM 5877 O O . PRO B 1 279 ? -12.398 16.406 -31.875 1 92.81 279 PRO B O 1
ATOM 5880 N N . PRO B 1 280 ? -13.664 17.594 -33.312 1 91.06 280 PRO B N 1
ATOM 5881 C CA . PRO B 1 280 ? -14.781 17.562 -32.344 1 91.06 280 PRO B CA 1
ATOM 5882 C C . PRO B 1 280 ? -15.234 16.141 -32.031 1 91.06 280 PRO B C 1
ATOM 5884 O O . PRO B 1 280 ? -15.273 15.289 -32.906 1 91.06 280 PRO B O 1
ATOM 5887 N N . GLY B 1 281 ? -15.445 15.961 -30.828 1 91.56 281 GLY B N 1
ATOM 5888 C CA . GLY B 1 281 ? -15.922 14.648 -30.422 1 91.56 281 GLY B CA 1
ATOM 5889 C C . GLY B 1 281 ? -14.812 13.773 -29.859 1 91.56 281 GLY B C 1
ATOM 5890 O O . GLY B 1 281 ? -15.086 12.688 -29.328 1 91.56 281 GLY B O 1
ATOM 5891 N N . THR B 1 282 ? -13.68 14.312 -29.859 1 94.81 282 THR B N 1
ATOM 5892 C CA . THR B 1 282 ? -12.578 13.562 -29.266 1 94.81 282 THR B CA 1
ATOM 5893 C C . THR B 1 282 ? -12.828 13.32 -27.781 1 94.81 282 THR B C 1
ATOM 5895 O O . THR B 1 282 ? -13.266 14.219 -27.062 1 94.81 282 THR B O 1
ATOM 5898 N N . ARG B 1 283 ? -12.516 12.07 -27.359 1 95.88 283 ARG B N 1
ATOM 5899 C CA . ARG B 1 283 ? -12.797 11.672 -25.984 1 95.88 283 ARG B CA 1
ATOM 5900 C C . ARG B 1 283 ? -11.523 11.688 -25.141 1 95.88 283 ARG B C 1
ATOM 5902 O O . ARG B 1 283 ? -10.422 11.5 -25.656 1 95.88 283 ARG B O 1
ATOM 5909 N N . TYR B 1 284 ? -11.727 11.953 -23.828 1 96.94 284 TYR B N 1
ATOM 5910 C CA . TYR B 1 284 ? -10.602 11.766 -22.922 1 96.94 284 TYR B CA 1
ATOM 5911 C C . TYR B 1 284 ? -10.148 10.312 -22.906 1 96.94 284 TYR B C 1
ATOM 5913 O O . TYR B 1 284 ? -10.969 9.398 -22.969 1 96.94 284 TYR B O 1
ATOM 5921 N N . ASP B 1 285 ? -8.867 10.07 -22.797 1 96.88 285 ASP B N 1
ATOM 5922 C CA . ASP B 1 285 ? -8.328 8.719 -22.734 1 96.88 285 ASP B CA 1
ATOM 5923 C C . ASP B 1 285 ? -7.609 8.469 -21.406 1 96.88 285 ASP B C 1
ATOM 5925 O O . ASP B 1 285 ? -6.719 7.617 -21.328 1 96.88 285 ASP B O 1
ATOM 5929 N N . TYR B 1 286 ? -7.965 9.312 -20.406 1 98.25 286 TYR B N 1
ATOM 5930 C CA . TYR B 1 286 ? -7.273 9.266 -19.125 1 98.25 286 TYR B CA 1
ATOM 5931 C C . TYR B 1 286 ? -7.535 7.945 -18.406 1 98.25 286 TYR B C 1
ATOM 5933 O O . TYR B 1 286 ? -6.652 7.418 -17.719 1 98.25 286 TYR B O 1
ATOM 5941 N N . GLU B 1 287 ? -8.719 7.406 -18.547 1 98.12 287 GLU B N 1
ATOM 5942 C CA . GLU B 1 287 ? -9.117 6.211 -17.812 1 98.12 287 GLU B CA 1
ATOM 5943 C C . GLU B 1 287 ? -8.195 5.035 -18.125 1 98.12 287 GLU B C 1
ATOM 5945 O O . GLU B 1 287 ? -7.633 4.422 -17.219 1 98.12 287 GLU B O 1
ATOM 5950 N N . ASP B 1 288 ? -8 4.777 -19.375 1 97.62 288 ASP B N 1
ATOM 5951 C CA . ASP B 1 288 ? -7.156 3.662 -19.781 1 97.62 288 ASP B CA 1
ATOM 5952 C C . ASP B 1 288 ? -5.711 3.875 -19.344 1 97.62 288 ASP B C 1
ATOM 5954 O O . ASP B 1 288 ? -5.055 2.939 -18.875 1 97.62 288 ASP B O 1
ATOM 5958 N N . LYS B 1 289 ? -5.262 5.109 -19.484 1 98.31 289 LYS B N 1
ATOM 5959 C CA . LYS B 1 289 ? -3.885 5.43 -19.125 1 98.31 289 LYS B CA 1
ATOM 5960 C C . LYS B 1 289 ? -3.66 5.262 -17.625 1 98.31 289 LYS B C 1
ATOM 5962 O O . LYS B 1 289 ? -2.65 4.695 -17.203 1 98.31 289 LYS B O 1
ATOM 5967 N N . ILE B 1 290 ? -4.59 5.75 -16.844 1 98.75 290 ILE B N 1
ATOM 5968 C CA . ILE B 1 290 ? -4.465 5.707 -15.398 1 98.75 290 ILE B CA 1
ATOM 5969 C C . ILE B 1 290 ? -4.617 4.27 -14.906 1 98.75 290 ILE B C 1
ATOM 5971 O O . ILE B 1 290 ? -3.842 3.812 -14.062 1 98.75 290 ILE B O 1
ATOM 5975 N N . ASP B 1 291 ? -5.605 3.549 -15.398 1 98.25 291 ASP B N 1
ATOM 5976 C CA . ASP B 1 291 ? -5.781 2.15 -15.023 1 98.25 291 ASP B CA 1
ATOM 5977 C C . ASP B 1 291 ? -4.535 1.333 -15.352 1 98.25 291 ASP B C 1
ATOM 5979 O O . ASP B 1 291 ? -4.121 0.477 -14.562 1 98.25 291 ASP B O 1
ATOM 5983 N N . PHE B 1 292 ? -3.945 1.633 -16.5 1 97.69 292 PHE B N 1
ATOM 5984 C CA . PHE B 1 292 ? -2.744 0.924 -16.922 1 97.69 292 PHE B CA 1
ATOM 5985 C C . PHE B 1 292 ? -1.558 1.283 -16.031 1 97.69 292 PHE B C 1
ATOM 5987 O O . PHE B 1 292 ? -0.742 0.421 -15.703 1 97.69 292 PHE B O 1
ATOM 5994 N N . ALA B 1 293 ? -1.453 2.557 -15.641 1 98.56 293 ALA B N 1
ATOM 5995 C CA . ALA B 1 293 ? -0.351 3.012 -14.797 1 98.56 293 ALA B CA 1
ATOM 5996 C C . ALA B 1 293 ? -0.419 2.371 -13.414 1 98.56 293 ALA B C 1
ATOM 5998 O O . ALA B 1 293 ? 0.611 2.008 -12.844 1 98.56 293 ALA B O 1
ATOM 5999 N N . VAL B 1 294 ? -1.661 2.303 -12.891 1 98.5 294 VAL B N 1
ATOM 6000 C CA . VAL B 1 294 ? -1.83 1.656 -11.594 1 98.5 294 VAL B CA 1
ATOM 6001 C C . VAL B 1 294 ? -1.496 0.171 -11.711 1 98.5 294 VAL B C 1
ATOM 6003 O O . VAL B 1 294 ? -0.596 -0.323 -11.023 1 98.5 294 VAL B O 1
ATOM 6006 N N . PHE B 1 295 ? -2.121 -0.513 -12.547 1 97.25 295 PHE B N 1
ATOM 6007 C CA . PHE B 1 295 ? -1.825 -1.891 -12.922 1 97.25 295 PHE B CA 1
ATOM 6008 C C . PHE B 1 295 ? -1.986 -2.092 -14.422 1 97.25 295 PHE B C 1
ATOM 6010 O O . PHE B 1 295 ? -3.006 -1.708 -15 1 97.25 295 PHE B O 1
ATOM 6017 N N . PRO B 1 296 ? -1.021 -2.578 -14.984 1 95.06 296 PRO B N 1
ATOM 6018 C CA . PRO B 1 296 ? 0.045 -3.459 -14.5 1 95.06 296 PRO B CA 1
ATOM 6019 C C . PRO B 1 296 ? 1.361 -2.719 -14.273 1 95.06 296 PRO B C 1
ATOM 6021 O O . PRO B 1 296 ? 2.355 -3.33 -13.875 1 95.06 296 PRO B O 1
ATOM 6024 N N . SER B 1 297 ? 1.438 -1.449 -14.352 1 96.94 297 SER B N 1
ATOM 6025 C CA . SER B 1 297 ? 2.729 -0.771 -14.398 1 96.94 297 SER B CA 1
ATOM 6026 C C . SER B 1 297 ? 3.369 -0.7 -13.016 1 96.94 297 SER B C 1
ATOM 6028 O O . SER B 1 297 ? 4.461 -1.229 -12.805 1 96.94 297 SER B O 1
ATOM 6030 N N . LEU B 1 298 ? 2.609 -0.166 -12.078 1 97.88 298 LEU B N 1
ATOM 6031 C CA . LEU B 1 298 ? 3.295 0.243 -10.852 1 97.88 298 LEU B CA 1
ATOM 6032 C C . LEU B 1 298 ? 2.93 -0.675 -9.695 1 97.88 298 LEU B C 1
ATOM 6034 O O . LEU B 1 298 ? 3.629 -0.708 -8.68 1 97.88 298 LEU B O 1
ATOM 6038 N N . GLN B 1 299 ? 1.808 -1.367 -9.812 1 96.31 299 GLN B N 1
ATOM 6039 C CA . GLN B 1 299 ? 1.334 -2.23 -8.734 1 96.31 299 GLN B CA 1
ATOM 6040 C C . GLN B 1 299 ? 0.909 -3.594 -9.266 1 96.31 299 GLN B C 1
ATOM 6042 O O . GLN B 1 299 ? 0.793 -3.783 -10.477 1 96.31 299 GLN B O 1
ATOM 6047 N N . GLY B 1 300 ? 0.842 -4.562 -8.352 1 93.56 300 GLY B N 1
ATOM 6048 C CA . GLY B 1 300 ? 0.183 -5.828 -8.633 1 93.56 300 GLY B CA 1
ATOM 6049 C C . GLY B 1 300 ? -1.274 -5.848 -8.211 1 93.56 300 GLY B C 1
ATOM 6050 O O . GLY B 1 300 ? -2.051 -4.969 -8.594 1 93.56 300 GLY B O 1
ATOM 6051 N N . GLY B 1 301 ? -1.649 -6.766 -7.414 1 93.31 301 GLY B N 1
ATOM 6052 C CA . GLY B 1 301 ? -3.025 -6.844 -6.953 1 93.31 301 GLY B CA 1
ATOM 6053 C C . GLY B 1 301 ? -3.377 -5.773 -5.941 1 93.31 301 GLY B C 1
ATOM 6054 O O . GLY B 1 301 ? -2.586 -5.477 -5.043 1 93.31 301 GLY B O 1
ATOM 6055 N N . PRO B 1 302 ? -4.527 -5.137 -6.129 1 96.88 302 PRO B N 1
ATOM 6056 C CA . PRO B 1 302 ? -4.969 -4.176 -5.117 1 96.88 302 PRO B CA 1
ATOM 6057 C C . PRO B 1 302 ? -5.262 -4.832 -3.77 1 96.88 302 PRO B C 1
ATOM 6059 O O . PRO B 1 302 ? -5.289 -6.062 -3.67 1 96.88 302 PRO B O 1
ATOM 6062 N N . HIS B 1 303 ? -5.285 -4.035 -2.748 1 98 303 HIS B N 1
ATOM 6063 C CA . HIS B 1 303 ? -5.719 -4.492 -1.432 1 98 303 HIS B CA 1
ATOM 6064 C C . HIS B 1 303 ? -7.238 -4.469 -1.312 1 98 303 HIS B C 1
ATOM 6066 O O . HIS B 1 303 ? -7.82 -3.441 -0.956 1 98 303 HIS B O 1
ATOM 6072 N N . ASN B 1 304 ? -7.852 -5.652 -1.541 1 98.5 304 ASN B N 1
ATOM 6073 C CA . ASN B 1 304 ? -9.305 -5.742 -1.618 1 98.5 304 ASN B CA 1
ATOM 6074 C C . ASN B 1 304 ? -9.961 -5.363 -0.294 1 98.5 304 ASN B C 1
ATOM 6076 O O . ASN B 1 304 ? -11.047 -4.781 -0.28 1 98.5 304 ASN B O 1
ATOM 6080 N N . HIS B 1 305 ? -9.352 -5.715 0.831 1 98.69 305 HIS B N 1
ATOM 6081 C CA . HIS B 1 305 ? -9.906 -5.352 2.129 1 98.69 305 HIS B CA 1
ATOM 6082 C C . HIS B 1 305 ? -9.883 -3.838 2.334 1 98.69 305 HIS B C 1
ATOM 6084 O O . HIS B 1 305 ? -10.789 -3.279 2.959 1 98.69 305 HIS B O 1
ATOM 6090 N N . GLN B 1 306 ? -8.875 -3.154 1.786 1 98.69 306 GLN B N 1
ATOM 6091 C CA . GLN B 1 306 ? -8.836 -1.697 1.843 1 98.69 306 GLN B CA 1
ATOM 6092 C C . GLN B 1 306 ? -9.914 -1.081 0.963 1 98.69 306 GLN B C 1
ATOM 6094 O O . GLN B 1 306 ? -10.547 -0.096 1.349 1 98.69 306 GLN B O 1
ATOM 6099 N N . ILE B 1 307 ? -10.094 -1.66 -0.237 1 98.81 307 ILE B N 1
ATOM 6100 C CA . ILE B 1 307 ? -11.117 -1.159 -1.145 1 98.81 307 ILE B CA 1
ATOM 6101 C C . ILE B 1 307 ? -12.5 -1.342 -0.516 1 98.81 307 ILE B C 1
ATOM 6103 O O . ILE B 1 307 ? -13.344 -0.446 -0.586 1 98.81 307 ILE B O 1
ATOM 6107 N N . GLY B 1 308 ? -12.734 -2.529 0.094 1 98.94 308 GLY B N 1
ATOM 6108 C CA . GLY B 1 308 ? -13.984 -2.734 0.808 1 98.94 308 GLY B CA 1
ATOM 6109 C C . GLY B 1 308 ? -14.195 -1.749 1.943 1 98.94 308 GLY B C 1
ATOM 6110 O O . GLY B 1 308 ? -15.281 -1.187 2.094 1 98.94 308 GLY B O 1
ATOM 6111 N N . ALA B 1 309 ? -13.164 -1.509 2.756 1 98.88 309 ALA B N 1
ATOM 6112 C CA . ALA B 1 309 ? -13.234 -0.558 3.863 1 98.88 309 ALA B CA 1
ATOM 6113 C C . ALA B 1 309 ? -13.492 0.857 3.355 1 98.88 309 ALA B C 1
ATOM 6115 O O . ALA B 1 309 ? -14.227 1.622 3.986 1 98.88 309 ALA B O 1
ATOM 6116 N N . LEU B 1 310 ? -12.867 1.2 2.266 1 98.88 310 LEU B N 1
ATOM 6117 C CA . LEU B 1 310 ? -13.07 2.51 1.656 1 98.88 310 LEU B CA 1
ATOM 6118 C C . LEU B 1 310 ? -14.523 2.691 1.229 1 98.88 310 LEU B C 1
ATOM 6120 O O . LEU B 1 310 ? -15.086 3.779 1.37 1 98.88 310 LEU B O 1
ATOM 6124 N N . ALA B 1 311 ? -15.117 1.618 0.709 1 98.94 311 ALA B N 1
ATOM 6125 C CA . ALA B 1 311 ? -16.531 1.677 0.322 1 98.94 311 ALA B CA 1
ATOM 6126 C C . ALA B 1 311 ? -17.406 2.041 1.512 1 98.94 311 ALA B C 1
ATOM 6128 O O . ALA B 1 311 ? -18.359 2.807 1.373 1 98.94 311 ALA B O 1
ATOM 6129 N N . VAL B 1 312 ? -17.109 1.521 2.67 1 98.88 312 VAL B N 1
ATOM 6130 C CA . VAL B 1 312 ? -17.859 1.817 3.883 1 98.88 312 VAL B CA 1
ATOM 6131 C C . VAL B 1 312 ? -17.688 3.289 4.254 1 98.88 312 VAL B C 1
ATOM 6133 O O . VAL B 1 312 ? -18.672 3.977 4.555 1 98.88 312 VAL B O 1
ATOM 6136 N N . ALA B 1 313 ? -16.484 3.787 4.223 1 98.69 313 ALA B N 1
ATOM 6137 C CA . ALA B 1 313 ? -16.188 5.176 4.57 1 98.69 313 ALA B CA 1
ATOM 6138 C C . ALA B 1 313 ? -16.875 6.141 3.607 1 98.69 313 ALA B C 1
ATOM 6140 O O . ALA B 1 313 ? -17.375 7.188 4.02 1 98.69 313 ALA B O 1
ATOM 6141 N N . LEU B 1 314 ? -16.875 5.77 2.318 1 98.88 314 LEU B N 1
ATOM 6142 C CA . LEU B 1 314 ? -17.438 6.645 1.3 1 98.88 314 LEU B CA 1
ATOM 6143 C C . LEU B 1 314 ? -18.953 6.703 1.419 1 98.88 314 LEU B C 1
ATOM 6145 O O . LEU B 1 314 ? -19.578 7.719 1.091 1 98.88 314 LEU B O 1
ATOM 6149 N N . LYS B 1 315 ? -19.562 5.609 1.889 1 98.56 315 LYS B N 1
ATOM 6150 C CA . LYS B 1 315 ? -21 5.648 2.182 1 98.56 315 LYS B CA 1
ATOM 6151 C C .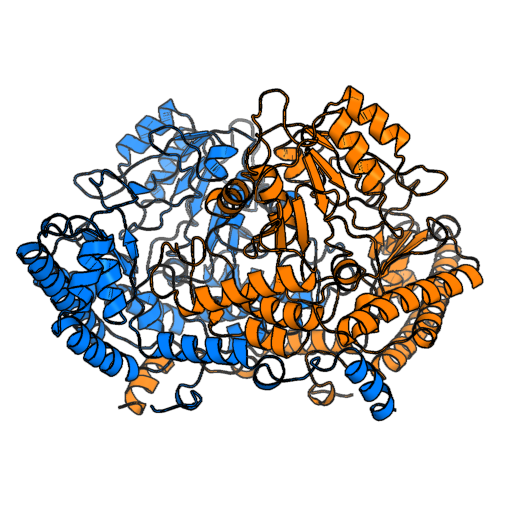 LYS B 1 315 ? -21.312 6.73 3.211 1 98.56 315 LYS B C 1
ATOM 6153 O O . LYS B 1 315 ? -22.25 7.512 3.031 1 98.56 315 LYS B O 1
ATOM 6158 N N . TYR B 1 316 ? -20.562 6.812 4.195 1 97.38 316 TYR B N 1
ATOM 6159 C CA . TYR B 1 316 ? -20.734 7.82 5.238 1 97.38 316 TYR B CA 1
ATOM 6160 C C . TYR B 1 316 ? -20.422 9.219 4.703 1 97.38 316 TYR B C 1
ATOM 6162 O O . TYR B 1 316 ? -21.125 10.18 5.039 1 97.38 316 TYR B O 1
ATOM 6170 N N . ALA B 1 317 ? -19.422 9.359 3.842 1 98.06 317 ALA B N 1
ATOM 6171 C CA . ALA B 1 317 ? -18.969 10.648 3.318 1 98.06 317 ALA B CA 1
ATOM 6172 C C . ALA B 1 317 ? -20.062 11.328 2.51 1 98.06 317 ALA B C 1
ATOM 6174 O O . ALA B 1 317 ? -20.031 12.547 2.303 1 98.06 317 ALA B O 1
ATOM 6175 N N . ALA B 1 318 ? -21.062 10.555 2.125 1 97.69 318 ALA B N 1
ATOM 6176 C CA . ALA B 1 318 ? -22.125 11.094 1.292 1 97.69 318 ALA B CA 1
ATOM 6177 C C . ALA B 1 318 ? -23.328 11.508 2.141 1 97.69 318 ALA B C 1
ATOM 6179 O O . ALA B 1 318 ? -24.344 11.977 1.611 1 97.69 318 ALA B O 1
ATOM 6180 N N . THR B 1 319 ? -23.25 11.484 3.477 1 97.38 319 THR B N 1
ATOM 6181 C CA . THR B 1 319 ? -24.391 11.711 4.355 1 97.38 319 THR B CA 1
ATOM 6182 C C . THR B 1 319 ? -24.375 13.141 4.891 1 97.38 319 THR B C 1
ATOM 6184 O O . THR B 1 319 ? -23.344 13.805 4.898 1 97.38 319 THR B O 1
ATOM 6187 N N . PRO B 1 320 ? -25.547 13.609 5.367 1 96.94 320 PRO B N 1
ATOM 6188 C CA . PRO B 1 320 ? -25.609 14.914 6.031 1 96.94 320 PRO B CA 1
ATOM 6189 C C . PRO B 1 320 ? -24.812 14.945 7.328 1 96.94 320 PRO B C 1
ATOM 6191 O O . PRO B 1 320 ? -24.266 15.992 7.699 1 96.94 320 PRO B O 1
ATOM 6194 N N . GLU B 1 321 ? -24.734 13.789 8 1 96.94 321 GLU B N 1
ATOM 6195 C CA . GLU B 1 321 ? -23.953 13.719 9.227 1 96.94 321 GLU B CA 1
ATOM 6196 C C . GLU B 1 321 ? -22.469 13.992 8.961 1 96.94 321 GLU B C 1
ATOM 6198 O O . GLU B 1 321 ? -21.812 14.664 9.75 1 96.94 321 GLU B O 1
ATOM 6203 N N . PHE B 1 322 ? -22.062 13.523 7.812 1 97.94 322 PHE B N 1
ATOM 6204 C CA . PHE B 1 322 ? -20.672 13.766 7.453 1 97.94 322 PHE B CA 1
ATOM 6205 C C . PHE B 1 322 ? -20.438 15.242 7.137 1 97.94 322 PHE B C 1
ATOM 6207 O O . PHE B 1 322 ? -19.406 15.805 7.488 1 97.94 322 PHE B O 1
ATOM 6214 N N . ALA B 1 323 ? -21.312 15.836 6.473 1 97.88 323 ALA B N 1
ATOM 6215 C CA . ALA B 1 323 ? -21.219 17.266 6.195 1 97.88 323 ALA B CA 1
ATOM 6216 C C . ALA B 1 323 ? -21.172 18.078 7.488 1 97.88 323 ALA B C 1
ATOM 6218 O O . ALA B 1 323 ? -20.422 19.047 7.598 1 97.88 323 ALA B O 1
ATOM 6219 N N . ALA B 1 324 ? -21.984 17.688 8.469 1 97.25 324 ALA B N 1
ATOM 6220 C CA . ALA B 1 324 ? -21.984 18.344 9.773 1 97.25 324 ALA B CA 1
ATOM 6221 C C . ALA B 1 324 ? -20.641 18.188 10.469 1 97.25 324 ALA B C 1
ATOM 6223 O O . ALA B 1 324 ? -20.141 19.125 11.094 1 97.25 324 ALA B O 1
ATOM 6224 N N . TYR B 1 325 ? -20.156 16.984 10.406 1 97.81 325 TYR B N 1
ATOM 6225 C CA . TYR B 1 325 ? -18.844 16.703 10.961 1 97.81 325 TYR B CA 1
ATOM 6226 C C . TYR B 1 325 ? -17.797 17.625 10.359 1 97.81 325 TYR B C 1
ATOM 6228 O O . TYR B 1 325 ? -17 18.234 11.086 1 97.81 325 TYR B O 1
ATOM 6236 N N . GLN B 1 326 ? -17.766 17.766 9.008 1 98.62 326 GLN B N 1
ATOM 6237 C CA . GLN B 1 326 ? -16.75 18.594 8.336 1 98.62 326 GLN B CA 1
ATOM 6238 C C . GLN B 1 326 ? -16.938 20.062 8.664 1 98.62 326 GLN B C 1
ATOM 6240 O O . GLN B 1 326 ? -15.953 20.797 8.789 1 98.62 326 GLN B O 1
ATOM 6245 N N . LYS B 1 327 ? -18.141 20.484 8.75 1 98.19 327 LYS B N 1
ATOM 6246 C CA . LYS B 1 327 ? -18.406 21.844 9.195 1 98.19 327 LYS B CA 1
ATOM 6247 C C . LYS B 1 327 ? -17.797 22.109 10.578 1 98.19 327 LYS B C 1
ATOM 6249 O O . LYS B 1 327 ? -17.219 23.156 10.82 1 98.19 327 LYS B O 1
ATOM 6254 N N . GLN B 1 328 ? -17.984 21.141 11.477 1 98.25 328 GLN B N 1
ATOM 6255 C CA . GLN B 1 328 ? -17.422 21.234 12.82 1 98.25 328 GLN B CA 1
ATOM 6256 C C . GLN B 1 328 ? -15.898 21.234 12.781 1 98.25 328 GLN B C 1
ATOM 6258 O O . GLN B 1 328 ? -15.25 21.922 13.586 1 98.25 328 GLN B O 1
ATOM 6263 N N . VAL B 1 329 ? -15.289 20.453 11.875 1 98.62 329 VAL B N 1
ATOM 6264 C CA . VAL B 1 329 ? -13.844 20.422 11.695 1 98.62 329 VAL B CA 1
ATOM 6265 C C . VAL B 1 329 ? -13.328 21.828 11.398 1 98.62 329 VAL B C 1
ATOM 6267 O O . VAL B 1 329 ? -12.367 22.281 12.016 1 98.62 329 VAL B O 1
ATOM 6270 N N . VAL B 1 330 ? -13.961 22.531 10.492 1 98.75 330 VAL B N 1
ATOM 6271 C CA . VAL B 1 330 ? -13.555 23.875 10.102 1 98.75 330 VAL B CA 1
ATOM 6272 C C . VAL B 1 330 ? -13.789 24.844 11.25 1 98.75 330 VAL B C 1
ATOM 6274 O O . VAL B 1 330 ? -12.93 25.672 11.555 1 98.75 330 VAL B O 1
ATOM 6277 N N . ALA B 1 331 ? -14.93 24.719 11.906 1 98.69 331 ALA B N 1
ATOM 6278 C CA . ALA B 1 331 ? -15.25 25.578 13.031 1 98.69 331 ALA B CA 1
ATOM 6279 C C . ALA B 1 331 ? -14.227 25.422 14.156 1 98.69 331 ALA B C 1
ATOM 6281 O O . ALA B 1 331 ? -13.82 26.406 14.781 1 98.69 331 ALA B O 1
ATOM 6282 N N . ASN B 1 332 ? -13.891 24.156 14.422 1 98.75 332 ASN B N 1
ATOM 6283 C CA . ASN B 1 332 ? -12.906 23.875 15.453 1 98.75 332 ASN B CA 1
ATOM 6284 C C . ASN B 1 332 ? -11.539 24.469 15.109 1 98.75 332 ASN B C 1
ATOM 6286 O O . ASN B 1 332 ? -10.859 25.016 15.977 1 98.75 332 ASN B O 1
ATOM 6290 N N . ALA B 1 333 ? -11.141 24.344 13.867 1 98.81 333 ALA B N 1
ATOM 6291 C CA . ALA B 1 333 ? -9.867 24.906 13.43 1 98.81 333 ALA B CA 1
ATOM 6292 C C . ALA B 1 333 ? -9.867 26.438 13.578 1 98.81 333 ALA B C 1
ATOM 6294 O O . ALA B 1 333 ? -8.867 27.016 13.992 1 98.81 333 ALA B O 1
ATOM 6295 N N . ARG B 1 334 ? -10.922 27.078 13.273 1 98.75 334 ARG B N 1
ATOM 6296 C CA . ARG B 1 334 ? -11.047 28.531 13.383 1 98.75 334 ARG B CA 1
ATOM 6297 C C . ARG B 1 334 ? -11.016 28.969 14.844 1 98.75 334 ARG B C 1
ATOM 6299 O O . ARG B 1 334 ? -10.422 30 15.18 1 98.75 334 ARG B O 1
ATOM 6306 N N . ALA B 1 335 ? -11.672 28.188 15.68 1 98.81 335 ALA B N 1
ATOM 6307 C CA . ALA B 1 335 ? -11.656 28.5 17.109 1 98.81 335 ALA B CA 1
ATOM 6308 C C . ALA B 1 335 ? -10.242 28.406 17.672 1 98.81 335 ALA B C 1
ATOM 6310 O O . ALA B 1 335 ? -9.828 29.25 18.469 1 98.81 335 ALA B O 1
ATOM 6311 N N . LEU B 1 336 ? -9.562 27.359 17.297 1 98.81 336 LEU B N 1
ATOM 6312 C CA . LEU B 1 336 ? -8.164 27.188 17.703 1 98.81 336 LEU B CA 1
ATOM 6313 C C . LEU B 1 336 ? -7.316 28.359 17.234 1 98.81 336 LEU B C 1
ATOM 6315 O O . LEU B 1 336 ? -6.551 28.938 18.031 1 98.81 336 LEU B O 1
ATOM 6319 N N . ALA B 1 337 ? -7.473 28.734 15.977 1 98.69 337 ALA B N 1
ATOM 6320 C CA . ALA B 1 337 ? -6.719 29.844 15.391 1 98.69 337 ALA B CA 1
ATOM 6321 C C . ALA B 1 337 ? -7 31.156 16.125 1 98.69 337 ALA B C 1
ATOM 6323 O O . ALA B 1 337 ? -6.07 31.875 16.469 1 98.69 337 ALA B O 1
ATOM 6324 N N . ALA B 1 338 ? -8.227 31.406 16.344 1 98.69 338 ALA B N 1
ATOM 6325 C CA . ALA B 1 338 ? -8.633 32.625 17.016 1 98.69 338 ALA B CA 1
ATOM 6326 C C . ALA B 1 338 ? -8.047 32.719 18.422 1 98.69 338 ALA B C 1
ATOM 6328 O O . ALA B 1 338 ? -7.551 33.781 18.828 1 98.69 338 ALA B O 1
ATOM 6329 N N . ARG B 1 339 ? -8.117 31.641 19.125 1 98.75 339 ARG B N 1
ATOM 6330 C CA . ARG B 1 339 ? -7.625 31.625 20.5 1 98.75 339 ARG B CA 1
ATOM 6331 C C . ARG B 1 339 ? -6.109 31.797 20.547 1 98.75 339 ARG B C 1
ATOM 6333 O O . ARG B 1 339 ? -5.582 32.5 21.406 1 98.75 339 ARG B O 1
ATOM 6340 N N . LEU B 1 340 ? -5.41 31.141 19.641 1 98.62 340 LEU B N 1
ATOM 6341 C CA . LEU B 1 340 ? -3.965 31.312 19.562 1 98.62 340 LEU B CA 1
ATOM 6342 C C . LEU B 1 340 ? -3.607 32.781 19.266 1 98.62 340 LEU B C 1
ATOM 6344 O O . LEU B 1 340 ? -2.668 33.312 19.844 1 98.62 340 LEU B O 1
ATOM 6348 N N . MET B 1 341 ? -4.336 33.375 18.391 1 98.38 341 MET B N 1
ATOM 6349 C CA . MET B 1 341 ? -4.094 34.781 18.062 1 98.38 341 MET B CA 1
ATOM 6350 C C . MET B 1 341 ? -4.434 35.688 19.234 1 98.38 341 MET B C 1
ATOM 6352 O O . MET B 1 341 ? -3.771 36.719 19.453 1 98.38 341 MET B O 1
ATOM 6356 N N . GLU B 1 342 ? -5.445 35.375 19.938 1 98.5 342 GLU B N 1
ATOM 6357 C CA . GLU B 1 342 ? -5.777 36.094 21.156 1 98.5 342 GLU B CA 1
ATOM 6358 C C . GLU B 1 342 ? -4.625 36.062 22.156 1 98.5 342 GLU B C 1
ATOM 6360 O O . GLU B 1 342 ? -4.426 37.031 22.906 1 98.5 342 GLU B O 1
ATOM 6365 N N . HIS B 1 343 ? -3.949 34.969 22.156 1 98.25 343 HIS B N 1
ATOM 6366 C CA . HIS B 1 343 ? -2.783 34.844 23.031 1 98.25 343 HIS B CA 1
ATOM 6367 C C . HIS B 1 343 ? -1.59 35.594 22.453 1 98.25 343 HIS B C 1
ATOM 6369 O O . HIS B 1 343 ? -0.51 35.594 23.062 1 98.25 343 HIS B O 1
ATOM 6375 N N . GLY B 1 344 ? -1.7 36.188 21.312 1 97.56 344 GLY B N 1
ATOM 6376 C CA . GLY B 1 344 ? -0.668 37.031 20.719 1 97.56 344 GLY B CA 1
ATOM 6377 C C . GLY B 1 344 ? 0.235 36.312 19.75 1 97.56 344 GLY B C 1
ATOM 6378 O O . GLY B 1 344 ? 1.297 36.812 19.375 1 97.56 344 GLY B O 1
ATOM 6379 N N . PHE B 1 345 ? -0.192 35.125 19.328 1 97.81 345 PHE B N 1
ATOM 6380 C CA . PHE B 1 345 ? 0.666 34.312 18.469 1 97.81 345 PHE B CA 1
ATOM 6381 C C . PHE B 1 345 ? 0.404 34.625 17 1 97.81 345 PHE B C 1
ATOM 6383 O O . PHE B 1 345 ? -0.673 35.125 16.641 1 97.81 345 PHE B O 1
ATOM 6390 N N . HIS B 1 346 ? 1.403 34.375 16.203 1 95.88 346 HIS B N 1
ATOM 6391 C CA . HIS B 1 346 ? 1.323 34.625 14.766 1 95.88 346 HIS B CA 1
ATOM 6392 C C . HIS B 1 346 ? 1.013 33.344 13.992 1 95.88 346 HIS B C 1
ATOM 6394 O O . HIS B 1 346 ? 1.729 32.375 14.117 1 95.88 346 HIS B O 1
ATOM 6400 N N . LEU B 1 347 ? -0.042 33.406 13.227 1 96.31 347 LEU B N 1
ATOM 6401 C CA . LEU B 1 347 ? -0.41 32.312 12.32 1 96.31 347 LEU B CA 1
ATOM 6402 C C . LEU B 1 347 ? -0.179 32.688 10.867 1 96.31 347 LEU B C 1
ATOM 6404 O O . LEU B 1 347 ? -0.464 33.844 10.477 1 96.31 347 LEU B O 1
ATOM 6408 N N . VAL B 1 348 ? 0.417 31.766 10.094 1 94.19 348 VAL B N 1
ATOM 6409 C CA . VAL B 1 348 ? 0.571 32 8.672 1 94.19 348 VAL B CA 1
ATOM 6410 C C . VAL B 1 348 ? -0.794 32.281 8.039 1 94.19 348 VAL B C 1
ATOM 6412 O O . VAL B 1 348 ? -1.752 31.547 8.273 1 94.19 348 VAL B O 1
ATOM 6415 N N . THR B 1 349 ? -1.028 33.375 7.32 1 94.88 349 THR B N 1
ATOM 6416 C CA . THR B 1 349 ? -2.207 33.875 6.625 1 94.88 349 THR B CA 1
ATOM 6417 C C . THR B 1 349 ? -3.246 34.375 7.617 1 94.88 349 THR B C 1
ATOM 6419 O O . THR B 1 349 ? -4.375 34.688 7.234 1 94.88 349 THR B O 1
ATOM 6422 N N . GLY B 1 350 ? -3.01 34.312 8.898 1 94.69 350 GLY B N 1
ATOM 6423 C CA . GLY B 1 350 ? -3.852 34.906 9.922 1 94.69 350 GLY B CA 1
ATOM 6424 C C . GLY B 1 350 ? -5.105 34.125 10.203 1 94.69 350 GLY B C 1
ATOM 6425 O O . GLY B 1 350 ? -6.113 34.688 10.648 1 94.69 350 GLY B O 1
ATOM 6426 N N . GLY B 1 351 ? -5.07 32.906 9.898 1 95.94 351 GLY B N 1
ATOM 6427 C CA . GLY B 1 351 ? -6.227 32.062 10.133 1 95.94 351 GLY B CA 1
ATOM 6428 C C . GLY B 1 351 ? -6.27 30.859 9.227 1 95.94 351 GLY B C 1
ATOM 6429 O O . GLY B 1 351 ? -5.223 30.328 8.828 1 95.94 351 GLY B O 1
ATOM 6430 N N . THR B 1 352 ? -7.484 30.344 9.07 1 98.06 352 THR B N 1
ATOM 6431 C CA . THR B 1 352 ? -7.621 29.156 8.234 1 98.06 352 THR B CA 1
ATOM 6432 C C . THR B 1 352 ? -9.008 29.094 7.598 1 98.06 352 THR B C 1
ATOM 6434 O O . THR B 1 352 ? -9.977 29.609 8.156 1 98.06 352 THR B O 1
ATOM 6437 N N . ASP B 1 353 ? -9.078 28.531 6.359 1 97.88 353 ASP B N 1
ATOM 6438 C CA . ASP B 1 353 ? -10.328 28.219 5.676 1 97.88 353 ASP B CA 1
ATOM 6439 C C . ASP B 1 353 ? -10.641 26.719 5.777 1 97.88 353 ASP B C 1
ATOM 6441 O O . ASP B 1 353 ? -11.719 26.281 5.375 1 97.88 353 ASP B O 1
ATOM 6445 N N . ASN B 1 354 ? -9.711 25.953 6.297 1 97.94 354 ASN B N 1
ATOM 6446 C CA . ASN B 1 354 ? -9.867 24.516 6.188 1 97.94 354 ASN B CA 1
ATOM 6447 C C . ASN B 1 354 ? -9.617 23.812 7.52 1 97.94 354 ASN B C 1
ATOM 6449 O O . ASN B 1 354 ? -10.133 24.234 8.555 1 97.94 354 ASN B O 1
ATOM 6453 N N . HIS B 1 355 ? -8.859 22.688 7.566 1 98.69 355 HIS B N 1
ATOM 6454 C CA . HIS B 1 355 ? -8.82 21.797 8.734 1 98.69 355 HIS B CA 1
ATOM 6455 C C . HIS B 1 355 ? -7.535 22 9.523 1 98.69 355 HIS B C 1
ATOM 6457 O O . HIS B 1 355 ? -7.293 21.297 10.508 1 98.69 355 HIS B O 1
ATOM 6463 N N . LEU B 1 356 ? -6.648 22.953 9.109 1 98.5 356 LEU B N 1
ATOM 6464 C CA . LEU B 1 356 ? -5.348 23.047 9.766 1 98.5 356 LEU B CA 1
ATOM 6465 C C . LEU B 1 356 ? -4.934 24.5 9.961 1 98.5 356 LEU B C 1
ATOM 6467 O O . LEU B 1 356 ? -5.488 25.391 9.32 1 98.5 356 LEU B O 1
ATOM 6471 N N . VAL B 1 357 ? -4.031 24.703 10.945 1 97.56 357 VAL B N 1
ATOM 6472 C CA . VAL B 1 357 ? -3.426 26 11.211 1 97.56 357 VAL B CA 1
ATOM 6473 C C . VAL B 1 357 ? -1.903 25.875 11.195 1 97.56 357 VAL B C 1
ATOM 6475 O O . VAL B 1 357 ? -1.353 24.875 11.656 1 97.56 357 VAL B O 1
ATOM 6478 N N . LEU B 1 358 ? -1.293 26.859 10.562 1 96.94 358 LEU B N 1
ATOM 6479 C CA . LEU B 1 358 ? 0.163 26.953 10.602 1 96.94 358 LEU B CA 1
ATOM 6480 C C . LEU B 1 358 ? 0.615 28.031 11.594 1 96.94 358 LEU B C 1
ATOM 6482 O O . LEU B 1 358 ? 0.328 29.203 11.414 1 96.94 358 LEU B O 1
ATOM 6486 N N . TRP B 1 359 ? 1.269 27.562 12.625 1 97.62 359 TRP B N 1
ATOM 6487 C CA . TRP B 1 359 ? 1.712 28.438 13.703 1 97.62 359 TRP B CA 1
ATOM 6488 C C . TRP B 1 359 ? 3.193 28.781 13.562 1 97.62 359 TRP B C 1
ATOM 6490 O O . TRP B 1 359 ? 4.047 27.891 13.672 1 97.62 359 TRP B O 1
ATOM 6500 N N . ASP B 1 360 ? 3.494 30.016 13.258 1 95.81 360 ASP B N 1
ATOM 6501 C CA . ASP B 1 360 ? 4.863 30.516 13.172 1 95.81 360 ASP B CA 1
ATOM 6502 C C . ASP B 1 360 ? 5.43 30.797 14.562 1 95.81 360 ASP B C 1
ATOM 6504 O O . ASP B 1 360 ? 5.016 31.75 15.227 1 95.81 360 ASP B O 1
ATOM 6508 N N . LEU B 1 361 ? 6.406 30.016 14.938 1 96.12 361 LEU B N 1
ATOM 6509 C CA . LEU B 1 361 ? 6.949 30.109 16.281 1 96.12 361 LEU B CA 1
ATOM 6510 C C . LEU B 1 361 ? 8.211 30.953 16.312 1 96.12 361 LEU B C 1
ATOM 6512 O O . LEU B 1 361 ? 8.773 31.219 17.375 1 96.12 361 LEU B O 1
ATOM 6516 N N . ARG B 1 362 ? 8.695 31.469 15.242 1 92.25 362 ARG B N 1
ATOM 6517 C CA . ARG B 1 362 ? 9.961 32.188 15.109 1 92.25 362 ARG B CA 1
ATOM 6518 C C . ARG B 1 362 ? 9.961 33.438 15.969 1 92.25 362 ARG B C 1
ATOM 6520 O O . ARG B 1 362 ? 10.977 33.781 16.578 1 92.25 362 ARG B O 1
ATOM 6527 N N . PRO B 1 363 ? 8.812 34.062 15.977 1 92.94 363 PRO B N 1
ATOM 6528 C CA . PRO B 1 363 ? 8.797 35.281 16.812 1 92.94 363 PRO B CA 1
ATOM 6529 C C . PRO B 1 363 ? 9.055 34.969 18.297 1 92.94 363 PRO B C 1
ATOM 6531 O O . PRO B 1 363 ? 9.414 35.875 19.062 1 92.94 363 PRO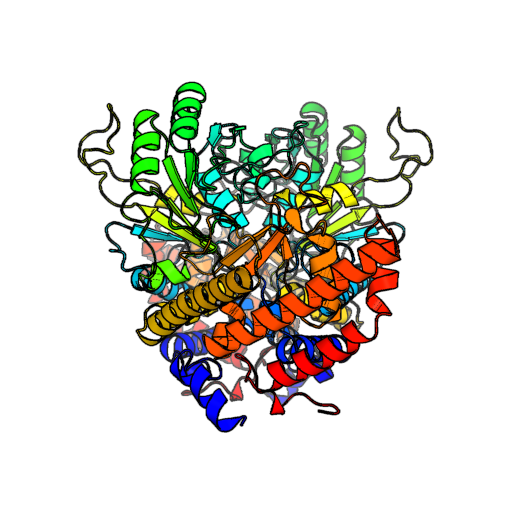 B O 1
ATOM 6534 N N . LEU B 1 364 ? 8.867 33.812 18.703 1 93.75 364 LEU B N 1
ATOM 6535 C CA . LEU B 1 364 ? 9.039 33.406 20.094 1 93.75 364 LEU B CA 1
ATOM 6536 C C . LEU B 1 364 ? 10.438 32.844 20.328 1 93.75 364 LEU B C 1
ATOM 6538 O O . LEU B 1 364 ? 10.812 32.531 21.469 1 93.75 364 LEU B O 1
ATOM 6542 N N . GLY B 1 365 ? 11.18 32.656 19.25 1 90.75 365 GLY B N 1
ATOM 6543 C CA . GLY B 1 365 ? 12.5 32.062 19.344 1 90.75 365 GLY B CA 1
ATOM 6544 C C . GLY B 1 365 ? 12.469 30.578 19.609 1 90.75 365 GLY B C 1
ATOM 6545 O O . GLY B 1 365 ? 13.43 30.016 20.141 1 90.75 365 GLY B O 1
ATOM 6546 N N . ILE B 1 366 ? 11.398 29.953 19.375 1 93.19 366 ILE B N 1
ATOM 6547 C CA . ILE B 1 366 ? 11.211 28.516 19.594 1 93.19 366 ILE B CA 1
ATOM 6548 C C . ILE B 1 366 ? 11.117 27.797 18.234 1 93.19 366 ILE B C 1
ATOM 6550 O O . ILE B 1 366 ? 10.414 28.266 17.328 1 93.19 366 ILE B O 1
ATOM 6554 N N . THR B 1 367 ? 11.852 26.688 18.078 1 93.5 367 THR B N 1
ATOM 6555 C CA . THR B 1 367 ? 11.758 25.922 16.828 1 93.5 367 THR B CA 1
ATOM 6556 C C . THR B 1 367 ? 10.578 24.953 16.875 1 93.5 367 THR B C 1
ATOM 6558 O O . THR B 1 367 ? 10.086 24.609 17.953 1 93.5 367 THR B O 1
ATOM 6561 N N . GLY B 1 368 ? 10.148 24.578 15.648 1 95.12 368 GLY B N 1
ATOM 6562 C CA . GLY B 1 368 ? 9.086 23.578 15.57 1 95.12 368 GLY B CA 1
ATOM 6563 C C . GLY B 1 368 ? 9.43 22.281 16.266 1 95.12 368 GLY B C 1
ATOM 6564 O O . GLY B 1 368 ? 8.562 21.656 16.891 1 95.12 368 GLY B O 1
ATOM 6565 N N . GLY B 1 369 ? 10.688 21.859 16.156 1 94.31 369 GLY B N 1
ATOM 6566 C CA . GLY B 1 369 ? 11.133 20.641 16.797 1 94.31 369 GLY B CA 1
ATOM 6567 C C . GLY B 1 369 ? 11.008 20.672 18.312 1 94.31 369 GLY B C 1
ATOM 6568 O O . GLY B 1 369 ? 10.609 19.688 18.922 1 94.31 369 GLY B O 1
ATOM 6569 N N . LYS B 1 370 ? 11.383 21.781 18.922 1 95.06 370 LYS B N 1
ATOM 6570 C CA . LYS B 1 370 ? 11.273 21.938 20.375 1 95.06 370 LYS B CA 1
ATOM 6571 C C . LYS B 1 370 ? 9.82 21.891 20.828 1 95.06 370 LYS B C 1
ATOM 6573 O O . LYS B 1 370 ? 9.492 21.203 21.797 1 95.06 370 LYS B O 1
ATOM 6578 N N . MET B 1 371 ? 9.016 22.594 20.094 1 96.88 371 MET B N 1
ATOM 6579 C CA . MET B 1 371 ? 7.594 22.609 20.422 1 96.88 371 MET B CA 1
ATOM 6580 C C . MET B 1 371 ? 7.004 21.203 20.297 1 96.88 371 MET B C 1
ATOM 6582 O O . MET B 1 371 ? 6.234 20.781 21.172 1 96.88 371 MET B O 1
ATOM 6586 N N . GLU B 1 372 ? 7.301 20.516 19.188 1 96.25 372 GLU B N 1
ATOM 6587 C CA . GLU B 1 372 ? 6.809 19.156 18.969 1 96.25 372 GLU B CA 1
ATOM 6588 C C . GLU B 1 372 ? 7.195 18.234 20.109 1 96.25 372 GLU B C 1
ATOM 6590 O O . GLU B 1 372 ? 6.348 17.516 20.641 1 96.25 372 GLU B O 1
ATOM 6595 N N . LYS B 1 373 ? 8.422 18.25 20.547 1 95.56 373 LYS B N 1
ATOM 6596 C CA . LYS B 1 373 ? 8.914 17.375 21.594 1 95.56 373 LYS B CA 1
ATOM 6597 C C . LYS B 1 373 ? 8.281 17.719 22.938 1 95.56 373 LYS B C 1
ATOM 6599 O O . LYS B 1 373 ? 7.918 16.812 23.703 1 95.56 373 LYS B O 1
ATOM 6604 N N . ALA B 1 374 ? 8.188 19 23.234 1 97.5 374 ALA B N 1
ATOM 6605 C CA . ALA B 1 374 ? 7.551 19.422 24.484 1 97.5 374 ALA B CA 1
ATOM 6606 C C . ALA B 1 374 ? 6.086 18.984 24.516 1 97.5 374 ALA B C 1
ATOM 6608 O O . ALA B 1 374 ? 5.594 18.531 25.547 1 97.5 374 ALA B O 1
ATOM 6609 N N . CYS B 1 375 ? 5.43 19.156 23.406 1 98.12 375 CYS B N 1
ATOM 6610 C CA . CYS B 1 375 ? 4.039 18.734 23.312 1 98.12 375 CYS B CA 1
ATOM 6611 C C . CYS B 1 375 ? 3.914 17.219 23.5 1 98.12 375 CYS B C 1
ATOM 6613 O O . CYS B 1 375 ? 3.006 16.75 24.172 1 98.12 375 CYS B O 1
ATOM 6615 N N . ASP B 1 376 ? 4.801 16.484 22.906 1 96.81 376 ASP B N 1
ATOM 6616 C CA . ASP B 1 376 ? 4.789 15.039 23.047 1 96.81 376 ASP B CA 1
ATOM 6617 C C . ASP B 1 376 ? 4.891 14.633 24.516 1 96.81 376 ASP B C 1
ATOM 6619 O O . ASP B 1 376 ? 4.199 13.719 24.969 1 96.81 376 ASP B O 1
ATOM 6623 N N . LEU B 1 377 ? 5.762 15.305 25.219 1 97.38 377 LEU B N 1
ATOM 6624 C CA . LEU B 1 377 ? 5.938 15.039 26.641 1 97.38 377 LEU B CA 1
ATOM 6625 C C . LEU B 1 377 ? 4.66 15.336 27.422 1 97.38 377 LEU B C 1
ATOM 6627 O O . LEU B 1 377 ? 4.434 14.773 28.484 1 97.38 377 LEU B O 1
ATOM 6631 N N . CYS B 1 378 ? 3.826 16.203 26.891 1 98.5 378 CYS B N 1
ATOM 6632 C CA . CYS B 1 378 ? 2.568 16.578 27.531 1 98.5 378 CYS B CA 1
ATOM 6633 C C . CYS B 1 378 ? 1.413 15.75 26.984 1 98.5 378 CYS B C 1
ATOM 6635 O O . CYS B 1 378 ? 0.249 16.031 27.266 1 98.5 378 CYS B O 1
ATOM 6637 N N . HIS B 1 379 ? 1.639 14.781 26.125 1 98.25 379 HIS B N 1
ATOM 6638 C CA . HIS B 1 379 ? 0.671 13.891 25.5 1 98.25 379 HIS B CA 1
ATOM 6639 C C . HIS B 1 379 ? -0.193 14.633 24.484 1 98.25 379 HIS B C 1
ATOM 6641 O O . HIS B 1 379 ? -1.375 14.32 24.328 1 98.25 379 HIS B O 1
ATOM 6647 N N . VAL B 1 380 ? 0.359 15.695 23.922 1 98.5 380 VAL B N 1
ATOM 6648 C CA . VAL B 1 380 ? -0.195 16.375 22.766 1 98.5 380 VAL B CA 1
ATOM 6649 C C . VAL B 1 380 ? 0.657 16.078 21.531 1 98.5 380 VAL B C 1
ATOM 6651 O O . VAL B 1 380 ? 1.867 16.328 21.531 1 98.5 380 VAL B O 1
ATOM 6654 N N . THR B 1 381 ? -0.012 15.539 20.547 1 97.44 381 THR B N 1
ATOM 6655 C CA . THR B 1 381 ? 0.749 15.164 19.359 1 97.44 381 THR B CA 1
ATOM 6656 C C . THR B 1 381 ? 0.49 16.141 18.219 1 97.44 381 THR B C 1
ATOM 6658 O O . THR B 1 381 ? -0.652 16.312 17.797 1 97.44 381 THR B O 1
ATOM 6661 N N . LEU B 1 382 ? 1.483 16.828 17.781 1 95.88 382 LEU B N 1
ATOM 6662 C CA . LEU B 1 382 ? 1.478 17.672 16.594 1 95.88 382 LEU B CA 1
ATOM 6663 C C . LEU B 1 382 ? 2.807 17.578 15.852 1 95.88 382 LEU B C 1
ATOM 6665 O O . LEU B 1 382 ? 3.691 16.828 16.25 1 95.88 382 LEU B O 1
ATOM 6669 N N . ASN B 1 383 ? 2.934 18.219 14.68 1 93.19 383 ASN B N 1
ATOM 6670 C CA . ASN B 1 383 ? 4.188 18.031 13.953 1 93.19 383 ASN B CA 1
ATOM 6671 C C . ASN B 1 383 ? 4.836 19.375 13.633 1 93.19 383 ASN B C 1
ATOM 6673 O O . ASN B 1 383 ? 4.145 20.359 13.344 1 93.19 383 ASN B O 1
ATOM 6677 N N . LYS B 1 384 ? 6.191 19.375 13.734 1 94.06 384 LYS B N 1
ATOM 6678 C CA . LYS B 1 384 ? 6.961 20.516 13.227 1 94.06 384 LYS B CA 1
ATOM 6679 C C . LYS B 1 384 ? 6.738 20.703 11.734 1 94.06 384 LYS B C 1
ATOM 6681 O O . LYS B 1 384 ? 6.492 19.734 11.008 1 94.06 384 LYS B O 1
ATOM 6686 N N . ASN B 1 385 ? 6.723 21.875 11.312 1 94.56 385 ASN B N 1
ATOM 6687 C CA . ASN B 1 385 ? 6.492 22.219 9.914 1 94.56 385 ASN B CA 1
ATOM 6688 C C . ASN B 1 385 ? 7.207 23.5 9.523 1 94.56 385 ASN B C 1
ATOM 6690 O O . ASN B 1 385 ? 7.281 24.438 10.312 1 94.56 385 ASN B O 1
ATOM 6694 N N . SER B 1 386 ? 7.668 23.5 8.328 1 91.62 386 SER B N 1
ATOM 6695 C CA . SER B 1 386 ? 8.266 24.719 7.797 1 91.62 386 SER B CA 1
ATOM 6696 C C . SER B 1 386 ? 7.219 25.812 7.621 1 91.62 386 SER B C 1
ATOM 6698 O O . SER B 1 386 ? 6.059 25.531 7.324 1 91.62 386 SER B O 1
ATOM 6700 N N . VAL B 1 387 ? 7.652 27 7.895 1 90.75 387 VAL B N 1
ATOM 6701 C CA . VAL B 1 387 ? 6.871 28.188 7.59 1 90.75 387 VAL B CA 1
ATOM 6702 C C . VAL B 1 387 ? 7.676 29.109 6.684 1 90.75 387 VAL B C 1
ATOM 6704 O O . VAL B 1 387 ? 8.883 28.938 6.516 1 90.75 387 VAL B O 1
ATOM 6707 N N . LEU B 1 388 ? 6.98 29.984 6.043 1 84.94 388 LEU B N 1
ATOM 6708 C CA . LEU B 1 388 ? 7.648 30.906 5.125 1 84.94 388 LEU B CA 1
ATOM 6709 C C . LEU B 1 388 ? 8.82 31.609 5.805 1 84.94 388 LEU B C 1
ATOM 6711 O O . LEU B 1 388 ? 8.672 32.125 6.906 1 84.94 388 LEU B O 1
ATOM 6715 N N . GLY B 1 389 ? 9.922 31.531 5.207 1 81.06 389 GLY B N 1
ATOM 6716 C CA . GLY B 1 389 ? 11.094 32.188 5.754 1 81.06 389 GLY B CA 1
ATOM 6717 C C . GLY B 1 389 ? 12.086 31.219 6.371 1 81.06 389 GLY B C 1
ATOM 6718 O O . GLY B 1 389 ? 13.242 31.578 6.629 1 81.06 389 GLY B O 1
ATOM 6719 N N . ASP B 1 390 ? 11.602 29.984 6.508 1 86.19 390 ASP B N 1
ATOM 6720 C CA . ASP B 1 390 ? 12.516 28.984 7.055 1 86.19 390 ASP B CA 1
ATOM 6721 C C . ASP B 1 390 ? 13.648 28.688 6.078 1 86.19 390 ASP B C 1
ATOM 6723 O O . ASP B 1 390 ? 13.438 28.656 4.863 1 86.19 390 ASP B O 1
ATOM 6727 N N . VAL B 1 391 ? 14.789 28.531 6.66 1 71.25 391 VAL B N 1
ATOM 6728 C CA . VAL B 1 391 ? 15.961 28.234 5.844 1 71.25 391 VAL B CA 1
ATOM 6729 C C . VAL B 1 391 ? 16.109 26.719 5.688 1 71.25 391 VAL B C 1
ATOM 6731 O O . VAL B 1 391 ? 16.672 26.234 4.703 1 71.25 391 VAL B O 1
ATOM 6734 N N . SER B 1 392 ? 15.742 26.031 6.738 1 70.38 392 SER B N 1
ATOM 6735 C CA . SER B 1 392 ? 15.922 24.594 6.734 1 70.38 392 SER B CA 1
ATOM 6736 C C . SER B 1 392 ? 14.633 23.859 7.105 1 70.38 392 SER B C 1
ATOM 6738 O O . SER B 1 392 ? 13.906 24.312 8 1 70.38 392 SER B O 1
ATOM 6740 N N . ALA B 1 393 ? 14.375 22.719 6.348 1 71 393 ALA B N 1
ATOM 6741 C CA . ALA B 1 393 ? 13.234 21.859 6.691 1 71 393 ALA B CA 1
ATOM 6742 C C . ALA B 1 393 ? 13.562 20.984 7.895 1 71 393 ALA B C 1
ATOM 6744 O O . ALA B 1 393 ? 12.656 20.453 8.555 1 71 393 ALA B O 1
ATOM 6745 N N . MET B 1 394 ? 14.789 20.844 8.273 1 75.5 394 MET B N 1
ATOM 6746 C CA . MET B 1 394 ? 15.227 20.016 9.383 1 75.5 394 MET B CA 1
ATOM 6747 C C . MET B 1 394 ? 14.961 20.688 10.719 1 75.5 394 MET B C 1
ATOM 6749 O O . MET B 1 394 ? 14.734 20.016 11.734 1 75.5 394 MET B O 1
ATOM 6753 N N . THR B 1 395 ? 15.07 21.984 10.703 1 84.62 395 THR B N 1
ATOM 6754 C CA . THR B 1 395 ? 14.797 22.781 11.891 1 84.62 395 THR B CA 1
ATOM 6755 C C . THR B 1 395 ? 13.773 23.875 11.586 1 84.62 395 THR B C 1
ATOM 6757 O O . THR B 1 395 ? 14.102 25.062 11.609 1 84.62 395 THR B O 1
ATOM 6760 N N . PRO B 1 396 ? 12.586 23.438 11.422 1 91.81 396 PRO B N 1
ATOM 6761 C CA . PRO B 1 396 ? 11.578 24.406 10.992 1 91.81 396 PRO B CA 1
ATOM 6762 C C . PRO B 1 396 ? 11.117 25.312 12.133 1 91.81 396 PRO B C 1
ATOM 6764 O O . PRO B 1 396 ? 11.188 24.938 13.305 1 91.81 396 PRO B O 1
ATOM 6767 N N . GLY B 1 397 ? 10.625 26.469 11.742 1 93 397 GLY B N 1
ATOM 6768 C CA . GLY B 1 397 ? 10.25 27.5 12.695 1 93 397 GLY B CA 1
ATOM 6769 C C . GLY B 1 397 ? 8.781 27.453 13.086 1 93 397 GLY B C 1
ATOM 6770 O O . GLY B 1 397 ? 8.281 28.359 13.742 1 93 397 GLY B O 1
ATOM 6771 N N . GLY B 1 398 ? 8.117 26.391 12.672 1 95.62 398 GLY B N 1
ATOM 6772 C CA . GLY B 1 398 ? 6.695 26.375 12.969 1 95.62 398 GLY B CA 1
ATOM 6773 C C . GLY B 1 398 ? 6.172 24.984 13.258 1 95.62 398 GLY B C 1
ATOM 6774 O O . GLY B 1 398 ? 6.945 24.031 13.352 1 95.62 398 GLY B O 1
ATOM 6775 N N . VAL B 1 399 ? 4.848 24.922 13.578 1 96.81 399 VAL B N 1
ATOM 6776 C CA . VAL B 1 399 ? 4.129 23.656 13.742 1 96.81 399 VAL B CA 1
ATOM 6777 C C . VAL B 1 399 ? 2.822 23.703 12.953 1 96.81 399 VAL B C 1
ATOM 6779 O O . VAL B 1 399 ? 2.271 24.781 12.711 1 96.81 399 VAL B O 1
ATOM 6782 N N . ARG B 1 400 ? 2.449 22.562 12.43 1 97.12 400 ARG B N 1
ATOM 6783 C CA . ARG B 1 400 ? 1.174 22.359 11.75 1 97.12 400 ARG B CA 1
ATOM 6784 C C . ARG B 1 400 ? 0.191 21.625 12.656 1 97.12 400 ARG B C 1
ATOM 6786 O O . ARG B 1 400 ? 0.514 20.562 13.203 1 97.12 400 ARG B O 1
ATOM 6793 N N . ILE B 1 401 ? -1.01 22.219 12.875 1 98.25 401 ILE B N 1
ATOM 6794 C CA . ILE B 1 401 ? -1.991 21.703 13.828 1 98.25 401 ILE B CA 1
ATOM 6795 C C . ILE B 1 401 ? -3.297 21.391 13.102 1 98.25 401 ILE B C 1
ATOM 6797 O O . ILE B 1 401 ? -3.848 22.234 12.398 1 98.25 401 ILE B O 1
ATOM 6801 N N . GLY B 1 402 ? -3.746 20.141 13.234 1 98.25 402 GLY B N 1
ATOM 6802 C CA . GLY B 1 402 ? -4.973 19.719 12.578 1 98.25 402 GLY B CA 1
ATOM 6803 C C . GLY B 1 402 ? -6.117 19.484 13.547 1 98.25 402 GLY B C 1
ATOM 6804 O O . GLY B 1 402 ? -5.895 19.094 14.695 1 98.25 402 GLY B O 1
ATOM 6805 N N . SER B 1 403 ? -7.371 19.609 13.07 1 98.62 403 SER B N 1
ATOM 6806 C CA . SER B 1 403 ? -8.523 19.531 13.953 1 98.62 403 SER B CA 1
ATOM 6807 C C . SER B 1 403 ? -9.336 18.266 13.695 1 98.62 403 SER B C 1
ATOM 6809 O O . SER B 1 403 ? -10.242 17.938 14.461 1 98.62 403 SER B O 1
ATOM 6811 N N . PRO B 1 404 ? -9.016 17.484 12.625 1 98.38 404 PRO B N 1
ATOM 6812 C CA . PRO B 1 404 ? -9.938 16.406 12.258 1 98.38 404 PRO B CA 1
ATOM 6813 C C . PRO B 1 404 ? -10.023 15.312 13.32 1 98.38 404 PRO B C 1
ATOM 6815 O O . PRO B 1 404 ? -11.117 14.891 13.695 1 98.38 404 PRO B O 1
ATOM 6818 N N . ALA B 1 405 ? -8.938 14.844 13.836 1 97.94 405 ALA B N 1
ATOM 6819 C CA . ALA B 1 405 ? -8.906 13.672 14.711 1 97.94 405 ALA B CA 1
ATOM 6820 C C . ALA B 1 405 ? -9.711 13.914 15.984 1 97.94 405 ALA B C 1
ATOM 6822 O O . ALA B 1 405 ? -10.57 13.109 16.344 1 97.94 405 ALA B O 1
ATOM 6823 N N . MET B 1 406 ? -9.453 15.055 16.625 1 98.19 406 MET B N 1
ATOM 6824 C CA . MET B 1 406 ? -10.148 15.32 17.875 1 98.19 406 MET B CA 1
ATOM 6825 C C . MET B 1 406 ? -11.617 15.641 17.641 1 98.19 406 MET B C 1
ATOM 6827 O O . MET B 1 406 ? -12.469 15.336 18.469 1 98.19 406 MET B O 1
ATOM 6831 N N . THR B 1 407 ? -11.938 16.234 16.453 1 98.44 407 THR B N 1
ATOM 6832 C CA . THR B 1 407 ? -13.336 16.438 16.094 1 98.44 407 THR B CA 1
ATOM 6833 C C . THR B 1 407 ? -14.062 15.109 15.945 1 98.44 407 THR B C 1
ATOM 6835 O O . THR B 1 407 ? -15.234 14.984 16.297 1 98.44 407 THR B O 1
ATOM 6838 N N . SER B 1 408 ? -13.391 14.07 15.477 1 97.75 408 SER B N 1
ATOM 6839 C CA . SER B 1 408 ? -13.961 12.734 15.305 1 97.75 408 SER B CA 1
ATOM 6840 C C . SER B 1 408 ? -14.344 12.125 16.656 1 97.75 408 SER B C 1
ATOM 6842 O O . SER B 1 408 ? -15.164 11.211 16.719 1 97.75 408 SER B O 1
ATOM 6844 N N . ARG B 1 409 ? -13.742 12.68 17.719 1 97.38 409 ARG B N 1
ATOM 6845 C CA . ARG B 1 409 ? -14.039 12.164 19.062 1 97.38 409 ARG B CA 1
ATOM 6846 C C . ARG B 1 409 ? -15.172 12.945 19.703 1 97.38 409 ARG B C 1
ATOM 6848 O O . ARG B 1 409 ? -15.625 12.609 20.797 1 97.38 409 ARG B O 1
ATOM 6855 N N . GLY B 1 410 ? -15.578 14.094 19.062 1 96.81 410 GLY B N 1
ATOM 6856 C CA . GLY B 1 410 ? -16.734 14.82 19.547 1 96.81 410 GLY B CA 1
ATOM 6857 C C . GLY B 1 410 ? -16.391 16.188 20.094 1 96.81 410 GLY B C 1
ATOM 6858 O O . GLY B 1 410 ? -17.266 16.891 20.625 1 96.81 410 GLY B O 1
ATOM 6859 N N . LEU B 1 411 ? -15.141 16.609 19.969 1 98 411 LEU B N 1
ATOM 6860 C CA . LEU B 1 411 ? -14.758 17.922 20.469 1 98 411 LEU B CA 1
ATOM 6861 C C . LEU B 1 411 ? -15.391 19.031 19.641 1 98 411 LEU B C 1
ATOM 6863 O O . LEU B 1 411 ? -15.477 18.922 18.422 1 98 411 LEU B O 1
ATOM 6867 N N . GLY B 1 412 ? -15.812 20.125 20.312 1 97.62 412 GLY B N 1
ATOM 6868 C CA . GLY B 1 412 ? -16.344 21.312 19.672 1 97.62 412 GLY B CA 1
ATOM 6869 C C . GLY B 1 412 ? -15.453 22.531 19.859 1 97.62 412 GLY B C 1
ATOM 6870 O O . GLY B 1 412 ? -14.305 22.406 20.281 1 97.62 412 GLY B O 1
ATOM 6871 N N . GLU B 1 413 ? -15.961 23.672 19.547 1 98.38 413 GLU B N 1
ATOM 6872 C CA . GLU B 1 413 ? -15.195 24.906 19.547 1 98.38 413 GLU B CA 1
ATOM 6873 C C . GLU B 1 413 ? -14.641 25.219 20.938 1 98.38 413 GLU B C 1
ATOM 6875 O O . GLU B 1 413 ? -13.477 25.609 21.078 1 98.38 413 GLU B O 1
ATOM 6880 N N . ALA B 1 414 ? -15.445 25.016 21.938 1 98.38 414 ALA B N 1
ATOM 6881 C CA . ALA B 1 414 ? -15 25.312 23.297 1 98.38 414 ALA B CA 1
ATOM 6882 C C . ALA B 1 414 ? -13.844 24.406 23.703 1 98.38 414 ALA B C 1
ATOM 6884 O O . ALA B 1 414 ? -12.945 24.828 24.422 1 98.38 414 ALA B O 1
ATOM 6885 N N . ASP B 1 415 ? -13.953 23.172 23.281 1 98.44 415 ASP B N 1
ATOM 6886 C CA . ASP B 1 415 ? -12.883 22.234 23.562 1 98.44 415 ASP B CA 1
ATOM 6887 C C . ASP B 1 415 ? -11.586 22.641 22.859 1 98.44 415 ASP B C 1
ATOM 6889 O O . ASP B 1 415 ? -10.5 22.484 23.406 1 98.44 415 ASP B O 1
ATOM 6893 N N . PHE B 1 416 ? -11.648 23.172 21.656 1 98.75 416 PHE B N 1
ATOM 6894 C CA . PHE B 1 416 ? -10.453 23.562 20.922 1 98.75 416 PHE B CA 1
ATOM 6895 C C . PHE B 1 416 ? -9.859 24.844 21.484 1 98.75 416 PHE B C 1
ATOM 6897 O O . PHE B 1 416 ? -8.664 25.094 21.359 1 98.75 416 PHE B O 1
ATOM 6904 N N . VAL B 1 417 ? -10.688 25.672 22.094 1 98.81 417 VAL B N 1
ATOM 6905 C CA . VAL B 1 417 ? -10.164 26.797 22.859 1 98.81 417 VAL B CA 1
ATOM 6906 C C . VAL B 1 417 ? -9.289 26.297 24 1 98.81 417 VAL B C 1
ATOM 6908 O O . VAL B 1 417 ? -8.195 26.812 24.234 1 98.81 417 VAL B O 1
ATOM 6911 N N . ALA B 1 418 ? -9.781 25.281 24.688 1 98.75 418 ALA B N 1
ATOM 6912 C CA . ALA B 1 418 ? -9.008 24.672 25.766 1 98.75 418 ALA B CA 1
ATOM 6913 C C . ALA B 1 418 ? -7.699 24.078 25.234 1 98.75 418 ALA B C 1
ATOM 6915 O O . ALA B 1 418 ? -6.656 24.188 25.891 1 98.75 418 ALA B O 1
ATOM 6916 N N . VAL B 1 419 ? -7.762 23.453 24.078 1 98.88 419 VAL B N 1
ATOM 6917 C CA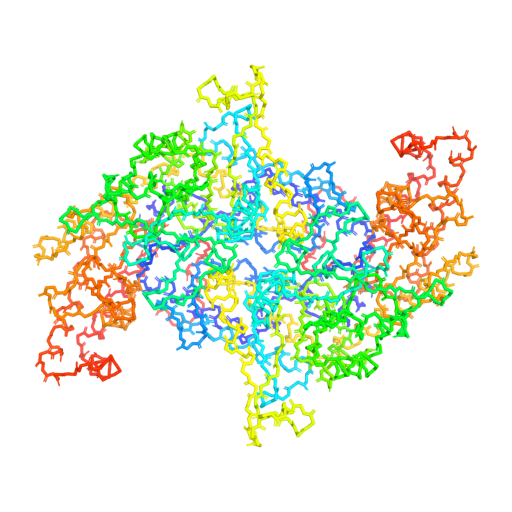 . VAL B 1 419 ? -6.566 22.891 23.453 1 98.88 419 VAL B CA 1
ATOM 6918 C C . VAL B 1 419 ? -5.559 24.016 23.188 1 98.88 419 VAL B C 1
ATOM 6920 O O . VAL B 1 419 ? -4.363 23.859 23.453 1 98.88 419 VAL B O 1
ATOM 6923 N N . ALA B 1 420 ? -6.043 25.141 22.656 1 98.81 420 ALA B N 1
ATOM 6924 C CA . ALA B 1 420 ? -5.172 26.281 22.406 1 98.81 420 ALA B CA 1
ATOM 6925 C C . ALA B 1 420 ? -4.512 26.766 23.703 1 98.81 420 ALA B C 1
ATOM 6927 O O . ALA B 1 420 ? -3.35 27.172 23.688 1 98.81 420 ALA B O 1
ATOM 6928 N N . ASP B 1 421 ? -5.23 26.734 24.766 1 98.81 421 ASP B N 1
ATOM 6929 C CA . ASP B 1 421 ? -4.695 27.156 26.062 1 98.81 421 ASP B CA 1
ATOM 6930 C C . ASP B 1 421 ? -3.615 26.188 26.547 1 98.81 421 ASP B C 1
ATOM 6932 O O . ASP B 1 421 ? -2.627 26.609 27.156 1 98.81 421 ASP B O 1
ATOM 6936 N N . PHE B 1 422 ? -3.838 24.859 26.328 1 98.81 422 PHE B N 1
ATOM 6937 C CA . PHE B 1 422 ? -2.779 23.891 26.625 1 98.81 422 PHE B CA 1
ATOM 6938 C C . PHE B 1 422 ? -1.518 24.219 25.844 1 98.81 422 PHE B C 1
ATOM 6940 O O . PHE B 1 422 ? -0.413 24.188 26.391 1 98.81 422 PHE B O 1
ATOM 6947 N N . LEU B 1 423 ? -1.683 24.547 24.578 1 98.75 423 LEU B N 1
ATOM 6948 C CA . LEU B 1 423 ? -0.546 24.844 23.719 1 98.75 423 LEU B CA 1
ATOM 6949 C C . LEU B 1 423 ? 0.184 26.094 24.188 1 98.75 423 LEU B C 1
ATOM 6951 O O . LEU B 1 423 ? 1.414 26.156 24.141 1 98.75 423 LEU B O 1
ATOM 6955 N N . LYS B 1 424 ? -0.551 27.109 24.641 1 98.69 424 LYS B N 1
ATOM 6956 C CA . LYS B 1 424 ? 0.031 28.328 25.188 1 98.69 424 LYS B CA 1
ATOM 6957 C C . LYS B 1 424 ? 0.895 28.016 26.406 1 98.69 424 LYS B C 1
ATOM 6959 O O . LYS B 1 424 ? 2.004 28.547 26.531 1 98.69 424 LYS B O 1
ATOM 6964 N N . GLU B 1 425 ? 0.385 27.156 27.25 1 98.62 425 GLU B N 1
ATOM 6965 C CA . GLU B 1 425 ? 1.153 26.797 28.438 1 98.62 425 GLU B CA 1
ATOM 6966 C C . GLU B 1 425 ? 2.447 26.078 28.047 1 98.62 425 GLU B C 1
ATOM 6968 O O . GLU B 1 425 ? 3.502 26.344 28.641 1 98.62 425 GLU B O 1
ATOM 6973 N N . VAL B 1 426 ? 2.344 25.172 27.078 1 98.62 426 VAL B N 1
ATOM 6974 C CA . VAL B 1 426 ? 3.518 24.422 26.656 1 98.62 426 VAL B CA 1
ATOM 6975 C C . VAL B 1 426 ? 4.562 25.359 26.062 1 98.62 426 VAL B C 1
ATOM 6977 O O . VAL B 1 426 ? 5.754 25.25 26.375 1 98.62 426 VAL B O 1
ATOM 6980 N N . VAL B 1 427 ? 4.141 26.297 25.219 1 97.75 427 VAL B N 1
ATOM 6981 C CA . VAL B 1 427 ? 5.102 27.188 24.578 1 97.75 427 VAL B CA 1
ATOM 6982 C C . VAL B 1 427 ? 5.727 28.109 25.609 1 97.75 427 VAL B C 1
ATOM 6984 O O . VAL B 1 427 ? 6.898 28.469 25.516 1 97.75 427 VAL B O 1
ATOM 6987 N N . ASP B 1 428 ? 4.992 28.469 26.672 1 97.25 428 ASP B N 1
ATOM 6988 C CA . ASP B 1 428 ? 5.551 29.25 27.75 1 97.25 428 ASP B CA 1
ATOM 6989 C C . ASP B 1 428 ? 6.664 28.5 28.469 1 97.25 428 ASP B C 1
ATOM 6991 O O . ASP B 1 428 ? 7.699 29.078 28.812 1 97.25 428 ASP B O 1
ATOM 6995 N N . VAL B 1 429 ? 6.41 27.234 28.703 1 97.56 429 VAL B N 1
ATOM 6996 C CA . VAL B 1 429 ? 7.438 26.406 29.328 1 97.56 429 VAL B CA 1
ATOM 6997 C C . VAL B 1 429 ? 8.672 26.344 28.438 1 97.56 429 VAL B C 1
ATOM 6999 O O . VAL B 1 429 ? 9.805 26.469 28.922 1 97.56 429 VAL B O 1
ATOM 7002 N N . CYS B 1 430 ? 8.461 26.141 27.125 1 96.75 430 CYS B N 1
ATOM 7003 C CA . CYS B 1 430 ? 9.562 26.094 26.172 1 96.75 430 CYS B CA 1
ATOM 7004 C C . CYS B 1 430 ? 10.383 27.375 26.219 1 96.75 430 CYS B C 1
ATOM 7006 O O . CYS B 1 430 ? 11.609 27.328 26.25 1 96.75 430 CYS B O 1
ATOM 7008 N N . ALA B 1 431 ? 9.68 28.484 26.25 1 94.69 431 ALA B N 1
ATOM 7009 C CA . ALA B 1 431 ? 10.344 29.797 26.266 1 94.69 431 ALA B CA 1
ATOM 7010 C C . ALA B 1 431 ? 11.164 29.969 27.547 1 94.69 431 ALA B C 1
ATOM 7012 O O . ALA B 1 431 ? 12.289 30.453 27.5 1 94.69 431 ALA B O 1
ATOM 7013 N N . ASP B 1 432 ? 10.633 29.547 28.609 1 95.12 432 ASP B N 1
ATOM 7014 C CA . ASP B 1 432 ? 11.305 29.656 29.906 1 95.12 432 ASP B CA 1
ATOM 7015 C C . ASP B 1 432 ? 12.562 28.797 29.938 1 95.12 432 ASP B C 1
ATOM 7017 O O . ASP B 1 432 ? 13.617 29.25 30.391 1 95.12 432 ASP B O 1
ATOM 7021 N N . VAL B 1 433 ? 12.344 27.578 29.547 1 94.19 433 VAL B N 1
ATOM 7022 C CA . VAL B 1 433 ? 13.445 26.625 29.578 1 94.19 433 VAL B CA 1
ATOM 7023 C C . VAL B 1 433 ? 14.562 27.109 28.641 1 94.19 433 VAL B C 1
ATOM 7025 O O . VAL B 1 433 ? 15.742 26.984 28.984 1 94.19 433 VAL B O 1
ATOM 7028 N N . GLN B 1 434 ? 14.156 27.547 27.484 1 91.62 434 GLN B N 1
ATOM 7029 C CA . GLN B 1 434 ? 15.148 28.062 26.531 1 91.62 434 GLN B CA 1
ATOM 7030 C C . GLN B 1 434 ? 15.898 29.25 27.109 1 91.62 434 GLN B C 1
ATOM 7032 O O . GLN B 1 434 ? 17.125 29.359 26.953 1 91.62 434 GLN B O 1
ATOM 7037 N N . ALA B 1 435 ? 15.258 30.141 27.75 1 89.75 435 ALA B N 1
ATOM 7038 C CA . ALA B 1 435 ? 15.859 31.344 28.344 1 89.75 435 ALA B CA 1
ATOM 7039 C C . ALA B 1 435 ? 16.812 30.969 29.484 1 89.75 435 ALA B C 1
ATOM 7041 O O . ALA B 1 435 ? 17.875 31.578 29.641 1 89.75 435 ALA B O 1
ATOM 7042 N N . LYS B 1 436 ? 16.516 30 30.156 1 88 436 LYS B N 1
ATOM 7043 C CA . LYS B 1 436 ? 17.266 29.625 31.359 1 88 436 LYS B CA 1
ATOM 7044 C C . LYS B 1 436 ? 18.453 28.734 31 1 88 436 LYS B C 1
ATOM 7046 O O . LYS B 1 436 ? 19.531 28.875 31.562 1 88 436 LYS B O 1
ATOM 7051 N N . SER B 1 437 ? 18.203 27.781 30.172 1 82.69 437 SER B N 1
ATOM 7052 C CA . SER B 1 437 ? 19.234 26.781 29.875 1 82.69 437 SER B CA 1
ATOM 7053 C C . SER B 1 437 ? 20.156 27.25 28.766 1 82.69 437 SER B C 1
ATOM 7055 O O . SER B 1 437 ? 21.328 26.859 28.719 1 82.69 437 SER B O 1
ATOM 7057 N N . GLY B 1 438 ? 19.734 28.047 27.891 1 76.94 438 GLY B N 1
ATOM 7058 C CA . GLY B 1 438 ? 20.5 28.453 26.734 1 76.94 438 GLY B CA 1
ATOM 7059 C C . GLY B 1 438 ? 20.75 27.328 25.75 1 76.94 438 GLY B C 1
ATOM 7060 O O . GLY B 1 438 ? 21.578 27.453 24.844 1 76.94 438 GLY B O 1
ATOM 7061 N N . ALA B 1 439 ? 20.141 26.266 25.969 1 74.5 439 ALA B N 1
ATOM 7062 C CA . ALA B 1 439 ? 20.375 25.094 25.141 1 74.5 439 ALA B CA 1
ATOM 7063 C C . ALA B 1 439 ? 19.922 25.344 23.703 1 74.5 439 ALA B C 1
ATOM 7065 O O . ALA B 1 439 ? 18.75 25.609 23.453 1 74.5 439 ALA B O 1
ATOM 7066 N N . LYS B 1 440 ? 20.891 25.156 22.828 1 76.56 440 LYS B N 1
ATOM 7067 C CA . LYS B 1 440 ? 20.609 25.406 21.422 1 76.56 440 LYS B CA 1
ATOM 7068 C C . LYS B 1 440 ? 20.234 24.109 20.688 1 76.56 440 LYS B C 1
ATOM 7070 O O . LYS B 1 440 ? 19.312 24.094 19.875 1 76.56 440 LYS B O 1
ATOM 7075 N N . LEU B 1 441 ? 20.812 23.062 21.156 1 87.31 441 LEU B N 1
ATOM 7076 C CA . LEU B 1 441 ? 20.578 21.781 20.516 1 87.31 441 LEU B CA 1
ATOM 7077 C C . LEU B 1 441 ? 19.297 21.141 21.047 1 87.31 441 LEU B C 1
ATOM 7079 O O . LEU B 1 441 ? 19 21.219 22.234 1 87.31 441 LEU B O 1
ATOM 7083 N N . LEU B 1 442 ? 18.547 20.562 20.141 1 90.44 442 LEU B N 1
ATOM 7084 C CA . LEU B 1 442 ? 17.25 19.953 20.469 1 90.44 442 LEU B CA 1
ATOM 7085 C C . LEU B 1 442 ? 17.406 18.953 21.594 1 90.44 442 LEU B C 1
ATOM 7087 O O . LEU B 1 442 ? 16.594 18.938 22.531 1 90.44 442 LEU B O 1
ATOM 7091 N N . LYS B 1 443 ? 18.453 18.109 21.5 1 89.88 443 LYS B N 1
ATOM 7092 C CA . LYS B 1 443 ? 18.641 17.047 22.5 1 89.88 443 LYS B CA 1
ATOM 7093 C C . LYS B 1 443 ? 18.844 17.641 23.891 1 89.88 443 LYS B C 1
ATOM 7095 O O . LYS B 1 443 ? 18.312 17.109 24.875 1 89.88 443 LYS B O 1
ATOM 7100 N N . ASP B 1 444 ? 19.578 18.672 24 1 92.38 444 ASP B N 1
ATOM 7101 C CA . ASP B 1 444 ? 19.828 19.328 25.281 1 92.38 444 ASP B CA 1
ATOM 7102 C C . ASP B 1 444 ? 18.578 20.016 25.812 1 92.38 444 ASP B C 1
ATOM 7104 O O . ASP B 1 444 ? 18.297 19.984 27.016 1 92.38 444 ASP B O 1
ATOM 7108 N N . PHE B 1 445 ? 17.891 20.641 24.922 1 94.19 445 PHE B N 1
ATOM 7109 C CA . PHE B 1 445 ? 16.641 21.281 25.281 1 94.19 445 PHE B CA 1
ATOM 7110 C C . PHE B 1 445 ? 15.656 20.266 25.859 1 94.19 445 PHE B C 1
ATOM 7112 O O . PHE B 1 445 ? 15.031 20.5 26.891 1 94.19 445 PHE B O 1
ATOM 7119 N N . VAL B 1 446 ? 15.516 19.109 25.188 1 93.81 446 VAL B N 1
ATOM 7120 C CA . VAL B 1 446 ? 14.562 18.078 25.578 1 93.81 446 VAL B CA 1
ATOM 7121 C C . VAL B 1 446 ? 14.93 17.547 26.969 1 93.81 446 VAL B C 1
ATOM 7123 O O . VAL B 1 446 ? 14.047 17.281 27.781 1 93.81 446 VAL B O 1
ATOM 7126 N N . ALA B 1 447 ? 16.203 17.438 27.281 1 93.44 447 ALA B N 1
ATOM 7127 C CA . ALA B 1 447 ? 16.672 16.922 28.562 1 93.44 447 ALA B CA 1
ATOM 7128 C C . ALA B 1 447 ? 16.266 17.844 29.703 1 93.44 447 ALA B C 1
ATOM 7130 O O . ALA B 1 447 ? 15.992 17.375 30.812 1 93.44 447 ALA B O 1
ATOM 7131 N N . VAL B 1 448 ? 16.172 19.078 29.391 1 94.44 448 VAL B N 1
ATOM 7132 C CA . VAL B 1 448 ? 15.852 20.062 30.406 1 94.44 448 VAL B CA 1
ATOM 7133 C C . VAL B 1 448 ? 14.336 20.188 30.547 1 94.44 448 VAL B C 1
ATOM 7135 O O . VAL B 1 448 ? 13.805 20.188 31.656 1 94.44 448 VAL B O 1
ATOM 7138 N N . VAL B 1 449 ? 13.703 20.266 29.422 1 95.75 449 VAL B N 1
ATOM 7139 C CA . VAL B 1 449 ? 12.273 20.516 29.438 1 95.75 449 VAL B CA 1
ATOM 7140 C C . VAL B 1 449 ? 11.539 19.328 30.047 1 95.75 449 VAL B C 1
ATOM 7142 O O . VAL B 1 449 ? 10.508 19.5 30.703 1 95.75 449 VAL B O 1
ATOM 7145 N N . GLU B 1 450 ? 12.031 18.109 29.859 1 95.38 450 GLU B N 1
ATOM 7146 C CA . GLU B 1 450 ? 11.398 16.906 30.375 1 95.38 450 GLU B CA 1
ATOM 7147 C C . GLU B 1 450 ? 11.344 16.922 31.891 1 95.38 450 GLU B C 1
ATOM 7149 O O . GLU B 1 450 ? 10.453 16.312 32.5 1 95.38 450 GLU B O 1
ATOM 7154 N N . LYS B 1 451 ? 12.266 17.656 32.531 1 95.06 451 LYS B N 1
ATOM 7155 C CA . LYS B 1 451 ? 12.375 17.672 34 1 95.06 451 LYS B CA 1
ATOM 7156 C C . LYS B 1 451 ? 11.555 18.812 34.594 1 95.06 451 LYS B C 1
ATOM 7158 O O . LYS B 1 451 ? 11.398 18.906 35.812 1 95.06 451 LYS B O 1
ATOM 7163 N N . ASP B 1 452 ? 11.086 19.672 33.781 1 96.56 452 ASP B N 1
ATOM 7164 C CA . ASP B 1 452 ? 10.266 20.781 34.281 1 96.56 452 ASP B CA 1
ATOM 7165 C C . ASP B 1 452 ? 8.945 20.266 34.844 1 96.56 452 ASP B C 1
ATOM 7167 O O . ASP B 1 452 ? 8.188 19.594 34.156 1 96.56 452 ASP B O 1
ATOM 7171 N N . PRO B 1 453 ? 8.625 20.625 36.062 1 97.31 453 PRO B N 1
ATOM 7172 C CA . PRO B 1 453 ? 7.418 20.094 36.719 1 97.31 453 PRO B CA 1
ATOM 7173 C C . PRO B 1 453 ? 6.133 20.531 36.031 1 97.31 453 PRO B C 1
ATOM 7175 O O . PRO B 1 453 ? 5.109 19.859 36.125 1 97.31 453 PRO B O 1
ATOM 7178 N N . ARG B 1 454 ? 6.18 21.609 35.312 1 97.69 454 ARG B N 1
ATOM 7179 C CA . ARG B 1 454 ? 4.992 22.094 34.594 1 97.69 454 ARG B CA 1
ATOM 7180 C C . ARG B 1 454 ? 4.586 21.109 33.5 1 97.69 454 ARG B C 1
ATOM 7182 O O . ARG B 1 454 ? 3.4 20.984 33.188 1 97.69 454 ARG B O 1
ATOM 7189 N N . ILE B 1 455 ? 5.574 20.422 32.906 1 98.31 455 ILE B N 1
ATOM 7190 C CA . ILE B 1 455 ? 5.305 19.453 31.828 1 98.31 455 ILE B CA 1
ATOM 7191 C C . ILE B 1 455 ? 4.469 18.297 32.375 1 98.31 455 ILE B C 1
ATOM 7193 O O . ILE B 1 455 ? 3.482 17.891 31.766 1 98.31 455 ILE B O 1
ATOM 7197 N N . ARG B 1 456 ? 4.809 17.781 33.531 1 97.88 456 ARG B N 1
ATOM 7198 C CA . ARG B 1 456 ? 4.055 16.703 34.156 1 97.88 456 ARG B CA 1
ATOM 7199 C C . ARG B 1 456 ? 2.641 17.156 34.531 1 97.88 456 ARG B C 1
ATOM 7201 O O . ARG B 1 456 ? 1.687 16.375 34.406 1 97.88 456 ARG B O 1
ATOM 7208 N N . ASP B 1 457 ? 2.557 18.359 35.031 1 98.56 457 ASP B N 1
ATOM 7209 C CA . ASP B 1 457 ? 1.25 18.906 35.375 1 98.56 457 ASP B CA 1
ATOM 7210 C C . ASP B 1 457 ? 0.36 19.031 34.156 1 98.56 457 ASP B C 1
ATOM 7212 O O . ASP B 1 457 ? -0.799 18.609 34.156 1 98.56 457 ASP B O 1
ATOM 7216 N N . ILE B 1 458 ? 0.903 19.641 33.062 1 98.75 458 ILE B N 1
ATOM 7217 C CA . ILE B 1 458 ? 0.152 19.812 31.828 1 98.75 458 ILE B CA 1
ATOM 7218 C C . ILE B 1 458 ? -0.25 18.438 31.297 1 98.75 458 ILE B C 1
ATOM 7220 O O . ILE B 1 458 ? -1.385 18.25 30.844 1 98.75 458 ILE B O 1
ATOM 7224 N N . ARG B 1 459 ? 0.665 17.453 31.328 1 98.62 459 ARG B N 1
ATOM 7225 C CA . ARG B 1 459 ? 0.38 16.109 30.844 1 98.62 459 ARG B CA 1
ATOM 7226 C C . ARG B 1 459 ? -0.816 15.508 31.578 1 98.62 459 ARG B C 1
ATOM 7228 O O . ARG B 1 459 ? -1.712 14.945 30.953 1 98.62 459 ARG B O 1
ATOM 7235 N N . ALA B 1 460 ? -0.812 15.625 32.875 1 98.62 460 ALA B N 1
ATOM 7236 C CA . ALA B 1 460 ? -1.896 15.07 33.688 1 98.62 460 ALA B CA 1
ATOM 7237 C C . ALA B 1 460 ? -3.23 15.719 33.344 1 98.62 460 ALA B C 1
ATOM 7239 O O . ALA B 1 460 ? -4.254 15.031 33.25 1 98.62 460 ALA B O 1
ATOM 7240 N N . ARG B 1 461 ? -3.223 16.984 33.156 1 98.75 461 ARG B N 1
ATOM 7241 C CA . ARG B 1 461 ? -4.449 17.703 32.812 1 98.75 461 ARG B CA 1
ATOM 7242 C C . ARG B 1 461 ? -4.906 17.375 31.406 1 98.75 461 ARG B C 1
ATOM 7244 O O . ARG B 1 461 ? -6.105 17.297 31.141 1 98.75 461 ARG B O 1
ATOM 7251 N N . VAL B 1 462 ? -3.941 17.219 30.469 1 98.81 462 VAL B N 1
ATOM 7252 C CA . VAL B 1 462 ? -4.254 16.812 29.109 1 98.81 462 VAL B CA 1
ATOM 7253 C C . VAL B 1 462 ? -4.906 15.43 29.109 1 98.81 462 VAL B C 1
ATOM 7255 O O . VAL B 1 462 ? -5.93 15.219 28.453 1 98.81 462 VAL B O 1
ATOM 7258 N N . GLU B 1 463 ? -4.328 14.5 29.828 1 98.56 463 GLU B N 1
ATOM 7259 C CA . GLU B 1 463 ? -4.879 13.148 29.906 1 98.56 463 GLU B CA 1
ATOM 7260 C C . GLU B 1 463 ? -6.277 13.148 30.516 1 98.56 463 GLU B C 1
ATOM 7262 O O . GLU B 1 463 ? -7.168 12.445 30.047 1 98.56 463 GLU B O 1
ATOM 7267 N N . ALA B 1 464 ? -6.441 13.969 31.531 1 98.5 464 ALA B N 1
ATOM 7268 C CA . ALA B 1 464 ? -7.754 14.086 32.156 1 98.5 464 ALA B CA 1
ATOM 7269 C C . ALA B 1 464 ? -8.773 14.695 31.203 1 98.5 464 ALA B C 1
ATOM 7271 O O . ALA B 1 464 ? -9.93 14.258 31.156 1 98.5 464 ALA B O 1
ATOM 7272 N N . PHE B 1 465 ? -8.383 15.672 30.547 1 98.19 465 PHE B N 1
ATOM 7273 C CA . PHE B 1 465 ? -9.227 16.328 29.562 1 98.19 465 PHE B CA 1
ATOM 7274 C C . PHE B 1 465 ? -9.633 15.344 28.453 1 98.19 465 PHE B C 1
ATOM 7276 O O . PHE B 1 465 ? -10.82 15.18 28.172 1 98.19 465 PHE B O 1
ATOM 7283 N N . SER B 1 466 ? -8.625 14.703 27.844 1 97.81 466 SER B N 1
ATOM 7284 C CA . SER B 1 466 ? -8.844 13.805 26.719 1 97.81 466 SER B CA 1
ATOM 7285 C C . SER B 1 466 ? -9.688 12.602 27.109 1 97.81 466 SER B C 1
ATOM 7287 O O . SER B 1 466 ? -10.477 12.102 26.312 1 97.81 466 SER B O 1
ATOM 7289 N N . ALA B 1 467 ? -9.539 12.117 28.297 1 96.88 467 ALA B N 1
ATOM 7290 C CA . ALA B 1 467 ? -10.211 10.914 28.781 1 96.88 467 ALA B CA 1
ATOM 7291 C C . ALA B 1 467 ? -11.727 11.109 28.844 1 96.88 467 ALA B C 1
ATOM 7293 O O . ALA B 1 467 ? -12.477 10.141 28.922 1 96.88 467 ALA B O 1
ATOM 7294 N N . ARG B 1 468 ? -12.164 12.406 28.75 1 95.69 468 ARG B N 1
ATOM 7295 C CA . ARG B 1 468 ? -13.586 12.711 28.828 1 95.69 468 ARG B CA 1
ATOM 7296 C C . ARG B 1 468 ? -14.297 12.328 27.531 1 95.69 468 ARG B C 1
ATOM 7298 O O . ARG B 1 468 ? -15.523 12.195 27.5 1 95.69 468 ARG B O 1
ATOM 7305 N N . PHE B 1 469 ? -13.594 12.133 26.5 1 96.5 469 PHE B N 1
ATOM 7306 C CA . PHE B 1 469 ? -14.195 11.914 25.188 1 96.5 469 PHE B CA 1
ATOM 7307 C C . PHE B 1 469 ? -14.055 10.453 24.766 1 96.5 469 PHE B C 1
ATOM 7309 O O . PHE B 1 469 ? -13.047 9.812 25.062 1 96.5 469 PHE B O 1
ATOM 7316 N N . PRO B 1 470 ? -15.07 9.898 24.109 1 95.81 470 PRO B N 1
ATOM 7317 C CA . PRO B 1 470 ? -14.977 8.523 23.609 1 95.81 470 PRO B CA 1
ATOM 7318 C C . PRO B 1 470 ? -14.023 8.398 22.422 1 95.81 470 PRO B C 1
ATOM 7320 O O . PRO B 1 470 ? -13.461 9.391 21.953 1 95.81 470 PRO B O 1
ATOM 7323 N N . MET B 1 471 ? -13.82 7.164 22.047 1 96.44 471 MET B N 1
ATOM 7324 C CA . MET B 1 471 ? -13 6.871 20.875 1 96.44 471 MET B CA 1
ATOM 7325 C C . MET B 1 471 ? -13.828 6.195 19.781 1 96.44 471 MET B C 1
ATOM 7327 O O . MET B 1 471 ? -14.688 5.363 20.078 1 96.44 471 MET B O 1
ATOM 7331 N N . PRO B 1 472 ? -13.625 6.672 18.516 1 95.5 472 PRO B N 1
ATOM 7332 C CA . PRO B 1 472 ? -14.164 5.836 17.438 1 95.5 472 PRO B CA 1
ATOM 7333 C C . PRO B 1 472 ? -13.453 4.488 17.328 1 95.5 472 PRO B C 1
ATOM 7335 O O . PRO B 1 472 ? -12.258 4.387 17.625 1 95.5 472 PRO B O 1
ATOM 7338 N N . GLY B 1 473 ? -14.094 3.467 16.969 1 94.19 473 GLY B N 1
ATOM 7339 C CA . GLY B 1 473 ? -13.461 2.217 16.578 1 94.19 473 GLY B CA 1
ATOM 7340 C C . GLY B 1 473 ? -13.398 1.203 17.719 1 94.19 473 GLY B C 1
ATOM 7341 O O . GLY B 1 473 ? -13.242 0.005 17.469 1 94.19 473 GLY B O 1
ATOM 7342 N N . PHE B 1 474 ? -13.391 1.713 19.016 1 92.56 474 PHE B N 1
ATOM 7343 C CA . PHE B 1 474 ? -13.375 0.754 20.109 1 92.56 474 PHE B CA 1
ATOM 7344 C C . PHE B 1 474 ? -13.984 1.363 21.375 1 92.56 474 PHE B C 1
ATOM 7346 O O . PHE B 1 474 ? -14.125 2.584 21.469 1 92.56 474 PHE B O 1
ATOM 7353 N N . ASP B 1 475 ? -14.32 0.505 22.312 1 92.62 475 ASP B N 1
ATOM 7354 C CA . ASP B 1 475 ? -14.867 0.933 23.594 1 92.62 475 ASP B CA 1
ATOM 7355 C C . ASP B 1 475 ? -13.758 1.083 24.641 1 92.62 475 ASP B C 1
ATOM 7357 O O . ASP B 1 475 ? -13.031 0.128 24.922 1 92.62 475 ASP B O 1
ATOM 7361 N N . VAL B 1 476 ? -13.672 2.219 25.188 1 91.81 476 VAL B N 1
ATOM 7362 C CA . VAL B 1 476 ? -12.617 2.518 26.156 1 91.81 476 VAL B CA 1
ATOM 7363 C C . VAL B 1 476 ? -12.797 1.658 27.406 1 91.81 476 VAL B C 1
ATOM 7365 O O . VAL B 1 476 ? -11.828 1.361 28.094 1 91.81 476 VAL B O 1
ATOM 7368 N N . GLY B 1 477 ? -13.984 1.198 27.625 1 87.81 477 GLY B N 1
ATOM 7369 C CA . GLY B 1 477 ? -14.25 0.313 28.75 1 87.81 477 GLY B CA 1
ATOM 7370 C C . GLY B 1 477 ? -13.57 -1.035 28.625 1 87.81 477 GLY B C 1
ATOM 7371 O O . GLY B 1 477 ? -13.367 -1.729 29.625 1 87.81 477 GLY B O 1
ATOM 7372 N N . ASP B 1 478 ? -13.164 -1.385 27.406 1 84.62 478 ASP B N 1
ATOM 7373 C CA . ASP B 1 478 ? -12.547 -2.682 27.156 1 84.62 478 ASP B CA 1
ATOM 7374 C C . ASP B 1 478 ? -11.039 -2.629 27.406 1 84.62 478 ASP B C 1
ATOM 7376 O O . ASP B 1 478 ? -10.367 -3.66 27.391 1 84.62 478 ASP B O 1
ATOM 7380 N N . LEU B 1 479 ? -10.562 -1.462 27.641 1 86.88 479 LEU B N 1
ATOM 7381 C CA . LEU B 1 479 ? -9.125 -1.333 27.859 1 86.88 479 LEU B CA 1
ATOM 7382 C C . LEU B 1 479 ? -8.75 -1.862 29.25 1 86.88 479 LEU B C 1
ATOM 7384 O O . LEU B 1 479 ? -9.406 -1.548 30.234 1 86.88 479 LEU B O 1
ATOM 7388 N N . GLU B 1 480 ? -8.117 -3.162 29.328 1 70.31 480 GLU B N 1
ATOM 7389 C CA . GLU B 1 480 ? -7.656 -3.766 30.578 1 70.31 480 GLU B CA 1
ATOM 7390 C C . GLU B 1 480 ? -6.574 -2.914 31.234 1 70.31 480 GLU B C 1
ATOM 7392 O O . GLU B 1 480 ? -5.801 -2.24 30.547 1 70.31 480 GLU B O 1
ATOM 7397 N N . GLY B 1 481 ? -6.438 -2.727 32.656 1 60.19 481 GLY B N 1
ATOM 7398 C CA . GLY B 1 481 ? -5.402 -2.088 33.469 1 60.19 481 GLY B CA 1
ATOM 7399 C C . GLY B 1 481 ? -5.902 -0.883 34.25 1 60.19 481 GLY B C 1
ATOM 7400 O O . GLY B 1 481 ? -7.062 -0.494 34.125 1 60.19 481 GLY B O 1
ATOM 7401 N N . PRO B 1 482 ? -5.105 -0.356 35.188 1 47.91 482 PRO B N 1
ATOM 7402 C CA . PRO B 1 482 ? -5.582 0.692 36.094 1 47.91 482 PRO B CA 1
ATOM 7403 C C . PRO B 1 482 ? -6.074 1.933 35.344 1 47.91 482 PRO B C 1
ATOM 7405 O O . PRO B 1 482 ? -5.414 2.406 34.438 1 47.91 482 PRO B O 1
ATOM 7408 N N . GLN B 1 483 ? -7.367 2.018 35.125 1 39.81 483 GLN B N 1
ATOM 7409 C CA . GLN B 1 483 ? -7.91 3.293 34.688 1 39.81 483 GLN B CA 1
ATOM 7410 C C . GLN B 1 483 ? -7.371 4.449 35.5 1 39.81 483 GLN B C 1
ATOM 7412 O O . GLN B 1 483 ? -7.219 4.324 36.719 1 39.81 483 GLN B O 1
#

Radius of gyration: 28.05 Å; Cα contacts (8 Å, |Δi|>4): 2218; chains: 2; bounding box: 69×79×71 Å

Sequence (966 aa):
MVTEVGNKMDRVFPEAKASLKQADPELYGILKDERRRQWLGIELIASENFTSAPVMEVLGSCLTNKYSEGQPGARYYGGNENIDRVEFLCKARALAAFRLDPAGWGVNVQPYSGSPANFAAYTALLQPFDRIMGLDLPSGGHLTHGYYTAGGKKISATSIYFTSLPYKLDPTTGLVDMDKLEEKALEFRPRLIICGGSAYSRDWDYKRFRAIADKVGAYLLVDMAHISGLIAAKQLASPFDFADVVTTTTHKSLRGPRAGMIFFRRGPKPADRLAKDEPPGTRYDYEDKIDFAVFPSLQGGPHNHQIGALAVALKYAATPEFAAYQKQVVANARALAARLMEHGFHLVTGGTDNHLVLWDLRPLGITGGKMEKACDLCHVTLNKNSVLGDVSAMTPGGVRIGSPAMTSRGLGEADFVAVADFLKEVVDVCADVQAKSGAKLLKDFVAVVEKDPRIRDIRARVEAFSARFPMPGFDVGDLEGPQMVTEVGNKMDRVFPEAKASLKQADPELYGILKDERRRQWLGIELIASENFTSAPVMEVLGSCLTNKYSEGQPGARYYGGNENIDRVEFLCKARALAAFRLDPAGWGVNVQPYSGSPANFAAYTALLQPFDRIMGLDLPSGGHLTHGYYTAGGKKISATSIYFTSLPYKLDPTTGLVDMDKLEEKALEFRPRLIICGGSAYSRDWDYKRFRAIADKVGAYLLVDMAHISGLIAAKQLASPFDFADVVTTTTHKSLRGPRAGMIFFRRGPKPADRLAKDEPPGTRYDYEDKIDFAVFPSLQGGPHNHQIGALAVALKYAATPEFAAYQKQVVANARALAARLMEHGFHLVTGGTDNHLVLWDLRPLGITGGKMEKACDLCHVTLNKNSVLGDVSAMTPGGVRIGSPAMTSRGLGEADFVAVADFLKEVVDVCADVQAKSGAKLLKDFVAVVEKDPRIRDIRARVEAFSARFPMPGFDVGDLEGPQ

Nearest PDB structures (foldseek):
  8tqf-assembly1_A  TM=9.865E-01  e=1.001E-69  Glycine max
  8dsk-assembly1_D  TM=9.884E-01  e=5.440E-69  Glycine max
  6smr-assembly1_D  TM=9.906E-01  e=1.141E-68  Arabidopsis thaliana
  8fsd-assembly1_C  TM=9.833E-01  e=9.231E-69  Glycine max
  6fl5-assembly1_D  TM=9.731E-01  e=8.587E-59  Homo sapiens

Secondary structure (DSSP, 8-state):
-HHHHHHHHHHH-TTTT--HHHH-HHHHHHHHHHHHHHHHSEE--TT-----HHHHHHHTSGGGG----EETTEESSS--HHHHHHHHHHHHHHHHHTT--TTTEEEE---SSHHHHHHHHHHHH--TT-EEE-B-GGGT--GGGT-B-TT--B-SHHHHHSEE--B-B-TTT-SB-HHHHHHHHHHH--SEEEEE-SS--S---HHHHHHHHHHHT-EEEEE-TTTHHHHHTTSS--GGGT-SEEEEESSSTT---S-EEEEEE-SBPPGGG--TTPPTTPBP-HHHHHHHIIIIII-SS--HHHHHHHHHHHHHHTSHHHHHHHHHHHHHHHHHHHHHHHTT-EEGGGS-SSSEEEEE-GGGT--HHHHHHHHHHTTEE-EEE--TT-S-SSS-SEEEEE-HHHHHTT--HHHHHHHHHHHHHHHHHHHHHHHHH---SHHHHHHHHTT-HHHHHHHHHHHHHHTTS--SSS-GGG--S--/-HHHHHHHHHHH-TTTT--HHHH-HHHHHHHHHHHHHHHHSEE--TT-----HHHHHHHTSGGGG----EETTEESSS--HHHHHHHHHHHHHHHHHTT--TTTEEEE---SSHHHHHHHHHHHH--TT-EEE-B-GGGT--GGGT-B-TT--B-SHHHHHSEE--B-B-TTT-SB-HHHHHHHHHHH--SEEEEE-SS--S---HHHHHHHHHHHT-EEEEE-TTTHHHHHTTSS--GGGT-SEEEEESSSTT---S-EEEEEE-SBPPGGG--TTPPTTPBP-HHHHHHHIIIIII-SS--HHHHHHHHHHHHHHTSHHHHHHHHHHHHHHHHHHHHHHHTT-EEGGGS-SSSEEEEE-GGGT--HHHHHHHHHHTTEE-EEE--TT-S-SSS-SEEEEE-HHHHHTT--HHHHHHHHHHHHHHHHHHHHHHHHH---SHHHHHHHHTT-HHHHHHHHHHHHHHTTS--TTS-GGG--S--

InterPro domains:
  IPR001085 Serine hydroxymethyltransferase [MF_00051] (19-473)
  IPR001085 Serine hydroxymethyltransferase [PIRSF000412] (15-476)
  IPR001085 Serine hydroxymethyltransferase [cd00378] (21-447)
  IPR015421 Pyridoxal phosphate-dependent transferase, major domain [G3DSA:3.40.640.10] (49-327)
  IPR015422 Pyridoxal phosphate-dependent transferase, small domain [G3DSA:3.90.1150.10] (24-472)
  IPR015424 Pyridoxal phosphate-dependent transferase [SSF53383] (18-473)
  IPR019798 Serine hydroxymethyltransferase, pyridoxal phosphate binding site [PS00096] (244-260)
  IPR039429 Serine hydroxymethyltransferase-like domain [PF00464] (20-422)
  IPR049943 Serine hydroxymethyltransferase-like [PTHR11680] (15-475)

pLDDT: mean 94.94, std 8.09, range [30.92, 98.94]

Organism: NCBI:txid307507

Foldseek 3Di:
DCVVVVVVCCVVPVCPPPDCCVVPVPVVVVVLVVVLLLLLFAEWALFAAFAFQVLVVLLPDPLQVDFFFDAQVDTPDPDCPVLSVLLVLLFVLQCLLLVHDPQWKGKDFQFQAQLLLLVLLCQLQHAFAAEEEEAEQLLFADLSRQYDDPVGHGDHPCVVRYPYDYFHCDLVQSHTPLVVVLVVCQVRLGQEYEADGRFDQEADPLVSVLVSCLVSVHAYEYECASFVLCSSLVLGDHNVVRHQKYKYFCCRSLNFDGGMMIMGTWFWDDPSNDDPPGDGRDIDPSVVSSSVSSPPNPDGTGRSSRSSSSSVSSNVSNDVVSSVLQVQLQQQQQLLLVLLVVVVFDWRSSGGSGFKTKTQQVVLVDWQLLLQLLCVLLSYHWGGGADRPDPDRVTHRITMTGRRHVSQQPDGSVLSSVVSVLSVLSSVLLSVLCVVVVDDDSVVSSVRSSPDVVSVVSSVVSSVSSNVTAHRNDGPVPSDDDD/DCVVVVVVCCVVPVCPPPDCCVVPVPVVVVVLVVVLLLLLFAEWALFFAAAFQVLVVLLPDPLQVDFFFDAQVDTPDPDCPVLSVLLVLLFVLQCLLLVHDPQWKGKDFQFQAQLLLLVLLCQLQHAFAAEEEEAEQLLFADLSRQYDDPVGHGDHPCVVRYPYDYFHCDLVQSHTPLVVVLVVCQVRLGQEYEADGRFDQEADPLVSVLVSCLVSVHAYEYECASFVLCSSLVLGDHNSVRHQKYKYFCCRSLNFDGGMMIMGTWFWDDPSNDDPPGDGRDIDPSVVSSSVSSPPNPDGTGRSSRSSSSSVSSNVSNDVVSSVLQVQLQQQQQLLLVLLVVVVWDWRSSGGSGFKTKTQQVVLVDWQLLLQLLCVLLSYHWGGGADRPDPDRVTHRITMTGRRHVSQQPDGSVLSSVVSVLSVLSSVLLSVLCVPVVDDDSVVSSVRSSPDVVSVVSSVVSSVSSNVTAHRNDGPVPSDDDD

Solvent-accessible surface area (backbone atoms only — not comparable to full-atom values): 46984 Å² total; per-residue (Å²): 110,59,65,65,33,48,48,43,18,41,65,38,39,68,46,22,72,32,51,36,63,74,67,36,48,69,61,40,52,44,51,53,52,43,54,49,50,63,46,32,24,47,56,19,38,56,72,28,21,58,34,31,21,28,35,26,50,34,35,29,35,75,42,61,37,53,70,50,35,68,50,75,94,52,53,72,42,56,83,40,69,50,58,29,51,40,50,54,51,22,45,52,30,50,33,53,22,61,70,47,55,73,67,49,34,48,65,47,62,56,36,70,23,36,46,46,27,49,52,19,48,47,55,37,77,46,58,83,52,42,35,33,30,10,31,28,48,58,58,16,18,37,53,73,38,24,31,51,46,96,87,64,50,62,51,8,43,39,27,65,51,26,37,53,51,64,35,52,49,30,87,86,62,62,41,73,29,60,66,59,39,44,55,48,37,68,72,66,48,30,54,32,38,45,50,47,45,73,55,67,30,60,80,78,64,48,68,62,52,37,54,47,23,61,73,50,68,22,45,35,34,32,45,35,33,61,47,45,24,34,37,38,41,64,68,45,79,71,55,77,88,55,40,51,30,40,34,25,34,29,27,21,49,46,32,24,43,71,23,13,31,39,35,28,42,34,42,62,48,53,82,90,68,49,52,96,86,48,60,91,71,44,57,50,64,48,58,64,33,36,49,37,22,41,41,60,20,54,33,62,55,43,59,45,10,44,35,44,11,34,30,54,30,28,54,48,42,58,35,71,44,36,26,53,36,42,53,47,19,32,48,22,27,40,32,25,41,51,44,37,40,72,73,69,49,52,42,57,68,71,39,50,65,36,47,30,39,42,38,48,30,54,89,70,74,41,43,9,58,55,52,29,53,54,31,42,69,24,42,30,29,32,27,49,26,48,33,85,84,50,88,42,82,88,66,9,29,6,34,36,42,13,25,50,28,44,37,54,26,36,52,47,42,72,53,26,35,52,50,32,50,51,50,52,53,51,51,50,51,51,47,49,46,41,71,71,65,63,49,80,47,65,71,57,36,50,65,52,50,71,68,36,68,64,41,58,51,48,20,54,52,38,31,56,58,30,57,49,40,56,56,46,44,52,63,74,84,69,59,83,70,90,124,109,60,66,66,31,47,49,41,18,42,66,39,37,65,47,22,71,31,52,37,64,75,69,36,47,68,62,41,50,44,50,51,51,43,52,48,49,62,44,32,25,48,54,18,38,56,72,27,21,58,36,32,21,28,34,24,51,34,34,30,35,75,41,60,38,53,71,47,36,72,50,76,95,53,53,72,44,55,82,41,71,50,59,28,51,41,51,53,50,23,45,54,30,50,33,53,20,62,70,47,55,72,69,48,35,47,64,46,64,56,36,70,22,36,46,48,28,50,52,21,48,47,55,36,75,45,58,85,52,40,35,33,29,11,30,27,52,58,57,15,17,38,54,73,40,26,30,52,47,95,86,62,50,60,52,9,44,39,27,65,50,26,36,54,50,65,37,53,49,31,85,84,61,61,41,72,30,61,68,59,40,43,54,49,37,67,72,67,50,29,53,30,38,45,49,48,46,74,55,65,30,60,78,79,63,48,67,61,52,38,53,47,22,61,74,50,67,24,45,35,34,32,43,35,33,59,47,43,24,34,38,37,42,63,69,43,81,70,54,76,88,53,40,51,30,40,34,24,33,28,27,19,50,48,32,24,44,72,23,13,32,39,35,30,42,34,44,61,46,52,82,90,68,49,53,95,87,50,59,91,68,44,57,50,64,46,58,64,33,36,48,37,22,41,41,58,20,54,34,63,56,41,59,44,10,44,35,44,11,35,30,54,28,27,54,47,42,55,35,70,42,35,29,52,37,41,53,47,19,30,46,23,27,40,31,25,42,51,45,36,41,71,74,68,50,52,41,57,68,72,38,50,64,37,48,30,40,41,39,47,31,54,90,70,73,42,44,9,58,54,52,30,54,55,30,42,68,24,42,30,28,32,27,50,27,48,34,84,85,50,87,40,82,89,66,9,29,6,34,37,41,14,26,47,27,44,36,54,26,34,53,46,44,71,52,27,36,52,50,32,50,53,50,51,53,52,53,50,50,50,47,50,46,40,68,70,67,61,48,80,49,63,71,56,37,49,63,52,49,72,68,36,69,64,40,58,53,49,20,52,52,38,30,57,58,30,56,47,41,56,56,47,44,51,62,74,86,70,58,84,70,91,124